Protein AF-0000000066317666 (afdb_homodimer)

Radius of gyration: 35.62 Å; Cα contacts (8 Å, |Δi|>4): 1456; chains: 2; bounding box: 146×89×118 Å

Secondary structure (DSSP, 8-state):
---------------------SBHHHHHTT------SS-HHHHHTT-GGG--B--SSS-GGGSTT-TTHHHHHHHHHHHHHHHHHHHHHHHHTTS--S---SS----------S-----B---EEEESSSS-EEEE-TTSHHHHHHHHHHSS---HHHHS----TTS---SS----TT--GGGGPPPHHHHHHHHHHHHHHTTTTS----HHHHHHHHHHHHH-GGG--HHHHHHHHHHHHHHHHHS-HHHHHHT--GGGGGGGSS-HHHHHHHHHHHTTTTTS--HHHHHHHHHHHHHTTT-TTTS-TTHHHHHHHHHHHHTTTS-GGGGT--HHHHHHHHHHHHHHHHHHHHHHHHH-PPPSS-TTS--PPPP---HHHHTTS-HHHHHHHHHHHHHHHHHHHHHHHHHHHHTSSBPPPHHHHHHHHHHHHHHHHHHHHHHS-S--SHHHHHHHHHHHHHHHHHHHHHHHHHHS-S-TTTTHHHHHHHHHHHHHHHHHHHHHHH-GGGGGGHHHHTTS--HHHHHHHHHHHHT-SSPP-TT-HHHHHHHHHHHHS-TT---HHHHHHHHHHHHHHHHHHHHHT----------------TT--GGG----THHHHHHHHHS--/---------------------SBHHHHHTT------SS-HHHHHTT-GGG--B--SSS-GGGSTT-TTHHHHHHHHHHHHHHHHHHHHHHHHTTS--S---SS----------------B---EEEESSSS-EEEE-TTSHHHHHHHHHHSS---HHHHS----TTS---SS----TT--GGGGPPPHHHHHHHHHHHHHHTTTTS----HHHHHHHHHHHHH-GGG--HHHHHHHHHHHHHHHHHS-HHHHHTT--GGGGGGGSS-HHHHHHHHHHHTTTTTS--HHHHHHHHHHHHHTTT-TTTS-TTHHHHHHHHHHHHTTTS-GGGGT--HHHHHHHHHHHHHHHHHHHHHHHHH-PPPSS-TTS--PPPP---HHHHHHS-HHHHHHHHHHHHHHHHHHHHHHHHHHHHTSSBPPPHHHHHHHHHHHHHHHHHHHHHHS-S--SHHHHHHHHHHHHHHHHHHHHHHHHHHS-S-TTTTHHHHHHHHHHHHHHHHHHHHHHH-GGGGGGHHHHTTS--HHHHHHHHHHHHT-SSPP-TT-HHHHHHHHHHHHS-TT---HHHHHHHHHHHHHHHHHHHHHT----------------TT--GGG----THHHHHHHHHS--

Organism: Schizosaccharomyces pombe (strain 972 / ATCC 24843) (NCBI:txid284812)

InterPro domains:
  IPR001138 Zn(2)Cys(6) fungal-type DNA-binding domain [PF00172] (21-55)
  IPR001138 Zn(2)Cys(6) fungal-type DNA-binding domain [PS00463] (22-51)
  IPR001138 Zn(2)Cys(6) fungal-type DNA-binding domain [PS50048] (22-53)
  IPR001138 Zn(2)Cys(6) fungal-type DNA-binding domain [SM00066] (17-62)
  IPR001138 Zn(2)Cys(6) fungal-type DNA-binding domain [cd00067] (18-53)
  IPR007219 Xylanolytic transcriptional activator, regulatory domain [PF04082] (195-435)
  IPR007219 Xylanolytic transcriptional activator, regulatory domain [SM00906] (308-381)
  IPR036864 Zn(2)-C6 fungal-type DNA-binding domain superfamily [G3DSA:4.10.240.10] (21-111)
  IPR036864 Zn(2)-C6 fungal-type DNA-binding domain superfamily [SSF57701] (14-56)

pLDDT: mean 71.27, std 24.4, range [20.11, 98.25]

Solvent-accessible surface area (backbone atoms only — not comparable to full-atom values): 69948 Å² total; per-residue (Å²): 140,84,82,77,78,76,78,77,79,78,75,81,72,76,78,74,81,77,75,64,69,47,24,53,47,31,57,73,65,72,45,92,54,76,68,40,94,55,18,62,65,28,55,72,67,72,38,46,88,48,40,43,67,59,67,67,82,76,56,74,67,77,63,57,78,62,68,67,48,63,64,44,45,52,47,44,49,53,49,44,52,53,46,50,51,49,48,54,55,58,59,67,67,67,65,92,76,86,74,98,78,81,76,82,82,68,79,65,75,76,68,80,72,78,80,68,68,73,51,64,46,76,50,46,76,49,69,82,49,98,47,28,39,37,32,21,14,73,63,6,55,42,25,50,47,42,48,53,40,67,65,32,84,51,61,49,78,69,62,53,57,80,51,79,72,75,68,66,60,24,79,41,37,56,39,41,84,87,55,55,53,68,74,69,62,61,58,67,72,59,46,51,52,31,53,49,44,21,58,71,44,41,34,54,81,54,53,47,74,51,67,72,64,48,51,54,52,51,50,45,44,72,75,37,64,91,69,59,48,37,26,53,51,11,25,48,24,30,44,40,36,47,19,55,68,49,44,55,67,74,60,58,61,70,64,66,55,69,81,57,47,63,61,74,69,53,61,29,61,60,39,16,41,45,14,40,33,67,38,41,43,72,75,50,44,33,48,43,39,50,47,20,51,51,51,39,37,66,72,28,50,52,21,47,83,76,18,32,68,28,51,51,26,27,51,49,34,42,38,49,44,39,32,40,44,44,38,34,68,81,72,68,46,56,68,67,57,27,42,35,42,25,25,42,42,42,52,50,53,43,51,41,46,50,43,20,46,39,35,23,50,50,51,63,80,51,89,66,66,49,65,47,58,78,42,67,72,54,73,76,56,39,75,75,44,67,43,67,58,44,50,44,24,27,48,44,52,32,50,52,42,53,48,41,57,56,47,48,60,52,42,39,46,64,35,22,48,55,36,64,50,71,67,57,46,52,49,50,49,50,51,51,53,51,50,47,53,51,46,47,65,69,71,46,59,93,56,81,46,72,63,45,41,50,50,48,46,51,50,50,26,51,62,24,49,52,52,35,47,69,29,46,72,47,59,62,29,80,69,47,75,84,34,42,64,42,43,53,51,31,48,52,25,22,53,51,21,51,53,39,47,44,51,50,65,66,36,70,88,40,52,58,50,45,63,62,54,57,71,61,62,65,58,64,38,50,50,50,53,52,52,50,59,69,67,43,88,64,88,67,56,79,80,33,68,65,53,45,50,52,52,54,49,62,64,62,59,67,88,70,60,84,45,62,50,54,44,53,56,46,50,50,51,51,50,51,50,53,51,51,29,55,74,58,65,45,78,73,76,76,68,78,67,69,77,64,75,61,69,83,64,77,76,74,61,78,82,78,60,80,71,63,64,68,52,55,52,47,50,63,60,63,48,83,89,141,84,82,76,80,78,79,78,79,80,79,81,75,81,78,76,83,75,79,65,70,47,25,53,48,31,56,74,65,74,46,90,54,76,67,42,95,52,18,63,67,27,57,74,67,73,39,47,88,49,40,43,66,60,64,71,81,76,56,72,66,76,62,58,78,62,70,68,48,62,63,44,44,51,48,43,48,50,48,45,51,52,46,50,51,48,47,54,55,54,58,68,67,66,69,89,78,84,75,99,77,81,78,85,81,68,79,65,76,77,69,83,76,79,80,70,68,76,50,63,47,74,50,47,74,49,69,81,49,98,45,28,39,38,32,21,16,73,63,6,54,42,24,49,47,41,48,53,42,68,64,31,89,52,62,51,79,68,66,54,59,78,51,78,73,76,67,67,60,23,77,40,36,54,40,40,84,86,54,55,54,69,74,70,61,61,58,67,73,60,46,51,52,31,52,51,44,19,58,70,44,41,34,53,83,54,54,47,73,51,67,72,65,46,50,54,52,53,52,45,46,73,75,37,64,88,70,60,48,37,26,54,51,11,24,51,23,30,42,42,34,47,17,55,68,48,44,55,67,75,61,57,61,70,64,66,55,69,81,58,47,61,62,74,69,53,61,28,59,60,38,16,41,44,14,40,32,68,37,40,42,73,74,50,44,32,48,43,39,50,47,19,51,50,50,38,38,64,71,28,49,51,20,48,84,75,18,33,68,27,50,53,26,27,51,50,35,43,39,49,44,39,32,42,44,44,38,34,66,81,74,68,46,56,66,67,58,27,43,37,41,25,26,42,43,43,51,50,55,44,51,42,46,51,44,20,45,39,35,21,51,50,51,63,81,52,91,66,68,49,65,47,57,79,40,68,70,54,74,77,57,39,76,77,43,67,45,65,59,43,51,44,26,26,48,43,53,31,49,52,40,53,48,42,56,55,48,49,59,51,42,38,45,63,36,22,49,56,36,64,50,71,67,57,47,52,49,50,50,50,51,50,53,51,49,48,53,50,46,46,66,67,71,45,59,92,57,82,46,72,64,46,41,50,50,49,46,50,51,49,26,52,63,23,48,52,52,34,46,69,29,47,73,46,60,64,30,81,70,47,75,84,33,42,63,41,42,52,50,31,47,52,26,22,54,52,21,51,52,39,46,43,50,49,66,67,36,71,89,40,51,58,50,45,64,62,55,57,72,62,63,64,57,65,39,51,49,48,52,53,52,51,61,69,67,42,88,63,88,66,55,78,81,34,68,65,51,44,50,54,52,53,50,62,66,63,58,68,87,71,61,85,46,63,50,53,44,53,58,46,51,50,50,50,50,50,49,52,51,52,29,57,74,57,65,46,78,74,74,75,68,76,67,70,76,65,76,62,70,84,66,78,78,74,59,77,83,76,62,81,70,64,65,68,52,55,51,45,53,62,60,62,45,83,93

Foldseek 3Di:
DPPPPPPDDPPPPPPPDDQPLFFPVCVVVVHDFPSPQQTVVCVVVVVNVSRHGDPVPVVPPVPPVVVPPVVVVVVVVVVVVVVVVVVVVVVVPPDDPDDPPDDDPPPPPPPPDPPPPLPFQQFDWDDPDPVDIAGATPLAPVSVLVLLVVLPPPPVVVLVPVPPVPPLQPLLHDDDPPDDLCVLPADVVVLVVLLVLLVVQPCLQQVLDDVVVLVVVVVCVVVPVVPDALLLSLLSLLSNQLSLLLDDPVVVVVVVPPVSCVSSVRNSLVSSSRSLNVRPCLPVNDSSNLSSLLSQCQLQVLFCSSHPLVVLVVSVVSLVVVPLLEQPVVVVDDPNVSLSSQSSVLSSLVSQLLSCRNRQAARPDDPPSGDRDAHAQDPVRCVPDPNVSSRLSRLLSRLSSQLSNLLNVVSCQCSDRRHDDPVVLVVSLVVLLVSLVVSCPPRLPPDDDLSSVLSSLVSLLVSLVSLLSSLVVVCLAPVCVVSVVSLVSNLVSLLSNLVSLLCCQVDPSNSSHNSSSPSDDSLSSLVSLLVCLLPDPDQDACPPSSNVSNVSSLVRPDPDSPRPNVVSSNVSSVVSNVVSCVVSVNPPPCPPPPPPCPPPSVPDPVPPSPPPPVSVVVSSVPPND/DCPPPPPPPPPPPPPDDDQDLFFQVCVVVVHDFPSPQQTVVCVVVVVNVSRHGDPVVVVPPVPPVVVPPVVVVVVVVVVVVVVVVVVVVVVVPDDDPDDPPDDDPPPPPPPPDPPPPLPFQQFDWDDPDPVDIAGATPLAPVSVLVLLVVPPPPPVVVPVPVPPVPPLQDLLGDDDPPDDLCVLDADVVVLVVLLVLLVVQPCLQQVLDDVVVLVVVVVCCVVPVVPDALLLSLLSLLSSQLSLLLDDPVVVVVVVPPVSVVSSVRNSLVSSSRSLNVRPCLPVNDSSNLSSLLSQCQLQVLFCSSHPLVVLVVSVVSLVVVPLLEQPVVVVDDPNVSLSSQSSVLSSLVSQLLSCRNRQAARPDDPPSGDRDAHAQDPVRCPPDPNVSSRLSRLLSRLSSQLSNLLNVVSCQCSDRGHDDPVVLVVSLVVLLVSLVVSCPPRLPPDDDLSSVLSSLVSLLVSLVSLLSSLVVVCLDPVCVVSVVSLVSNLVSLLSNLVSLLCCQVDPSNSSHNSSSPSDDSLSSLVSLLVCLLPDPDQDACPPSSNVSSVSSLVSPDPDSPRPNVVSSNVSSVVSNVVSCVVSVYPPPPPPPPPPCPPCPVPDPPPPSPPPPVSVVVSSVPPND

Structure (mmCIF, N/CA/C/O backbone):
data_AF-0000000066317666-model_v1
#
loop_
_entity.id
_entity.type
_entity.pdbx_description
1 polymer 'Uncharacterized transcriptional regulatory protein C139.03'
#
loop_
_atom_site.group_PDB
_atom_site.id
_atom_site.type_symbol
_atom_site.label_atom_id
_atom_site.label_alt_id
_atom_site.label_comp_id
_atom_site.label_asym_id
_atom_site.label_entity_id
_atom_site.label_seq_id
_atom_site.pdbx_PDB_ins_code
_atom_site.Cartn_x
_atom_site.Cartn_y
_atom_site.Cartn_z
_atom_site.occupancy
_atom_site.B_iso_or_equiv
_atom_site.auth_seq_id
_atom_site.auth_comp_id
_atom_site.auth_asym_id
_atom_site.auth_atom_id
_atom_site.pdbx_PDB_model_num
ATOM 1 N N . MET A 1 1 ? 61.812 24.594 -77.062 1 24.11 1 MET A N 1
ATOM 2 C CA . MET A 1 1 ? 60.906 23.453 -77.062 1 24.11 1 MET A CA 1
ATOM 3 C C . MET A 1 1 ? 59.969 23.484 -75.812 1 24.11 1 MET A C 1
ATOM 5 O O . MET A 1 1 ? 60.406 23.625 -74.688 1 24.11 1 MET A O 1
ATOM 9 N N . SER A 1 2 ? 58.562 23.766 -75.938 1 25.77 2 SER A N 1
ATOM 10 C CA . SER A 1 2 ? 57.375 24.344 -75.312 1 25.77 2 SER A CA 1
ATOM 11 C C . SER A 1 2 ? 56.719 23.344 -74.375 1 25.77 2 SER A C 1
ATOM 13 O O . SER A 1 2 ? 56.156 22.344 -74.812 1 25.77 2 SER A O 1
ATOM 15 N N . GLU A 1 3 ? 57.344 22.969 -73.25 1 25.36 3 GLU A N 1
ATOM 16 C CA . GLU A 1 3 ? 57.156 21.734 -72.5 1 25.36 3 GLU A CA 1
ATOM 17 C C . GLU A 1 3 ? 55.781 21.719 -71.812 1 25.36 3 GLU A C 1
ATOM 19 O O . GLU A 1 3 ? 55.469 22.562 -71 1 25.36 3 GLU A O 1
ATOM 24 N N . THR A 1 4 ? 54.75 21.281 -72.562 1 26.11 4 THR A N 1
ATOM 25 C CA . THR A 1 4 ? 53.281 21.266 -72.375 1 26.11 4 THR A CA 1
ATOM 26 C C . THR A 1 4 ? 52.875 20.453 -71.188 1 26.11 4 THR A C 1
ATOM 28 O O . THR A 1 4 ? 53.125 19.25 -71.125 1 26.11 4 THR A O 1
ATOM 31 N N . THR A 1 5 ? 52.938 21 -69.938 1 26.89 5 THR A N 1
ATOM 32 C CA . THR A 1 5 ? 52.812 20.406 -68.625 1 26.89 5 THR A CA 1
ATOM 33 C C . THR A 1 5 ? 51.438 19.812 -68.438 1 26.89 5 THR A C 1
ATOM 35 O O . THR A 1 5 ? 50.438 20.547 -68.375 1 26.89 5 THR A O 1
ATOM 38 N N . LYS A 1 6 ? 51.125 18.578 -68.938 1 25.94 6 LYS A N 1
ATOM 39 C CA . LYS A 1 6 ? 49.875 17.844 -69.125 1 25.94 6 LYS A CA 1
ATOM 40 C C . LYS A 1 6 ? 49.25 17.547 -67.75 1 25.94 6 LYS A C 1
ATOM 42 O O . LYS A 1 6 ? 49.812 16.828 -66.938 1 25.94 6 LYS A O 1
ATOM 47 N N . SER A 1 7 ? 48.656 18.5 -67.062 1 27.42 7 SER A N 1
ATOM 48 C CA . SER A 1 7 ? 48.125 18.391 -65.75 1 27.42 7 SER A CA 1
ATOM 49 C C . SER A 1 7 ? 47.062 17.312 -65.625 1 27.42 7 SER A C 1
ATOM 51 O O . SER A 1 7 ? 46.125 17.281 -66.438 1 27.42 7 SER A O 1
ATOM 53 N N . GLY A 1 8 ? 47.375 16.016 -65.375 1 24.14 8 GLY A N 1
ATOM 54 C CA . GLY A 1 8 ? 46.688 14.742 -65.312 1 24.14 8 GLY A CA 1
ATOM 55 C C . GLY A 1 8 ? 45.469 14.781 -64.375 1 24.14 8 GLY A C 1
ATOM 56 O O . GLY A 1 8 ? 45.531 15.312 -63.281 1 24.14 8 GLY A O 1
ATOM 57 N N . SER A 1 9 ? 44.25 14.891 -65 1 25.31 9 SER A N 1
ATOM 58 C CA . SER A 1 9 ? 42.906 14.977 -64.438 1 25.31 9 SER A CA 1
ATOM 59 C C . SER A 1 9 ? 42.562 13.758 -63.594 1 25.31 9 SER A C 1
ATOM 61 O O . SER A 1 9 ? 42.656 12.617 -64.062 1 25.31 9 SER A O 1
ATOM 63 N N . LYS A 1 10 ? 42.969 13.695 -62.312 1 27.7 10 LYS A N 1
ATOM 64 C CA . LYS A 1 10 ? 42.719 12.648 -61.312 1 27.7 10 LYS A CA 1
ATOM 65 C C . LYS A 1 10 ? 41.219 12.32 -61.219 1 27.7 10 LYS A C 1
ATOM 67 O O . LYS A 1 10 ? 40.438 13.18 -60.875 1 27.7 10 LYS A O 1
ATOM 72 N N . LYS A 1 11 ? 40.719 11.523 -62.25 1 26.81 11 LYS A N 1
ATOM 73 C CA . LYS A 1 11 ? 39.344 11.008 -62.25 1 26.81 11 LYS A CA 1
ATOM 74 C C . LYS A 1 11 ? 39 10.398 -60.906 1 26.81 11 LYS A C 1
ATOM 76 O O . LYS A 1 11 ? 39.75 9.594 -60.344 1 26.81 11 LYS A O 1
ATOM 81 N N . SER A 1 12 ? 38.281 11.055 -60.031 1 28.72 12 SER A N 1
ATOM 82 C CA . SER A 1 12 ? 37.688 10.695 -58.75 1 28.72 12 SER A CA 1
ATOM 83 C C . SER A 1 12 ? 36.844 9.43 -58.844 1 28.72 12 SER A C 1
ATOM 85 O O . SER A 1 12 ? 35.844 9.414 -59.531 1 28.72 12 SER A O 1
ATOM 87 N N . GLY A 1 13 ? 37.5 8.234 -59.25 1 25.86 13 GLY A N 1
ATOM 88 C CA . GLY A 1 13 ? 36.812 6.953 -59.406 1 25.86 13 GLY A CA 1
ATOM 89 C C . GLY A 1 13 ? 35.812 6.652 -58.312 1 25.86 13 GLY A C 1
ATOM 90 O O . GLY A 1 13 ? 36.125 6.836 -57.125 1 25.86 13 GLY A O 1
ATOM 91 N N . GLN A 1 14 ? 34.562 6.754 -58.562 1 29.08 14 GLN A N 1
ATOM 92 C CA . GLN A 1 14 ? 33.406 6.387 -57.75 1 29.08 14 GLN A CA 1
ATOM 93 C C . GLN A 1 14 ? 33.531 4.938 -57.281 1 29.08 14 GLN A C 1
ATOM 95 O O . GLN A 1 14 ? 33.562 4.02 -58.094 1 29.08 14 GLN A O 1
ATOM 100 N N . THR A 1 15 ? 34.312 4.578 -56.25 1 30.83 15 THR A N 1
ATOM 101 C CA . THR A 1 15 ? 34.438 3.23 -55.719 1 30.83 15 THR A CA 1
ATOM 102 C C . THR A 1 15 ? 33.031 2.596 -55.531 1 30.83 15 THR A C 1
ATOM 104 O O . THR A 1 15 ? 32.188 3.137 -54.812 1 30.83 15 THR A O 1
ATOM 107 N N . SER A 1 16 ? 32.531 1.846 -56.5 1 34.03 16 SER A N 1
ATOM 108 C CA . SER A 1 16 ? 31.312 1.039 -56.438 1 34.03 16 SER A CA 1
ATOM 109 C C . SER A 1 16 ? 31.281 0.159 -55.188 1 34.03 16 SER A C 1
ATOM 111 O O . SER A 1 16 ? 32.25 -0.556 -54.906 1 34.03 16 SER A O 1
ATOM 113 N N . ARG A 1 17 ? 30.578 0.485 -54.25 1 40.72 17 ARG A N 1
ATOM 114 C CA . ARG A 1 17 ? 30.391 -0.331 -53.031 1 40.72 17 ARG A CA 1
ATOM 115 C C . ARG A 1 17 ? 29.938 -1.742 -53.406 1 40.72 17 ARG A C 1
ATOM 117 O O . ARG A 1 17 ? 28.938 -1.92 -54.094 1 40.72 17 ARG A O 1
ATOM 124 N N . ARG A 1 18 ? 30.797 -2.787 -53.406 1 45.31 18 ARG A N 1
ATOM 125 C CA . ARG A 1 18 ? 30.656 -4.219 -53.656 1 45.31 18 ARG A CA 1
ATOM 126 C C . ARG A 1 18 ? 29.516 -4.812 -52.844 1 45.31 18 ARG A C 1
ATOM 128 O O . ARG A 1 18 ? 29.312 -4.461 -51.688 1 45.31 18 ARG A O 1
ATOM 135 N N . ALA A 1 19 ? 28.547 -5.523 -53.469 1 50.38 19 ALA A N 1
ATOM 136 C CA . ALA A 1 19 ? 27.391 -6.238 -52.969 1 50.38 19 ALA A CA 1
ATOM 137 C C . ALA A 1 19 ? 27.797 -7.258 -51.906 1 50.38 19 ALA A C 1
ATOM 139 O O . ALA A 1 19 ? 28.75 -8.016 -52.094 1 50.38 19 ALA A O 1
ATOM 140 N N . ILE A 1 20 ? 27.453 -7.191 -50.719 1 58.22 20 ILE A N 1
ATOM 141 C CA . ILE A 1 20 ? 27.766 -8.086 -49.625 1 58.22 20 ILE A CA 1
ATOM 142 C C . ILE A 1 20 ? 27.078 -9.43 -49.844 1 58.22 20 ILE A C 1
ATOM 144 O O . ILE A 1 20 ? 25.859 -9.516 -49.844 1 58.22 20 ILE A O 1
ATOM 148 N N . HIS A 1 21 ? 27.703 -10.438 -50.281 1 66.88 21 HIS A N 1
ATOM 149 C CA . HIS A 1 21 ? 27.188 -11.766 -50.625 1 66.88 21 HIS A CA 1
ATOM 150 C C . HIS A 1 21 ? 27.312 -12.719 -49.438 1 66.88 21 HIS A C 1
ATOM 152 O O . HIS A 1 21 ? 26.828 -13.852 -49.5 1 66.88 21 HIS A O 1
ATOM 158 N N . SER A 1 22 ? 27.953 -12.328 -48.438 1 72.19 22 SER A N 1
ATOM 159 C CA . SER A 1 22 ? 28.188 -13.203 -47.281 1 72.19 22 SER A CA 1
ATOM 160 C C . SER A 1 22 ? 27.016 -13.156 -46.312 1 72.19 22 SER A C 1
ATOM 162 O O . SER A 1 22 ? 26.297 -12.148 -46.25 1 72.19 22 SER A O 1
ATOM 164 N N . CYS A 1 23 ? 26.609 -14.352 -45.656 1 71.56 23 CYS A N 1
ATOM 165 C CA . CYS A 1 23 ? 25.547 -14.336 -44.656 1 71.56 23 CYS A CA 1
ATOM 166 C C . CYS A 1 23 ? 25.938 -13.477 -43.438 1 71.56 23 CYS A C 1
ATOM 168 O O . CYS A 1 23 ? 27.125 -13.25 -43.219 1 71.56 23 CYS A O 1
ATOM 170 N N . LEU A 1 24 ? 25.094 -12.922 -42.688 1 72.31 24 LEU A N 1
ATOM 171 C CA . LEU A 1 24 ? 25.328 -11.961 -41.594 1 72.31 24 LEU A CA 1
ATOM 172 C C . LEU A 1 24 ? 26.172 -12.578 -40.5 1 72.31 24 LEU A C 1
ATOM 174 O O . LEU A 1 24 ? 27 -11.891 -39.906 1 72.31 24 LEU A O 1
ATOM 178 N N . ALA A 1 25 ? 26.094 -13.789 -40.281 1 72.94 25 ALA A N 1
ATOM 179 C CA . ALA A 1 25 ? 26.859 -14.461 -39.25 1 72.94 25 ALA A CA 1
ATOM 180 C C . ALA A 1 25 ? 28.328 -14.594 -39.656 1 72.94 25 ALA A C 1
ATOM 182 O O . ALA A 1 25 ? 29.234 -14.344 -38.844 1 72.94 25 ALA A O 1
ATOM 183 N N . CYS A 1 26 ? 28.531 -14.969 -40.688 1 73.75 26 CYS A N 1
ATOM 184 C CA . CYS A 1 26 ? 29.891 -15.109 -41.188 1 73.75 26 CYS A CA 1
ATOM 185 C C . CYS A 1 26 ? 30.562 -13.75 -41.344 1 73.75 26 CYS A C 1
ATOM 187 O O . CYS A 1 26 ? 31.766 -13.617 -41.062 1 73.75 26 CYS A O 1
ATOM 189 N N . ARG A 1 27 ? 29.812 -12.758 -41.688 1 72.56 27 ARG A N 1
ATOM 190 C CA . ARG A 1 27 ? 30.328 -11.398 -41.844 1 72.56 27 ARG A CA 1
ATOM 191 C C . ARG A 1 27 ? 30.781 -10.844 -40.469 1 72.56 27 ARG A C 1
ATOM 193 O O . ARG A 1 27 ? 31.828 -10.219 -40.375 1 72.56 27 ARG A O 1
ATOM 200 N N . ARG A 1 28 ? 30.062 -11.18 -39.5 1 68.06 28 ARG A N 1
ATOM 201 C CA . ARG A 1 28 ? 30.359 -10.688 -38.156 1 68.06 28 ARG A CA 1
ATOM 202 C C . ARG A 1 28 ? 31.609 -11.359 -37.594 1 68.06 28 ARG A C 1
ATOM 204 O O . ARG A 1 28 ? 32.406 -10.719 -36.906 1 68.06 28 ARG A O 1
ATOM 211 N N . LYS A 1 29 ? 31.766 -12.477 -37.969 1 70.56 29 LYS A N 1
ATOM 212 C CA . LYS A 1 29 ? 32.906 -13.234 -37.469 1 70.56 29 LYS A CA 1
ATOM 213 C C . LYS A 1 29 ? 34.062 -13.25 -38.469 1 70.56 29 LYS A C 1
ATOM 215 O O . LYS A 1 29 ? 35.062 -13.914 -38.25 1 70.56 29 LYS A O 1
ATOM 220 N N . LYS A 1 30 ? 33.969 -12.484 -39.5 1 70.88 30 LYS A N 1
ATOM 221 C CA . LYS A 1 30 ? 34.969 -12.32 -40.531 1 70.88 30 LYS A CA 1
ATOM 222 C C . LYS A 1 30 ? 35.406 -13.672 -41.094 1 70.88 30 LYS A C 1
ATOM 224 O O . LYS A 1 30 ? 36.594 -13.906 -41.312 1 70.88 30 LYS A O 1
ATOM 229 N N . LEU A 1 31 ? 34.438 -14.609 -41.125 1 76.38 31 LEU A N 1
ATOM 230 C CA . LEU A 1 31 ? 34.719 -15.922 -41.688 1 76.38 31 LEU A CA 1
ATOM 231 C C . LEU A 1 31 ? 34.406 -15.953 -43.188 1 76.38 31 LEU A C 1
ATOM 233 O O . LEU A 1 31 ? 33.531 -15.203 -43.656 1 76.38 31 LEU A O 1
ATOM 237 N N . LYS A 1 32 ? 35.156 -16.734 -43.938 1 76.56 32 LYS A N 1
ATOM 238 C CA . LYS A 1 32 ? 34.906 -16.922 -45.344 1 76.56 32 LYS A CA 1
ATOM 239 C C . LYS A 1 32 ? 33.625 -17.734 -45.594 1 76.56 32 LYS A C 1
ATOM 241 O O . LYS A 1 32 ? 33.594 -18.938 -45.312 1 76.56 32 LYS A O 1
ATOM 246 N N . CYS A 1 33 ? 32.438 -17.062 -45.906 1 72.62 33 CYS A N 1
ATOM 247 C CA . CYS A 1 33 ? 31.109 -17.656 -46.125 1 72.62 33 CYS A CA 1
ATOM 248 C C . CYS A 1 33 ? 31.062 -18.391 -47.469 1 72.62 33 CYS A C 1
ATOM 250 O O . CYS A 1 33 ? 31.547 -17.875 -48.469 1 72.62 33 CYS A O 1
ATOM 252 N N . ASP A 1 34 ? 30.734 -19.609 -47.531 1 76.31 34 ASP A N 1
ATOM 253 C CA . ASP A 1 34 ? 30.688 -20.391 -48.781 1 76.31 34 ASP A CA 1
ATOM 254 C C . ASP A 1 34 ? 29.391 -20.141 -49.531 1 76.31 34 ASP A C 1
ATOM 256 O O . ASP A 1 34 ? 29.094 -20.828 -50.5 1 76.31 34 ASP A O 1
ATOM 260 N N . HIS A 1 35 ? 28.406 -19.141 -49.188 1 71.94 35 HIS A N 1
ATOM 261 C CA . HIS A 1 35 ? 27.172 -18.672 -49.812 1 71.94 35 HIS A CA 1
ATOM 262 C C . HIS A 1 35 ? 26.156 -19.812 -49.906 1 71.94 35 HIS A C 1
ATOM 264 O O . HIS A 1 35 ? 25.219 -19.734 -50.719 1 71.94 35 HIS A O 1
ATOM 270 N N . GLY A 1 36 ? 26.359 -20.906 -49 1 74.56 36 GLY A N 1
ATOM 271 C CA . GLY A 1 36 ? 25.312 -21.906 -48.844 1 74.56 36 GLY A CA 1
ATOM 272 C C . GLY A 1 36 ? 24.156 -21.453 -47.969 1 74.56 36 GLY A C 1
ATOM 273 O O . GLY A 1 36 ? 24.328 -20.594 -47.125 1 74.56 36 GLY A O 1
ATOM 274 N N . ARG A 1 37 ? 22.922 -21.562 -48.281 1 71.75 37 ARG A N 1
ATOM 275 C CA . ARG A 1 37 ? 21.719 -21.297 -47.469 1 71.75 37 ARG A CA 1
ATOM 276 C C . ARG A 1 37 ? 21.188 -22.578 -46.844 1 71.75 37 ARG A C 1
ATOM 278 O O . ARG A 1 37 ? 20.438 -23.312 -47.469 1 71.75 37 ARG A O 1
ATOM 285 N N . PRO A 1 38 ? 21.688 -22.828 -45.531 1 70.94 38 PRO A N 1
ATOM 286 C CA . PRO A 1 38 ? 22.625 -22.062 -44.719 1 70.94 38 PRO A CA 1
ATOM 287 C C . PRO A 1 38 ? 24.078 -22.328 -45.094 1 70.94 38 PRO A C 1
ATOM 289 O O . PRO A 1 38 ? 24.391 -23.359 -45.688 1 70.94 38 PRO A O 1
ATOM 292 N N . CYS A 1 39 ? 24.938 -21.453 -44.719 1 74.75 39 CYS A N 1
ATOM 293 C CA . CYS A 1 39 ? 26.328 -21.625 -45.125 1 74.75 39 CYS A CA 1
ATOM 294 C C . CYS A 1 39 ? 27.016 -22.688 -44.281 1 74.75 39 CYS A C 1
ATOM 296 O O . CYS A 1 39 ? 26.562 -23 -43.156 1 74.75 39 CYS A O 1
ATOM 298 N N . SER A 1 40 ? 28.016 -23.453 -44.844 1 77.69 40 SER A N 1
ATOM 299 C CA . SER A 1 40 ? 28.688 -24.562 -44.156 1 77.69 40 SER A CA 1
ATOM 300 C C . SER A 1 40 ? 29.234 -24.156 -42.812 1 77.69 40 SER A C 1
ATOM 302 O O . SER A 1 40 ? 29.297 -24.969 -41.875 1 77.69 40 SER A O 1
ATOM 304 N N . ASN A 1 41 ? 29.656 -22.859 -42.625 1 75.44 41 ASN A N 1
ATOM 305 C CA . ASN A 1 41 ? 30.125 -22.359 -41.344 1 75.44 41 ASN A CA 1
ATOM 306 C C . ASN A 1 41 ? 29 -22.297 -40.312 1 75.44 41 ASN A C 1
ATOM 308 O O . ASN A 1 41 ? 29.172 -22.672 -39.156 1 75.44 41 ASN A O 1
ATOM 312 N N . CYS A 1 42 ? 27.938 -21.781 -40.781 1 71.25 42 CYS A N 1
ATOM 313 C CA . CYS A 1 42 ? 26.75 -21.719 -39.906 1 71.25 42 CYS A CA 1
ATOM 314 C C . CYS A 1 42 ? 26.203 -23.109 -39.656 1 71.25 42 CYS A C 1
ATOM 316 O O . CYS A 1 42 ? 25.719 -23.391 -38.562 1 71.25 42 CYS A O 1
ATOM 318 N N . LEU A 1 43 ? 26.25 -24.031 -40.562 1 76.06 43 LEU A N 1
ATOM 319 C CA . LEU A 1 43 ? 25.875 -25.438 -40.375 1 76.06 43 LEU A CA 1
ATOM 320 C C . LEU A 1 43 ? 26.797 -26.125 -39.375 1 76.06 43 LEU A C 1
ATOM 322 O O . LEU A 1 43 ? 26.328 -26.875 -38.5 1 76.06 43 LEU A O 1
ATOM 326 N N . LYS A 1 44 ? 28.094 -25.922 -39.531 1 74.06 44 LYS A N 1
ATOM 327 C CA . LYS A 1 44 ? 29.047 -26.578 -38.625 1 74.06 44 LYS A CA 1
ATOM 328 C C . LYS A 1 44 ? 28.938 -26.047 -37.219 1 74.06 44 LYS A C 1
ATOM 330 O O . LYS A 1 44 ? 29.141 -26.781 -36.25 1 74.06 44 LYS A O 1
ATOM 335 N N . ARG A 1 45 ? 28.656 -24.766 -37.062 1 70.88 45 ARG A N 1
ATOM 336 C CA . ARG A 1 45 ? 28.609 -24.156 -35.75 1 70.88 45 ARG A CA 1
ATOM 337 C C . ARG A 1 45 ? 27.188 -24.125 -35.219 1 70.88 45 ARG A C 1
ATOM 339 O O . ARG A 1 45 ? 26.922 -23.516 -34.156 1 70.88 45 ARG A O 1
ATOM 346 N N . SER A 1 46 ? 26.188 -24.859 -35.719 1 61.59 46 SER A N 1
ATOM 347 C CA . SER A 1 46 ? 24.766 -25.016 -35.438 1 61.59 46 SER A CA 1
ATOM 348 C C . SER A 1 46 ? 24.078 -23.672 -35.25 1 61.59 46 SER A C 1
ATOM 350 O O . SER A 1 46 ? 23.141 -23.547 -34.469 1 61.59 46 SER A O 1
ATOM 352 N N . THR A 1 47 ? 24.609 -22.703 -35.875 1 57.03 47 THR A N 1
ATOM 353 C CA . THR A 1 47 ? 24.016 -21.375 -35.875 1 57.03 47 THR A CA 1
ATOM 354 C C . THR A 1 47 ? 23.25 -21.125 -37.188 1 57.03 47 THR A C 1
ATOM 356 O O . THR A 1 47 ? 23.406 -20.078 -37.812 1 57.03 47 THR A O 1
ATOM 359 N N . ILE A 1 48 ? 22.469 -22 -37.594 1 68.06 48 ILE A N 1
ATOM 360 C CA . ILE A 1 48 ? 21.75 -21.984 -38.844 1 68.06 48 ILE A CA 1
ATOM 361 C C . ILE A 1 48 ? 20.828 -20.781 -38.906 1 68.06 48 ILE A C 1
ATOM 363 O O . ILE A 1 48 ? 20.656 -20.141 -39.938 1 68.06 48 ILE A O 1
ATOM 367 N N . GLN A 1 49 ? 20.266 -20.391 -37.844 1 63.31 49 GLN A N 1
ATOM 368 C CA . GLN A 1 49 ? 19.266 -19.328 -37.812 1 63.31 49 GLN A CA 1
ATOM 369 C C . GLN A 1 49 ? 19.922 -17.953 -38.031 1 63.31 49 GLN A C 1
ATOM 371 O O . GLN A 1 49 ? 19.266 -17.016 -38.469 1 63.31 49 GLN A O 1
ATOM 376 N N . SER A 1 50 ? 21.141 -17.922 -37.812 1 62.62 50 SER A N 1
ATOM 377 C CA . SER A 1 50 ? 21.844 -16.656 -38 1 62.62 50 SER A CA 1
ATOM 378 C C . SER A 1 50 ? 22.438 -16.547 -39.406 1 62.62 50 SER A C 1
ATOM 380 O O . SER A 1 50 ? 23.062 -15.539 -39.75 1 62.62 50 SER A O 1
ATOM 382 N N . CYS A 1 51 ? 22.172 -17.531 -40.219 1 66.31 51 CYS A N 1
ATOM 383 C CA . CYS A 1 51 ? 22.672 -17.5 -41.594 1 66.31 51 CYS A CA 1
ATOM 384 C C . CYS A 1 51 ? 21.75 -16.703 -42.5 1 66.31 51 CYS A C 1
ATOM 386 O O . CYS A 1 51 ? 20.859 -17.266 -43.156 1 66.31 51 CYS A O 1
ATOM 388 N N . ILE A 1 52 ? 21.719 -15.492 -42.438 1 69.69 52 ILE A N 1
ATOM 389 C CA . ILE A 1 52 ? 20.859 -14.578 -43.156 1 69.69 52 ILE A CA 1
ATOM 390 C C . ILE A 1 52 ? 21.656 -13.891 -44.281 1 69.69 52 ILE A C 1
ATOM 392 O O . ILE A 1 52 ? 22.734 -13.336 -44 1 69.69 52 ILE A O 1
ATOM 396 N N . TYR A 1 53 ? 21.219 -14.062 -45.469 1 64 53 TYR A N 1
ATOM 397 C CA . TYR A 1 53 ? 21.797 -13.422 -46.625 1 64 53 TYR A CA 1
ATOM 398 C C . TYR A 1 53 ? 21.031 -12.156 -47 1 64 53 TYR A C 1
ATOM 400 O O . TYR A 1 53 ? 19.797 -12.156 -47.031 1 64 53 TYR A O 1
ATOM 408 N N . ILE A 1 54 ? 21.75 -11.016 -47.125 1 55.03 54 ILE A N 1
ATOM 409 C CA . ILE A 1 54 ? 21.141 -9.758 -47.562 1 55.03 54 ILE A CA 1
ATOM 410 C C . ILE A 1 54 ? 21.031 -9.734 -49.094 1 55.03 54 ILE A C 1
ATOM 412 O O . ILE A 1 54 ? 22.031 -9.906 -49.781 1 55.03 54 ILE A O 1
ATOM 416 N N . ASP A 1 55 ? 19.938 -10.07 -49.75 1 44.25 55 ASP A N 1
ATOM 417 C CA . ASP A 1 55 ? 19.719 -9.852 -51.188 1 44.25 55 ASP A CA 1
ATOM 418 C C . ASP A 1 55 ? 20.016 -8.406 -51.562 1 44.25 55 ASP A C 1
ATOM 420 O O . ASP A 1 55 ? 19.516 -7.477 -50.938 1 44.25 55 ASP A O 1
ATOM 424 N N . PRO A 1 56 ? 21.125 -8.062 -52.281 1 37.72 56 PRO A N 1
ATOM 425 C CA . PRO A 1 56 ? 21.453 -6.699 -52.688 1 37.72 56 PRO A CA 1
ATOM 426 C C . PRO A 1 56 ? 20.266 -5.945 -53.281 1 37.72 56 PRO A C 1
ATOM 428 O O . PRO A 1 56 ? 20.359 -4.742 -53.531 1 37.72 56 PRO A O 1
ATOM 431 N N . GLY A 1 57 ? 19.359 -6.562 -54.188 1 34.28 57 GLY A N 1
ATOM 432 C CA . GLY A 1 57 ? 18.406 -5.684 -54.844 1 34.28 57 GLY A CA 1
ATOM 433 C C . GLY A 1 57 ? 17.625 -4.832 -53.844 1 34.28 57 GLY A C 1
ATOM 434 O O . GLY A 1 57 ? 17.188 -3.727 -54.188 1 34.28 57 GLY A O 1
ATOM 435 N N . LYS A 1 58 ? 16.859 -5.496 -53 1 33.81 58 LYS A N 1
ATOM 436 C CA . LYS A 1 58 ? 15.906 -4.68 -52.25 1 33.81 58 LYS A CA 1
ATOM 437 C C . LYS A 1 58 ? 16.609 -3.891 -51.156 1 33.81 58 LYS A C 1
ATOM 439 O O . LYS A 1 58 ? 16.766 -4.379 -50.031 1 33.81 58 LYS A O 1
ATOM 444 N N . THR A 1 59 ? 17.703 -3.137 -51.469 1 30.19 59 THR A N 1
ATOM 445 C CA . THR A 1 59 ? 18.625 -2.322 -50.656 1 30.19 59 THR A CA 1
ATOM 446 C C . THR A 1 59 ? 17.859 -1.336 -49.781 1 30.19 59 THR A C 1
ATOM 448 O O . THR A 1 59 ? 18.469 -0.49 -49.125 1 30.19 59 THR A O 1
ATOM 451 N N . ASN A 1 60 ? 16.609 -0.967 -50.188 1 27.52 60 ASN A N 1
ATOM 452 C CA . ASN A 1 60 ? 16.125 0.268 -49.594 1 27.52 60 ASN A CA 1
ATOM 453 C C . ASN A 1 60 ? 16.047 0.149 -48.062 1 27.52 60 ASN A C 1
ATOM 455 O O . ASN A 1 60 ? 15.336 0.924 -47.438 1 27.52 60 ASN A O 1
ATOM 459 N N . TYR A 1 61 ? 16.438 -0.927 -47.594 1 27.31 61 TYR A N 1
ATOM 460 C CA . TYR A 1 61 ? 16.016 -1.125 -46.219 1 27.31 61 TYR A CA 1
ATOM 461 C C . TYR A 1 61 ? 16.797 -0.211 -45.281 1 27.31 61 TYR A C 1
ATOM 463 O O . TYR A 1 61 ? 16.672 -0.318 -44.031 1 27.31 61 TYR A O 1
ATOM 471 N N . ASP A 1 62 ? 17.906 0.44 -45.688 1 28.11 62 ASP A N 1
ATOM 472 C CA . ASP A 1 62 ? 18.734 1.301 -44.844 1 28.11 62 ASP A CA 1
ATOM 473 C C . ASP A 1 62 ? 17.891 2.375 -44.156 1 28.11 62 ASP A C 1
ATOM 475 O O . ASP A 1 62 ? 18.344 3.016 -43.219 1 28.11 62 ASP A O 1
ATOM 479 N N . LYS A 1 63 ? 17.031 2.936 -44.906 1 25.23 63 LYS A N 1
ATOM 480 C CA . LYS A 1 63 ? 16.422 4.211 -44.562 1 25.23 63 LYS A CA 1
ATOM 481 C C . LYS A 1 63 ? 15.547 4.082 -43.312 1 25.23 63 LYS A C 1
ATOM 483 O O . LYS A 1 63 ? 15.219 5.078 -42.688 1 25.23 63 LYS A O 1
ATOM 488 N N . ARG A 1 64 ? 14.812 3.049 -43.219 1 26.94 64 ARG A N 1
ATOM 489 C CA . ARG A 1 64 ? 13.633 3.25 -42.375 1 26.94 64 ARG A CA 1
ATOM 490 C C . ARG A 1 64 ? 13.992 3.145 -40.906 1 26.94 64 ARG A C 1
ATOM 492 O O . ARG A 1 64 ? 13.109 3.195 -40.062 1 26.94 64 ARG A O 1
ATOM 499 N N . PHE A 1 65 ? 15.055 2.602 -40.625 1 24.67 65 PHE A N 1
ATOM 500 C CA . PHE A 1 65 ? 15.141 2.479 -39.156 1 24.67 65 PHE A CA 1
ATOM 501 C C . PHE A 1 65 ? 15.203 3.854 -38.5 1 24.67 65 PHE A C 1
ATOM 503 O O . PHE A 1 65 ? 15.719 3.994 -37.406 1 24.67 65 PHE A O 1
ATOM 510 N N . GLU A 1 66 ? 15.156 4.852 -39.312 1 26.61 66 GLU A N 1
ATOM 511 C CA . GLU A 1 66 ? 14.766 6.219 -38.969 1 26.61 66 GLU A CA 1
ATOM 512 C C . GLU A 1 66 ? 13.367 6.266 -38.344 1 26.61 66 GLU A C 1
ATOM 514 O O . GLU A 1 66 ? 12.375 6.238 -39.062 1 26.61 66 GLU A O 1
ATOM 519 N N . ARG A 1 67 ? 13.102 5.703 -37.344 1 28.19 67 ARG A N 1
ATOM 520 C CA . ARG A 1 67 ? 12.094 5.082 -36.469 1 28.19 67 ARG A CA 1
ATOM 521 C C . ARG A 1 67 ? 10.977 6.07 -36.125 1 28.19 67 ARG A C 1
ATOM 523 O O . ARG A 1 67 ? 10.117 5.777 -35.312 1 28.19 67 ARG A O 1
ATOM 530 N N . GLY A 1 68 ? 11.047 7.32 -36.5 1 28.47 68 GLY A N 1
ATOM 531 C CA . GLY A 1 68 ? 10.094 8.414 -36.344 1 28.47 68 GLY A CA 1
ATOM 532 C C . GLY A 1 68 ? 8.781 8.172 -37.062 1 28.47 68 GLY A C 1
ATOM 533 O O . GLY A 1 68 ? 7.75 8.711 -36.656 1 28.47 68 GLY A O 1
ATOM 534 N N . SER A 1 69 ? 8.727 7.469 -38.188 1 31.05 69 SER A N 1
ATOM 535 C CA . SER A 1 69 ? 7.707 7.547 -39.219 1 31.05 69 SER A CA 1
ATOM 536 C C . SER A 1 69 ? 6.551 6.598 -38.938 1 31.05 69 SER A C 1
ATOM 538 O O . SER A 1 69 ? 5.387 6.945 -39.156 1 31.05 69 SER A O 1
ATOM 540 N N . GLU A 1 70 ? 6.832 5.445 -38.688 1 32.31 70 GLU A N 1
ATOM 541 C CA . GLU A 1 70 ? 5.668 4.566 -38.625 1 32.31 70 GLU A CA 1
ATOM 542 C C . GLU A 1 70 ? 4.816 4.871 -37.406 1 32.31 70 GLU A C 1
ATOM 544 O O . GLU A 1 70 ? 3.584 4.82 -37.469 1 32.31 70 GLU A O 1
ATOM 549 N N . ALA A 1 71 ? 5.359 5.203 -36.344 1 31.88 71 ALA A N 1
ATOM 550 C CA . ALA A 1 71 ? 4.582 5.73 -35.219 1 31.88 71 ALA A CA 1
ATOM 551 C C . ALA A 1 71 ? 3.912 7.047 -35.594 1 31.88 71 ALA A C 1
ATOM 553 O O . ALA A 1 71 ? 2.762 7.293 -35.219 1 31.88 71 ALA A O 1
ATOM 554 N N . ASP A 1 72 ? 4.535 7.824 -36.469 1 33.78 72 ASP A N 1
ATOM 555 C CA . ASP A 1 72 ? 3.893 8.992 -37.094 1 33.78 72 ASP A CA 1
ATOM 556 C C . ASP A 1 72 ? 2.801 8.578 -38.062 1 33.78 72 ASP A C 1
ATOM 558 O O . ASP A 1 72 ? 1.738 9.195 -38.125 1 33.78 72 ASP A O 1
ATOM 562 N N . GLU A 1 73 ? 3.039 7.516 -38.719 1 36.88 73 GLU A N 1
ATOM 563 C CA . GLU A 1 73 ? 1.979 7.027 -39.625 1 36.88 73 GLU A CA 1
ATOM 564 C C . GLU A 1 73 ? 0.794 6.504 -38.812 1 36.88 73 GLU A C 1
ATOM 566 O O . GLU A 1 73 ? -0.36 6.773 -39.156 1 36.88 73 GLU A O 1
ATOM 571 N N . LEU A 1 74 ? 1.024 5.77 -37.875 1 32.75 74 LEU A N 1
ATOM 572 C CA . LEU A 1 74 ? -0.073 5.293 -37.062 1 32.75 74 LEU A CA 1
ATOM 573 C C . LEU A 1 74 ? -0.694 6.438 -36.25 1 32.75 74 LEU A C 1
ATOM 575 O O . LEU A 1 74 ? -1.918 6.52 -36.125 1 32.75 74 LEU A O 1
ATOM 579 N N . ILE A 1 75 ? 0.051 7.418 -35.844 1 34.06 75 ILE A N 1
ATOM 580 C CA . ILE A 1 75 ? -0.485 8.68 -35.344 1 34.06 75 ILE A CA 1
ATOM 581 C C . ILE A 1 75 ? -1.242 9.398 -36.438 1 34.06 75 ILE A C 1
ATOM 583 O O . ILE A 1 75 ? -2.352 9.891 -36.25 1 34.06 75 ILE A O 1
ATOM 587 N N . ASP A 1 76 ? -0.723 9.344 -37.594 1 40.97 76 ASP A N 1
ATOM 588 C CA . ASP A 1 76 ? -1.426 9.961 -38.719 1 40.97 76 ASP A CA 1
ATOM 589 C C . ASP A 1 76 ? -2.689 9.18 -39.062 1 40.97 76 ASP A C 1
ATOM 591 O O . ASP A 1 76 ? -3.73 9.773 -39.375 1 40.97 76 ASP A O 1
ATOM 595 N N . GLN A 1 77 ? -2.602 7.949 -39.062 1 41.16 77 GLN A N 1
ATOM 596 C CA . GLN A 1 77 ? -3.803 7.156 -39.312 1 41.16 77 GLN A CA 1
ATOM 597 C C . GLN A 1 77 ? -4.824 7.344 -38.219 1 41.16 77 GLN A C 1
ATOM 599 O O . GLN A 1 77 ? -6.02 7.5 -38.469 1 41.16 77 GLN A O 1
ATOM 604 N N . LEU A 1 78 ? -4.375 7.367 -37.031 1 35.5 78 LEU A N 1
ATOM 605 C CA . LEU A 1 78 ? -5.281 7.641 -35.906 1 35.5 78 LEU A CA 1
ATOM 606 C C . LEU A 1 78 ? -5.766 9.086 -35.969 1 35.5 78 LEU A C 1
ATOM 608 O O . LEU A 1 78 ? -6.953 9.352 -35.75 1 35.5 78 LEU A O 1
ATOM 612 N N . LEU A 1 79 ? -4.902 9.945 -36.344 1 37.78 79 LEU A N 1
ATOM 613 C CA . LEU A 1 79 ? -5.344 11.312 -36.562 1 37.78 79 LEU A CA 1
ATOM 614 C C . LEU A 1 79 ? -6.262 11.398 -37.781 1 37.78 79 LEU A C 1
ATOM 616 O O . LEU A 1 79 ? -7.234 12.156 -37.781 1 37.78 79 LEU A O 1
ATOM 620 N N . SER A 1 80 ? -5.996 10.578 -38.75 1 43.03 80 SER A N 1
ATOM 621 C CA . SER A 1 80 ? -6.918 10.516 -39.906 1 43.03 80 SER A CA 1
ATOM 622 C C . SER A 1 80 ? -8.266 9.953 -39.469 1 43.03 80 SER A C 1
ATOM 624 O O . SER A 1 80 ? -9.312 10.445 -39.906 1 43.03 80 SER A O 1
ATOM 626 N N . ARG A 1 81 ? -8.297 8.984 -38.75 1 38.88 81 ARG A N 1
ATOM 627 C CA . ARG A 1 81 ? -9.555 8.383 -38.312 1 38.88 81 ARG A CA 1
ATOM 628 C C . ARG A 1 81 ? -10.289 9.297 -37.344 1 38.88 81 ARG A C 1
ATOM 630 O O . ARG A 1 81 ? -11.516 9.43 -37.406 1 38.88 81 ARG A O 1
ATOM 637 N N . VAL A 1 82 ? -9.594 10.023 -36.531 1 38.34 82 VAL A N 1
ATOM 638 C CA . VAL A 1 82 ? -10.211 11.086 -35.719 1 38.34 82 VAL A CA 1
ATOM 639 C C . VAL A 1 82 ? -10.734 12.188 -36.656 1 38.34 82 VAL A C 1
ATOM 641 O O . VAL A 1 82 ? -11.844 12.68 -36.469 1 38.34 82 VAL A O 1
ATOM 644 N N . SER A 1 83 ? -9.977 12.453 -37.688 1 39.16 83 SER A N 1
ATOM 645 C CA . SER A 1 83 ? -10.438 13.445 -38.656 1 39.16 83 SER A CA 1
ATOM 646 C C . SER A 1 83 ? -11.648 12.938 -39.406 1 39.16 83 SER A C 1
ATOM 648 O O . SER A 1 83 ? -12.578 13.703 -39.688 1 39.16 83 SER A O 1
ATOM 650 N N . MET A 1 84 ? -11.664 11.672 -39.844 1 41.34 84 MET A N 1
ATOM 651 C CA . MET A 1 84 ? -12.836 11.102 -40.5 1 41.34 84 MET A CA 1
ATOM 652 C C . MET A 1 84 ? -14.047 11.117 -39.594 1 41.34 84 MET A C 1
ATOM 654 O O . MET A 1 84 ? -15.164 11.422 -40.031 1 41.34 84 MET A O 1
ATOM 658 N N . LEU A 1 85 ? -13.867 10.875 -38.406 1 35.81 85 LEU A N 1
ATOM 659 C CA . LEU A 1 85 ? -14.984 10.891 -37.469 1 35.81 85 LEU A CA 1
ATOM 660 C C . LEU A 1 85 ? -15.43 12.32 -37.156 1 35.81 85 LEU A C 1
ATOM 662 O O . LEU A 1 85 ? -16.625 12.594 -37.062 1 35.81 85 LEU A O 1
ATOM 666 N N . GLU A 1 86 ? -14.531 13.18 -37.219 1 38.56 86 GLU A N 1
ATOM 667 C CA . GLU A 1 86 ? -14.875 14.602 -37.125 1 38.56 86 GLU A CA 1
ATOM 668 C C . GLU A 1 86 ? -15.617 15.062 -38.375 1 38.56 86 GLU A C 1
ATOM 670 O O . GLU A 1 86 ? -16.578 15.828 -38.312 1 38.56 86 GLU A O 1
ATOM 675 N N . LYS A 1 87 ? -15.156 14.547 -39.5 1 39.06 87 LYS A N 1
ATOM 676 C CA . LYS A 1 87 ? -15.859 14.875 -40.719 1 39.06 87 LYS A CA 1
ATOM 677 C C . LYS A 1 87 ? -17.281 14.32 -40.719 1 39.06 87 LYS A C 1
ATOM 679 O O . LYS A 1 87 ? -18.234 15 -41.094 1 39.06 87 LYS A O 1
ATOM 684 N N . ARG A 1 88 ? -17.453 13.125 -40.312 1 34.59 88 ARG A N 1
ATOM 685 C CA . ARG A 1 88 ? -18.781 12.523 -40.312 1 34.59 88 ARG A CA 1
ATOM 686 C C . ARG A 1 88 ? -19.688 13.211 -39.281 1 34.59 88 ARG A C 1
ATOM 688 O O . ARG A 1 88 ? -20.875 13.398 -39.531 1 34.59 88 ARG A O 1
ATOM 695 N N . LEU A 1 89 ? -19.094 13.688 -38.25 1 32.62 89 LEU A N 1
ATOM 696 C CA . LEU A 1 89 ? -19.875 14.422 -37.25 1 32.62 89 LEU A CA 1
ATOM 697 C C . LEU A 1 89 ? -20.297 15.781 -37.781 1 32.62 89 LEU A C 1
ATOM 699 O O . LEU A 1 89 ? -21.406 16.25 -37.531 1 32.62 89 LEU A O 1
ATOM 703 N N . ASN A 1 90 ? -19.422 16.344 -38.531 1 32.34 90 ASN A N 1
ATOM 704 C CA . ASN A 1 90 ? -19.797 17.625 -39.125 1 32.34 90 ASN A CA 1
ATOM 705 C C . ASN A 1 90 ? -20.828 17.469 -40.219 1 32.34 90 ASN A C 1
ATOM 707 O O . ASN A 1 90 ? -21.625 18.375 -40.469 1 32.34 90 ASN A O 1
ATOM 711 N N . GLU A 1 91 ? -20.719 16.406 -41.031 1 30.52 91 GLU A N 1
ATOM 712 C CA . GLU A 1 91 ? -21.719 16.234 -42.094 1 30.52 91 GLU A CA 1
ATOM 713 C C . GLU A 1 91 ? -23.109 16.016 -41.5 1 30.52 91 GLU A C 1
ATOM 715 O O . GLU A 1 91 ? -24.109 16.344 -42.125 1 30.52 91 GLU A O 1
ATOM 720 N N . VAL A 1 92 ? -23.172 15.289 -40.406 1 30.05 92 VAL A N 1
ATOM 721 C CA . VAL A 1 92 ? -24.516 14.953 -39.938 1 30.05 92 VAL A CA 1
ATOM 722 C C . VAL A 1 92 ? -25.188 16.203 -39.375 1 30.05 92 VAL A C 1
ATOM 724 O O . VAL A 1 92 ? -26.406 16.234 -39.188 1 30.05 92 VAL A O 1
ATOM 727 N N . GLY A 1 93 ? -24.422 17.297 -39.094 1 28.95 93 GLY A N 1
ATOM 728 C CA . GLY A 1 93 ? -25.078 18.453 -38.531 1 28.95 93 GLY A CA 1
ATOM 729 C C . GLY A 1 93 ? -25.969 19.203 -39.5 1 28.95 93 GLY A C 1
ATOM 730 O O . GLY A 1 93 ? -26.703 20.109 -39.125 1 28.95 93 GLY A O 1
ATOM 731 N N . THR A 1 94 ? -25.641 19.203 -40.781 1 26.72 94 THR A N 1
ATOM 732 C CA . THR A 1 94 ? -26.297 20.203 -41.625 1 26.72 94 THR A CA 1
ATOM 733 C C . THR A 1 94 ? -27.734 19.766 -41.938 1 26.72 94 THR A C 1
ATOM 735 O O . THR A 1 94 ? -28.531 20.562 -42.406 1 26.72 94 THR A O 1
ATOM 738 N N . LYS A 1 95 ? -28.016 18.5 -42.438 1 23.67 95 LYS A N 1
ATOM 739 C CA . LYS A 1 95 ? -29.156 18.391 -43.344 1 23.67 95 LYS A CA 1
ATOM 740 C C . LYS A 1 95 ? -30.469 18.719 -42.625 1 23.67 95 LYS A C 1
ATOM 742 O O . LYS A 1 95 ? -31.359 19.359 -43.188 1 23.67 95 LYS A O 1
ATOM 747 N N . SER A 1 96 ? -31.141 17.844 -41.812 1 24.17 96 SER A N 1
ATOM 748 C CA . SER A 1 96 ? -32.531 17.484 -42 1 24.17 96 SER A CA 1
ATOM 749 C C . SER A 1 96 ? -33.469 18.531 -41.406 1 24.17 96 SER A C 1
ATOM 751 O O . SER A 1 96 ? -33.75 18.484 -40.188 1 24.17 96 SER A O 1
ATOM 753 N N . GLN A 1 97 ? -33.375 19.812 -41.688 1 23.73 97 GLN A N 1
ATOM 754 C CA . GLN A 1 97 ? -34.344 20.734 -41.125 1 23.73 97 GLN A CA 1
ATOM 755 C C . GLN A 1 97 ? -35.75 20.422 -41.625 1 23.73 97 GLN A C 1
ATOM 757 O O . GLN A 1 97 ? -36.719 20.578 -40.906 1 23.73 97 GLN A O 1
ATOM 762 N N . SER A 1 98 ? -36.062 20.422 -43.031 1 22.14 98 SER A N 1
ATOM 763 C CA . SER A 1 98 ? -37.25 21.047 -43.625 1 22.14 98 SER A CA 1
ATOM 764 C C . SER A 1 98 ? -38.469 20.125 -43.469 1 22.14 98 SER A C 1
ATOM 766 O O . SER A 1 98 ? -39.531 20.562 -43 1 22.14 98 SER A O 1
ATOM 768 N N . ASP A 1 99 ? -38.938 19.359 -44.656 1 22.39 99 ASP A N 1
ATOM 769 C CA . ASP A 1 99 ? -40.219 19.172 -45.344 1 22.39 99 ASP A CA 1
ATOM 770 C C . ASP A 1 99 ? -41.062 18.094 -44.656 1 22.39 99 ASP A C 1
ATOM 772 O O . ASP A 1 99 ? -42.125 17.719 -45.156 1 22.39 99 ASP A O 1
ATOM 776 N N . TYR A 1 100 ? -40.531 16.875 -44.219 1 24.02 100 TYR A N 1
ATOM 777 C CA . TYR A 1 100 ? -41.375 15.688 -44.188 1 24.02 100 TYR A CA 1
ATOM 778 C C . TYR A 1 100 ? -42.562 15.867 -43.25 1 24.02 100 TYR A C 1
ATOM 780 O O . TYR A 1 100 ? -42.406 15.828 -42.031 1 24.02 100 TYR A O 1
ATOM 788 N N . GLU A 1 101 ? -43.625 16.719 -43.594 1 22.55 101 GLU A N 1
ATOM 789 C CA . GLU A 1 101 ? -44.906 17.094 -43 1 22.55 101 GLU A CA 1
ATOM 790 C C . GLU A 1 101 ? -45.75 15.859 -42.719 1 22.55 101 GLU A C 1
ATOM 792 O O . GLU A 1 101 ? -46.344 15.734 -41.625 1 22.55 101 GLU A O 1
ATOM 797 N N . ASN A 1 102 ? -46.688 15.445 -43.688 1 21.42 102 ASN A N 1
ATOM 798 C CA . ASN A 1 102 ? -48.031 14.898 -43.719 1 21.42 102 ASN A CA 1
ATOM 799 C C . ASN A 1 102 ? -48.062 13.438 -43.281 1 21.42 102 ASN A C 1
ATOM 801 O O . ASN A 1 102 ? -49.062 12.969 -42.719 1 21.42 102 ASN A O 1
ATOM 805 N N . GLN A 1 103 ? -47.656 12.508 -44.25 1 23.22 103 GLN A N 1
ATOM 806 C CA . GLN A 1 103 ? -48.281 11.203 -44.469 1 23.22 103 GLN A CA 1
ATOM 807 C C . GLN A 1 103 ? -48.094 10.289 -43.281 1 23.22 103 GLN A C 1
ATOM 809 O O . GLN A 1 103 ? -47.219 10.516 -42.438 1 23.22 103 GLN A O 1
ATOM 814 N N . GLN A 1 104 ? -48.594 8.852 -43.438 1 22.95 104 GLN A N 1
ATOM 815 C CA . GLN A 1 104 ? -49.031 7.84 -42.469 1 22.95 104 GLN A CA 1
ATOM 816 C C . GLN A 1 104 ? -47.969 7.527 -41.438 1 22.95 104 GLN A C 1
ATOM 818 O O . GLN A 1 104 ? -46.812 7.273 -41.812 1 22.95 104 GLN A O 1
ATOM 823 N N . SER A 1 105 ? -48.031 7.996 -40.281 1 24.25 105 SER A N 1
ATOM 824 C CA . SER A 1 105 ? -47.031 8.125 -39.219 1 24.25 105 SER A CA 1
ATOM 825 C C . SER A 1 105 ? -46.375 6.781 -38.906 1 24.25 105 SER A C 1
ATOM 827 O O . SER A 1 105 ? -46.875 6 -38.125 1 24.25 105 SER A O 1
ATOM 829 N N . HIS A 1 106 ? -46.094 5.953 -39.906 1 22.25 106 HIS A N 1
ATOM 830 C CA . HIS A 1 106 ? -45.625 4.574 -39.812 1 22.25 106 HIS A CA 1
ATOM 831 C C . HIS A 1 106 ? -44.5 4.445 -38.781 1 22.25 106 HIS A C 1
ATOM 833 O O . HIS A 1 106 ? -43.594 5.277 -38.75 1 22.25 106 HIS A O 1
ATOM 839 N N . ASN A 1 107 ? -44.812 3.668 -37.688 1 23.55 107 ASN A N 1
ATOM 840 C CA . ASN A 1 107 ? -44.219 3.414 -36.406 1 23.55 107 ASN A CA 1
ATOM 841 C C . ASN A 1 107 ? -42.719 3.104 -36.531 1 23.55 107 ASN A C 1
ATOM 843 O O . ASN A 1 107 ? -42.344 1.993 -36.906 1 23.55 107 ASN A O 1
ATOM 847 N N . LEU A 1 108 ? -42.031 3.912 -37.25 1 25.2 108 LEU A N 1
ATOM 848 C CA . LEU A 1 108 ? -40.656 3.555 -37.531 1 25.2 108 LEU A CA 1
ATOM 849 C C . LEU A 1 108 ? -39.969 3.025 -36.281 1 25.2 108 LEU A C 1
ATOM 851 O O . LEU A 1 108 ? -40 3.67 -35.219 1 25.2 108 LEU A O 1
ATOM 855 N N . PRO A 1 109 ? -39.812 1.727 -36.188 1 25.92 109 PRO A N 1
ATOM 856 C CA . PRO A 1 109 ? -39.281 1.105 -34.969 1 25.92 109 PRO A CA 1
ATOM 857 C C . PRO A 1 109 ? -38.094 1.883 -34.375 1 25.92 109 PRO A C 1
ATOM 859 O O . PRO A 1 109 ? -37.25 2.375 -35.125 1 25.92 109 PRO A O 1
ATOM 862 N N . SER A 1 110 ? -38.375 2.688 -33.344 1 27.23 110 SER A N 1
ATOM 863 C CA . SER A 1 110 ? -37.5 3.574 -32.562 1 27.23 110 SER A CA 1
ATOM 864 C C . SER A 1 110 ? -36.062 3.037 -32.5 1 27.23 110 SER A C 1
ATOM 866 O O . SER A 1 110 ? -35.844 1.909 -32.031 1 27.23 110 SER A O 1
ATOM 868 N N . THR A 1 111 ? -35.312 3.336 -33.438 1 29 111 THR A N 1
ATOM 869 C CA . THR A 1 111 ? -33.875 2.982 -33.438 1 29 111 THR A CA 1
ATOM 870 C C . THR A 1 111 ? -33.281 3.156 -32.062 1 29 111 THR A C 1
ATOM 872 O O . THR A 1 111 ? -33.438 4.207 -31.438 1 29 111 THR A O 1
ATOM 875 N N . PRO A 1 112 ? -33.031 2.148 -31.297 1 29.67 112 PRO A N 1
ATOM 876 C CA . PRO A 1 112 ? -32.531 2.236 -29.922 1 29.67 112 PRO A CA 1
ATOM 877 C C . PRO A 1 112 ? -31.469 3.318 -29.734 1 29.67 112 PRO A C 1
ATOM 879 O O . PRO A 1 112 ? -30.547 3.428 -30.547 1 29.67 112 PRO A O 1
ATOM 882 N N . SER A 1 113 ? -31.734 4.562 -29.453 1 29.88 113 SER A N 1
ATOM 883 C CA . SER A 1 113 ? -30.969 5.777 -29.188 1 29.88 113 SER A CA 1
ATOM 884 C C . SER A 1 113 ? -29.594 5.457 -28.625 1 29.88 113 SER A C 1
ATOM 886 O O . SER A 1 113 ? -29.438 4.555 -27.797 1 29.88 113 SER A O 1
ATOM 888 N N . ALA A 1 114 ? -28.5 5.781 -29.188 1 30.67 114 ALA A N 1
ATOM 889 C CA . ALA A 1 114 ? -27.047 5.809 -29.047 1 30.67 114 ALA A CA 1
ATOM 890 C C . ALA A 1 114 ? -26.625 6.238 -27.641 1 30.67 114 ALA A C 1
ATOM 892 O O . ALA A 1 114 ? -25.453 6.453 -27.375 1 30.67 114 ALA A O 1
ATOM 893 N N . ASP A 1 115 ? -27.312 7.012 -26.859 1 32.62 115 ASP A N 1
ATOM 894 C CA . ASP A 1 115 ? -26.969 7.453 -25.5 1 32.62 115 ASP A CA 1
ATOM 895 C C . ASP A 1 115 ? -26.406 6.305 -24.672 1 32.62 115 ASP A C 1
ATOM 897 O O . ASP A 1 115 ? -27.125 5.656 -23.922 1 32.62 115 ASP A O 1
ATOM 901 N N . ALA A 1 116 ? -25.797 5.422 -25.172 1 34.25 116 ALA A N 1
ATOM 902 C CA . ALA A 1 116 ? -25.062 4.383 -24.453 1 34.25 116 ALA A CA 1
ATOM 903 C C . ALA A 1 116 ? -24.406 4.941 -23.203 1 34.25 116 ALA A C 1
ATOM 905 O O . ALA A 1 116 ? -23.375 5.613 -23.297 1 34.25 116 ALA A O 1
ATOM 906 N N . GLU A 1 117 ? -24.859 5.648 -22.188 1 36.75 117 GLU A N 1
ATOM 907 C CA . GLU A 1 117 ? -24.406 6.004 -20.844 1 36.75 117 GLU A CA 1
ATOM 908 C C . GLU A 1 117 ? -23.203 5.164 -20.438 1 36.75 117 GLU A C 1
ATOM 910 O O . GLU A 1 117 ? -23.25 3.936 -20.453 1 36.75 117 GLU A O 1
ATOM 915 N N . THR A 1 118 ? -21.984 5.527 -20.688 1 45.09 118 THR A N 1
ATOM 916 C CA . THR A 1 118 ? -20.75 4.938 -20.219 1 45.09 118 THR A CA 1
ATOM 917 C C . THR A 1 118 ? -20.969 4.152 -18.922 1 45.09 118 THR A C 1
ATOM 919 O O . THR A 1 118 ? -21.312 4.734 -17.891 1 45.09 118 THR A O 1
ATOM 922 N N . GLN A 1 119 ? -21.5 3.096 -19.016 1 56.47 119 GLN A N 1
ATOM 923 C CA . GLN A 1 119 ? -21.859 2.189 -17.922 1 56.47 119 GLN A CA 1
ATOM 924 C C . GLN A 1 119 ? -20.734 2.098 -16.906 1 56.47 119 GLN A C 1
ATOM 926 O O . GLN A 1 119 ? -19.594 1.824 -17.25 1 56.47 119 GLN A O 1
ATOM 931 N N . ARG A 1 120 ? -20.906 2.873 -15.828 1 64.31 120 ARG A N 1
ATOM 932 C CA . ARG A 1 120 ? -19.984 2.809 -14.695 1 64.31 120 ARG A CA 1
ATOM 933 C C . ARG A 1 120 ? -19.766 1.368 -14.242 1 64.31 120 ARG A C 1
ATOM 935 O O . ARG A 1 120 ? -20.703 0.567 -14.234 1 64.31 120 ARG A O 1
ATOM 942 N N . ASN A 1 121 ? -18.438 1.075 -14.258 1 76.38 121 ASN A N 1
ATOM 943 C CA . ASN A 1 121 ? -17.984 -0.189 -13.688 1 76.38 121 ASN A CA 1
ATOM 944 C C . ASN A 1 121 ? -18.047 -0.174 -12.164 1 76.38 121 ASN A C 1
ATOM 946 O O . ASN A 1 121 ? -17.016 -0.212 -11.492 1 76.38 121 ASN A O 1
ATOM 950 N N . ILE A 1 122 ? -19.234 -0.057 -11.633 1 72.19 122 ILE A N 1
ATOM 951 C CA . ILE A 1 122 ? -19.438 0.242 -10.219 1 72.19 122 ILE A CA 1
ATOM 952 C C . ILE A 1 122 ? -19.078 -0.976 -9.375 1 72.19 122 ILE A C 1
ATOM 954 O O . ILE A 1 122 ? -18.672 -0.837 -8.219 1 72.19 122 ILE A O 1
ATOM 958 N N . GLY A 1 123 ? -19.062 -2.107 -9.961 1 75.44 123 GLY A N 1
ATOM 959 C CA . GLY A 1 123 ? -18.797 -3.287 -9.156 1 75.44 123 GLY A CA 1
ATOM 960 C C . GLY A 1 123 ? -19.859 -3.527 -8.094 1 75.44 123 GLY A C 1
ATOM 961 O O . GLY A 1 123 ? -21 -3.066 -8.227 1 75.44 123 GLY A O 1
ATOM 962 N N . SER A 1 124 ? -19.484 -4.355 -7.102 1 76.94 124 SER A N 1
ATOM 963 C CA . SER A 1 124 ? -20.406 -4.672 -6.012 1 76.94 124 SER A CA 1
ATOM 964 C C . SER A 1 124 ? -19.766 -4.426 -4.652 1 76.94 124 SER A C 1
ATOM 966 O O . SER A 1 124 ? -18.531 -4.516 -4.516 1 76.94 124 SER A O 1
ATOM 968 N N . LEU A 1 125 ? -20.625 -3.973 -3.734 1 82.5 125 LEU A N 1
ATOM 969 C CA . LEU A 1 125 ? -20.172 -3.736 -2.369 1 82.5 125 LEU A CA 1
ATOM 970 C C . LEU A 1 125 ? -20.938 -4.605 -1.381 1 82.5 125 LEU A C 1
ATOM 972 O O . LEU A 1 125 ? -22.156 -4.48 -1.263 1 82.5 125 LEU A O 1
ATOM 976 N N . SER A 1 126 ? -20.188 -5.551 -0.766 1 78.19 126 SER A N 1
ATOM 977 C CA . SER A 1 126 ? -20.797 -6.367 0.287 1 78.19 126 SER A CA 1
ATOM 978 C C . SER A 1 126 ? -20.688 -5.68 1.644 1 78.19 126 SER A C 1
ATOM 980 O O . SER A 1 126 ? -19.594 -5.371 2.109 1 78.19 126 SER A O 1
ATOM 982 N N . VAL A 1 127 ? -21.875 -5.367 2.164 1 81.44 127 VAL A N 1
ATOM 983 C CA . VAL A 1 127 ? -21.922 -4.695 3.461 1 81.44 127 VAL A CA 1
ATOM 984 C C . VAL A 1 127 ? -22.297 -5.699 4.547 1 81.44 127 VAL A C 1
ATOM 986 O O . VAL A 1 127 ? -23.391 -6.277 4.508 1 81.44 127 VAL A O 1
ATOM 989 N N . LEU A 1 128 ? -21.375 -6.051 5.441 1 74.06 128 LEU A N 1
ATOM 990 C CA . LEU A 1 128 ? -21.641 -6.977 6.535 1 74.06 128 LEU A CA 1
ATOM 991 C C . LEU A 1 128 ? -22.281 -6.258 7.715 1 74.06 128 LEU A C 1
ATOM 993 O O . LEU A 1 128 ? -23.266 -6.742 8.289 1 74.06 128 LEU A O 1
ATOM 997 N N . ASP A 1 129 ? -21.609 -5.16 8.117 1 80.25 129 ASP A N 1
ATOM 998 C CA . ASP A 1 129 ? -22.156 -4.238 9.109 1 80.25 129 ASP A CA 1
ATOM 999 C C . ASP A 1 129 ? -21.844 -2.791 8.742 1 80.25 129 ASP A C 1
ATOM 1001 O O . ASP A 1 129 ? -21.328 -2.518 7.66 1 80.25 129 ASP A O 1
ATOM 1005 N N . ASP A 1 130 ? -22.25 -1.897 9.562 1 79.06 130 ASP A N 1
ATOM 1006 C CA . ASP A 1 130 ? -22.078 -0.482 9.25 1 79.06 130 ASP A CA 1
ATOM 1007 C C . ASP A 1 130 ? -20.594 -0.129 9.133 1 79.06 130 ASP A C 1
ATOM 1009 O O . ASP A 1 130 ? -20.25 0.887 8.531 1 79.06 130 ASP A O 1
ATOM 1013 N N . THR A 1 131 ? -19.766 -0.977 9.617 1 87.31 131 THR A N 1
ATOM 1014 C CA . THR A 1 131 ? -18.359 -0.607 9.641 1 87.31 131 THR A CA 1
ATOM 1015 C C . THR A 1 131 ? -17.547 -1.541 8.75 1 87.31 131 THR A C 1
ATOM 1017 O O . THR A 1 131 ? -16.375 -1.271 8.469 1 87.31 131 THR A O 1
ATOM 1020 N N . LYS A 1 132 ? -18.172 -2.617 8.297 1 87.5 132 LYS A N 1
ATOM 1021 C CA . LYS A 1 132 ? -17.438 -3.59 7.496 1 87.5 132 LYS A CA 1
ATOM 1022 C C . LYS A 1 132 ? -18.016 -3.699 6.09 1 87.5 132 LYS A C 1
ATOM 1024 O O . LYS A 1 132 ? -19.219 -3.887 5.922 1 87.5 132 LYS A O 1
ATOM 1029 N N . SER A 1 133 ? -17.172 -3.461 5.137 1 87.38 133 SER A N 1
ATOM 1030 C CA . SER A 1 133 ? -17.562 -3.592 3.738 1 87.38 133 SER A CA 1
ATOM 1031 C C . SER A 1 133 ? -16.453 -4.211 2.906 1 87.38 133 SER A C 1
ATOM 1033 O O . SER A 1 133 ? -15.281 -4.148 3.287 1 87.38 133 SER A O 1
ATOM 1035 N N . GLN A 1 134 ? -16.797 -4.891 1.888 1 83.62 134 GLN A N 1
ATOM 1036 C CA . GLN A 1 134 ? -15.859 -5.48 0.938 1 83.62 134 GLN A CA 1
ATOM 1037 C C . GLN A 1 134 ? -16.266 -5.172 -0.5 1 83.62 134 GLN A C 1
ATOM 1039 O O . GLN A 1 134 ? -17.438 -5.324 -0.866 1 83.62 134 GLN A O 1
ATOM 1044 N N . TYR A 1 135 ? -15.312 -4.738 -1.282 1 87.12 135 TYR A N 1
ATOM 1045 C CA . TYR A 1 135 ? -15.539 -4.371 -2.676 1 87.12 135 TYR A CA 1
ATOM 1046 C C . TYR A 1 135 ? -15.133 -5.504 -3.611 1 87.12 135 TYR A C 1
ATOM 1048 O O . TYR A 1 135 ? -14.156 -6.215 -3.348 1 87.12 135 TYR A O 1
ATOM 1056 N N . ALA A 1 136 ? -15.914 -5.695 -4.664 1 78.5 136 ALA A N 1
ATOM 1057 C CA . ALA A 1 136 ? -15.578 -6.629 -5.738 1 78.5 136 ALA A CA 1
ATOM 1058 C C . ALA A 1 136 ? -16.078 -6.113 -7.086 1 78.5 136 ALA A C 1
ATOM 1060 O O . ALA A 1 136 ? -17.156 -5.531 -7.18 1 78.5 136 ALA A O 1
ATOM 1061 N N . ASN A 1 137 ? -15.25 -6.219 -8.047 1 76.5 137 ASN A N 1
ATOM 1062 C CA . ASN A 1 137 ? -15.641 -5.859 -9.406 1 76.5 137 ASN A CA 1
ATOM 1063 C C . ASN A 1 137 ? -16.156 -7.074 -10.18 1 76.5 137 ASN A C 1
ATOM 1065 O O . ASN A 1 137 ? -15.836 -8.211 -9.836 1 76.5 137 ASN A O 1
ATOM 1069 N N . TYR A 1 138 ? -16.891 -6.879 -11.148 1 62.5 138 TYR A N 1
ATOM 1070 C CA . TYR A 1 138 ? -17.562 -7.934 -11.891 1 62.5 138 TYR A CA 1
ATOM 1071 C C . TYR A 1 138 ? -16.562 -8.867 -12.562 1 62.5 138 TYR A C 1
ATOM 1073 O O . TYR A 1 138 ? -16.781 -10.078 -12.625 1 62.5 138 TYR A O 1
ATOM 1081 N N . SER A 1 139 ? -15.57 -8.281 -12.922 1 54.97 139 SER A N 1
ATOM 1082 C CA . SER A 1 139 ? -14.586 -9.078 -13.648 1 54.97 139 SER A CA 1
ATOM 1083 C C . SER A 1 139 ? -13.68 -9.836 -12.695 1 54.97 139 SER A C 1
ATOM 1085 O O . SER A 1 139 ? -12.922 -10.719 -13.117 1 54.97 139 SER A O 1
ATOM 1087 N N . SER A 1 140 ? -14 -9.578 -11.398 1 59.19 140 SER A N 1
ATOM 1088 C CA . SER A 1 140 ? -13.078 -10.156 -10.43 1 59.19 140 SER A CA 1
ATOM 1089 C C . SER A 1 140 ? -13.547 -11.539 -9.977 1 59.19 140 SER A C 1
ATOM 1091 O O . SER A 1 140 ? -14.734 -11.859 -10.07 1 59.19 140 SER A O 1
ATOM 1093 N N . SER A 1 141 ? -12.609 -12.266 -9.633 1 55.75 141 SER A N 1
ATOM 1094 C CA . SER A 1 141 ? -12.93 -13.594 -9.125 1 55.75 141 SER A CA 1
ATOM 1095 C C . SER A 1 141 ? -13.789 -13.508 -7.867 1 55.75 141 SER A C 1
ATOM 1097 O O . SER A 1 141 ? -14.672 -14.344 -7.652 1 55.75 141 SER A O 1
ATOM 1099 N N . SER A 1 142 ? -13.516 -12.477 -7.156 1 50.5 142 SER A N 1
ATOM 1100 C CA . SER A 1 142 ? -14.289 -12.305 -5.934 1 50.5 142 SER A CA 1
ATOM 1101 C C . SER A 1 142 ? -15.758 -12.055 -6.242 1 50.5 142 SER A C 1
ATOM 1103 O O . SER A 1 142 ? -16.641 -12.523 -5.512 1 50.5 142 SER A O 1
ATOM 1105 N N . HIS A 1 143 ? -15.852 -11.383 -7.215 1 53.06 143 HIS A N 1
ATOM 1106 C CA . HIS A 1 143 ? -17.234 -11.094 -7.598 1 53.06 143 HIS A CA 1
ATOM 1107 C C . HIS A 1 143 ? -17.953 -12.367 -8.039 1 53.06 143 HIS A C 1
ATOM 1109 O O . HIS A 1 143 ? -19.125 -12.57 -7.695 1 53.06 143 HIS A O 1
ATOM 1115 N N . VAL A 1 144 ? -17.234 -13.031 -8.711 1 54.53 144 VAL A N 1
ATOM 1116 C CA . VAL A 1 144 ? -17.812 -14.289 -9.18 1 54.53 144 VAL A CA 1
ATOM 1117 C C . VAL A 1 144 ? -18.156 -15.172 -7.984 1 54.53 144 VAL A C 1
ATOM 1119 O O . VAL A 1 144 ? -19.234 -15.766 -7.93 1 54.53 144 VAL A O 1
ATOM 1122 N N . LEU A 1 145 ? -17.234 -15.023 -7.059 1 50.75 145 LEU A N 1
ATOM 1123 C CA . LEU A 1 145 ? -17.438 -15.812 -5.848 1 50.75 145 LEU A CA 1
ATOM 1124 C C . LEU A 1 145 ? -18.641 -15.281 -5.059 1 50.75 145 LEU A C 1
ATOM 1126 O O . LEU A 1 145 ? -19.422 -16.062 -4.52 1 50.75 145 LEU A O 1
ATOM 1130 N N . TRP A 1 146 ? -18.578 -14.008 -5.008 1 51.41 146 TRP A N 1
ATOM 1131 C CA . TRP A 1 146 ? -19.672 -13.344 -4.301 1 51.41 146 TRP A CA 1
ATOM 1132 C C . TRP A 1 146 ? -21.016 -13.688 -4.934 1 51.41 146 TRP A C 1
ATOM 1134 O O . TRP A 1 146 ? -21.984 -14 -4.227 1 51.41 146 TRP A O 1
ATOM 1144 N N . HIS A 1 147 ? -21.047 -13.586 -6.176 1 47.34 147 HIS A N 1
ATOM 1145 C CA . HIS A 1 147 ? -22.266 -13.898 -6.898 1 47.34 147 HIS A CA 1
ATOM 1146 C C . HIS A 1 147 ? -22.656 -15.359 -6.711 1 47.34 147 HIS A C 1
ATOM 1148 O O . HIS A 1 147 ? -23.844 -15.672 -6.566 1 47.34 147 HIS A O 1
ATOM 1154 N N . LEU A 1 148 ? -21.562 -16.016 -6.672 1 46.09 148 LEU A N 1
ATOM 1155 C CA . LEU A 1 148 ? -21.812 -17.422 -6.402 1 46.09 148 LEU A CA 1
ATOM 1156 C C . LEU A 1 148 ? -22.375 -17.625 -5 1 46.09 148 LEU A C 1
ATOM 1158 O O . LEU A 1 148 ? -23.203 -18.5 -4.777 1 46.09 148 LEU A O 1
ATOM 1162 N N . ARG A 1 149 ? -21.828 -16.641 -4.086 1 43.94 149 ARG A N 1
ATOM 1163 C CA . ARG A 1 149 ? -22.266 -16.688 -2.697 1 43.94 149 ARG A CA 1
ATOM 1164 C C . ARG A 1 149 ? -23.703 -16.172 -2.559 1 43.94 149 ARG A C 1
ATOM 1166 O O . ARG A 1 149 ? -24.5 -16.734 -1.807 1 43.94 149 ARG A O 1
ATOM 1173 N N . ASN A 1 150 ? -23.797 -14.867 -3.021 1 41.88 150 ASN A N 1
ATOM 1174 C CA . ASN A 1 150 ? -25.078 -14.203 -2.857 1 41.88 150 ASN A CA 1
ATOM 1175 C C . ASN A 1 150 ? -26.188 -14.922 -3.627 1 41.88 150 ASN A C 1
ATOM 1177 O O . ASN A 1 150 ? -27.359 -14.836 -3.266 1 41.88 150 ASN A O 1
ATOM 1181 N N . TYR A 1 151 ? -25.844 -15.117 -4.793 1 34.84 151 TYR A N 1
ATOM 1182 C CA . TYR A 1 151 ? -26.922 -15.812 -5.488 1 34.84 151 TYR A CA 1
ATOM 1183 C C . TYR A 1 151 ? -27.125 -17.203 -4.918 1 34.84 151 TYR A C 1
ATOM 1185 O O . TYR A 1 151 ? -28.047 -17.922 -5.332 1 34.84 151 TYR A O 1
ATOM 1193 N N . HIS A 1 152 ? -26.062 -17.844 -4.527 1 35.03 152 HIS A N 1
ATOM 1194 C CA . HIS A 1 152 ? -26.469 -19.078 -3.859 1 35.03 152 HIS A CA 1
ATOM 1195 C C . HIS A 1 152 ? -27.219 -18.766 -2.568 1 35.03 152 HIS A C 1
ATOM 1197 O O . HIS A 1 152 ? -26.828 -17.875 -1.812 1 35.03 152 HIS A O 1
ATOM 1203 N N . TYR A 1 153 ? -28.453 -18.938 -2.4 1 33.53 153 TYR A N 1
ATOM 1204 C CA . TYR A 1 153 ? -29.109 -19.422 -1.195 1 33.53 153 TYR A CA 1
ATOM 1205 C C . TYR A 1 153 ? -28.125 -20.125 -0.276 1 33.53 153 TYR A C 1
ATOM 1207 O O . TYR A 1 153 ? -28.531 -20.828 0.655 1 33.53 153 TYR A O 1
ATOM 1215 N N . LEU A 1 154 ? -26.953 -20.281 -0.673 1 33.78 154 LEU A N 1
ATOM 1216 C CA . LEU A 1 154 ? -26.016 -20.906 0.248 1 33.78 154 LEU A CA 1
ATOM 1217 C C . LEU A 1 154 ? -25.719 -20 1.434 1 33.78 154 LEU A C 1
ATOM 1219 O O . LEU A 1 154 ? -25.234 -18.875 1.256 1 33.78 154 LEU A O 1
ATOM 1223 N N . ASN A 1 155 ? -26.625 -19.812 2.143 1 30.72 155 ASN A N 1
ATOM 1224 C CA . ASN A 1 155 ? -26.453 -19.359 3.518 1 30.72 155 ASN A CA 1
ATOM 1225 C C . ASN A 1 155 ? -25.016 -19.578 3.996 1 30.72 155 ASN A C 1
ATOM 1227 O O . ASN A 1 155 ? -24.781 -20.328 4.941 1 30.72 155 ASN A O 1
ATOM 1231 N N . LEU A 1 156 ? -24.188 -19.516 3.146 1 33.31 156 LEU A N 1
ATOM 1232 C CA . LEU A 1 156 ? -22.812 -19.719 3.568 1 33.31 156 LEU A CA 1
ATOM 1233 C C . LEU A 1 156 ? -22.406 -18.688 4.613 1 33.31 156 LEU A C 1
ATOM 1235 O O . LEU A 1 156 ? -21.281 -18.734 5.129 1 33.31 156 LEU A O 1
ATOM 1239 N N . ASP A 1 157 ? -23 -17.516 4.496 1 34.34 157 ASP A N 1
ATOM 1240 C CA . ASP A 1 157 ? -22.578 -16.609 5.566 1 34.34 157 ASP A CA 1
ATOM 1241 C C . ASP A 1 157 ? -22.75 -17.281 6.934 1 34.34 157 ASP A C 1
ATOM 1243 O O . ASP A 1 157 ? -22.109 -16.875 7.906 1 34.34 157 ASP A O 1
ATOM 1247 N N . GLN A 1 158 ? -23.922 -18.016 7.055 1 33.28 158 GLN A N 1
ATOM 1248 C CA . GLN A 1 158 ? -24.156 -18.484 8.422 1 33.28 158 GLN A CA 1
ATOM 1249 C C . GLN A 1 158 ? -23.031 -19.406 8.883 1 33.28 158 GLN A C 1
ATOM 1251 O O . GLN A 1 158 ? -22.641 -19.375 10.055 1 33.28 158 GLN A O 1
ATOM 1256 N N . ASP A 1 159 ? -22.797 -20.547 8.078 1 31.45 159 ASP A N 1
ATOM 1257 C CA . ASP A 1 159 ? -21.938 -21.578 8.641 1 31.45 159 ASP A CA 1
ATOM 1258 C C . ASP A 1 159 ? -20.469 -21.266 8.414 1 31.45 159 ASP A C 1
ATOM 1260 O O . ASP A 1 159 ? -19.625 -22.156 8.477 1 31.45 159 ASP A O 1
ATOM 1264 N N . ILE A 1 160 ? -20.188 -20.453 7.547 1 34.16 160 ILE A N 1
ATOM 1265 C CA . ILE A 1 160 ? -18.781 -20.125 7.77 1 34.16 160 ILE A CA 1
ATOM 1266 C C . ILE A 1 160 ? -18.547 -19.891 9.258 1 34.16 160 ILE A C 1
ATOM 1268 O O . ILE A 1 160 ? -19.016 -18.906 9.82 1 34.16 160 ILE A O 1
ATOM 1272 N N . GLN A 1 161 ? -18.812 -20.891 9.977 1 30.56 161 GLN A N 1
ATOM 1273 C CA . GLN A 1 161 ? -18.391 -20.781 11.367 1 30.56 161 GLN A CA 1
ATOM 1274 C C . GLN A 1 161 ? -17.203 -19.828 11.516 1 30.56 161 GLN A C 1
ATOM 1276 O O . GLN A 1 161 ? -16.219 -19.922 10.781 1 30.56 161 GLN A O 1
ATOM 1281 N N . GLU A 1 162 ? -17.469 -18.594 11.836 1 34.72 162 GLU A N 1
ATOM 1282 C CA . GLU A 1 162 ? -16.438 -17.875 12.562 1 34.72 162 GLU A CA 1
ATOM 1283 C C . GLU A 1 162 ? -15.508 -18.844 13.297 1 34.72 162 GLU A C 1
ATOM 1285 O O . GLU A 1 162 ? -15.789 -19.219 14.438 1 34.72 162 GLU A O 1
ATOM 1290 N N . GLU A 1 163 ? -15.445 -20.141 12.758 1 32.94 163 GLU A N 1
ATOM 1291 C CA . GLU A 1 163 ? -14.539 -20.922 13.594 1 32.94 163 GLU A CA 1
ATOM 1292 C C . GLU A 1 163 ? -13.641 -20.016 14.422 1 32.94 163 GLU A C 1
ATOM 1294 O O . GLU A 1 163 ? -13.555 -18.812 14.164 1 32.94 163 GLU A O 1
ATOM 1299 N N . ASN A 1 164 ? -12.727 -20.812 15.195 1 32.81 164 ASN A N 1
ATOM 1300 C CA . ASN A 1 164 ? -11.898 -20.328 16.297 1 32.81 164 ASN A CA 1
ATOM 1301 C C . ASN A 1 164 ? -11.133 -19.062 15.914 1 32.81 164 ASN A C 1
ATOM 1303 O O . ASN A 1 164 ? -10.211 -19.109 15.102 1 32.81 164 ASN A O 1
ATOM 1307 N N . ASP A 1 165 ? -11.773 -18.016 15.672 1 38.56 165 ASP A N 1
ATOM 1308 C CA . ASP A 1 165 ? -11.352 -16.625 15.82 1 38.56 165 ASP A CA 1
ATOM 1309 C C . ASP A 1 165 ? -9.977 -16.547 16.469 1 38.56 165 ASP A C 1
ATOM 1311 O O . ASP A 1 165 ? -9.406 -15.453 16.594 1 38.56 165 ASP A O 1
ATOM 1315 N N . SER A 1 166 ? -9.781 -17.516 17.328 1 38.03 166 SER A N 1
ATOM 1316 C CA . SER A 1 166 ? -8.68 -17.422 18.281 1 38.03 166 SER A CA 1
ATOM 1317 C C . SER A 1 166 ? -7.332 -17.422 17.578 1 38.03 166 SER A C 1
ATOM 1319 O O . SER A 1 166 ? -6.34 -16.922 18.109 1 38.03 166 SER A O 1
ATOM 1321 N N . LEU A 1 167 ? -7.223 -18.375 16.531 1 37.62 167 LEU A N 1
ATOM 1322 C CA . LEU A 1 167 ? -5.84 -18.609 16.125 1 37.62 167 LEU A CA 1
ATOM 1323 C C . LEU A 1 167 ? -5.398 -17.594 15.086 1 37.62 167 LEU A C 1
ATOM 1325 O O . LEU A 1 167 ? -4.344 -17.75 14.461 1 37.62 167 LEU A O 1
ATOM 1329 N N . ILE A 1 168 ? -6.34 -16.953 14.539 1 42.03 168 ILE A N 1
ATOM 1330 C CA . ILE A 1 168 ? -5.758 -16.156 13.469 1 42.03 168 ILE A CA 1
ATOM 1331 C C . ILE A 1 168 ? -4.805 -15.117 14.062 1 42.03 168 ILE A C 1
ATOM 1333 O O . ILE A 1 168 ? -5.234 -14.203 14.781 1 42.03 168 ILE A O 1
ATOM 1337 N N . SER A 1 169 ? -3.686 -15.625 14.258 1 45.16 169 SER A N 1
ATOM 1338 C CA . SER A 1 169 ? -2.631 -14.711 14.688 1 45.16 169 SER A CA 1
ATOM 1339 C C . SER A 1 169 ? -2.529 -13.508 13.766 1 45.16 169 SER A C 1
ATOM 1341 O O . SER A 1 169 ? -2.391 -13.656 12.547 1 45.16 169 SER A O 1
ATOM 1343 N N . PRO A 1 170 ? -3.104 -12.422 14.172 1 48.84 170 PRO A N 1
ATOM 1344 C CA . PRO A 1 170 ? -2.975 -11.188 13.391 1 48.84 170 PRO A CA 1
ATOM 1345 C C . PRO A 1 170 ? -1.583 -11.016 12.789 1 48.84 170 PRO A C 1
ATOM 1347 O O . PRO A 1 170 ? -0.603 -11.539 13.328 1 48.84 170 PRO A O 1
ATOM 1350 N N . PHE A 1 171 ? -1.521 -11.031 11.445 1 49.97 171 PHE A N 1
ATOM 1351 C CA . PHE A 1 171 ? -0.262 -10.805 10.742 1 49.97 171 PHE A CA 1
ATOM 1352 C C . PHE A 1 171 ? 0.726 -10.062 11.633 1 49.97 171 PHE A C 1
ATOM 1354 O O . PHE A 1 171 ? 1.908 -10.406 11.68 1 49.97 171 PHE A O 1
ATOM 1361 N N . PHE A 1 172 ? 0.18 -9.062 12.352 1 51.88 172 PHE A N 1
ATOM 1362 C CA . PHE A 1 172 ? 1.085 -8.266 13.172 1 51.88 172 PHE A CA 1
ATOM 1363 C C . PHE A 1 172 ? 1.127 -8.789 14.602 1 51.88 172 PHE A C 1
ATOM 1365 O O . PHE A 1 172 ? 0.205 -8.547 15.383 1 51.88 172 PHE A O 1
ATOM 1372 N N . PHE A 1 173 ? 1.488 -10.211 14.586 1 49.72 173 PHE A N 1
ATOM 1373 C CA . PHE A 1 173 ? 1.25 -11.016 15.781 1 49.72 173 PHE A CA 1
ATOM 1374 C C . PHE A 1 173 ? 2.166 -10.586 16.922 1 49.72 173 PHE A C 1
ATOM 1376 O O . PHE A 1 173 ? 3.217 -9.984 16.688 1 49.72 173 PHE A O 1
ATOM 1383 N N . ARG A 1 174 ? 1.562 -11.094 18.078 1 48.72 174 ARG A N 1
ATOM 1384 C CA . ARG A 1 174 ? 1.887 -11.039 19.5 1 48.72 174 ARG A CA 1
ATOM 1385 C C . ARG A 1 174 ? 3.115 -11.891 19.812 1 48.72 174 ARG A C 1
ATOM 1387 O O . ARG A 1 174 ? 3.148 -13.078 19.5 1 48.72 174 ARG A O 1
ATOM 1394 N N . ILE A 1 175 ? 4.355 -11.523 19.547 1 51.66 175 ILE A N 1
ATOM 1395 C CA . ILE A 1 175 ? 5.371 -12.453 20.031 1 51.66 175 ILE A CA 1
ATOM 1396 C C . ILE A 1 175 ? 5.629 -12.219 21.516 1 51.66 175 ILE A C 1
ATOM 1398 O O . ILE A 1 175 ? 5.707 -11.078 21.953 1 51.66 175 ILE A O 1
ATOM 1402 N N . SER A 1 176 ? 5.406 -13.203 22.203 1 54.12 176 SER A N 1
ATOM 1403 C CA . SER A 1 176 ? 5.77 -13.148 23.625 1 54.12 176 SER A CA 1
ATOM 1404 C C . SER A 1 176 ? 7.156 -12.547 23.812 1 54.12 176 SER A C 1
ATOM 1406 O O . SER A 1 176 ? 8.07 -12.82 23.031 1 54.12 176 SER A O 1
ATOM 1408 N N . PRO A 1 177 ? 7.309 -11.391 24.547 1 54.16 177 PRO A N 1
ATOM 1409 C CA . PRO A 1 177 ? 8.617 -10.781 24.781 1 54.16 177 PRO A CA 1
ATOM 1410 C C . PRO A 1 177 ? 9.711 -11.812 25.031 1 54.16 177 PRO A C 1
ATOM 1412 O O . PRO A 1 177 ? 10.891 -11.555 24.766 1 54.16 177 PRO A O 1
ATOM 1415 N N . ASN A 1 178 ? 9.336 -12.984 25.609 1 54.97 178 ASN A N 1
ATOM 1416 C CA . ASN A 1 178 ? 10.336 -13.969 25.984 1 54.97 178 ASN A CA 1
ATOM 1417 C C . ASN A 1 178 ? 10.711 -14.867 24.812 1 54.97 178 ASN A C 1
ATOM 1419 O O . ASN A 1 178 ? 11.625 -15.688 24.922 1 54.97 178 ASN A O 1
ATOM 1423 N N . GLU A 1 179 ? 9.969 -14.672 23.828 1 62.16 179 GLU A N 1
ATOM 1424 C CA . GLU A 1 179 ? 10.234 -15.547 22.703 1 62.16 179 GLU A CA 1
ATOM 1425 C C . GLU A 1 179 ? 11.062 -14.828 21.625 1 62.16 179 GLU A C 1
ATOM 1427 O O . GLU A 1 179 ? 10.867 -13.641 21.375 1 62.16 179 GLU A O 1
ATOM 1432 N N . SER A 1 180 ? 12.203 -15.523 21.406 1 72.12 180 SER A N 1
ATOM 1433 C CA . SER A 1 180 ? 13.031 -15.031 20.312 1 72.12 180 SER A CA 1
ATOM 1434 C C . SER A 1 180 ? 12.633 -15.664 18.984 1 72.12 180 SER A C 1
ATOM 1436 O O . SER A 1 180 ? 12.172 -16.812 18.953 1 72.12 180 SER A O 1
ATOM 1438 N N . ALA A 1 181 ? 12.609 -14.984 18.016 1 77.62 181 ALA A N 1
ATOM 1439 C CA . ALA A 1 181 ? 12.344 -15.516 16.688 1 77.62 181 ALA A CA 1
ATOM 1440 C C . ALA A 1 181 ? 13.266 -16.688 16.375 1 77.62 181 ALA A C 1
ATOM 1442 O O . ALA A 1 181 ? 12.906 -17.578 15.586 1 77.62 181 ALA A O 1
ATOM 1443 N N . TYR A 1 182 ? 14.344 -16.797 17.094 1 85 182 TYR A N 1
ATOM 1444 C CA . TYR A 1 182 ? 15.359 -17.812 16.812 1 85 182 TYR A CA 1
ATOM 1445 C C . TYR A 1 182 ? 14.977 -19.156 17.438 1 85 182 TYR A C 1
ATOM 1447 O O . TYR A 1 182 ? 15.578 -20.188 17.125 1 85 182 TYR A O 1
ATOM 1455 N N . ASP A 1 183 ? 13.945 -19.109 18.219 1 83.81 183 ASP A N 1
ATOM 1456 C CA . ASP A 1 183 ? 13.492 -20.328 18.859 1 83.81 183 ASP A CA 1
ATOM 1457 C C . ASP A 1 183 ? 12.859 -21.281 17.859 1 83.81 183 ASP A C 1
ATOM 1459 O O . ASP A 1 183 ? 12.758 -22.484 18.094 1 83.81 183 ASP A O 1
ATOM 1463 N N . TYR A 1 184 ? 12.539 -20.797 16.75 1 89 184 TYR A N 1
ATOM 1464 C CA . TYR A 1 184 ? 11.875 -21.594 15.719 1 89 184 TYR A CA 1
ATOM 1465 C C . TYR A 1 184 ? 12.891 -22.203 14.766 1 89 184 TYR A C 1
ATOM 1467 O O . TYR A 1 184 ? 12.531 -23 13.898 1 89 184 TYR A O 1
ATOM 1475 N N . LEU A 1 185 ? 14.172 -21.891 14.961 1 94.12 185 LEU A N 1
ATOM 1476 C CA . LEU A 1 185 ? 15.195 -22.312 14.016 1 94.12 185 LEU A CA 1
ATOM 1477 C C . LEU A 1 185 ? 15.438 -23.812 14.109 1 94.12 185 LEU A C 1
ATOM 1479 O O . LEU A 1 185 ? 15.742 -24.328 15.188 1 94.12 185 LEU A O 1
ATOM 1483 N N . PRO A 1 186 ? 15.281 -24.5 13.062 1 96.44 186 PRO A N 1
ATOM 1484 C CA . PRO A 1 186 ? 15.641 -25.922 13.055 1 96.44 186 PRO A CA 1
ATOM 1485 C C . PRO A 1 186 ? 17.141 -26.156 13 1 96.44 186 PRO A C 1
ATOM 1487 O O . PRO A 1 186 ? 17.906 -25.219 12.75 1 96.44 186 PRO A O 1
ATOM 1490 N N . PRO A 1 187 ? 17.5 -27.391 13.297 1 95.69 187 PRO A N 1
ATOM 1491 C CA . PRO A 1 187 ? 18.922 -27.688 13.109 1 95.69 187 PRO A CA 1
ATOM 1492 C C . PRO A 1 187 ? 19.391 -27.484 11.664 1 95.69 187 PRO A C 1
ATOM 1494 O O . PRO A 1 187 ? 18.562 -27.516 10.742 1 95.69 187 PRO A O 1
ATOM 1497 N N . LYS A 1 188 ? 20.672 -27.219 11.484 1 96.19 188 LYS A N 1
ATOM 1498 C CA . LYS A 1 188 ? 21.219 -26.906 10.172 1 96.19 188 LYS A CA 1
ATOM 1499 C C . LYS A 1 188 ? 20.891 -28 9.156 1 96.19 188 LYS A C 1
ATOM 1501 O O . LYS A 1 188 ? 20.625 -27.703 7.988 1 96.19 188 LYS A O 1
ATOM 1506 N N . LYS A 1 189 ? 20.922 -29.266 9.562 1 95.5 189 LYS A N 1
ATOM 1507 C CA . LYS A 1 189 ? 20.625 -30.375 8.656 1 95.5 189 LYS A CA 1
ATOM 1508 C C . LYS A 1 189 ? 19.234 -30.219 8.047 1 95.5 189 LYS A C 1
ATOM 1510 O O . LYS A 1 189 ? 19.062 -30.391 6.836 1 95.5 189 LYS A O 1
ATOM 1515 N N . VAL A 1 190 ? 18.266 -30 8.859 1 97.25 190 VAL A N 1
ATOM 1516 C CA . VAL A 1 190 ? 16.891 -29.812 8.398 1 97.25 190 VAL A CA 1
ATOM 1517 C C . VAL A 1 190 ? 16.797 -28.547 7.551 1 97.25 190 VAL A C 1
ATOM 1519 O O . VAL A 1 190 ? 16.125 -28.531 6.52 1 97.25 190 VAL A O 1
ATOM 1522 N N . SER A 1 191 ? 17.469 -27.453 8.016 1 97.69 191 SER A N 1
ATOM 1523 C CA . SER A 1 191 ? 17.5 -26.219 7.254 1 97.69 191 SER A CA 1
ATOM 1524 C C . SER A 1 191 ? 18.047 -26.438 5.848 1 97.69 191 SER A C 1
ATOM 1526 O O . SER A 1 191 ? 17.5 -25.922 4.875 1 97.69 191 SER A O 1
ATOM 1528 N N . ASP A 1 192 ? 19.094 -27.203 5.754 1 97.81 192 ASP A N 1
ATOM 1529 C CA . ASP A 1 192 ? 19.688 -27.5 4.457 1 97.81 192 ASP A CA 1
ATOM 1530 C C . ASP A 1 192 ? 18.703 -28.203 3.539 1 97.81 192 ASP A C 1
ATOM 1532 O O . ASP A 1 192 ? 18.641 -27.906 2.344 1 97.81 192 ASP A O 1
ATOM 1536 N N . ILE A 1 193 ? 17.984 -29.125 4.082 1 97.56 193 ILE A N 1
ATOM 1537 C CA . ILE A 1 193 ? 17 -29.875 3.303 1 97.56 193 ILE A CA 1
ATOM 1538 C C . ILE A 1 193 ? 15.914 -28.922 2.807 1 97.56 193 ILE A C 1
ATOM 1540 O O . ILE A 1 193 ? 15.531 -28.969 1.635 1 97.56 193 ILE A O 1
ATOM 1544 N N . LEU A 1 194 ? 15.398 -28.094 3.664 1 97.75 194 LEU A N 1
ATOM 1545 C CA . LEU A 1 194 ? 14.328 -27.172 3.309 1 97.75 194 LEU A CA 1
ATOM 1546 C C . LEU A 1 194 ? 14.797 -26.172 2.252 1 97.75 194 LEU A C 1
ATOM 1548 O O . LEU A 1 194 ? 14.055 -25.859 1.322 1 97.75 194 LEU A O 1
ATOM 1552 N N . ILE A 1 195 ? 16.016 -25.672 2.389 1 97.88 195 ILE A N 1
ATOM 1553 C CA . ILE A 1 195 ? 16.562 -24.734 1.407 1 97.88 195 ILE A CA 1
ATOM 1554 C C . ILE A 1 195 ? 16.703 -25.438 0.058 1 97.88 195 ILE A C 1
ATOM 1556 O O . ILE A 1 195 ? 16.375 -24.859 -0.983 1 97.88 195 ILE A O 1
ATOM 1560 N N . GLU A 1 196 ? 17.156 -26.609 0.074 1 95.88 196 GLU A N 1
ATOM 1561 C CA . GLU A 1 196 ? 17.297 -27.375 -1.159 1 95.88 196 GLU A CA 1
ATOM 1562 C C . GLU A 1 196 ? 15.938 -27.609 -1.823 1 95.88 196 GLU A C 1
ATOM 1564 O O . GLU A 1 196 ? 15.812 -27.5 -3.045 1 95.88 196 GLU A O 1
ATOM 1569 N N . GLN A 1 197 ? 14.969 -27.953 -1.013 1 96.19 197 GLN A N 1
ATOM 1570 C CA . GLN A 1 197 ? 13.633 -28.172 -1.554 1 96.19 197 GLN A CA 1
ATOM 1571 C C . GLN A 1 197 ? 13.039 -26.875 -2.107 1 96.19 197 GLN A C 1
ATOM 1573 O O . GLN A 1 197 ? 12.32 -26.891 -3.107 1 96.19 197 GLN A O 1
ATOM 1578 N N . PHE A 1 198 ? 13.336 -25.797 -1.467 1 96.62 198 PHE A N 1
ATOM 1579 C CA . PHE A 1 198 ? 12.867 -24.516 -1.972 1 96.62 198 PHE A CA 1
ATOM 1580 C C . PHE A 1 198 ? 13.43 -24.234 -3.361 1 96.62 198 PHE A C 1
ATOM 1582 O O . PHE A 1 198 ? 12.695 -23.859 -4.273 1 96.62 198 PHE A O 1
ATOM 1589 N N . PHE A 1 199 ? 14.727 -24.406 -3.518 1 93.56 199 PHE A N 1
ATOM 1590 C CA . PHE A 1 199 ? 15.359 -24.125 -4.805 1 93.56 199 PHE A CA 1
ATOM 1591 C C . PHE A 1 199 ? 14.914 -25.141 -5.852 1 93.56 199 PHE A C 1
ATOM 1593 O O . PHE A 1 199 ? 14.812 -24.812 -7.035 1 93.56 199 PHE A O 1
ATOM 1600 N N . PHE A 1 200 ? 14.539 -26.266 -5.371 1 91.88 200 PHE A N 1
ATOM 1601 C CA . PHE A 1 200 ? 14.133 -27.344 -6.266 1 91.88 200 PHE A CA 1
ATOM 1602 C C . PHE A 1 200 ? 12.703 -27.141 -6.738 1 91.88 200 PHE A C 1
ATOM 1604 O O . PHE A 1 200 ? 12.375 -27.422 -7.895 1 91.88 200 PHE A O 1
ATOM 1611 N N . ARG A 1 201 ? 11.844 -26.594 -5.926 1 92.31 201 ARG A N 1
ATOM 1612 C CA . ARG A 1 201 ? 10.414 -26.609 -6.215 1 92.31 201 ARG A CA 1
ATOM 1613 C C . ARG A 1 201 ? 9.875 -25.203 -6.406 1 92.31 201 ARG A C 1
ATOM 1615 O O . ARG A 1 201 ? 8.898 -25 -7.133 1 92.31 201 ARG A O 1
ATOM 1622 N N . CYS A 1 202 ? 10.469 -24.203 -5.77 1 93.31 202 CYS A N 1
ATOM 1623 C CA . CYS A 1 202 ? 9.82 -22.906 -5.695 1 93.31 202 CYS A CA 1
ATOM 1624 C C . CYS A 1 202 ? 10.594 -21.859 -6.5 1 93.31 202 CYS A C 1
ATOM 1626 O O . CYS A 1 202 ? 10 -21.016 -7.176 1 93.31 202 CYS A O 1
ATOM 1628 N N . HIS A 1 203 ? 11.844 -21.906 -6.5 1 92.12 203 HIS A N 1
ATOM 1629 C CA . HIS A 1 203 ? 12.695 -20.812 -6.949 1 92.12 203 HIS A CA 1
ATOM 1630 C C . HIS A 1 203 ? 12.477 -20.516 -8.43 1 92.12 203 HIS A C 1
ATOM 1632 O O . HIS A 1 203 ? 12.562 -19.375 -8.859 1 92.12 203 HIS A O 1
ATOM 1638 N N . MET A 1 204 ? 12.211 -21.516 -9.234 1 87.75 204 MET A N 1
ATOM 1639 C CA . MET A 1 204 ? 11.984 -21.312 -10.656 1 87.75 204 MET A CA 1
ATOM 1640 C C . MET A 1 204 ? 10.758 -20.422 -10.883 1 87.75 204 MET A C 1
ATOM 1642 O O . MET A 1 204 ? 10.75 -19.594 -11.797 1 87.75 204 MET A O 1
ATOM 1646 N N . LEU A 1 205 ? 9.812 -20.594 -10.031 1 90.62 205 LEU A N 1
ATOM 1647 C CA . LEU A 1 205 ? 8.539 -19.906 -10.211 1 90.62 205 LEU A CA 1
ATOM 1648 C C . LEU A 1 205 ? 8.523 -18.578 -9.469 1 90.62 205 LEU A C 1
ATOM 1650 O O . LEU A 1 205 ? 7.738 -17.688 -9.797 1 90.62 205 LEU A O 1
ATOM 1654 N N . ILE A 1 206 ? 9.312 -18.469 -8.414 1 92.31 206 ILE A N 1
ATOM 1655 C CA . ILE A 1 206 ? 9.438 -17.25 -7.648 1 92.31 206 ILE A CA 1
ATOM 1656 C C . ILE A 1 206 ? 10.906 -16.844 -7.559 1 92.31 206 ILE A C 1
ATOM 1658 O O . ILE A 1 206 ? 11.547 -17.016 -6.516 1 92.31 206 ILE A O 1
ATOM 1662 N N . ASN A 1 207 ? 11.367 -16.25 -8.547 1 91.5 207 ASN A N 1
ATOM 1663 C CA . ASN A 1 207 ? 12.789 -15.969 -8.688 1 91.5 207 ASN A CA 1
ATOM 1664 C C . ASN A 1 207 ? 13.164 -14.633 -8.039 1 91.5 207 ASN A C 1
ATOM 1666 O O . ASN A 1 207 ? 13.508 -13.68 -8.742 1 91.5 207 ASN A O 1
ATOM 1670 N N . VAL A 1 208 ? 13.195 -14.617 -6.73 1 94.06 208 VAL A N 1
ATOM 1671 C CA . VAL A 1 208 ? 13.516 -13.367 -6.047 1 94.06 208 VAL A CA 1
ATOM 1672 C C . VAL A 1 208 ? 14.922 -13.445 -5.453 1 94.06 208 VAL A C 1
ATOM 1674 O O . VAL A 1 208 ? 15.453 -12.445 -4.969 1 94.06 208 VAL A O 1
ATOM 1677 N N . LEU A 1 209 ? 15.531 -14.641 -5.504 1 94.31 209 LEU A N 1
ATOM 1678 C CA . LEU A 1 209 ? 16.844 -14.82 -4.875 1 94.31 209 LEU A CA 1
ATOM 1679 C C . LEU A 1 209 ? 17.922 -15.008 -5.926 1 94.31 209 LEU A C 1
ATOM 1681 O O . LEU A 1 209 ? 17.641 -15.461 -7.039 1 94.31 209 LEU A O 1
ATOM 1685 N N . HIS A 1 210 ? 19.062 -14.594 -5.617 1 92.44 210 HIS A N 1
ATOM 1686 C CA . HIS A 1 210 ? 20.297 -14.953 -6.293 1 92.44 210 HIS A CA 1
ATOM 1687 C C . HIS A 1 210 ? 21.047 -16.031 -5.527 1 92.44 210 HIS A C 1
ATOM 1689 O O . HIS A 1 210 ? 21.594 -15.773 -4.453 1 92.44 210 HIS A O 1
ATOM 1695 N N . ARG A 1 211 ? 21.203 -17.188 -6.07 1 91.38 211 ARG A N 1
ATOM 1696 C CA . ARG A 1 211 ? 21.641 -18.391 -5.371 1 91.38 211 ARG A CA 1
ATOM 1697 C C . ARG A 1 211 ? 23.031 -18.188 -4.773 1 91.38 211 ARG A C 1
ATOM 1699 O O . ARG A 1 211 ? 23.25 -18.453 -3.588 1 91.38 211 ARG A O 1
ATOM 1706 N N . PRO A 1 212 ? 24 -17.703 -5.547 1 90.75 212 PRO A N 1
ATOM 1707 C CA . PRO A 1 212 ? 25.344 -17.594 -4.969 1 90.75 212 PRO A CA 1
ATOM 1708 C C . PRO A 1 212 ? 25.391 -16.625 -3.789 1 90.75 212 PRO A C 1
ATOM 1710 O O . PRO A 1 212 ? 26 -16.938 -2.758 1 90.75 212 PRO A O 1
ATOM 1713 N N . THR A 1 213 ? 24.766 -15.492 -3.93 1 91.69 213 THR A N 1
ATOM 1714 C CA . THR A 1 213 ? 24.766 -14.508 -2.854 1 91.69 213 THR A CA 1
ATOM 1715 C C . THR A 1 213 ? 24.031 -15.039 -1.631 1 91.69 213 THR A C 1
ATOM 1717 O O . THR A 1 213 ? 24.406 -14.758 -0.495 1 91.69 213 THR A O 1
ATOM 1720 N N . PHE A 1 214 ? 22.969 -15.773 -1.855 1 95.56 214 PHE A N 1
ATOM 1721 C CA . PHE A 1 214 ? 22.188 -16.344 -0.769 1 95.56 214 PHE A CA 1
ATOM 1722 C C . PHE A 1 214 ? 23.031 -17.328 0.046 1 95.56 214 PHE A C 1
ATOM 1724 O O . PHE A 1 214 ? 23.016 -17.281 1.278 1 95.56 214 PHE A O 1
ATOM 1731 N N . TYR A 1 215 ? 23.75 -18.156 -0.612 1 94.5 215 TYR A N 1
ATOM 1732 C CA . TYR A 1 215 ? 24.5 -19.188 0.092 1 94.5 215 TYR A CA 1
ATOM 1733 C C . TYR A 1 215 ? 25.656 -18.578 0.883 1 94.5 215 TYR A C 1
ATOM 1735 O O . TYR A 1 215 ? 26.016 -19.078 1.95 1 94.5 215 TYR A O 1
ATOM 1743 N N . VAL A 1 216 ? 26.188 -17.484 0.382 1 93.75 216 VAL A N 1
ATOM 1744 C CA . VAL A 1 216 ? 27.203 -16.797 1.155 1 93.75 216 VAL A CA 1
ATOM 1745 C C . VAL A 1 216 ? 26.609 -16.312 2.479 1 93.75 216 VAL A C 1
ATOM 1747 O O . VAL A 1 216 ? 27.203 -16.531 3.541 1 93.75 216 VAL A O 1
ATOM 1750 N N . ARG A 1 217 ? 25.453 -15.719 2.414 1 94.25 217 ARG A N 1
ATOM 1751 C CA . ARG A 1 217 ? 24.797 -15.211 3.611 1 94.25 217 ARG A CA 1
ATOM 1752 C C . ARG A 1 217 ? 24.328 -16.359 4.512 1 94.25 217 ARG A C 1
ATOM 1754 O O . ARG A 1 217 ? 24.375 -16.25 5.738 1 94.25 217 ARG A O 1
ATOM 1761 N N . TYR A 1 218 ? 23.875 -17.422 3.879 1 97.19 218 TYR A N 1
ATOM 1762 C CA . TYR A 1 218 ? 23.422 -18.578 4.617 1 97.19 218 TYR A CA 1
ATOM 1763 C C . TYR A 1 218 ? 24.562 -19.219 5.402 1 97.19 218 TYR A C 1
ATOM 1765 O O . TYR A 1 218 ? 24.391 -19.594 6.566 1 97.19 218 TYR A O 1
ATOM 1773 N N . ASN A 1 219 ? 25.672 -19.328 4.758 1 96.56 219 ASN A N 1
ATOM 1774 C CA . ASN A 1 219 ? 26.844 -19.859 5.449 1 96.56 219 ASN A CA 1
ATOM 1775 C C . ASN A 1 219 ? 27.281 -18.969 6.602 1 96.56 219 ASN A C 1
ATOM 1777 O O . ASN A 1 219 ? 27.594 -19.453 7.688 1 96.56 219 ASN A O 1
ATOM 1781 N N . ASP A 1 220 ? 27.266 -17.688 6.367 1 95.06 220 ASP A N 1
ATOM 1782 C CA . ASP A 1 220 ? 27.594 -16.734 7.426 1 95.06 220 ASP A CA 1
ATOM 1783 C C . ASP A 1 220 ? 26.609 -16.844 8.594 1 95.06 220 ASP A C 1
ATOM 1785 O O . ASP A 1 220 ? 27 -16.703 9.75 1 95.06 220 ASP A O 1
ATOM 1789 N N . PHE A 1 221 ? 25.375 -17.078 8.297 1 96.25 221 PHE A N 1
ATOM 1790 C CA . PHE A 1 221 ? 24.312 -17.188 9.281 1 96.25 221 PHE A CA 1
ATOM 1791 C C . PHE A 1 221 ? 24.609 -18.328 10.258 1 96.25 221 PHE A C 1
ATOM 1793 O O . PHE A 1 221 ? 24.359 -18.203 11.461 1 96.25 221 PHE A O 1
ATOM 1800 N N . TRP A 1 222 ? 25.125 -19.422 9.789 1 96.19 222 TRP A N 1
ATOM 1801 C CA . TRP A 1 222 ? 25.359 -20.594 10.625 1 96.19 222 TRP A CA 1
ATOM 1802 C C . TRP A 1 222 ? 26.75 -20.547 11.258 1 96.19 222 TRP A C 1
ATOM 1804 O O . TRP A 1 222 ? 26.953 -21 12.383 1 96.19 222 TRP A O 1
ATOM 1814 N N . GLU A 1 223 ? 27.688 -19.906 10.562 1 96.19 223 GLU A N 1
ATOM 1815 C CA . GLU A 1 223 ? 29.078 -19.859 11.047 1 96.19 223 GLU A CA 1
ATOM 1816 C C . GLU A 1 223 ? 29.25 -18.781 12.109 1 96.19 223 GLU A C 1
ATOM 1818 O O . GLU A 1 223 ? 30.078 -18.922 13.016 1 96.19 223 GLU A O 1
ATOM 1823 N N . LYS A 1 224 ? 28.453 -17.672 11.961 1 94.94 224 LYS A N 1
ATOM 1824 C CA . LYS A 1 224 ? 28.578 -16.547 12.875 1 94.94 224 LYS A CA 1
ATOM 1825 C C . LYS A 1 224 ? 27.25 -16.219 13.523 1 94.94 224 LYS A C 1
ATOM 1827 O O . LYS A 1 224 ? 26.656 -15.172 13.234 1 94.94 224 LYS A O 1
ATOM 1832 N N . PRO A 1 225 ? 26.812 -16.906 14.516 1 90 225 PRO A N 1
ATOM 1833 C CA . PRO A 1 225 ? 25.5 -16.734 15.117 1 90 225 PRO A CA 1
ATOM 1834 C C . PRO A 1 225 ? 25.328 -15.352 15.758 1 90 225 PRO A C 1
ATOM 1836 O O . PRO A 1 225 ? 24.203 -14.852 15.852 1 90 225 PRO A O 1
ATOM 1839 N N . HIS A 1 226 ? 26.375 -14.727 16.141 1 88.38 226 HIS A N 1
ATOM 1840 C CA . HIS A 1 226 ? 26.297 -13.438 16.812 1 88.38 226 HIS A CA 1
ATOM 1841 C C . HIS A 1 226 ? 25.969 -12.32 15.828 1 88.38 226 HIS A C 1
ATOM 1843 O O . HIS A 1 226 ? 25.531 -11.242 16.234 1 88.38 226 HIS A O 1
ATOM 1849 N N . LEU A 1 227 ? 26.062 -12.641 14.57 1 87.69 227 LEU A N 1
ATOM 1850 C CA . LEU A 1 227 ? 25.828 -11.617 13.555 1 87.69 227 LEU A CA 1
ATOM 1851 C C . LEU A 1 227 ? 24.484 -11.836 12.859 1 87.69 227 LEU A C 1
ATOM 1853 O O . LEU A 1 227 ? 24.172 -11.148 11.883 1 87.69 227 LEU A O 1
ATOM 1857 N N . ARG A 1 228 ? 23.719 -12.664 13.445 1 90.19 228 ARG A N 1
ATOM 1858 C CA . ARG A 1 228 ? 22.438 -12.945 12.812 1 90.19 228 ARG A CA 1
ATOM 1859 C C . ARG A 1 228 ? 21.531 -11.719 12.836 1 90.19 228 ARG A C 1
ATOM 1861 O O . ARG A 1 228 ? 21.375 -11.07 13.875 1 90.19 228 ARG A O 1
ATOM 1868 N N . LYS A 1 229 ? 21 -11.422 11.695 1 89.62 229 LYS A N 1
ATOM 1869 C CA . LYS A 1 229 ? 20.062 -10.305 11.562 1 89.62 229 LYS A CA 1
ATOM 1870 C C . LYS A 1 229 ? 18.625 -10.812 11.414 1 89.62 229 LYS A C 1
ATOM 1872 O O . LYS A 1 229 ? 18.375 -11.797 10.727 1 89.62 229 LYS A O 1
ATOM 1877 N N . PRO A 1 230 ? 17.672 -10.164 12.016 1 88.31 230 PRO A N 1
ATOM 1878 C CA . PRO A 1 230 ? 16.281 -10.602 11.945 1 88.31 230 PRO A CA 1
ATOM 1879 C C . PRO A 1 230 ? 15.719 -10.578 10.523 1 88.31 230 PRO A C 1
ATOM 1881 O O . PRO A 1 230 ? 14.875 -11.406 10.172 1 88.31 230 PRO A O 1
ATOM 1884 N N . ALA A 1 231 ? 16.188 -9.672 9.766 1 92 231 ALA A N 1
ATOM 1885 C CA . ALA A 1 231 ? 15.688 -9.586 8.398 1 92 231 ALA A CA 1
ATOM 1886 C C . ALA A 1 231 ? 16.016 -10.852 7.605 1 92 231 ALA A C 1
ATOM 1888 O O . ALA A 1 231 ? 15.156 -11.414 6.934 1 92 231 ALA A O 1
ATOM 1889 N N . PHE A 1 232 ? 17.234 -11.289 7.691 1 95.94 232 PHE A N 1
ATOM 1890 C CA . PHE A 1 232 ? 17.625 -12.5 6.984 1 95.94 232 PHE A CA 1
ATOM 1891 C C . PHE A 1 232 ? 16.969 -13.727 7.598 1 95.94 232 PHE A C 1
ATOM 1893 O O . PHE A 1 232 ? 16.609 -14.672 6.891 1 95.94 232 PHE A O 1
ATOM 1900 N N . THR A 1 233 ? 16.828 -13.688 8.898 1 95.19 233 THR A N 1
ATOM 1901 C CA . THR A 1 233 ? 16.141 -14.781 9.578 1 95.19 233 THR A CA 1
ATOM 1902 C C . THR A 1 233 ? 14.703 -14.906 9.078 1 95.19 233 THR A C 1
ATOM 1904 O O . THR A 1 233 ? 14.203 -16.016 8.883 1 95.19 233 THR A O 1
ATOM 1907 N N . SER A 1 234 ? 14.055 -13.766 8.891 1 94 234 SER A N 1
ATOM 1908 C CA . SER A 1 234 ? 12.711 -13.766 8.336 1 94 234 SER A CA 1
ATOM 1909 C C . SER A 1 234 ? 12.688 -14.367 6.938 1 94 234 SER A C 1
ATOM 1911 O O . SER A 1 234 ? 11.75 -15.094 6.582 1 94 234 SER A O 1
ATOM 1913 N N . LEU A 1 235 ? 13.68 -14.07 6.176 1 97.62 235 LEU A N 1
ATOM 1914 C CA . LEU A 1 235 ? 13.789 -14.641 4.84 1 97.62 235 LEU A CA 1
ATOM 1915 C C . LEU A 1 235 ? 13.93 -16.156 4.902 1 97.62 235 LEU A C 1
ATOM 1917 O O . LEU A 1 235 ? 13.289 -16.875 4.137 1 97.62 235 LEU A O 1
ATOM 1921 N N . LEU A 1 236 ? 14.742 -16.609 5.812 1 98.06 236 LEU A N 1
ATOM 1922 C CA . LEU A 1 236 ? 14.922 -18.047 5.977 1 98.06 236 LEU A CA 1
ATOM 1923 C C . LEU A 1 236 ? 13.602 -18.719 6.332 1 98.06 236 LEU A C 1
ATOM 1925 O O . LEU A 1 236 ? 13.25 -19.75 5.746 1 98.06 236 LEU A O 1
ATOM 1929 N N . TYR A 1 237 ? 12.906 -18.141 7.23 1 96.5 237 TYR A N 1
ATOM 1930 C CA . TYR A 1 237 ? 11.633 -18.734 7.641 1 96.5 237 TYR A CA 1
ATOM 1931 C C . TYR A 1 237 ? 10.633 -18.719 6.492 1 96.5 237 TYR A C 1
ATOM 1933 O O . TYR A 1 237 ? 9.836 -19.656 6.344 1 96.5 237 TYR A O 1
ATOM 1941 N N . ALA A 1 238 ? 10.625 -17.641 5.703 1 96.62 238 ALA A N 1
ATOM 1942 C CA . ALA A 1 238 ? 9.766 -17.609 4.527 1 96.62 238 ALA A CA 1
ATOM 1943 C C . ALA A 1 238 ? 10.109 -18.734 3.555 1 96.62 238 ALA A C 1
ATOM 1945 O O . ALA A 1 238 ? 9.219 -19.344 2.969 1 96.62 238 ALA A O 1
ATOM 1946 N N . ILE A 1 239 ? 11.398 -18.953 3.408 1 98.25 239 ILE A N 1
ATOM 1947 C CA . ILE A 1 239 ? 11.883 -20.016 2.533 1 98.25 239 ILE A CA 1
ATOM 1948 C C . ILE A 1 239 ? 11.445 -21.375 3.08 1 98.25 239 ILE A C 1
ATOM 1950 O O . ILE A 1 239 ? 10.961 -22.234 2.332 1 98.25 239 ILE A O 1
ATOM 1954 N N . TYR A 1 240 ? 11.586 -21.562 4.414 1 97.88 240 TYR A N 1
ATOM 1955 C CA . TYR A 1 240 ? 11.172 -22.812 5.039 1 97.88 240 TYR A CA 1
ATOM 1956 C C . TYR A 1 240 ? 9.688 -23.062 4.824 1 97.88 240 TYR A C 1
ATOM 1958 O O . TYR A 1 240 ? 9.289 -24.172 4.438 1 97.88 240 TYR A O 1
ATOM 1966 N N . ALA A 1 241 ? 8.906 -22.062 5.082 1 95.19 241 ALA A N 1
ATOM 1967 C CA . ALA A 1 241 ? 7.461 -22.172 4.926 1 95.19 241 ALA A CA 1
ATOM 1968 C C . ALA A 1 241 ? 7.09 -22.516 3.482 1 95.19 241 ALA A C 1
ATOM 1970 O O . ALA A 1 241 ? 6.211 -23.344 3.238 1 95.19 241 ALA A O 1
ATOM 1971 N N . SER A 1 242 ? 7.762 -21.906 2.551 1 94.75 242 SER A N 1
ATOM 1972 C CA . SER A 1 242 ? 7.496 -22.141 1.135 1 94.75 242 SER A CA 1
ATOM 1973 C C . SER A 1 242 ? 7.871 -23.562 0.729 1 94.75 242 SER A C 1
ATOM 1975 O O . SER A 1 242 ? 7.137 -24.219 -0.016 1 94.75 242 SER A O 1
ATOM 1977 N N . ALA A 1 243 ? 8.992 -23.984 1.208 1 96.19 243 ALA A N 1
ATOM 1978 C CA . ALA A 1 243 ? 9.445 -25.328 0.898 1 96.19 243 ALA A CA 1
ATOM 1979 C C . ALA A 1 243 ? 8.469 -26.375 1.43 1 96.19 243 ALA A C 1
ATOM 1981 O O . ALA A 1 243 ? 8.141 -27.344 0.737 1 96.19 243 ALA A O 1
ATOM 1982 N N . LEU A 1 244 ? 8.023 -26.188 2.594 1 93.62 244 LEU A N 1
ATOM 1983 C CA . LEU A 1 244 ? 7.105 -27.141 3.215 1 93.62 244 LEU A CA 1
ATOM 1984 C C . LEU A 1 244 ? 5.758 -27.141 2.496 1 93.62 244 LEU A C 1
ATOM 1986 O O . LEU A 1 244 ? 5.137 -28.188 2.338 1 93.62 244 LEU A O 1
ATOM 1990 N N . LEU A 1 245 ? 5.332 -25.969 2.102 1 89.5 245 LEU A N 1
ATOM 1991 C CA . LEU A 1 245 ? 4.062 -25.891 1.383 1 89.5 245 LEU A CA 1
ATOM 1992 C C . LEU A 1 245 ? 4.168 -26.578 0.022 1 89.5 245 LEU A C 1
ATOM 1994 O O . LEU A 1 245 ? 3.223 -27.234 -0.42 1 89.5 245 LEU A O 1
ATOM 1998 N N . ALA A 1 246 ? 5.266 -26.438 -0.613 1 90.38 246 ALA A N 1
ATOM 1999 C CA . ALA A 1 246 ? 5.445 -26.922 -1.979 1 90.38 246 ALA A CA 1
ATOM 2000 C C . ALA A 1 246 ? 5.727 -28.422 -1.996 1 90.38 246 ALA A C 1
ATOM 2002 O O . ALA A 1 246 ? 5.578 -29.062 -3.031 1 90.38 246 ALA A O 1
ATOM 2003 N N . THR A 1 247 ? 6.164 -28.969 -0.857 1 91.94 247 THR A N 1
ATOM 2004 C CA . THR A 1 247 ? 6.52 -30.391 -0.801 1 91.94 247 THR A CA 1
ATOM 2005 C C . THR A 1 247 ? 5.363 -31.219 -0.242 1 91.94 247 THR A C 1
ATOM 2007 O O . THR A 1 247 ? 4.953 -31.016 0.905 1 91.94 247 THR A O 1
ATOM 2010 N N . PRO A 1 248 ? 4.934 -32.125 -1.001 1 86.19 248 PRO A N 1
ATOM 2011 C CA . PRO A 1 248 ? 3.879 -33 -0.481 1 86.19 248 PRO A CA 1
ATOM 2012 C C . PRO A 1 248 ? 4.309 -33.781 0.769 1 86.19 248 PRO A C 1
ATOM 2014 O O . PRO A 1 248 ? 5.484 -34.125 0.914 1 86.19 248 PRO A O 1
ATOM 2017 N N . VAL A 1 249 ? 3.428 -34.125 1.58 1 86.19 249 VAL A N 1
ATOM 2018 C CA . VAL A 1 249 ? 3.67 -34.781 2.867 1 86.19 249 VAL A CA 1
ATOM 2019 C C . VAL A 1 249 ? 4.332 -36.125 2.646 1 86.19 249 VAL A C 1
ATOM 2021 O O . VAL A 1 249 ? 5.195 -36.531 3.43 1 86.19 249 VAL A O 1
ATOM 2024 N N . GLU A 1 250 ? 3.932 -36.781 1.574 1 86.12 250 GLU A N 1
ATOM 2025 C CA . GLU A 1 250 ? 4.488 -38.094 1.27 1 86.12 250 GLU A CA 1
ATOM 2026 C C . GLU A 1 250 ? 5.992 -38.031 1.027 1 86.12 250 GLU A C 1
ATOM 2028 O O . GLU A 1 250 ? 6.738 -38.906 1.425 1 86.12 250 GLU A O 1
ATOM 2033 N N . VAL A 1 251 ? 6.359 -36.969 0.404 1 89.31 251 VAL A N 1
ATOM 2034 C CA . VAL A 1 251 ? 7.781 -36.75 0.127 1 89.31 251 VAL A CA 1
ATOM 2035 C C . VAL A 1 251 ? 8.508 -36.375 1.414 1 89.31 251 VAL A C 1
ATOM 2037 O O . VAL A 1 251 ? 9.641 -36.812 1.643 1 89.31 251 VAL A O 1
ATOM 2040 N N . GLN A 1 252 ? 7.945 -35.562 2.262 1 92.38 252 GLN A N 1
ATOM 2041 C CA . GLN A 1 252 ? 8.539 -35.156 3.529 1 92.38 252 GLN A CA 1
ATOM 2042 C C . GLN A 1 252 ? 8.844 -36.375 4.41 1 92.38 252 GLN A C 1
ATOM 2044 O O . GLN A 1 252 ? 9.867 -36.406 5.098 1 92.38 252 GLN A O 1
ATOM 2049 N N . LYS A 1 253 ? 7.992 -37.344 4.359 1 90 253 LYS A N 1
ATOM 2050 C CA . LYS A 1 253 ? 8.164 -38.531 5.164 1 90 253 LYS A CA 1
ATOM 2051 C C . LYS A 1 253 ? 9.398 -39.312 4.719 1 90 253 LYS A C 1
ATOM 2053 O O . LYS A 1 253 ? 10.031 -40 5.531 1 90 253 LYS A O 1
ATOM 2058 N N . THR A 1 254 ? 9.68 -39.219 3.488 1 91.88 254 THR A N 1
ATOM 2059 C CA . THR A 1 254 ? 10.82 -39.938 2.947 1 91.88 254 THR A CA 1
ATOM 2060 C C . THR A 1 254 ? 12.133 -39.375 3.453 1 91.88 254 THR A C 1
ATOM 2062 O O . THR A 1 254 ? 13.18 -40 3.352 1 91.88 254 THR A O 1
ATOM 2065 N N . TRP A 1 255 ? 12.125 -38.156 3.977 1 92.62 255 TRP A N 1
ATOM 2066 C CA . TRP A 1 255 ? 13.344 -37.531 4.461 1 92.62 255 TRP A CA 1
ATOM 2067 C C . TRP A 1 255 ? 13.859 -38.219 5.715 1 92.62 255 TRP A C 1
ATOM 2069 O O . TRP A 1 255 ? 15.023 -38.062 6.09 1 92.62 255 TRP A O 1
ATOM 2079 N N . ALA A 1 256 ? 13.109 -39.031 6.359 1 89.44 256 ALA A N 1
ATOM 2080 C CA . ALA A 1 256 ? 13.484 -39.844 7.5 1 89.44 256 ALA A CA 1
ATOM 2081 C C . ALA A 1 256 ? 14.266 -39.031 8.531 1 89.44 256 ALA A C 1
ATOM 2083 O O . ALA A 1 256 ? 15.367 -39.438 8.93 1 89.44 256 ALA A O 1
ATOM 2084 N N . LEU A 1 257 ? 13.695 -38 9.055 1 92.19 257 LEU A N 1
ATOM 2085 C CA . LEU A 1 257 ? 14.383 -37.062 9.922 1 92.19 257 LEU A CA 1
ATOM 2086 C C . LEU A 1 257 ? 14.336 -37.5 11.375 1 92.19 257 LEU A C 1
ATOM 2088 O O . LEU A 1 257 ? 14.945 -36.875 12.25 1 92.19 257 LEU A O 1
ATOM 2092 N N . GLY A 1 258 ? 13.688 -38.656 11.703 1 91.62 258 GLY A N 1
ATOM 2093 C CA . GLY A 1 258 ? 13.609 -39.188 13.055 1 91.62 258 GLY A CA 1
ATOM 2094 C C . GLY A 1 258 ? 12.992 -38.188 14.039 1 91.62 258 GLY A C 1
ATOM 2095 O O . GLY A 1 258 ? 11.883 -37.688 13.812 1 91.62 258 GLY A O 1
ATOM 2096 N N . GLU A 1 259 ? 13.789 -37.781 15.008 1 89.12 259 GLU A N 1
ATOM 2097 C CA . GLU A 1 259 ? 13.312 -36.844 16.031 1 89.12 259 GLU A CA 1
ATOM 2098 C C . GLU A 1 259 ? 13.156 -35.438 15.461 1 89.12 259 GLU A C 1
ATOM 2100 O O . GLU A 1 259 ? 12.328 -34.656 15.945 1 89.12 259 GLU A O 1
ATOM 2105 N N . ASP A 1 260 ? 13.906 -35.219 14.414 1 93.06 260 ASP A N 1
ATOM 2106 C CA . ASP A 1 260 ? 13.898 -33.875 13.828 1 93.06 260 ASP A CA 1
ATOM 2107 C C . ASP A 1 260 ? 12.633 -33.656 13 1 93.06 260 ASP A C 1
ATOM 2109 O O . ASP A 1 260 ? 12.406 -32.562 12.492 1 93.06 260 ASP A O 1
ATOM 2113 N N . GLU A 1 261 ? 11.727 -34.594 12.922 1 92.31 261 GLU A N 1
ATOM 2114 C CA . GLU A 1 261 ? 10.461 -34.438 12.203 1 92.31 261 GLU A CA 1
ATOM 2115 C C . GLU A 1 261 ? 9.57 -33.375 12.844 1 92.31 261 GLU A C 1
ATOM 2117 O O . GLU A 1 261 ? 8.688 -32.844 12.195 1 92.31 261 GLU A O 1
ATOM 2122 N N . ARG A 1 262 ? 9.828 -33.188 14.117 1 92.12 262 ARG A N 1
ATOM 2123 C CA . ARG A 1 262 ? 9.055 -32.188 14.836 1 92.12 262 ARG A CA 1
ATOM 2124 C C . ARG A 1 262 ? 9.211 -30.812 14.195 1 92.12 262 ARG A C 1
ATOM 2126 O O . ARG A 1 262 ? 8.297 -29.984 14.266 1 92.12 262 ARG A O 1
ATOM 2133 N N . TYR A 1 263 ? 10.305 -30.5 13.492 1 93.25 263 TYR A N 1
ATOM 2134 C CA . TYR A 1 263 ? 10.57 -29.203 12.891 1 93.25 263 TYR A CA 1
ATOM 2135 C C . TYR A 1 263 ? 9.766 -29.016 11.609 1 93.25 263 TYR A C 1
ATOM 2137 O O . TYR A 1 263 ? 9.648 -27.906 11.094 1 93.25 263 TYR A O 1
ATOM 2145 N N . LEU A 1 264 ? 9.219 -30.125 11.117 1 92.44 264 LEU A N 1
ATOM 2146 C CA . LEU A 1 264 ? 8.359 -30.031 9.938 1 92.44 264 LEU A CA 1
ATOM 2147 C C . LEU A 1 264 ? 6.961 -29.547 10.328 1 92.44 264 LEU A C 1
ATOM 2149 O O . LEU A 1 264 ? 6.184 -29.125 9.469 1 92.44 264 LEU A O 1
ATOM 2153 N N . GLN A 1 265 ? 6.695 -29.578 11.609 1 89.31 265 GLN A N 1
ATOM 2154 C CA . GLN A 1 265 ? 5.375 -29.188 12.102 1 89.31 265 GLN A CA 1
ATOM 2155 C C . GLN A 1 265 ? 5.391 -27.766 12.633 1 89.31 265 GLN A C 1
ATOM 2157 O O . GLN A 1 265 ? 4.344 -27.219 12.984 1 89.31 265 GLN A O 1
ATOM 2162 N N . VAL A 1 266 ? 6.547 -27.219 12.641 1 89.62 266 VAL A N 1
ATOM 2163 C CA . VAL A 1 266 ? 6.668 -25.844 13.094 1 89.62 266 VAL A CA 1
ATOM 2164 C C . VAL A 1 266 ? 5.961 -24.906 12.117 1 89.62 266 VAL A C 1
ATOM 2166 O O . VAL A 1 266 ? 6.039 -25.109 10.898 1 89.62 266 VAL A O 1
ATOM 2169 N N . ASP A 1 267 ? 5.266 -23.922 12.57 1 87.25 267 ASP A N 1
ATOM 2170 C CA . ASP A 1 267 ? 4.648 -22.906 11.719 1 87.25 267 ASP A CA 1
ATOM 2171 C C . ASP A 1 267 ? 5.656 -21.828 11.328 1 87.25 267 ASP A C 1
ATOM 2173 O O . ASP A 1 267 ? 5.684 -20.75 11.93 1 87.25 267 ASP A O 1
ATOM 2177 N N . TYR A 1 268 ? 6.332 -22.062 10.305 1 92.19 268 TYR A N 1
ATOM 2178 C CA . TYR A 1 268 ? 7.383 -21.156 9.875 1 92.19 268 TYR A CA 1
ATOM 2179 C C . TYR A 1 268 ? 6.785 -19.859 9.344 1 92.19 268 TYR A C 1
ATOM 2181 O O . TYR A 1 268 ? 7.488 -18.844 9.219 1 92.19 268 TYR A O 1
ATOM 2189 N N . HIS A 1 269 ? 5.543 -19.891 8.992 1 87.56 269 HIS A N 1
ATOM 2190 C CA . HIS A 1 269 ? 4.906 -18.641 8.609 1 87.56 269 HIS A CA 1
ATOM 2191 C C . HIS A 1 269 ? 4.797 -17.688 9.797 1 87.56 269 HIS A C 1
ATOM 2193 O O . HIS A 1 269 ? 5.012 -16.484 9.664 1 87.56 269 HIS A O 1
ATOM 2199 N N . GLN A 1 270 ? 4.43 -18.281 10.883 1 82.69 270 GLN A N 1
ATOM 2200 C CA . GLN A 1 270 ? 4.395 -17.484 12.102 1 82.69 270 GLN A CA 1
ATOM 2201 C C . GLN A 1 270 ? 5.793 -17.016 12.5 1 82.69 270 GLN A C 1
ATOM 2203 O O . GLN A 1 270 ? 5.973 -15.875 12.938 1 82.69 270 GLN A O 1
ATOM 2208 N N . ALA A 1 271 ? 6.734 -17.891 12.383 1 87.12 271 ALA A N 1
ATOM 2209 C CA . ALA A 1 271 ? 8.117 -17.547 12.688 1 87.12 271 ALA A CA 1
ATOM 2210 C C . ALA A 1 271 ? 8.609 -16.406 11.797 1 87.12 271 ALA A C 1
ATOM 2212 O O . ALA A 1 271 ? 9.336 -15.523 12.25 1 87.12 271 ALA A O 1
ATOM 2213 N N . PHE A 1 272 ? 8.195 -16.453 10.539 1 90.75 272 PHE A N 1
ATOM 2214 C CA . PHE A 1 272 ? 8.523 -15.406 9.578 1 90.75 272 PHE A CA 1
ATOM 2215 C C . PHE A 1 272 ? 8 -14.055 10.047 1 90.75 272 PHE A C 1
ATOM 2217 O O . PHE A 1 272 ? 8.734 -13.062 10.031 1 90.75 272 PHE A O 1
ATOM 2224 N N . ARG A 1 273 ? 6.871 -14.047 10.477 1 83.06 273 ARG A N 1
ATOM 2225 C CA . ARG A 1 273 ? 6.25 -12.805 10.93 1 83.06 273 ARG A CA 1
ATOM 2226 C C . ARG A 1 273 ? 6.949 -12.266 12.164 1 83.06 273 ARG A C 1
ATOM 2228 O O . ARG A 1 273 ? 7.141 -11.055 12.297 1 83.06 273 ARG A O 1
ATOM 2235 N N . TYR A 1 274 ? 7.336 -13.188 13 1 81.06 274 TYR A N 1
ATOM 2236 C CA . TYR A 1 274 ? 8.039 -12.797 14.219 1 81.06 274 TYR A CA 1
ATOM 2237 C C . TYR A 1 274 ? 9.391 -12.172 13.883 1 81.06 274 TYR A C 1
ATOM 2239 O O . TYR A 1 274 ? 9.766 -11.141 14.453 1 81.06 274 TYR A O 1
ATOM 2247 N N . ALA A 1 275 ? 10.039 -12.836 13.055 1 86.19 275 ALA A N 1
ATOM 2248 C CA . ALA A 1 275 ? 11.352 -12.336 12.664 1 86.19 275 ALA A CA 1
ATOM 2249 C C . ALA A 1 275 ? 11.234 -11.008 11.922 1 86.19 275 ALA A C 1
ATOM 2251 O O . ALA A 1 275 ? 12.07 -10.117 12.086 1 86.19 275 ALA A O 1
ATOM 2252 N N . LEU A 1 276 ? 10.211 -10.891 11.133 1 86.56 276 LEU A N 1
ATOM 2253 C CA . LEU A 1 276 ? 9.984 -9.664 10.383 1 86.56 276 LEU A CA 1
ATOM 2254 C C . LEU A 1 276 ? 9.719 -8.492 11.32 1 86.56 276 LEU A C 1
ATOM 2256 O O . LEU A 1 276 ? 10.25 -7.395 11.117 1 86.56 276 LEU A O 1
ATOM 2260 N N . ALA A 1 277 ? 8.922 -8.727 12.289 1 77.25 277 ALA A N 1
ATOM 2261 C CA . ALA A 1 277 ? 8.586 -7.691 13.266 1 77.25 277 ALA A CA 1
ATOM 2262 C C . ALA A 1 277 ? 9.828 -7.227 14.023 1 77.25 277 ALA A C 1
ATOM 2264 O O . ALA A 1 277 ? 9.938 -6.055 14.383 1 77.25 277 ALA A O 1
ATOM 2265 N N . SER A 1 278 ? 10.742 -8.125 14.148 1 76.75 278 SER A N 1
ATOM 2266 C CA . SER A 1 278 ? 11.961 -7.809 14.891 1 76.75 278 SER A CA 1
ATOM 2267 C C . SER A 1 278 ? 12.961 -7.059 14.016 1 76.75 278 SER A C 1
ATOM 2269 O O . SER A 1 278 ? 13.922 -6.48 14.531 1 76.75 278 SER A O 1
ATOM 2271 N N . SER A 1 279 ? 12.859 -7.043 12.703 1 80.44 279 SER A N 1
ATOM 2272 C CA . SER A 1 279 ? 13.82 -6.438 11.789 1 80.44 279 SER A CA 1
ATOM 2273 C C . SER A 1 279 ? 13.555 -4.945 11.617 1 80.44 279 SER A C 1
ATOM 2275 O O . SER A 1 279 ? 14.367 -4.227 11.031 1 80.44 279 SER A O 1
ATOM 2277 N N . ASN A 1 280 ? 12.578 -4.262 12.133 1 75.94 280 ASN A N 1
ATOM 2278 C CA . ASN A 1 280 ? 12.234 -2.85 11.969 1 75.94 280 ASN A CA 1
ATOM 2279 C C . ASN A 1 280 ? 12.18 -2.455 10.492 1 75.94 280 ASN A C 1
ATOM 2281 O O . ASN A 1 280 ? 12.664 -1.389 10.117 1 75.94 280 ASN A O 1
ATOM 2285 N N . PHE A 1 281 ? 11.703 -3.312 9.578 1 81.38 281 PHE A N 1
ATOM 2286 C CA . PHE A 1 281 ? 11.75 -3.139 8.133 1 81.38 281 PHE A CA 1
ATOM 2287 C C . PHE A 1 281 ? 10.906 -1.949 7.699 1 81.38 281 PHE A C 1
ATOM 2289 O O . PHE A 1 281 ? 11.102 -1.396 6.617 1 81.38 281 PHE A O 1
ATOM 2296 N N . LEU A 1 282 ? 10.016 -1.519 8.555 1 79.06 282 LEU A N 1
ATOM 2297 C CA . LEU A 1 282 ? 9.148 -0.4 8.203 1 79.06 282 LEU A CA 1
ATOM 2298 C C . LEU A 1 282 ? 9.922 0.917 8.242 1 79.06 282 LEU A C 1
ATOM 2300 O O . LEU A 1 282 ? 9.625 1.841 7.484 1 79.06 282 LEU A O 1
ATOM 2304 N N . PHE A 1 283 ? 10.922 0.921 9.078 1 72.44 283 PHE A N 1
ATOM 2305 C CA . PHE A 1 283 ? 11.688 2.148 9.266 1 72.44 283 PHE A CA 1
ATOM 2306 C C . PHE A 1 283 ? 13.016 2.072 8.531 1 72.44 283 PHE A C 1
ATOM 2308 O O . PHE A 1 283 ? 13.508 3.082 8.023 1 72.44 283 PHE A O 1
ATOM 2315 N N . GLU A 1 284 ? 13.484 0.896 8.578 1 79.38 284 GLU A N 1
ATOM 2316 C CA . GLU A 1 284 ? 14.719 0.616 7.855 1 79.38 284 GLU A CA 1
ATOM 2317 C C . GLU A 1 284 ? 14.531 -0.546 6.883 1 79.38 284 GLU A C 1
ATOM 2319 O O . GLU A 1 284 ? 14.969 -1.666 7.156 1 79.38 284 GLU A O 1
ATOM 2324 N N . PRO A 1 285 ? 13.984 -0.174 5.777 1 86.81 285 PRO A N 1
ATOM 2325 C CA . PRO A 1 285 ? 13.688 -1.245 4.82 1 86.81 285 PRO A CA 1
ATOM 2326 C C . PRO A 1 285 ? 14.938 -2.014 4.395 1 86.81 285 PRO A C 1
ATOM 2328 O O . PRO A 1 285 ? 16 -1.411 4.184 1 86.81 285 PRO A O 1
ATOM 2331 N N . ASP A 1 286 ? 14.805 -3.262 4.414 1 92.38 286 ASP A N 1
ATOM 2332 C CA . ASP A 1 286 ? 15.859 -4.219 4.094 1 92.38 286 ASP A CA 1
ATOM 2333 C C . ASP A 1 286 ? 15.43 -5.164 2.977 1 92.38 286 ASP A C 1
ATOM 2335 O O . ASP A 1 286 ? 14.281 -5.629 2.957 1 92.38 286 ASP A O 1
ATOM 2339 N N . LEU A 1 287 ? 16.359 -5.43 2.076 1 95.94 287 LEU A N 1
ATOM 2340 C CA . LEU A 1 287 ? 16.062 -6.254 0.911 1 95.94 287 LEU A CA 1
ATOM 2341 C C . LEU A 1 287 ? 15.68 -7.672 1.33 1 95.94 287 LEU A C 1
ATOM 2343 O O . LEU A 1 287 ? 14.812 -8.297 0.709 1 95.94 287 LEU A O 1
ATOM 2347 N N . ASN A 1 288 ? 16.312 -8.227 2.354 1 96.12 288 ASN A N 1
ATOM 2348 C CA . ASN A 1 288 ? 15.977 -9.555 2.842 1 96.12 288 ASN A CA 1
ATOM 2349 C C . ASN A 1 288 ? 14.539 -9.617 3.35 1 96.12 288 ASN A C 1
ATOM 2351 O O . ASN A 1 288 ? 13.812 -10.562 3.051 1 96.12 288 ASN A O 1
ATOM 2355 N N . ALA A 1 289 ? 14.18 -8.625 4.105 1 94.56 289 ALA A N 1
ATOM 2356 C CA . ALA A 1 289 ? 12.812 -8.555 4.613 1 94.56 289 ALA A CA 1
ATOM 2357 C C . ALA A 1 289 ? 11.812 -8.422 3.469 1 94.56 289 ALA A C 1
ATOM 2359 O O . ALA A 1 289 ? 10.742 -9.031 3.502 1 94.56 289 ALA A O 1
ATOM 2360 N N . LEU A 1 290 ? 12.188 -7.582 2.516 1 96.88 290 LEU A N 1
ATOM 2361 C CA . LEU A 1 290 ? 11.305 -7.391 1.366 1 96.88 290 LEU A CA 1
ATOM 2362 C C . LEU A 1 290 ? 11.156 -8.688 0.578 1 96.88 290 LEU A C 1
ATOM 2364 O O . LEU A 1 290 ? 10.047 -9.039 0.164 1 96.88 290 LEU A O 1
ATOM 2368 N N . GLN A 1 291 ? 12.234 -9.398 0.359 1 97.75 291 GLN A N 1
ATOM 2369 C CA . GLN A 1 291 ? 12.188 -10.688 -0.313 1 97.75 291 GLN A CA 1
ATOM 2370 C C . GLN A 1 291 ? 11.305 -11.672 0.452 1 97.75 291 GLN A C 1
ATOM 2372 O O . GLN A 1 291 ? 10.539 -12.43 -0.151 1 97.75 291 GLN A O 1
ATOM 2377 N N . ALA A 1 292 ? 11.477 -11.664 1.732 1 96.5 292 ALA A N 1
ATOM 2378 C CA . ALA A 1 292 ? 10.664 -12.547 2.572 1 96.5 292 ALA A CA 1
ATOM 2379 C C . ALA A 1 292 ? 9.18 -12.25 2.408 1 96.5 292 ALA A C 1
ATOM 2381 O O . ALA A 1 292 ? 8.367 -13.164 2.273 1 96.5 292 ALA A O 1
ATOM 2382 N N . LEU A 1 293 ? 8.867 -10.977 2.414 1 94.88 293 LEU A N 1
ATOM 2383 C CA . LEU A 1 293 ? 7.484 -10.547 2.266 1 94.88 293 LEU A CA 1
ATOM 2384 C C . LEU A 1 293 ? 6.926 -10.969 0.912 1 94.88 293 LEU A C 1
ATOM 2386 O O . LEU A 1 293 ? 5.812 -11.492 0.833 1 94.88 293 LEU A O 1
ATOM 2390 N N . VAL A 1 294 ? 7.652 -10.797 -0.104 1 96.31 294 VAL A N 1
ATOM 2391 C CA . VAL A 1 294 ? 7.215 -11.133 -1.454 1 96.31 294 VAL A CA 1
ATOM 2392 C C . VAL A 1 294 ? 7.023 -12.641 -1.574 1 96.31 294 VAL A C 1
ATOM 2394 O O . VAL A 1 294 ? 6.023 -13.102 -2.129 1 96.31 294 VAL A O 1
ATOM 2397 N N . LEU A 1 295 ? 7.98 -13.359 -1.055 1 95.69 295 LEU A N 1
ATOM 2398 C CA . LEU A 1 295 ? 7.883 -14.812 -1.095 1 95.69 295 LEU A CA 1
ATOM 2399 C C . LEU A 1 295 ? 6.598 -15.297 -0.433 1 95.69 295 LEU A C 1
ATOM 2401 O O . LEU A 1 295 ? 5.859 -16.094 -1.011 1 95.69 295 LEU A O 1
ATOM 2405 N N . CYS A 1 296 ? 6.336 -14.789 0.708 1 90.88 296 CYS A N 1
ATOM 2406 C CA . CYS A 1 296 ? 5.152 -15.219 1.447 1 90.88 296 CYS A CA 1
ATOM 2407 C C . CYS A 1 296 ? 3.877 -14.797 0.732 1 90.88 296 CYS A C 1
ATOM 2409 O O . CYS A 1 296 ? 2.902 -15.547 0.689 1 90.88 296 CYS A O 1
ATOM 2411 N N . GLN A 1 297 ? 3.938 -13.633 0.187 1 90.56 297 GLN A N 1
ATOM 2412 C CA . GLN A 1 297 ? 2.754 -13.156 -0.52 1 90.56 297 GLN A CA 1
ATOM 2413 C C . GLN A 1 297 ? 2.455 -14.023 -1.741 1 90.56 297 GLN A C 1
ATOM 2415 O O . GLN A 1 297 ? 1.295 -14.344 -2.012 1 90.56 297 GLN A O 1
ATOM 2420 N N . VAL A 1 298 ? 3.465 -14.422 -2.416 1 90.25 298 VAL A N 1
ATOM 2421 C CA . VAL A 1 298 ? 3.279 -15.188 -3.643 1 90.25 298 VAL A CA 1
ATOM 2422 C C . VAL A 1 298 ? 2.877 -16.625 -3.297 1 90.25 298 VAL A C 1
ATOM 2424 O O . VAL A 1 298 ? 1.966 -17.188 -3.912 1 90.25 298 VAL A O 1
ATOM 2427 N N . VAL A 1 299 ? 3.48 -17.125 -2.354 1 88.56 299 VAL A N 1
ATOM 2428 C CA . VAL A 1 299 ? 3.285 -18.531 -2.039 1 88.56 299 VAL A CA 1
ATOM 2429 C C . VAL A 1 299 ? 1.936 -18.734 -1.351 1 88.56 299 VAL A C 1
ATOM 2431 O O . VAL A 1 299 ? 1.244 -19.719 -1.595 1 88.56 299 VAL A O 1
ATOM 2434 N N . PHE A 1 300 ? 1.556 -17.75 -0.601 1 82.69 300 PHE A N 1
ATOM 2435 C CA . PHE A 1 300 ? 0.351 -17.938 0.197 1 82.69 300 PHE A CA 1
ATOM 2436 C C . PHE A 1 300 ? -0.788 -17.062 -0.32 1 82.69 300 PHE A C 1
ATOM 2438 O O . PHE A 1 300 ? -1.72 -16.75 0.421 1 82.69 300 PHE A O 1
ATOM 2445 N N . ASP A 1 301 ? -0.677 -16.562 -1.501 1 76.81 301 ASP A N 1
ATOM 2446 C CA . ASP A 1 301 ? -1.65 -15.625 -2.059 1 76.81 301 ASP A CA 1
ATOM 2447 C C . ASP A 1 301 ? -3.053 -16.234 -2.064 1 76.81 301 ASP A C 1
ATOM 2449 O O . ASP A 1 301 ? -4.047 -15.508 -2.053 1 76.81 301 ASP A O 1
ATOM 2453 N N . SER A 1 302 ? -3.092 -17.609 -2.051 1 68.31 302 SER A N 1
ATOM 2454 C CA . SER A 1 302 ? -4.391 -18.266 -2.059 1 68.31 302 SER A CA 1
ATOM 2455 C C . SER A 1 302 ? -4.961 -18.391 -0.648 1 68.31 302 SER A C 1
ATOM 2457 O O . SER A 1 302 ? -6.125 -18.75 -0.472 1 68.31 302 SER A O 1
ATOM 2459 N N . ASP A 1 303 ? -4.074 -18.047 0.248 1 68.44 303 ASP A N 1
ATOM 2460 C CA . ASP A 1 303 ? -4.484 -18.062 1.648 1 68.44 303 ASP A CA 1
ATOM 2461 C C . ASP A 1 303 ? -4.555 -16.656 2.229 1 68.44 303 ASP A C 1
ATOM 2463 O O . ASP A 1 303 ? -3.539 -16.109 2.672 1 68.44 303 ASP A O 1
ATOM 2467 N N . ARG A 1 304 ? -5.707 -16.156 2.367 1 63.75 304 ARG A N 1
ATOM 2468 C CA . ARG A 1 304 ? -5.891 -14.781 2.812 1 63.75 304 ARG A CA 1
ATOM 2469 C C . ARG A 1 304 ? -5.461 -14.609 4.266 1 63.75 304 ARG A C 1
ATOM 2471 O O . ARG A 1 304 ? -5.137 -13.508 4.699 1 63.75 304 ARG A O 1
ATOM 2478 N N . ILE A 1 305 ? -5.426 -15.688 4.922 1 64.5 305 ILE A N 1
ATOM 2479 C CA . ILE A 1 305 ? -5.059 -15.617 6.332 1 64.5 305 ILE A CA 1
ATOM 2480 C C . ILE A 1 305 ? -3.549 -15.422 6.461 1 64.5 305 ILE A C 1
ATOM 2482 O O . ILE A 1 305 ? -3.088 -14.68 7.336 1 64.5 305 ILE A O 1
ATOM 2486 N N . ARG A 1 306 ? -2.973 -15.953 5.465 1 72.44 306 ARG A N 1
ATOM 2487 C CA . ARG A 1 306 ? -1.518 -15.898 5.555 1 72.44 306 ARG A CA 1
ATOM 2488 C C . ARG A 1 306 ? -0.958 -14.773 4.695 1 72.44 306 ARG A C 1
ATOM 2490 O O . ARG A 1 306 ? 0.092 -14.211 5.004 1 72.44 306 ARG A O 1
ATOM 2497 N N . ALA A 1 307 ? -1.69 -14.445 3.707 1 80.75 307 ALA A N 1
ATOM 2498 C CA . ALA A 1 307 ? -1.222 -13.391 2.818 1 80.75 307 ALA A CA 1
ATOM 2499 C C . ALA A 1 307 ? -2.369 -12.469 2.404 1 80.75 307 ALA A C 1
ATOM 2501 O O . ALA A 1 307 ? -2.848 -12.539 1.271 1 80.75 307 ALA A O 1
ATOM 2502 N N . PRO A 1 308 ? -2.748 -11.594 3.33 1 83.5 308 PRO A N 1
ATOM 2503 C CA . PRO A 1 308 ? -3.822 -10.664 2.967 1 83.5 308 PRO A CA 1
ATOM 2504 C C . PRO A 1 308 ? -3.447 -9.75 1.8 1 83.5 308 PRO A C 1
ATOM 2506 O O . PRO A 1 308 ? -2.305 -9.297 1.712 1 83.5 308 PRO A O 1
ATOM 2509 N N . PRO A 1 309 ? -4.398 -9.508 0.95 1 86.12 309 PRO A N 1
ATOM 2510 C CA . PRO A 1 309 ? -4.102 -8.695 -0.235 1 86.12 309 PRO A CA 1
ATOM 2511 C C . PRO A 1 309 ? -3.619 -7.289 0.114 1 86.12 309 PRO A C 1
ATOM 2513 O O . PRO A 1 309 ? -2.848 -6.691 -0.64 1 86.12 309 PRO A O 1
ATOM 2516 N N . SER A 1 310 ? -4.074 -6.723 1.235 1 89.44 310 SER A N 1
ATOM 2517 C CA . SER A 1 310 ? -3.697 -5.367 1.617 1 89.44 310 SER A CA 1
ATOM 2518 C C . SER A 1 310 ? -2.199 -5.266 1.893 1 89.44 310 SER A C 1
ATOM 2520 O O . SER A 1 310 ? -1.621 -4.18 1.818 1 89.44 310 SER A O 1
ATOM 2522 N N . LEU A 1 311 ? -1.566 -6.398 2.148 1 90.56 311 LEU A N 1
ATOM 2523 C CA . LEU A 1 311 ? -0.134 -6.402 2.422 1 90.56 311 LEU A CA 1
ATOM 2524 C C . LEU A 1 311 ? 0.658 -6.031 1.174 1 90.56 311 LEU A C 1
ATOM 2526 O O . LEU A 1 311 ? 1.796 -5.566 1.271 1 90.56 311 LEU A O 1
ATOM 2530 N N . VAL A 1 312 ? 0.055 -6.281 0.052 1 94.5 312 VAL A N 1
ATOM 2531 C CA . VAL A 1 312 ? 0.72 -5.926 -1.197 1 94.5 312 VAL A CA 1
ATOM 2532 C C . VAL A 1 312 ? 0.978 -4.422 -1.233 1 94.5 312 VAL A C 1
ATOM 2534 O O . VAL A 1 312 ? 2 -3.973 -1.757 1 94.5 312 VAL A O 1
ATOM 2537 N N . GLY A 1 313 ? 0.03 -3.629 -0.657 1 94.12 313 GLY A N 1
ATOM 2538 C CA . GLY A 1 313 ? 0.248 -2.193 -0.564 1 94.12 313 GLY A CA 1
ATOM 2539 C C . GLY A 1 313 ? 1.464 -1.828 0.267 1 94.12 313 GLY A C 1
ATOM 2540 O O . GLY A 1 313 ? 2.242 -0.951 -0.114 1 94.12 313 GLY A O 1
ATOM 2541 N N . LEU A 1 314 ? 1.591 -2.479 1.359 1 92.88 314 LEU A N 1
ATOM 2542 C CA . LEU A 1 314 ? 2.748 -2.252 2.219 1 92.88 314 LEU A CA 1
ATOM 2543 C C . LEU A 1 314 ? 4.039 -2.623 1.497 1 92.88 314 LEU A C 1
ATOM 2545 O O . LEU A 1 314 ? 5.012 -1.866 1.528 1 92.88 314 LEU A O 1
ATOM 2549 N N . ILE A 1 315 ? 4.031 -3.771 0.856 1 95.75 315 ILE A N 1
ATOM 2550 C CA . ILE A 1 315 ? 5.199 -4.27 0.136 1 95.75 315 ILE A CA 1
ATOM 2551 C C . ILE A 1 315 ? 5.598 -3.271 -0.949 1 95.75 315 ILE A C 1
ATOM 2553 O O . ILE A 1 315 ? 6.777 -2.939 -1.092 1 95.75 315 ILE A O 1
ATOM 2557 N N . LEU A 1 316 ? 4.633 -2.818 -1.638 1 96.25 316 LEU A N 1
ATOM 2558 C CA . LEU A 1 316 ? 4.879 -1.876 -2.725 1 96.25 316 LEU A CA 1
ATOM 2559 C C . LEU A 1 316 ? 5.523 -0.598 -2.199 1 96.25 316 LEU A C 1
ATOM 2561 O O . LEU A 1 316 ? 6.531 -0.136 -2.742 1 96.25 316 LEU A O 1
ATOM 2565 N N . HIS A 1 317 ? 5.031 -0.014 -1.141 1 95.31 317 HIS A N 1
ATOM 2566 C CA . HIS A 1 317 ? 5.547 1.254 -0.638 1 95.31 317 HIS A CA 1
ATOM 2567 C C . HIS A 1 317 ? 6.93 1.078 -0.018 1 95.31 317 HIS A C 1
ATOM 2569 O O . HIS A 1 317 ? 7.77 1.979 -0.096 1 95.31 317 HIS A O 1
ATOM 2575 N N . VAL A 1 318 ? 7.133 -0.069 0.604 1 94.5 318 VAL A N 1
ATOM 2576 C CA . VAL A 1 318 ? 8.477 -0.35 1.098 1 94.5 318 VAL A CA 1
ATOM 2577 C C . VAL A 1 318 ? 9.461 -0.389 -0.07 1 94.5 318 VAL A C 1
ATOM 2579 O O . VAL A 1 318 ? 10.547 0.182 0.008 1 94.5 318 VAL A O 1
ATOM 2582 N N . ALA A 1 319 ? 9.055 -1.062 -1.107 1 97 319 ALA A N 1
ATOM 2583 C CA . ALA A 1 319 ? 9.906 -1.159 -2.293 1 97 319 ALA A CA 1
ATOM 2584 C C . ALA A 1 319 ? 10.156 0.218 -2.898 1 97 319 ALA A C 1
ATOM 2586 O O . ALA A 1 319 ? 11.266 0.506 -3.354 1 97 319 ALA A O 1
ATOM 2587 N N . LEU A 1 320 ? 9.156 1.073 -2.906 1 94.62 320 LEU A N 1
ATOM 2588 C CA . LEU A 1 320 ? 9.297 2.424 -3.438 1 94.62 320 LEU A CA 1
ATOM 2589 C C . LEU A 1 320 ? 10.258 3.248 -2.582 1 94.62 320 LEU A C 1
ATOM 2591 O O . LEU A 1 320 ? 11.094 3.982 -3.111 1 94.62 320 LEU A O 1
ATOM 2595 N N . CYS A 1 321 ? 10.125 3.094 -1.274 1 91.38 321 CYS A N 1
ATOM 2596 C CA . CYS A 1 321 ? 11.023 3.803 -0.367 1 91.38 321 CYS A CA 1
ATOM 2597 C C . CYS A 1 321 ? 12.469 3.381 -0.589 1 91.38 321 CYS A C 1
ATOM 2599 O O . CYS A 1 321 ? 13.383 4.191 -0.437 1 91.38 321 CYS A O 1
ATOM 2601 N N . MET A 1 322 ? 12.625 2.135 -1.026 1 94 322 MET A N 1
ATOM 2602 C CA . MET A 1 322 ? 13.961 1.607 -1.271 1 94 322 MET A CA 1
ATOM 2603 C C . MET A 1 322 ? 14.453 1.99 -2.662 1 94 322 MET A C 1
ATOM 2605 O O . MET A 1 322 ? 15.633 1.818 -2.979 1 94 322 MET A O 1
ATOM 2609 N N . GLY A 1 323 ? 13.586 2.424 -3.52 1 93.44 323 GLY A N 1
ATOM 2610 C CA . GLY A 1 323 ? 13.945 2.873 -4.855 1 93.44 323 GLY A CA 1
ATOM 2611 C C . GLY A 1 323 ? 13.992 1.745 -5.871 1 93.44 323 GLY A C 1
ATOM 2612 O O . GLY A 1 323 ? 14.719 1.823 -6.859 1 93.44 323 GLY A O 1
ATOM 2613 N N . LEU A 1 324 ? 13.18 0.678 -5.652 1 96.44 324 LEU A N 1
ATOM 2614 C CA . LEU A 1 324 ? 13.242 -0.465 -6.555 1 96.44 324 LEU A CA 1
ATOM 2615 C C . LEU A 1 324 ? 12.516 -0.164 -7.863 1 96.44 324 LEU A C 1
ATOM 2617 O O . LEU A 1 324 ? 12.664 -0.899 -8.844 1 96.44 324 LEU A O 1
ATOM 2621 N N . HIS A 1 325 ? 11.672 0.843 -7.934 1 94.44 325 HIS A N 1
ATOM 2622 C CA . HIS A 1 325 ? 10.984 1.225 -9.164 1 94.44 325 HIS A CA 1
ATOM 2623 C C . HIS A 1 325 ? 11.953 1.862 -10.156 1 94.44 325 HIS A C 1
ATOM 2625 O O . HIS A 1 325 ? 11.609 2.045 -11.328 1 94.44 325 HIS A O 1
ATOM 2631 N N . ARG A 1 326 ? 13.117 2.195 -9.617 1 93.44 326 ARG A N 1
ATOM 2632 C CA . ARG A 1 326 ? 14.203 2.686 -10.461 1 93.44 326 ARG A CA 1
ATOM 2633 C C . ARG A 1 326 ? 15.289 1.623 -10.633 1 93.44 326 ARG A C 1
ATOM 2635 O O . ARG A 1 326 ? 15.695 0.982 -9.664 1 93.44 326 ARG A O 1
ATOM 2642 N N . ASP A 1 327 ? 15.75 1.465 -11.867 1 94.75 327 ASP A N 1
ATOM 2643 C CA . ASP A 1 327 ? 16.734 0.419 -12.102 1 94.75 327 ASP A CA 1
ATOM 2644 C C . ASP A 1 327 ? 18.047 0.728 -11.367 1 94.75 327 ASP A C 1
ATOM 2646 O O . ASP A 1 327 ? 18.547 1.855 -11.422 1 94.75 327 ASP A O 1
ATOM 2650 N N . GLY A 1 328 ? 18.578 -0.267 -10.766 1 91.31 328 GLY A N 1
ATOM 2651 C CA . GLY A 1 328 ? 19.797 -0.095 -9.969 1 91.31 328 GLY A CA 1
ATOM 2652 C C . GLY A 1 328 ? 20.984 0.353 -10.789 1 91.31 328 GLY A C 1
ATOM 2653 O O . GLY A 1 328 ? 21.906 0.987 -10.258 1 91.31 328 GLY A O 1
ATOM 2654 N N . SER A 1 329 ? 21 0.068 -12.07 1 89.62 329 SER A N 1
ATOM 2655 C CA . SER A 1 329 ? 22.109 0.432 -12.93 1 89.62 329 SER A CA 1
ATOM 2656 C C . SER A 1 329 ? 22.234 1.946 -13.078 1 89.62 329 SER A C 1
ATOM 2658 O O . SER A 1 329 ? 23.312 2.469 -13.344 1 89.62 329 SER A O 1
ATOM 2660 N N . LEU A 1 330 ? 21.172 2.625 -12.859 1 86.56 330 LEU A N 1
ATOM 2661 C CA . LEU A 1 330 ? 21.172 4.078 -12.961 1 86.56 330 LEU A CA 1
ATOM 2662 C C . LEU A 1 330 ? 22 4.707 -11.852 1 86.56 330 LEU A C 1
ATOM 2664 O O . LEU A 1 330 ? 22.469 5.836 -11.984 1 86.56 330 LEU A O 1
ATOM 2668 N N . TYR A 1 331 ? 22.188 3.957 -10.727 1 85.12 331 TYR A N 1
ATOM 2669 C CA . TYR A 1 331 ? 22.891 4.484 -9.57 1 85.12 331 TYR A CA 1
ATOM 2670 C C . TYR A 1 331 ? 24.266 3.846 -9.422 1 85.12 331 TYR A C 1
ATOM 2672 O O . TYR A 1 331 ? 24.922 4.004 -8.391 1 85.12 331 TYR A O 1
ATOM 2680 N N . GLY A 1 332 ? 24.609 3.049 -10.352 1 85.56 332 GLY A N 1
ATOM 2681 C CA . GLY A 1 332 ? 25.906 2.398 -10.32 1 85.56 332 GLY A CA 1
ATOM 2682 C C . GLY A 1 332 ? 25.984 1.268 -9.312 1 85.56 332 GLY A C 1
ATOM 2683 O O . GLY A 1 332 ? 27.062 0.951 -8.805 1 85.56 332 GLY A O 1
ATOM 2684 N N . LEU A 1 333 ? 24.891 0.695 -9 1 89.5 333 LEU A N 1
ATOM 2685 C CA . LEU A 1 333 ? 24.875 -0.424 -8.07 1 89.5 333 LEU A CA 1
ATOM 2686 C C . LEU A 1 333 ? 25.531 -1.657 -8.68 1 89.5 333 LEU A C 1
ATOM 2688 O O . LEU A 1 333 ? 25.578 -1.795 -9.906 1 89.5 333 LEU A O 1
ATOM 2692 N N . ASN A 1 334 ? 25.969 -2.545 -7.82 1 89.12 334 ASN A N 1
ATOM 2693 C CA . ASN A 1 334 ? 26.469 -3.85 -8.234 1 89.12 334 ASN A CA 1
ATOM 2694 C C . ASN A 1 334 ? 25.469 -4.598 -9.094 1 89.12 334 ASN A C 1
ATOM 2696 O O . ASN A 1 334 ? 24.266 -4.574 -8.82 1 89.12 334 ASN A O 1
ATOM 2700 N N . PRO A 1 335 ? 25.969 -5.203 -10.188 1 89.25 335 PRO A N 1
ATOM 2701 C CA . PRO A 1 335 ? 25.062 -5.883 -11.109 1 89.25 335 PRO A CA 1
ATOM 2702 C C . PRO A 1 335 ? 24.25 -6.984 -10.438 1 89.25 335 PRO A C 1
ATOM 2704 O O . PRO A 1 335 ? 23.094 -7.223 -10.805 1 89.25 335 PRO A O 1
ATOM 2707 N N . VAL A 1 336 ? 24.844 -7.641 -9.523 1 92.19 336 VAL A N 1
ATOM 2708 C CA . VAL A 1 336 ? 24.141 -8.711 -8.82 1 92.19 336 VAL A CA 1
ATOM 2709 C C . VAL A 1 336 ? 23 -8.133 -8.008 1 92.19 336 VAL A C 1
ATOM 2711 O O . VAL A 1 336 ? 21.875 -8.641 -8.07 1 92.19 336 VAL A O 1
ATOM 2714 N N . ILE A 1 337 ? 23.281 -7.039 -7.289 1 92.62 337 ILE A N 1
ATOM 2715 C CA . ILE A 1 337 ? 22.25 -6.398 -6.473 1 92.62 337 ILE A CA 1
ATOM 2716 C C . ILE A 1 337 ? 21.172 -5.801 -7.375 1 92.62 337 ILE A C 1
ATOM 2718 O O . ILE A 1 337 ? 19.984 -5.871 -7.059 1 92.62 337 ILE A O 1
ATOM 2722 N N . SER A 1 338 ? 21.594 -5.223 -8.469 1 94 338 SER A N 1
ATOM 2723 C CA . SER A 1 338 ? 20.641 -4.664 -9.422 1 94 338 SER A CA 1
ATOM 2724 C C . SER A 1 338 ? 19.703 -5.738 -9.969 1 94 338 SER A C 1
ATOM 2726 O O . SER A 1 338 ? 18.5 -5.508 -10.117 1 94 338 SER A O 1
ATOM 2728 N N . GLU A 1 339 ? 20.281 -6.922 -10.227 1 93.69 339 GLU A N 1
ATOM 2729 C CA . GLU A 1 339 ? 19.484 -8.023 -10.742 1 93.69 339 GLU A CA 1
ATOM 2730 C C . GLU A 1 339 ? 18.484 -8.516 -9.688 1 93.69 339 GLU A C 1
ATOM 2732 O O . GLU A 1 339 ? 17.328 -8.812 -10.008 1 93.69 339 GLU A O 1
ATOM 2737 N N . ILE A 1 340 ? 18.938 -8.641 -8.492 1 94.56 340 ILE A N 1
ATOM 2738 C CA . ILE A 1 340 ? 18.062 -9.055 -7.414 1 94.56 340 ILE A CA 1
ATOM 2739 C C . ILE A 1 340 ? 16.891 -8.07 -7.289 1 94.56 340 ILE A C 1
ATOM 2741 O O . ILE A 1 340 ? 15.742 -8.477 -7.141 1 94.56 340 ILE A O 1
ATOM 2745 N N . ARG A 1 341 ? 17.203 -6.742 -7.344 1 96.12 341 ARG A N 1
ATOM 2746 C CA . ARG A 1 341 ? 16.172 -5.703 -7.27 1 96.12 341 ARG A CA 1
ATOM 2747 C C . ARG A 1 341 ? 15.164 -5.844 -8.398 1 96.12 341 ARG A C 1
ATOM 2749 O O . ARG A 1 341 ? 13.961 -5.684 -8.188 1 96.12 341 ARG A O 1
ATOM 2756 N N . ARG A 1 342 ? 15.672 -6.191 -9.602 1 96 342 ARG A N 1
ATOM 2757 C CA . ARG A 1 342 ? 14.797 -6.383 -10.75 1 96 342 ARG A CA 1
ATOM 2758 C C . ARG A 1 342 ? 13.836 -7.543 -10.516 1 96 342 ARG A C 1
ATOM 2760 O O . ARG A 1 342 ? 12.641 -7.43 -10.797 1 96 342 ARG A O 1
ATOM 2767 N N . ARG A 1 343 ? 14.336 -8.609 -10.008 1 95.31 343 ARG A N 1
ATOM 2768 C CA . ARG A 1 343 ? 13.539 -9.805 -9.758 1 95.31 343 ARG A CA 1
ATOM 2769 C C . ARG A 1 343 ? 12.469 -9.531 -8.703 1 95.31 343 ARG A C 1
ATOM 2771 O O . ARG A 1 343 ? 11.312 -9.938 -8.867 1 95.31 343 ARG A O 1
ATOM 2778 N N . VAL A 1 344 ? 12.867 -8.836 -7.684 1 96.69 344 VAL A N 1
ATOM 2779 C CA . VAL A 1 344 ? 11.938 -8.523 -6.613 1 96.69 344 VAL A CA 1
ATOM 2780 C C . VAL A 1 344 ? 10.836 -7.598 -7.137 1 96.69 344 VAL A C 1
ATOM 2782 O O . VAL A 1 344 ? 9.648 -7.836 -6.898 1 96.69 344 VAL A O 1
ATOM 2785 N N . TRP A 1 345 ? 11.227 -6.559 -7.863 1 96.62 345 TRP A N 1
ATOM 2786 C CA . TRP A 1 345 ? 10.25 -5.617 -8.414 1 96.62 345 TRP A CA 1
ATOM 2787 C C . TRP A 1 345 ? 9.266 -6.328 -9.336 1 96.62 345 TRP A C 1
ATOM 2789 O O . TRP A 1 345 ? 8.062 -6.07 -9.281 1 96.62 345 TRP A O 1
ATOM 2799 N N . ALA A 1 346 ? 9.781 -7.246 -10.125 1 94.94 346 ALA A N 1
ATOM 2800 C CA . ALA A 1 346 ? 8.93 -7.996 -11.047 1 94.94 346 ALA A CA 1
ATOM 2801 C C . ALA A 1 346 ? 7.848 -8.758 -10.289 1 94.94 346 ALA A C 1
ATOM 2803 O O . ALA A 1 346 ? 6.691 -8.797 -10.719 1 94.94 346 ALA A O 1
ATOM 2804 N N . ASN A 1 347 ? 8.219 -9.367 -9.242 1 95.19 347 ASN A N 1
ATOM 2805 C CA . ASN A 1 347 ? 7.258 -10.141 -8.461 1 95.19 347 ASN A CA 1
ATOM 2806 C C . ASN A 1 347 ? 6.27 -9.227 -7.727 1 95.19 347 ASN A C 1
ATOM 2808 O O . ASN A 1 347 ? 5.125 -9.609 -7.492 1 95.19 347 ASN A O 1
ATOM 2812 N N . ILE A 1 348 ? 6.707 -8.023 -7.375 1 96.25 348 ILE A N 1
ATOM 2813 C CA . ILE A 1 348 ? 5.805 -7.062 -6.742 1 96.25 348 ILE A CA 1
ATOM 2814 C C . ILE A 1 348 ? 4.754 -6.605 -7.75 1 96.25 348 ILE A C 1
ATOM 2816 O O . ILE A 1 348 ? 3.564 -6.531 -7.426 1 96.25 348 ILE A O 1
ATOM 2820 N N . VAL A 1 349 ? 5.207 -6.355 -8.938 1 95.06 349 VAL A N 1
ATOM 2821 C CA . VAL A 1 349 ? 4.277 -5.977 -10 1 95.06 349 VAL A CA 1
ATOM 2822 C C . VAL A 1 349 ? 3.264 -7.094 -10.227 1 95.06 349 VAL A C 1
ATOM 2824 O O . VAL A 1 349 ? 2.062 -6.836 -10.344 1 95.06 349 VAL A O 1
ATOM 2827 N N . LEU A 1 350 ? 3.764 -8.273 -10.234 1 92.94 350 LEU A N 1
ATOM 2828 C CA . LEU A 1 350 ? 2.889 -9.422 -10.43 1 92.94 350 LEU A CA 1
ATOM 2829 C C . LEU A 1 350 ? 1.89 -9.539 -9.281 1 92.94 350 LEU A C 1
ATOM 2831 O O . LEU A 1 350 ? 0.715 -9.844 -9.508 1 92.94 350 LEU A O 1
ATOM 2835 N N . SER A 1 351 ? 2.324 -9.359 -8.094 1 93.56 351 SER A N 1
ATOM 2836 C CA . SER A 1 351 ? 1.446 -9.445 -6.93 1 93.56 351 SER A CA 1
ATOM 2837 C C . SER A 1 351 ? 0.369 -8.367 -6.973 1 93.56 351 SER A C 1
ATOM 2839 O O . SER A 1 351 ? -0.772 -8.602 -6.57 1 93.56 351 SER A O 1
ATOM 2841 N N . ASP A 1 352 ? 0.733 -7.18 -7.395 1 94.12 352 ASP A N 1
ATOM 2842 C CA . ASP A 1 352 ? -0.234 -6.098 -7.551 1 94.12 352 ASP A CA 1
ATOM 2843 C C . ASP A 1 352 ? -1.32 -6.473 -8.555 1 94.12 352 ASP A C 1
ATOM 2845 O O . ASP A 1 352 ? -2.506 -6.246 -8.312 1 94.12 352 ASP A O 1
ATOM 2849 N N . LEU A 1 353 ? -0.977 -7.074 -9.609 1 91.31 353 LEU A N 1
ATOM 2850 C CA . LEU A 1 353 ? -1.915 -7.473 -10.648 1 91.31 353 LEU A CA 1
ATOM 2851 C C . LEU A 1 353 ? -2.828 -8.594 -10.164 1 91.31 353 LEU A C 1
ATOM 2853 O O . LEU A 1 353 ? -4.027 -8.594 -10.453 1 91.31 353 LEU A O 1
ATOM 2857 N N . ARG A 1 354 ? -2.197 -9.484 -9.484 1 89.19 354 ARG A N 1
ATOM 2858 C CA . ARG A 1 354 ? -2.982 -10.594 -8.953 1 89.19 354 ARG A CA 1
ATOM 2859 C C . ARG A 1 354 ? -4.035 -10.102 -7.969 1 89.19 354 ARG A C 1
ATOM 2861 O O . ARG A 1 354 ? -5.168 -10.594 -7.969 1 89.19 354 ARG A O 1
ATOM 2868 N N . THR A 1 355 ? -3.674 -9.211 -7.164 1 88.44 355 THR A N 1
ATOM 2869 C CA . THR A 1 355 ? -4.621 -8.641 -6.211 1 88.44 355 THR A CA 1
ATOM 2870 C C . THR A 1 355 ? -5.723 -7.875 -6.934 1 88.44 355 THR A C 1
ATOM 2872 O O . THR A 1 355 ? -6.895 -7.969 -6.562 1 88.44 355 THR A O 1
ATOM 2875 N N . SER A 1 356 ? -5.324 -7.137 -7.898 1 88.88 356 SER A N 1
ATOM 2876 C CA . SER A 1 356 ? -6.305 -6.414 -8.711 1 88.88 356 SER A CA 1
ATOM 2877 C C . SER A 1 356 ? -7.277 -7.375 -9.383 1 88.88 356 SER A C 1
ATOM 2879 O O . SER A 1 356 ? -8.477 -7.109 -9.445 1 88.88 356 SER A O 1
ATOM 2881 N N . GLU A 1 357 ? -6.773 -8.453 -9.844 1 85.56 357 GLU A N 1
ATOM 2882 C CA . GLU A 1 357 ? -7.609 -9.453 -10.5 1 85.56 357 GLU A CA 1
ATOM 2883 C C . GLU A 1 357 ? -8.57 -10.102 -9.508 1 85.56 357 GLU A C 1
ATOM 2885 O O . GLU A 1 357 ? -9.727 -10.367 -9.844 1 85.56 357 GLU A O 1
ATOM 2890 N N . THR A 1 358 ? -8.109 -10.336 -8.375 1 82.19 358 THR A N 1
ATOM 2891 C CA . THR A 1 358 ? -8.891 -11.07 -7.383 1 82.19 358 THR A CA 1
ATOM 2892 C C . THR A 1 358 ? -9.945 -10.164 -6.754 1 82.19 358 THR A C 1
ATOM 2894 O O . THR A 1 358 ? -11.086 -10.586 -6.543 1 82.19 358 THR A O 1
ATOM 2897 N N . ILE A 1 359 ? -9.594 -8.945 -6.477 1 82.19 359 ILE A N 1
ATOM 2898 C CA . ILE A 1 359 ? -10.516 -8.07 -5.762 1 82.19 359 ILE A CA 1
ATOM 2899 C C . ILE A 1 359 ? -11.32 -7.246 -6.758 1 82.19 359 ILE A C 1
ATOM 2901 O O . ILE A 1 359 ? -12.516 -7.016 -6.555 1 82.19 359 ILE A O 1
ATOM 2905 N N . GLY A 1 360 ? -10.602 -6.727 -7.773 1 85.75 360 GLY A N 1
ATOM 2906 C CA . GLY A 1 360 ? -11.336 -6.02 -8.812 1 85.75 360 GLY A CA 1
ATOM 2907 C C . GLY A 1 360 ? -11.055 -4.527 -8.828 1 85.75 360 GLY A C 1
ATOM 2908 O O . GLY A 1 360 ? -11.781 -3.762 -9.469 1 85.75 360 GLY A O 1
ATOM 2909 N N . TYR A 1 361 ? -10.164 -4.035 -8.023 1 88.38 361 TYR A N 1
ATOM 2910 C CA . TYR A 1 361 ? -9.773 -2.639 -8.164 1 88.38 361 TYR A CA 1
ATOM 2911 C C . TYR A 1 361 ? -8.602 -2.494 -9.125 1 88.38 361 TYR A C 1
ATOM 2913 O O . TYR A 1 361 ? -7.883 -3.459 -9.383 1 88.38 361 TYR A O 1
ATOM 2921 N N . PRO A 1 362 ? -8.422 -1.334 -9.711 1 88.25 362 PRO A N 1
ATOM 2922 C CA . PRO A 1 362 ? -7.355 -1.164 -10.703 1 88.25 362 PRO A CA 1
ATOM 2923 C C . PRO A 1 362 ? -5.961 -1.323 -10.094 1 88.25 362 PRO A C 1
ATOM 2925 O O . PRO A 1 362 ? -5.758 -1.025 -8.914 1 88.25 362 PRO A O 1
ATOM 2928 N N . PRO A 1 363 ? -5.051 -1.811 -10.953 1 91 363 PRO A N 1
ATOM 2929 C CA . PRO A 1 363 ? -3.676 -1.941 -10.461 1 91 363 PRO A CA 1
ATOM 2930 C C . PRO A 1 363 ? -3.082 -0.609 -10.008 1 91 363 PRO A C 1
ATOM 2932 O O . PRO A 1 363 ? -3.393 0.437 -10.586 1 91 363 PRO A O 1
ATOM 2935 N N . GLN A 1 364 ? -2.242 -0.684 -8.977 1 90.56 364 GLN A N 1
ATOM 2936 C CA . GLN A 1 364 ? -1.646 0.521 -8.414 1 90.56 364 GLN A CA 1
ATOM 2937 C C . GLN A 1 364 ? -0.352 0.886 -9.133 1 90.56 364 GLN A C 1
ATOM 2939 O O . GLN A 1 364 ? 0.035 2.057 -9.164 1 90.56 364 GLN A O 1
ATOM 2944 N N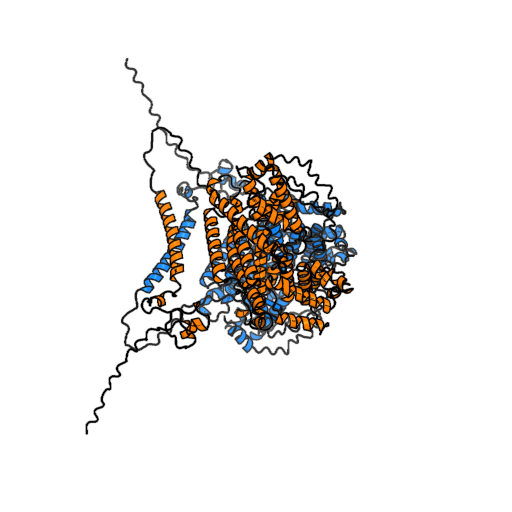 . ILE A 1 365 ? 0.354 -0.136 -9.594 1 91 365 ILE A N 1
ATOM 2945 C CA . ILE A 1 365 ? 1.585 0.129 -10.336 1 91 365 ILE A CA 1
ATOM 2946 C C . ILE A 1 365 ? 1.259 0.419 -11.797 1 91 365 ILE A C 1
ATOM 2948 O O . ILE A 1 365 ? 0.724 -0.44 -12.5 1 91 365 ILE A O 1
ATOM 2952 N N . VAL A 1 366 ? 1.53 1.613 -12.148 1 80.56 366 VAL A N 1
ATOM 2953 C CA . VAL A 1 366 ? 1.185 2.051 -13.492 1 80.56 366 VAL A CA 1
ATOM 2954 C C . VAL A 1 366 ? 2.436 2.059 -14.375 1 80.56 366 VAL A C 1
ATOM 2956 O O . VAL A 1 366 ? 3.533 2.357 -13.898 1 80.56 366 VAL A O 1
ATOM 2959 N N . GLU A 1 367 ? 2.074 1.704 -15.602 1 78.56 367 GLU A N 1
ATOM 2960 C CA . GLU A 1 367 ? 3.18 1.732 -16.562 1 78.56 367 GLU A CA 1
ATOM 2961 C C . GLU A 1 367 ? 3.713 3.15 -16.734 1 78.56 367 GLU A C 1
ATOM 2963 O O . GLU A 1 367 ? 2.941 4.113 -16.75 1 78.56 367 GLU A O 1
ATOM 2968 N N . GLY A 1 368 ? 4.875 3.396 -16.625 1 78.75 368 GLY A N 1
ATOM 2969 C CA . GLY A 1 368 ? 5.473 4.711 -16.781 1 78.75 368 GLY A CA 1
ATOM 2970 C C . GLY A 1 368 ? 6.043 5.266 -15.484 1 78.75 368 GLY A C 1
ATOM 2971 O O . GLY A 1 368 ? 6.797 6.242 -15.5 1 78.75 368 GLY A O 1
ATOM 2972 N N . ASN A 1 369 ? 5.562 4.652 -14.445 1 85.56 369 ASN A N 1
ATOM 2973 C CA . ASN A 1 369 ? 6.055 5.148 -13.164 1 85.56 369 ASN A CA 1
ATOM 2974 C C . ASN A 1 369 ? 7.273 4.359 -12.695 1 85.56 369 ASN A C 1
ATOM 2976 O O . ASN A 1 369 ? 7.688 4.484 -11.539 1 85.56 369 ASN A O 1
ATOM 2980 N N . TYR A 1 370 ? 7.746 3.473 -13.461 1 91.44 370 TYR A N 1
ATOM 2981 C CA . TYR A 1 370 ? 8.969 2.746 -13.125 1 91.44 370 TYR A CA 1
ATOM 2982 C C . TYR A 1 370 ? 9.781 2.447 -14.383 1 91.44 370 TYR A C 1
ATOM 2984 O O . TYR A 1 370 ? 9.242 2.416 -15.492 1 91.44 370 TYR A O 1
ATOM 2992 N N . ASP A 1 371 ? 11.023 2.324 -14.258 1 92.19 371 ASP A N 1
ATOM 2993 C CA . ASP A 1 371 ? 11.898 2.047 -15.398 1 92.19 371 ASP A CA 1
ATOM 2994 C C . ASP A 1 371 ? 12.82 0.869 -15.102 1 92.19 371 ASP A C 1
ATOM 2996 O O . ASP A 1 371 ? 13.898 0.756 -15.695 1 92.19 371 ASP A O 1
ATOM 3000 N N . THR A 1 372 ? 12.43 0.076 -14.188 1 93.81 372 THR A N 1
ATOM 3001 C CA . THR A 1 372 ? 13.203 -1.118 -13.875 1 93.81 372 THR A CA 1
ATOM 3002 C C . THR A 1 372 ? 13.289 -2.035 -15.094 1 93.81 372 THR A C 1
ATOM 3004 O O . THR A 1 372 ? 12.281 -2.309 -15.75 1 93.81 372 THR A O 1
ATOM 3007 N N . ARG A 1 373 ? 14.406 -2.523 -15.367 1 92.88 373 ARG A N 1
ATOM 3008 C CA . ARG A 1 373 ? 14.641 -3.377 -16.531 1 92.88 373 ARG A CA 1
ATOM 3009 C C . ARG A 1 373 ? 14.125 -4.789 -16.281 1 92.88 373 ARG A C 1
ATOM 3011 O O . ARG A 1 373 ? 13.781 -5.145 -15.148 1 92.88 373 ARG A O 1
ATOM 3018 N N . LEU A 1 374 ? 14.07 -5.566 -17.359 1 93.31 374 LEU A N 1
ATOM 3019 C CA . LEU A 1 374 ? 13.664 -6.965 -17.266 1 93.31 374 LEU A CA 1
ATOM 3020 C C . LEU A 1 374 ? 14.75 -7.801 -16.609 1 93.31 374 LEU A C 1
ATOM 3022 O O . LEU A 1 374 ? 15.938 -7.59 -16.844 1 93.31 374 LEU A O 1
ATOM 3026 N N . PRO A 1 375 ? 14.289 -8.68 -15.695 1 92.12 375 PRO A N 1
ATOM 3027 C CA . PRO A 1 375 ? 15.289 -9.57 -15.109 1 92.12 375 PRO A CA 1
ATOM 3028 C C . PRO A 1 375 ? 15.953 -10.477 -16.141 1 92.12 375 PRO A C 1
ATOM 3030 O O . PRO A 1 375 ? 15.344 -10.781 -17.172 1 92.12 375 PRO A O 1
ATOM 3033 N N . SER A 1 376 ? 17.188 -10.805 -15.922 1 84.94 376 SER A N 1
ATOM 3034 C CA . SER A 1 376 ? 17.969 -11.664 -16.797 1 84.94 376 SER A CA 1
ATOM 3035 C C . SER A 1 376 ? 18.859 -12.617 -16 1 84.94 376 SER A C 1
ATOM 3037 O O . SER A 1 376 ? 19.031 -12.453 -14.797 1 84.94 376 SER A O 1
ATOM 3039 N N . ALA A 1 377 ? 19.312 -13.656 -16.688 1 81.25 377 ALA A N 1
ATOM 3040 C CA . ALA A 1 377 ? 20.219 -14.586 -16.016 1 81.25 377 ALA A CA 1
ATOM 3041 C C . ALA A 1 377 ? 21.625 -13.984 -15.898 1 81.25 377 ALA A C 1
ATOM 3043 O O . ALA A 1 377 ? 22.094 -13.312 -16.812 1 81.25 377 ALA A O 1
ATOM 3044 N N . LEU A 1 378 ? 22.078 -14.188 -14.68 1 81 378 LEU A N 1
ATOM 3045 C CA . LEU A 1 378 ? 23.438 -13.727 -14.469 1 81 378 LEU A CA 1
ATOM 3046 C C . LEU A 1 378 ? 24.453 -14.82 -14.797 1 81 378 LEU A C 1
ATOM 3048 O O . LEU A 1 378 ? 24.172 -16 -14.562 1 81 378 LEU A O 1
ATOM 3052 N N . PRO A 1 379 ? 25.562 -14.461 -15.289 1 74.5 379 PRO A N 1
ATOM 3053 C CA . PRO A 1 379 ? 26.578 -15.445 -15.68 1 74.5 379 PRO A CA 1
ATOM 3054 C C . PRO A 1 379 ? 27.031 -16.312 -14.5 1 74.5 379 PRO A C 1
ATOM 3056 O O . PRO A 1 379 ? 27.344 -17.5 -14.68 1 74.5 379 PRO A O 1
ATOM 3059 N N . ASP A 1 380 ? 27.078 -15.844 -13.422 1 78.75 380 ASP A N 1
ATOM 3060 C CA . ASP A 1 380 ? 27.594 -16.578 -12.266 1 78.75 380 ASP A CA 1
ATOM 3061 C C . ASP A 1 380 ? 26.609 -17.656 -11.828 1 78.75 380 ASP A C 1
ATOM 3063 O O . ASP A 1 380 ? 26.984 -18.609 -11.148 1 78.75 380 ASP A O 1
ATOM 3067 N N . GLU A 1 381 ? 25.438 -17.531 -12.148 1 78.31 381 GLU A N 1
ATOM 3068 C CA . GLU A 1 381 ? 24.438 -18.531 -11.781 1 78.31 381 GLU A CA 1
ATOM 3069 C C . GLU A 1 381 ? 24.469 -19.719 -12.734 1 78.31 381 GLU A C 1
ATOM 3071 O O . GLU A 1 381 ? 24.125 -20.844 -12.352 1 78.31 381 GLU A O 1
ATOM 3076 N N . ILE A 1 382 ? 24.906 -19.547 -13.859 1 68.12 382 ILE A N 1
ATOM 3077 C CA . ILE A 1 382 ? 24.891 -20.562 -14.898 1 68.12 382 ILE A CA 1
ATOM 3078 C C . ILE A 1 382 ? 26.016 -21.578 -14.641 1 68.12 382 ILE A C 1
ATOM 3080 O O . ILE A 1 382 ? 25.844 -22.781 -14.859 1 68.12 382 ILE A O 1
ATOM 3084 N N . HIS A 1 383 ? 27.016 -21.188 -14.078 1 61.81 383 HIS A N 1
ATOM 3085 C CA . HIS A 1 383 ? 28.188 -22.047 -13.93 1 61.81 383 HIS A CA 1
ATOM 3086 C C . HIS A 1 383 ? 28 -23.047 -12.797 1 61.81 383 HIS A C 1
ATOM 3088 O O . HIS A 1 383 ? 28.594 -24.125 -12.805 1 61.81 383 HIS A O 1
ATOM 3094 N N . ASN A 1 384 ? 27.172 -22.812 -11.898 1 57.38 384 ASN A N 1
ATOM 3095 C CA . ASN A 1 384 ? 27.172 -23.625 -10.68 1 57.38 384 ASN A CA 1
ATOM 3096 C C . ASN A 1 384 ? 26.078 -24.672 -10.711 1 57.38 384 ASN A C 1
ATOM 3098 O O . ASN A 1 384 ? 26.109 -25.625 -9.93 1 57.38 384 ASN A O 1
ATOM 3102 N N . VAL A 1 385 ? 25.047 -24.5 -11.398 1 63.78 385 VAL A N 1
ATOM 3103 C CA . VAL A 1 385 ? 23.891 -25.391 -11.383 1 63.78 385 VAL A CA 1
ATOM 3104 C C . VAL A 1 385 ? 23.547 -25.828 -12.805 1 63.78 385 VAL A C 1
ATOM 3106 O O . VAL A 1 385 ? 24.094 -25.297 -13.773 1 63.78 385 VAL A O 1
ATOM 3109 N N . ASP A 1 386 ? 22.844 -26.891 -12.82 1 66.38 386 ASP A N 1
ATOM 3110 C CA . ASP A 1 386 ? 22.328 -27.297 -14.125 1 66.38 386 ASP A CA 1
ATOM 3111 C C . ASP A 1 386 ? 21.859 -26.109 -14.938 1 66.38 386 ASP A C 1
ATOM 3113 O O . ASP A 1 386 ? 20.891 -25.438 -14.562 1 66.38 386 ASP A O 1
ATOM 3117 N N . SER A 1 387 ? 22.672 -25.797 -15.836 1 72.88 387 SER A N 1
ATOM 3118 C CA . SER A 1 387 ? 22.516 -24.609 -16.688 1 72.88 387 SER A CA 1
ATOM 3119 C C . SER A 1 387 ? 21.094 -24.547 -17.266 1 72.88 387 SER A C 1
ATOM 3121 O O . SER A 1 387 ? 20.547 -23.469 -17.422 1 72.88 387 SER A O 1
ATOM 3123 N N . SER A 1 388 ? 20.547 -25.688 -17.453 1 73.12 388 SER A N 1
ATOM 3124 C CA . SER A 1 388 ? 19.234 -25.703 -18.078 1 73.12 388 SER A CA 1
ATOM 3125 C C . SER A 1 388 ? 18.172 -25.141 -17.141 1 73.12 388 SER A C 1
ATOM 3127 O O . SER A 1 388 ? 17.266 -24.438 -17.578 1 73.12 388 SER A O 1
ATOM 3129 N N . VAL A 1 389 ? 18.281 -25.422 -15.891 1 76.5 389 VAL A N 1
ATOM 3130 C CA . VAL A 1 389 ? 17.297 -24.953 -14.906 1 76.5 389 VAL A CA 1
ATOM 3131 C C . VAL A 1 389 ? 17.438 -23.453 -14.719 1 76.5 389 VAL A C 1
ATOM 3133 O O . VAL A 1 389 ? 16.422 -22.734 -14.648 1 76.5 389 VAL A O 1
ATOM 3136 N N . ILE A 1 390 ? 18.672 -23.031 -14.766 1 76.12 390 ILE A N 1
ATOM 3137 C CA . ILE A 1 390 ? 18.938 -21.609 -14.539 1 76.12 390 ILE A CA 1
ATOM 3138 C C . ILE A 1 390 ? 18.422 -20.797 -15.719 1 76.12 390 ILE A C 1
ATOM 3140 O O . ILE A 1 390 ? 17.828 -19.734 -15.531 1 76.12 390 ILE A O 1
ATOM 3144 N N . ILE A 1 391 ? 18.609 -21.328 -16.859 1 74.62 391 ILE A N 1
ATOM 3145 C CA . ILE A 1 391 ? 18.141 -20.656 -18.062 1 74.62 391 ILE A CA 1
ATOM 3146 C C . ILE A 1 391 ? 16.625 -20.609 -18.062 1 74.62 391 ILE A C 1
ATOM 3148 O O . ILE A 1 391 ? 16.016 -19.594 -18.422 1 74.62 391 ILE A O 1
ATOM 3152 N N . SER A 1 392 ? 16.062 -21.703 -17.641 1 78.31 392 SER A N 1
ATOM 3153 C CA . SER A 1 392 ? 14.602 -21.766 -17.578 1 78.31 392 SER A CA 1
ATOM 3154 C C . SER A 1 392 ? 14.062 -20.797 -16.531 1 78.31 392 SER A C 1
ATOM 3156 O O . SER A 1 392 ? 13.023 -20.156 -16.75 1 78.31 392 SER A O 1
ATOM 3158 N N . GLU A 1 393 ? 14.766 -20.719 -15.469 1 81.38 393 GLU A N 1
ATOM 3159 C CA . GLU A 1 393 ? 14.383 -19.781 -14.414 1 81.38 393 GLU A CA 1
ATOM 3160 C C . GLU A 1 393 ? 14.422 -18.344 -14.914 1 81.38 393 GLU A C 1
ATOM 3162 O O . GLU A 1 393 ? 13.484 -17.578 -14.688 1 81.38 393 GLU A O 1
ATOM 3167 N N . ALA A 1 394 ? 15.445 -18.031 -15.523 1 80 394 ALA A N 1
ATOM 3168 C CA . ALA A 1 394 ? 15.602 -16.688 -16.062 1 80 394 ALA A CA 1
ATOM 3169 C C . ALA A 1 394 ? 14.562 -16.391 -17.141 1 80 394 ALA A C 1
ATOM 3171 O O . ALA A 1 394 ? 14.039 -15.281 -17.219 1 80 394 ALA A O 1
ATOM 3172 N N . THR A 1 395 ? 14.336 -17.391 -17.906 1 80.69 395 THR A N 1
ATOM 3173 C CA . THR A 1 395 ? 13.344 -17.25 -18.969 1 80.69 395 THR A CA 1
ATOM 3174 C C . THR A 1 395 ? 11.953 -17.031 -18.375 1 80.69 395 THR A C 1
ATOM 3176 O O . THR A 1 395 ? 11.188 -16.188 -18.859 1 80.69 395 THR A O 1
ATOM 3179 N N . PHE A 1 396 ? 11.672 -17.75 -17.391 1 86.69 396 PHE A N 1
ATOM 3180 C CA . PHE A 1 396 ? 10.336 -17.672 -16.797 1 86.69 396 PHE A CA 1
ATOM 3181 C C . PHE A 1 396 ? 10.094 -16.281 -16.203 1 86.69 396 PHE A C 1
ATOM 3183 O O . PHE A 1 396 ? 9.047 -15.672 -16.438 1 86.69 396 PHE A O 1
ATOM 3190 N N . VAL A 1 397 ? 11.047 -15.828 -15.469 1 86.38 397 VAL A N 1
ATOM 3191 C CA . VAL A 1 397 ? 10.867 -14.523 -14.828 1 86.38 397 VAL A CA 1
ATOM 3192 C C . VAL A 1 397 ? 10.781 -13.438 -15.891 1 86.38 397 VAL A C 1
ATOM 3194 O O . VAL A 1 397 ? 10.016 -12.477 -15.742 1 86.38 397 VAL A O 1
ATOM 3197 N N . ASN A 1 398 ? 11.547 -13.57 -16.875 1 87.88 398 ASN A N 1
ATOM 3198 C CA . ASN A 1 398 ? 11.492 -12.617 -17.969 1 87.88 398 ASN A CA 1
ATOM 3199 C C . ASN A 1 398 ? 10.117 -12.617 -18.641 1 87.88 398 ASN A C 1
ATOM 3201 O O . ASN A 1 398 ? 9.539 -11.562 -18.906 1 87.88 398 ASN A O 1
ATOM 3205 N N . ILE A 1 399 ? 9.617 -13.789 -18.938 1 88.12 399 ILE A N 1
ATOM 3206 C CA . ILE A 1 399 ? 8.328 -13.945 -19.609 1 88.12 399 ILE A CA 1
ATOM 3207 C C . ILE A 1 399 ? 7.219 -13.391 -18.719 1 88.12 399 ILE A C 1
ATOM 3209 O O . ILE A 1 399 ? 6.359 -12.633 -19.172 1 88.12 399 ILE A O 1
ATOM 3213 N N . ILE A 1 400 ? 7.281 -13.758 -17.5 1 87.56 400 ILE A N 1
ATOM 3214 C CA . ILE A 1 400 ? 6.219 -13.352 -16.594 1 87.56 400 ILE A CA 1
ATOM 3215 C C . ILE A 1 400 ? 6.234 -11.836 -16.422 1 87.56 400 ILE A C 1
ATOM 3217 O O . ILE A 1 400 ? 5.18 -11.211 -16.281 1 87.56 400 ILE A O 1
ATOM 3221 N N . THR A 1 401 ? 7.395 -11.258 -16.438 1 90.56 401 THR A N 1
ATOM 3222 C CA . THR A 1 401 ? 7.504 -9.805 -16.359 1 90.56 401 THR A CA 1
ATOM 3223 C C . THR A 1 401 ? 6.887 -9.148 -17.594 1 90.56 401 THR A C 1
ATOM 3225 O O . THR A 1 401 ? 6.156 -8.164 -17.469 1 90.56 401 THR A O 1
ATOM 3228 N N . LYS A 1 402 ? 7.145 -9.695 -18.719 1 90.62 402 LYS A N 1
ATOM 3229 C CA . LYS A 1 402 ? 6.57 -9.18 -19.953 1 90.62 402 LYS A CA 1
ATOM 3230 C C . LYS A 1 402 ? 5.051 -9.32 -19.953 1 90.62 402 LYS A C 1
ATOM 3232 O O . LYS A 1 402 ? 4.336 -8.398 -20.344 1 90.62 402 LYS A O 1
ATOM 3237 N N . VAL A 1 403 ? 4.656 -10.461 -19.531 1 90.62 403 VAL A N 1
ATOM 3238 C CA . VAL A 1 403 ? 3.225 -10.719 -19.453 1 90.62 403 VAL A CA 1
ATOM 3239 C C . VAL A 1 403 ? 2.574 -9.742 -18.484 1 90.62 403 VAL A C 1
ATOM 3241 O O . VAL A 1 403 ? 1.497 -9.203 -18.75 1 90.62 403 VAL A O 1
ATOM 3244 N N . SER A 1 404 ? 3.223 -9.531 -17.375 1 90.75 404 SER A N 1
ATOM 3245 C CA . SER A 1 404 ? 2.688 -8.633 -16.359 1 90.75 404 SER A CA 1
ATOM 3246 C C . SER A 1 404 ? 2.537 -7.215 -16.891 1 90.75 404 SER A C 1
ATOM 3248 O O . SER A 1 404 ? 1.562 -6.527 -16.578 1 90.75 404 SER A O 1
ATOM 3250 N N . ARG A 1 405 ? 3.43 -6.801 -17.672 1 88.88 405 ARG A N 1
ATOM 3251 C CA . ARG A 1 405 ? 3.369 -5.461 -18.234 1 88.88 405 ARG A CA 1
ATOM 3252 C C . ARG A 1 405 ? 2.195 -5.332 -19.203 1 88.88 405 ARG A C 1
ATOM 3254 O O . ARG A 1 405 ? 1.462 -4.34 -19.172 1 88.88 405 ARG A O 1
ATOM 3261 N N . ALA A 1 406 ? 2.037 -6.332 -20 1 88.88 406 ALA A N 1
ATOM 3262 C CA . ALA A 1 406 ? 0.93 -6.324 -20.953 1 88.88 406 ALA A CA 1
ATOM 3263 C C . ALA A 1 406 ? -0.413 -6.43 -20.234 1 88.88 406 ALA A C 1
ATOM 3265 O O . ALA A 1 406 ? -1.368 -5.734 -20.594 1 88.88 406 ALA A O 1
ATOM 3266 N N . TYR A 1 407 ? -0.408 -7.262 -19.312 1 89.06 407 TYR A N 1
ATOM 3267 C CA . TYR A 1 407 ? -1.63 -7.508 -18.562 1 89.06 407 TYR A CA 1
ATOM 3268 C C . TYR A 1 407 ? -2.029 -6.281 -17.75 1 89.06 407 TYR A C 1
ATOM 3270 O O . TYR A 1 407 ? -3.219 -6.012 -17.562 1 89.06 407 TYR A O 1
ATOM 3278 N N . SER A 1 408 ? -1.082 -5.637 -17.234 1 90.06 408 SER A N 1
ATOM 3279 C CA . SER A 1 408 ? -1.347 -4.441 -16.438 1 90.06 408 SER A CA 1
ATOM 3280 C C . SER A 1 408 ? -2.113 -3.398 -17.25 1 90.06 408 SER A C 1
ATOM 3282 O O . SER A 1 408 ? -3.047 -2.775 -16.734 1 90.06 408 SER A O 1
ATOM 3284 N N . LYS A 1 409 ? -1.79 -3.213 -18.453 1 86.44 409 LYS A N 1
ATOM 3285 C CA . LYS A 1 409 ? -2.471 -2.266 -19.328 1 86.44 409 LYS A CA 1
ATOM 3286 C C . LYS A 1 409 ? -3.928 -2.666 -19.547 1 86.44 409 LYS A C 1
ATOM 3288 O O . LYS A 1 409 ? -4.816 -1.814 -19.531 1 86.44 409 LYS A O 1
ATOM 3293 N N . CYS A 1 410 ? -4.109 -3.883 -19.719 1 87.69 410 CYS A N 1
ATOM 3294 C CA . CYS A 1 410 ? -5.453 -4.398 -19.969 1 87.69 410 CYS A CA 1
ATOM 3295 C C . CYS A 1 410 ? -6.324 -4.273 -18.734 1 87.69 410 CYS A C 1
ATOM 3297 O O . CYS A 1 410 ? -7.473 -3.84 -18.812 1 87.69 410 CYS A O 1
ATOM 3299 N N . LEU A 1 411 ? -5.77 -4.613 -17.609 1 88.06 411 LEU A N 1
ATOM 3300 C CA . LEU A 1 411 ? -6.531 -4.602 -16.359 1 88.06 411 LEU A CA 1
ATOM 3301 C C . LEU A 1 411 ? -6.891 -3.178 -15.961 1 88.06 411 LEU A C 1
ATOM 3303 O O . LEU A 1 411 ? -7.953 -2.941 -15.383 1 88.06 411 LEU A O 1
ATOM 3307 N N . LYS A 1 412 ? -6 -2.281 -16.266 1 87.81 412 LYS A N 1
ATOM 3308 C CA . LYS A 1 412 ? -6.277 -0.879 -15.969 1 87.81 412 LYS A CA 1
ATOM 3309 C C . LYS A 1 412 ? -7.543 -0.406 -16.688 1 87.81 412 LYS A C 1
ATOM 3311 O O . LYS A 1 412 ? -8.336 0.349 -16.109 1 87.81 412 LYS A O 1
ATOM 3316 N N . VAL A 1 413 ? -7.695 -0.849 -17.844 1 85.88 413 VAL A N 1
ATOM 3317 C CA . VAL A 1 413 ? -8.859 -0.455 -18.641 1 85.88 413 VAL A CA 1
ATOM 3318 C C . VAL A 1 413 ? -10.086 -1.224 -18.172 1 85.88 413 VAL A C 1
ATOM 3320 O O . VAL A 1 413 ? -11.164 -0.64 -17.984 1 85.88 413 VAL A O 1
ATOM 3323 N N . LEU A 1 414 ? -9.914 -2.463 -17.922 1 85.94 414 LEU A N 1
ATOM 3324 C CA . LEU A 1 414 ? -11.031 -3.336 -17.578 1 85.94 414 LEU A CA 1
ATOM 3325 C C . LEU A 1 414 ? -11.594 -2.986 -16.203 1 85.94 414 LEU A C 1
ATOM 3327 O O . LEU A 1 414 ? -12.812 -3.016 -16 1 85.94 414 LEU A O 1
ATOM 3331 N N . LEU A 1 415 ? -10.695 -2.701 -15.289 1 86.94 415 LEU A N 1
ATOM 3332 C CA . LEU A 1 415 ? -11.109 -2.484 -13.906 1 86.94 415 LEU A CA 1
ATOM 3333 C C . LEU A 1 415 ? -11.188 -0.995 -13.586 1 86.94 415 LEU A C 1
ATOM 3335 O O . LEU A 1 415 ? -11.312 -0.609 -12.422 1 86.94 415 LEU A O 1
ATOM 3339 N N . GLY A 1 416 ? -11.094 -0.18 -14.586 1 84.75 416 GLY A N 1
ATOM 3340 C CA . GLY A 1 416 ? -11.219 1.256 -14.398 1 84.75 416 GLY A CA 1
ATOM 3341 C C . GLY A 1 416 ? -12.617 1.683 -13.984 1 84.75 416 GLY A C 1
ATOM 3342 O O . GLY A 1 416 ? -13.539 0.869 -13.977 1 84.75 416 GLY A O 1
ATOM 3343 N N . ILE A 1 417 ? -12.75 2.928 -13.625 1 85.12 417 ILE A N 1
ATOM 3344 C CA . ILE A 1 417 ? -14.016 3.473 -13.156 1 85.12 417 ILE A CA 1
ATOM 3345 C C . ILE A 1 417 ? -15.039 3.451 -14.289 1 85.12 417 ILE A C 1
ATOM 3347 O O . ILE A 1 417 ? -16.219 3.184 -14.07 1 85.12 417 ILE A O 1
ATOM 3351 N N . ILE A 1 418 ? -14.508 3.697 -15.422 1 81.25 418 ILE A N 1
ATOM 3352 C CA . ILE A 1 418 ? -15.359 3.691 -16.609 1 81.25 418 ILE A CA 1
ATOM 3353 C C . ILE A 1 418 ? -15.25 2.342 -17.312 1 81.25 418 ILE A C 1
ATOM 3355 O O . ILE A 1 418 ? -14.141 1.877 -17.609 1 81.25 418 ILE A O 1
ATOM 3359 N N . ALA A 1 419 ? -16.391 1.691 -17.484 1 77.56 419 ALA A N 1
ATOM 3360 C CA . ALA A 1 419 ? -16.375 0.41 -18.188 1 77.56 419 ALA A CA 1
ATOM 3361 C C . ALA A 1 419 ? -16 0.589 -19.641 1 77.56 419 ALA A C 1
ATOM 3363 O O . ALA A 1 419 ? -16.438 1.541 -20.297 1 77.56 419 ALA A O 1
ATOM 3364 N N . PRO A 1 420 ? -15.148 -0.287 -20.062 1 81.56 420 PRO A N 1
ATOM 3365 C CA . PRO A 1 420 ? -14.805 -0.203 -21.484 1 81.56 420 PRO A CA 1
ATOM 3366 C C . PRO A 1 420 ? -15.969 -0.572 -22.406 1 81.56 420 PRO A C 1
ATOM 3368 O O . PRO A 1 420 ? -16.781 -1.436 -22.062 1 81.56 420 PRO A O 1
ATOM 3371 N N . ASN A 1 421 ? -16.016 0.13 -23.5 1 82.75 421 ASN A N 1
ATOM 3372 C CA . ASN A 1 421 ? -17 -0.269 -24.5 1 82.75 421 ASN A CA 1
ATOM 3373 C C . ASN A 1 421 ? -16.594 -1.56 -25.203 1 82.75 421 ASN A C 1
ATOM 3375 O O . ASN A 1 421 ? -15.461 -2.021 -25.062 1 82.75 421 ASN A O 1
ATOM 3379 N N . TYR A 1 422 ? -17.578 -2.186 -25.875 1 84.12 422 TYR A N 1
ATOM 3380 C CA . TYR A 1 422 ? -17.328 -3.486 -26.5 1 84.12 422 TYR A CA 1
ATOM 3381 C C . TYR A 1 422 ? -16.25 -3.395 -27.562 1 84.12 422 TYR A C 1
ATOM 3383 O O . TYR A 1 422 ? -15.453 -4.316 -27.734 1 84.12 422 TYR A O 1
ATOM 3391 N N . THR A 1 423 ? -16.172 -2.238 -28.234 1 88.81 423 THR A N 1
ATOM 3392 C CA . THR A 1 423 ? -15.156 -2.059 -29.266 1 88.81 423 THR A CA 1
ATOM 3393 C C . THR A 1 423 ? -13.758 -2.039 -28.641 1 88.81 423 THR A C 1
ATOM 3395 O O . THR A 1 423 ? -12.828 -2.658 -29.156 1 88.81 423 THR A O 1
ATOM 3398 N N . ARG A 1 424 ? -13.688 -1.271 -27.562 1 90.31 424 ARG A N 1
ATOM 3399 C CA . ARG A 1 424 ? -12.414 -1.208 -26.859 1 90.31 424 ARG A CA 1
ATOM 3400 C C . ARG A 1 424 ? -12.031 -2.574 -26.297 1 90.31 424 ARG A C 1
ATOM 3402 O O . ARG A 1 424 ? -10.852 -2.93 -26.281 1 90.31 424 ARG A O 1
ATOM 3409 N N . LEU A 1 425 ? -13 -3.307 -25.922 1 88.56 425 LEU A N 1
ATOM 3410 C CA . LEU A 1 425 ? -12.766 -4.645 -25.391 1 88.56 425 LEU A CA 1
ATOM 3411 C C . LEU A 1 425 ? -12.211 -5.57 -26.469 1 88.56 425 LEU A C 1
ATOM 3413 O O . LEU A 1 425 ? -11.305 -6.363 -26.219 1 88.56 425 LEU A O 1
ATOM 3417 N N . LEU A 1 426 ? -12.789 -5.5 -27.625 1 91.81 426 LEU A N 1
ATOM 3418 C CA . LEU A 1 426 ? -12.328 -6.328 -28.734 1 91.81 426 LEU A CA 1
ATOM 3419 C C . LEU A 1 426 ? -10.914 -5.953 -29.141 1 91.81 426 LEU A C 1
ATOM 3421 O O . LEU A 1 426 ? -10.117 -6.82 -29.516 1 91.81 426 LEU A O 1
ATOM 3425 N N . GLU A 1 427 ? -10.641 -4.648 -29.031 1 93.5 427 GLU A N 1
ATOM 3426 C CA . GLU A 1 427 ? -9.289 -4.188 -29.312 1 93.5 427 GLU A CA 1
ATOM 3427 C C . GLU A 1 427 ? -8.289 -4.754 -28.312 1 93.5 427 GLU A C 1
ATOM 3429 O O . GLU A 1 427 ? -7.195 -5.184 -28.688 1 93.5 427 GLU A O 1
ATOM 3434 N N . LEU A 1 428 ? -8.664 -4.707 -27.094 1 92.19 428 LEU A N 1
ATOM 3435 C CA . LEU A 1 428 ? -7.801 -5.234 -26.047 1 92.19 428 LEU A CA 1
ATOM 3436 C C . LEU A 1 428 ? -7.574 -6.73 -26.219 1 92.19 428 LEU A C 1
ATOM 3438 O O . LEU A 1 428 ? -6.469 -7.227 -26.016 1 92.19 428 LEU A O 1
ATOM 3442 N N . ASP A 1 429 ? -8.609 -7.473 -26.578 1 93.31 429 ASP A N 1
ATOM 3443 C CA . ASP A 1 429 ? -8.492 -8.906 -26.812 1 93.31 429 ASP A CA 1
ATOM 3444 C C . ASP A 1 429 ? -7.523 -9.195 -27.953 1 93.31 429 ASP A C 1
ATOM 3446 O O . ASP A 1 429 ? -6.707 -10.117 -27.875 1 93.31 429 ASP A O 1
ATOM 3450 N N . ARG A 1 430 ? -7.668 -8.43 -28.984 1 93.88 430 ARG A N 1
ATOM 3451 C CA . ARG A 1 430 ? -6.781 -8.602 -30.125 1 93.88 430 ARG A CA 1
ATOM 3452 C C . ARG A 1 430 ? -5.34 -8.289 -29.75 1 93.88 430 ARG A C 1
ATOM 3454 O O . ARG A 1 430 ? -4.418 -9.008 -30.141 1 93.88 430 ARG A O 1
ATOM 3461 N N . GLU A 1 431 ? -5.141 -7.219 -29.016 1 92.31 431 GLU A N 1
ATOM 3462 C CA . GLU A 1 431 ? -3.807 -6.828 -28.578 1 92.31 431 GLU A CA 1
ATOM 3463 C C . GLU A 1 431 ? -3.17 -7.914 -27.703 1 92.31 431 GLU A C 1
ATOM 3465 O O . GLU A 1 431 ? -1.998 -8.25 -27.891 1 92.31 431 GLU A O 1
ATOM 3470 N N . LEU A 1 432 ? -3.916 -8.453 -26.844 1 91.25 432 LEU A N 1
ATOM 3471 C CA . LEU A 1 432 ? -3.408 -9.477 -25.938 1 91.25 432 LEU A CA 1
ATOM 3472 C C . LEU A 1 432 ? -3.123 -10.773 -26.672 1 91.25 432 LEU A C 1
ATOM 3474 O O . LEU A 1 432 ? -2.123 -11.445 -26.391 1 91.25 432 LEU A O 1
ATOM 3478 N N . SER A 1 433 ? -4.031 -11.141 -27.562 1 91.19 433 SER A N 1
ATOM 3479 C CA . SER A 1 433 ? -3.834 -12.352 -28.344 1 91.19 433 SER A CA 1
ATOM 3480 C C . SER A 1 433 ? -2.578 -12.258 -29.203 1 91.19 433 SER A C 1
ATOM 3482 O O . SER A 1 433 ? -1.806 -13.211 -29.297 1 91.19 433 SER A O 1
ATOM 3484 N N . ASN A 1 434 ? -2.414 -11.086 -29.781 1 91.06 434 ASN A N 1
ATOM 3485 C CA . ASN A 1 434 ? -1.22 -10.875 -30.594 1 91.06 434 ASN A CA 1
ATOM 3486 C C . ASN A 1 434 ? 0.045 -10.891 -29.734 1 91.06 434 ASN A C 1
ATOM 3488 O O . ASN A 1 434 ? 1.067 -11.445 -30.141 1 91.06 434 ASN A O 1
ATOM 3492 N N . PHE A 1 435 ? -0.004 -10.312 -28.672 1 91.69 435 PHE A N 1
ATOM 3493 C CA . PHE A 1 435 ? 1.124 -10.273 -27.75 1 91.69 435 PHE A CA 1
ATOM 3494 C C . PHE A 1 435 ? 1.543 -11.68 -27.344 1 91.69 435 PHE A C 1
ATOM 3496 O O . PHE A 1 435 ? 2.729 -12.016 -27.375 1 91.69 435 PHE A O 1
ATOM 3503 N N . PHE A 1 436 ? 0.586 -12.547 -27 1 88.88 436 PHE A N 1
ATOM 3504 C CA . PHE A 1 436 ? 0.891 -13.898 -26.547 1 88.88 436 PHE A CA 1
ATOM 3505 C C . PHE A 1 436 ? 1.411 -14.758 -27.688 1 88.88 436 PHE A C 1
ATOM 3507 O O . PHE A 1 436 ? 2.287 -15.602 -27.5 1 88.88 436 PHE A O 1
ATOM 3514 N N . LYS A 1 437 ? 0.829 -14.555 -28.797 1 86.62 437 LYS A N 1
ATOM 3515 C CA . LYS A 1 437 ? 1.329 -15.289 -29.953 1 86.62 437 LYS A CA 1
ATOM 3516 C C . LYS A 1 437 ? 2.799 -14.969 -30.219 1 86.62 437 LYS A C 1
ATOM 3518 O O . LYS A 1 437 ? 3.605 -15.875 -30.438 1 86.62 437 LYS A O 1
ATOM 3523 N N . GLU A 1 438 ? 3.094 -13.734 -30.109 1 87.31 438 GLU A N 1
ATOM 3524 C CA . GLU A 1 438 ? 4.477 -13.305 -30.312 1 87.31 438 GLU A CA 1
ATOM 3525 C C . GLU A 1 438 ? 5.379 -13.805 -29.188 1 87.31 438 GLU A C 1
ATOM 3527 O O . GLU A 1 438 ? 6.516 -14.219 -29.438 1 87.31 438 GLU A O 1
ATOM 3532 N N . LEU A 1 439 ? 4.906 -13.75 -28.031 1 88 439 LEU A N 1
ATOM 3533 C CA . LEU A 1 439 ? 5.676 -14.156 -26.859 1 88 439 LEU A CA 1
ATOM 3534 C C . LEU A 1 439 ? 6.023 -15.641 -26.922 1 88 439 LEU A C 1
ATOM 3536 O O . LEU A 1 439 ? 7.16 -16.031 -26.656 1 88 439 LEU A O 1
ATOM 3540 N N . ILE A 1 440 ? 5.094 -16.453 -27.266 1 80.56 440 ILE A N 1
ATOM 3541 C CA . ILE A 1 440 ? 5.281 -17.906 -27.297 1 80.56 440 ILE A CA 1
ATOM 3542 C C . ILE A 1 440 ? 6.188 -18.281 -28.469 1 80.56 440 ILE A C 1
ATOM 3544 O O . ILE A 1 440 ? 7.07 -19.125 -28.328 1 80.56 440 ILE A O 1
ATOM 3548 N N . GLU A 1 441 ? 6.035 -17.609 -29.516 1 78.94 441 GLU A N 1
ATOM 3549 C CA . GLU A 1 441 ? 6.84 -17.906 -30.703 1 78.94 441 GLU A CA 1
ATOM 3550 C C . GLU A 1 441 ? 8.297 -17.484 -30.5 1 78.94 441 GLU A C 1
ATOM 3552 O O . GLU A 1 441 ? 9.211 -18.203 -30.891 1 78.94 441 GLU A O 1
ATOM 3557 N N . VAL A 1 442 ? 8.531 -16.422 -29.812 1 76 442 VAL A N 1
ATOM 3558 C CA . VAL A 1 442 ? 9.859 -15.836 -29.703 1 76 442 VAL A CA 1
ATOM 3559 C C . VAL A 1 442 ? 10.57 -16.391 -28.469 1 76 442 VAL A C 1
ATOM 3561 O O . VAL A 1 442 ? 11.75 -16.734 -28.516 1 76 442 VAL A O 1
ATOM 3564 N N . ASN A 1 443 ? 9.875 -16.422 -27.469 1 73.06 443 ASN A N 1
ATOM 3565 C CA . ASN A 1 443 ? 10.555 -16.594 -26.203 1 73.06 443 ASN A CA 1
ATOM 3566 C C . ASN A 1 443 ? 10.508 -18.062 -25.734 1 73.06 443 ASN A C 1
ATOM 3568 O O . ASN A 1 443 ? 11.289 -18.469 -24.875 1 73.06 443 ASN A O 1
ATOM 3572 N N . ILE A 1 444 ? 9.57 -18.781 -26.234 1 70.75 444 ILE A N 1
ATOM 3573 C CA . ILE A 1 444 ? 9.508 -20.156 -25.766 1 70.75 444 ILE A CA 1
ATOM 3574 C C . ILE A 1 444 ? 9.867 -21.109 -26.906 1 70.75 444 ILE A C 1
ATOM 3576 O O . ILE A 1 444 ? 9.008 -21.453 -27.719 1 70.75 444 ILE A O 1
ATOM 3580 N N . PRO A 1 445 ? 11.242 -21.219 -27.141 1 60.66 445 PRO A N 1
ATOM 3581 C CA . PRO A 1 445 ? 11.656 -22.078 -28.25 1 60.66 445 PRO A CA 1
ATOM 3582 C C . PRO A 1 445 ? 11.078 -23.5 -28.141 1 60.66 445 PRO A C 1
ATOM 3584 O O . PRO A 1 445 ? 10.617 -23.891 -27.062 1 60.66 445 PRO A O 1
ATOM 3587 N N . THR A 1 446 ? 10.977 -24.188 -29.281 1 59.59 446 THR A N 1
ATOM 3588 C CA . THR A 1 446 ? 10.516 -25.562 -29.375 1 59.59 446 THR A CA 1
ATOM 3589 C C . THR A 1 446 ? 11.156 -26.422 -28.297 1 59.59 446 THR A C 1
ATOM 3591 O O . THR A 1 446 ? 12.375 -26.406 -28.125 1 59.59 446 THR A O 1
ATOM 3594 N N . SER A 1 447 ? 10.359 -26.703 -27.188 1 59.31 447 SER A N 1
ATOM 3595 C CA . SER A 1 447 ? 10.547 -27.125 -25.797 1 59.31 447 SER A CA 1
ATOM 3596 C C . SER A 1 447 ? 11.211 -28.5 -25.719 1 59.31 447 SER A C 1
ATOM 3598 O O . SER A 1 447 ? 10.625 -29.5 -26.141 1 59.31 447 SER A O 1
ATOM 3600 N N . ASN A 1 448 ? 12.531 -28.547 -25.469 1 69.62 448 ASN A N 1
ATOM 3601 C CA . ASN A 1 448 ? 13.156 -29.844 -25.312 1 69.62 448 ASN A CA 1
ATOM 3602 C C . ASN A 1 448 ? 13.211 -30.297 -23.859 1 69.62 448 ASN A C 1
ATOM 3604 O O . ASN A 1 448 ? 13.094 -31.484 -23.562 1 69.62 448 ASN A O 1
ATOM 3608 N N . THR A 1 449 ? 13.281 -29.438 -23 1 82.12 449 THR A N 1
ATOM 3609 C CA . THR A 1 449 ? 13.43 -29.844 -21.609 1 82.12 449 THR A CA 1
ATOM 3610 C C . THR A 1 449 ? 12.086 -29.797 -20.891 1 82.12 449 THR A C 1
ATOM 3612 O O . THR A 1 449 ? 11.148 -29.141 -21.344 1 82.12 449 THR A O 1
ATOM 3615 N N . MET A 1 450 ? 11.977 -30.594 -19.875 1 86.06 450 MET A N 1
ATOM 3616 C CA . MET A 1 450 ? 10.766 -30.641 -19.062 1 86.06 450 MET A CA 1
ATOM 3617 C C . MET A 1 450 ? 10.383 -29.25 -18.562 1 86.06 450 MET A C 1
ATOM 3619 O O . MET A 1 450 ? 9.211 -28.875 -18.578 1 86.06 450 MET A O 1
ATOM 3623 N N . HIS A 1 451 ? 11.367 -28.438 -18.188 1 86.19 451 HIS A N 1
ATOM 3624 C CA . HIS A 1 451 ? 11.117 -27.109 -17.641 1 86.19 451 HIS A CA 1
ATOM 3625 C C . HIS A 1 451 ? 10.57 -26.172 -18.719 1 86.19 451 HIS A C 1
ATOM 3627 O O . HIS A 1 451 ? 9.656 -25.391 -18.469 1 86.19 451 HIS A O 1
ATOM 3633 N N . GLU A 1 452 ? 11.078 -26.281 -19.875 1 83.94 452 GLU A N 1
ATOM 3634 C CA . GLU A 1 452 ? 10.602 -25.453 -20.984 1 83.94 452 GLU A CA 1
ATOM 3635 C C . GLU A 1 452 ? 9.164 -25.797 -21.359 1 83.94 452 GLU A C 1
ATOM 3637 O O . GLU A 1 452 ? 8.367 -24.906 -21.641 1 83.94 452 GLU A O 1
ATOM 3642 N N . ARG A 1 453 ? 8.938 -27.094 -21.344 1 87.88 453 ARG A N 1
ATOM 3643 C CA . ARG A 1 453 ? 7.578 -27.531 -21.641 1 87.88 453 ARG A CA 1
ATOM 3644 C C . ARG A 1 453 ? 6.598 -27.062 -20.578 1 87.88 453 ARG A C 1
ATOM 3646 O O . ARG A 1 453 ? 5.477 -26.656 -20.891 1 87.88 453 ARG A O 1
ATOM 3653 N N . HIS A 1 454 ? 7.051 -27.188 -19.344 1 89.75 454 HIS A N 1
ATOM 3654 C CA . HIS A 1 454 ? 6.219 -26.734 -18.25 1 89.75 454 HIS A CA 1
ATOM 3655 C C . HIS A 1 454 ? 5.906 -25.234 -18.375 1 89.75 454 HIS A C 1
ATOM 3657 O O . HIS A 1 454 ? 4.762 -24.828 -18.203 1 89.75 454 HIS A O 1
ATOM 3663 N N . ILE A 1 455 ? 6.93 -24.438 -18.719 1 87.56 455 ILE A N 1
ATOM 3664 C CA . ILE A 1 455 ? 6.773 -23 -18.844 1 87.56 455 ILE A CA 1
ATOM 3665 C C . ILE A 1 455 ? 5.848 -22.688 -20.016 1 87.56 455 ILE A C 1
ATOM 3667 O O . ILE A 1 455 ? 4.973 -21.812 -19.906 1 87.56 455 ILE A O 1
ATOM 3671 N N . ARG A 1 456 ? 6.078 -23.391 -21.062 1 87.81 456 ARG A N 1
ATOM 3672 C CA . ARG A 1 456 ? 5.234 -23.188 -22.25 1 87.81 456 ARG A CA 1
ATOM 3673 C C . ARG A 1 456 ? 3.771 -23.453 -21.922 1 87.81 456 ARG A C 1
ATOM 3675 O O . ARG A 1 456 ? 2.889 -22.688 -22.312 1 87.81 456 ARG A O 1
ATOM 3682 N N . LEU A 1 457 ? 3.566 -24.562 -21.266 1 89.81 457 LEU A N 1
ATOM 3683 C CA . LEU A 1 457 ? 2.205 -24.953 -20.906 1 89.81 457 LEU A CA 1
ATOM 3684 C C . LEU A 1 457 ? 1.601 -23.938 -19.938 1 89.81 457 LEU A C 1
ATOM 3686 O O . LEU A 1 457 ? 0.421 -23.594 -20.047 1 89.81 457 LEU A O 1
ATOM 3690 N N . LEU A 1 458 ? 2.385 -23.516 -19 1 90.56 458 LEU A N 1
ATOM 3691 C CA . LEU A 1 458 ? 1.913 -22.562 -18.016 1 90.56 458 LEU A CA 1
ATOM 3692 C C . LEU A 1 458 ? 1.565 -21.219 -18.688 1 90.56 458 LEU A C 1
ATOM 3694 O O . LEU A 1 458 ? 0.528 -20.625 -18.391 1 90.56 458 LEU A O 1
ATOM 3698 N N . VAL A 1 459 ? 2.385 -20.734 -19.547 1 89 459 VAL A N 1
ATOM 3699 C CA . VAL A 1 459 ? 2.148 -19.469 -20.25 1 89 459 VAL A CA 1
ATOM 3700 C C . VAL A 1 459 ? 0.921 -19.609 -21.141 1 89 459 VAL A C 1
ATOM 3702 O O . VAL A 1 459 ? 0.128 -18.672 -21.266 1 89 459 VAL A O 1
ATOM 3705 N N . SER A 1 460 ? 0.818 -20.719 -21.719 1 90.62 460 SER A N 1
ATOM 3706 C CA . SER A 1 460 ? -0.361 -20.969 -22.547 1 90.62 460 SER A CA 1
ATOM 3707 C C . SER A 1 460 ? -1.635 -20.969 -21.703 1 90.62 460 SER A C 1
ATOM 3709 O O . SER A 1 460 ? -2.66 -20.422 -22.141 1 90.62 460 SER A O 1
ATOM 3711 N N . TYR A 1 461 ? -1.542 -21.594 -20.594 1 92.69 461 TYR A N 1
ATOM 3712 C CA . TYR A 1 461 ? -2.68 -21.578 -19.688 1 92.69 461 TYR A CA 1
ATOM 3713 C C . TYR A 1 461 ? -3.061 -20.141 -19.312 1 92.69 461 TYR A C 1
ATOM 3715 O O . TYR A 1 461 ? -4.238 -19.781 -19.359 1 92.69 461 TYR A O 1
ATOM 3723 N N . LEU A 1 462 ? -2.102 -19.344 -19.031 1 89.31 462 LEU A N 1
ATOM 3724 C CA . LEU A 1 462 ? -2.344 -17.953 -18.656 1 89.31 462 LEU A CA 1
ATOM 3725 C C . LEU A 1 462 ? -2.891 -17.156 -19.828 1 89.31 462 LEU A C 1
ATOM 3727 O O . LEU A 1 462 ? -3.766 -16.297 -19.656 1 89.31 462 LEU A O 1
ATOM 3731 N N . SER A 1 463 ? -2.369 -17.422 -20.969 1 91.19 463 SER A N 1
ATOM 3732 C CA . SER A 1 463 ? -2.803 -16.719 -22.172 1 91.19 463 SER A CA 1
ATOM 3733 C C . SER A 1 463 ? -4.273 -16.984 -22.469 1 91.19 463 SER A C 1
ATOM 3735 O O . SER A 1 463 ? -4.957 -16.141 -23.062 1 91.19 463 SER A O 1
ATOM 3737 N N . ASN A 1 464 ? -4.758 -18.094 -22.016 1 93 464 ASN A N 1
ATOM 3738 C CA . ASN A 1 464 ? -6.148 -18.438 -22.297 1 93 464 ASN A CA 1
ATOM 3739 C C . ASN A 1 464 ? -7.062 -18.047 -21.141 1 93 464 ASN A C 1
ATOM 3741 O O . ASN A 1 464 ? -8.281 -17.953 -21.312 1 93 464 ASN A O 1
ATOM 3745 N N . ARG A 1 465 ? -6.488 -17.828 -20.094 1 88.94 465 ARG A N 1
ATOM 3746 C CA . ARG A 1 465 ? -7.281 -17.438 -18.938 1 88.94 465 ARG A CA 1
ATOM 3747 C C . ARG A 1 465 ? -7.645 -15.953 -19 1 88.94 465 ARG A C 1
ATOM 3749 O O . ARG A 1 465 ? -8.75 -15.562 -18.609 1 88.94 465 ARG A O 1
ATOM 3756 N N . PHE A 1 466 ? -6.863 -15.117 -19.562 1 86.62 466 PHE A N 1
ATOM 3757 C CA . PHE A 1 466 ? -7.016 -13.664 -19.531 1 86.62 466 PHE A CA 1
ATOM 3758 C C . PHE A 1 466 ? -8.195 -13.219 -20.375 1 86.62 466 PHE A C 1
ATOM 3760 O O . PHE A 1 466 ? -8.977 -12.359 -19.969 1 86.62 466 PHE A O 1
ATOM 3767 N N . PRO A 1 467 ? -8.336 -13.844 -21.5 1 89.38 467 PRO A N 1
ATOM 3768 C CA . PRO A 1 467 ? -9.492 -13.438 -22.312 1 89.38 467 PRO A CA 1
ATOM 3769 C C . PRO A 1 467 ? -10.82 -13.688 -21.609 1 89.38 467 PRO A C 1
ATOM 3771 O O . PRO A 1 467 ? -11.789 -12.961 -21.844 1 89.38 467 PRO A O 1
ATOM 3774 N N . ILE A 1 468 ? -10.844 -14.672 -20.828 1 88.88 468 ILE A N 1
ATOM 3775 C CA . ILE A 1 468 ? -12.078 -14.977 -20.109 1 88.88 468 ILE A CA 1
ATOM 3776 C C . ILE A 1 468 ? -12.453 -13.812 -19.203 1 88.88 468 ILE A C 1
ATOM 3778 O O . ILE A 1 468 ? -13.625 -13.43 -19.109 1 88.88 468 ILE A O 1
ATOM 3782 N N . LEU A 1 469 ? -11.484 -13.227 -18.578 1 82.38 469 LEU A N 1
ATOM 3783 C CA . LEU A 1 469 ? -11.719 -12.094 -17.688 1 82.38 469 LEU A CA 1
ATOM 3784 C C . LEU A 1 469 ? -12.227 -10.891 -18.469 1 82.38 469 LEU A C 1
ATOM 3786 O O . LEU A 1 469 ? -13.07 -10.133 -17.984 1 82.38 469 LEU A O 1
ATOM 3790 N N . LEU A 1 470 ? -11.766 -10.766 -19.656 1 84.06 470 LEU A N 1
ATOM 3791 C CA . LEU A 1 470 ? -12.141 -9.641 -20.5 1 84.06 470 LEU A CA 1
ATOM 3792 C C . LEU A 1 470 ? -13.586 -9.773 -20.969 1 84.06 470 LEU A C 1
ATOM 3794 O O . LEU A 1 470 ? -14.328 -8.789 -20.984 1 84.06 470 LEU A O 1
ATOM 3798 N N . HIS A 1 471 ? -13.961 -10.906 -21.281 1 84.88 471 HIS A N 1
ATOM 3799 C CA . HIS A 1 471 ? -15.242 -11.109 -21.953 1 84.88 471 HIS A CA 1
ATOM 3800 C C . HIS A 1 471 ? -16.328 -11.484 -20.953 1 84.88 471 HIS A C 1
ATOM 3802 O O . HIS A 1 471 ? -17.516 -11.461 -21.281 1 84.88 471 HIS A O 1
ATOM 3808 N N . PHE A 1 472 ? -15.977 -11.688 -19.828 1 79 472 PHE A N 1
ATOM 3809 C CA . PHE A 1 472 ? -16.875 -12.234 -18.812 1 79 472 PHE A CA 1
ATOM 3810 C C . PHE A 1 472 ? -18.062 -11.305 -18.594 1 79 472 PHE A C 1
ATOM 3812 O O . PHE A 1 472 ? -19.203 -11.758 -18.5 1 79 472 PHE A O 1
ATOM 3819 N N . PRO A 1 473 ? -17.828 -9.969 -18.516 1 71.75 473 PRO A N 1
ATOM 3820 C CA . PRO A 1 473 ? -18.969 -9.07 -18.266 1 71.75 473 PRO A CA 1
ATOM 3821 C C . PRO A 1 473 ? -20.016 -9.125 -19.375 1 71.75 473 PRO A C 1
ATOM 3823 O O . PRO A 1 473 ? -21.172 -8.781 -19.141 1 71.75 473 PRO A O 1
ATOM 3826 N N . PHE A 1 474 ? -19.672 -9.641 -20.531 1 74.69 474 PHE A N 1
ATOM 3827 C CA . PHE A 1 474 ? -20.578 -9.617 -21.672 1 74.69 474 PHE A CA 1
ATOM 3828 C C . PHE A 1 474 ? -21.234 -10.969 -21.875 1 74.69 474 PHE A C 1
ATOM 3830 O O . PHE A 1 474 ? -22.125 -11.117 -22.719 1 74.69 474 PHE A O 1
ATOM 3837 N N . LEU A 1 475 ? -20.766 -11.922 -21.109 1 72.88 475 LEU A N 1
ATOM 3838 C CA . LEU A 1 475 ? -21.344 -13.258 -21.234 1 72.88 475 LEU A CA 1
ATOM 3839 C C . LEU A 1 475 ? -22.766 -13.297 -20.719 1 72.88 475 LEU A C 1
ATOM 3841 O O . LEU A 1 475 ? -23.594 -14.086 -21.188 1 72.88 475 LEU A O 1
ATOM 3845 N N . LEU A 1 476 ? -22.953 -12.336 -19.844 1 61.19 476 LEU A N 1
ATOM 3846 C CA . LEU A 1 476 ? -24.234 -12.414 -19.141 1 61.19 476 LEU A CA 1
ATOM 3847 C C . LEU A 1 476 ? -25.219 -11.375 -19.672 1 61.19 476 LEU A C 1
ATOM 3849 O O . LEU A 1 476 ? -26.375 -11.328 -19.266 1 61.19 476 LEU A O 1
ATOM 3853 N N . LYS A 1 477 ? -24.766 -10.656 -20.609 1 63.34 477 LYS A N 1
ATOM 3854 C CA . LYS A 1 477 ? -25.656 -9.617 -21.125 1 63.34 477 LYS A CA 1
ATOM 3855 C C . LYS A 1 477 ? -26.734 -10.211 -22.031 1 63.34 477 LYS A C 1
ATOM 3857 O O . LYS A 1 477 ? -26.469 -11.164 -22.766 1 63.34 477 LYS A O 1
ATOM 3862 N N . LYS A 1 478 ? -28.062 -9.766 -21.844 1 56.41 478 LYS A N 1
ATOM 3863 C CA . LYS A 1 478 ? -29.281 -10.289 -22.453 1 56.41 478 LYS A CA 1
ATOM 3864 C C . LYS A 1 478 ? -29.203 -10.25 -23.969 1 56.41 478 LYS A C 1
ATOM 3866 O O . LYS A 1 478 ? -29.766 -11.109 -24.656 1 56.41 478 LYS A O 1
ATOM 3871 N N . ASN A 1 479 ? -28.641 -9.055 -24.578 1 57.78 479 ASN A N 1
ATOM 3872 C CA . ASN A 1 479 ? -28.656 -8.969 -26.031 1 57.78 479 ASN A CA 1
ATOM 3873 C C . ASN A 1 479 ? -27.547 -9.812 -26.641 1 57.78 479 ASN A C 1
ATOM 3875 O O . ASN A 1 479 ? -26.5 -9.281 -27.047 1 57.78 479 ASN A O 1
ATOM 3879 N N . SER A 1 480 ? -27.844 -11.125 -26.641 1 62.97 480 SER A N 1
ATOM 3880 C CA . SER A 1 480 ? -26.891 -12.219 -26.812 1 62.97 480 SER A CA 1
ATOM 3881 C C . SER A 1 480 ? -26.281 -12.211 -28.219 1 62.97 480 SER A C 1
ATOM 3883 O O . SER A 1 480 ? -25.109 -12.539 -28.391 1 62.97 480 SER A O 1
ATOM 3885 N N . ALA A 1 481 ? -27.031 -11.562 -29.109 1 73.56 481 ALA A N 1
ATOM 3886 C CA . ALA A 1 481 ? -26.484 -11.727 -30.453 1 73.56 481 ALA A CA 1
ATOM 3887 C C . ALA A 1 481 ? -25.297 -10.789 -30.688 1 73.56 481 ALA A C 1
ATOM 3889 O O . ALA A 1 481 ? -24.344 -11.156 -31.375 1 73.56 481 ALA A O 1
ATOM 3890 N N . GLN A 1 482 ? -25.328 -9.602 -30.062 1 79.88 482 GLN A N 1
ATOM 3891 C CA . GLN A 1 482 ? -24.266 -8.617 -30.203 1 79.88 482 GLN A CA 1
ATOM 3892 C C . GLN A 1 482 ? -22.969 -9.102 -29.547 1 79.88 482 GLN A C 1
ATOM 3894 O O . GLN A 1 482 ? -21.875 -8.742 -29.969 1 79.88 482 GLN A O 1
ATOM 3899 N N . PHE A 1 483 ? -23.188 -9.953 -28.625 1 83.19 483 PHE A N 1
ATOM 3900 C CA . PHE A 1 483 ? -22.031 -10.367 -27.844 1 83.19 483 PHE A CA 1
ATOM 3901 C C . PHE A 1 483 ? -21.688 -11.828 -28.109 1 83.19 483 PHE A C 1
ATOM 3903 O O . PHE A 1 483 ? -21.078 -12.492 -27.266 1 83.19 483 PHE A O 1
ATOM 3910 N N . ALA A 1 484 ? -22.109 -12.344 -29.281 1 85.69 484 ALA A N 1
ATOM 3911 C CA . ALA A 1 484 ? -21.891 -13.742 -29.625 1 85.69 484 ALA A CA 1
ATOM 3912 C C . ALA A 1 484 ? -20.406 -14.078 -29.688 1 85.69 484 ALA A C 1
ATOM 3914 O O . ALA A 1 484 ? -19.984 -15.18 -29.328 1 85.69 484 ALA A O 1
ATOM 3915 N N . TYR A 1 485 ? -19.672 -13.117 -30.172 1 90.81 485 TYR A N 1
ATOM 3916 C CA . TYR A 1 485 ? -18.234 -13.344 -30.25 1 90.81 485 TYR A CA 1
ATOM 3917 C C . TYR A 1 485 ? -17.641 -13.562 -28.859 1 90.81 485 TYR A C 1
ATOM 3919 O O . TYR A 1 485 ? -16.781 -14.422 -28.672 1 90.81 485 TYR A O 1
ATOM 3927 N N . SER A 1 486 ? -18.078 -12.766 -27.953 1 88.31 486 SER A N 1
ATOM 3928 C CA . SER A 1 486 ? -17.562 -12.875 -26.594 1 88.31 486 SER A CA 1
ATOM 3929 C C . SER A 1 486 ? -17.906 -14.234 -25.984 1 88.31 486 SER A C 1
ATOM 3931 O O . SER A 1 486 ? -17.109 -14.797 -25.234 1 88.31 486 SER A O 1
ATOM 3933 N N . HIS A 1 487 ? -19.031 -14.734 -26.328 1 86.62 487 HIS A N 1
ATOM 3934 C CA . HIS A 1 487 ? -19.438 -16.047 -25.812 1 86.62 487 HIS A CA 1
ATOM 3935 C C . HIS A 1 487 ? -18.562 -17.156 -26.406 1 86.62 487 HIS A C 1
ATOM 3937 O O . HIS A 1 487 ? -18.047 -18 -25.672 1 86.62 487 HIS A O 1
ATOM 3943 N N . SER A 1 488 ? -18.406 -17.109 -27.656 1 91.62 488 SER A N 1
ATOM 3944 C CA . SER A 1 488 ? -17.609 -18.125 -28.328 1 91.62 488 SER A CA 1
ATOM 3945 C C . SER A 1 488 ? -16.141 -18.047 -27.906 1 91.62 488 SER A C 1
ATOM 3947 O O . SER A 1 488 ? -15.508 -19.078 -27.688 1 91.62 488 SER A O 1
ATOM 3949 N N . ARG A 1 489 ? -15.68 -16.828 -27.844 1 93.88 489 ARG A N 1
ATOM 3950 C CA . ARG A 1 489 ? -14.289 -16.625 -27.453 1 93.88 489 ARG A CA 1
ATOM 3951 C C . ARG A 1 489 ? -14.047 -17.094 -26.031 1 93.88 489 ARG A C 1
ATOM 3953 O O . ARG A 1 489 ? -13.016 -17.703 -25.734 1 93.88 489 ARG A O 1
ATOM 3960 N N . ALA A 1 490 ? -14.938 -16.781 -25.156 1 90.81 490 ALA A N 1
ATOM 3961 C CA . ALA A 1 490 ? -14.812 -17.203 -23.75 1 90.81 490 ALA A CA 1
ATOM 3962 C C . ALA A 1 490 ? -14.859 -18.734 -23.641 1 90.81 490 ALA A C 1
ATOM 3964 O O . ALA A 1 490 ? -14.102 -19.312 -22.859 1 90.81 490 ALA A O 1
ATOM 3965 N N . LEU A 1 491 ? -15.75 -19.359 -24.406 1 93 491 LEU A N 1
ATOM 3966 C CA . LEU A 1 491 ? -15.883 -20.812 -24.359 1 93 491 LEU A CA 1
ATOM 3967 C C . LEU A 1 491 ? -14.625 -21.484 -24.906 1 93 491 LEU A C 1
ATOM 3969 O O . LEU A 1 491 ? -14.141 -22.453 -24.312 1 93 491 LEU A O 1
ATOM 3973 N N . GLU A 1 492 ? -14.148 -21 -25.938 1 95.75 492 GLU A N 1
ATOM 3974 C CA . GLU A 1 492 ? -12.93 -21.547 -26.531 1 95.75 492 GLU A CA 1
ATOM 3975 C C . GLU A 1 492 ? -11.75 -21.406 -25.562 1 95.75 492 GLU A C 1
ATOM 3977 O O . GLU A 1 492 ? -11 -22.375 -25.344 1 95.75 492 GLU A O 1
ATOM 3982 N N . SER A 1 493 ? -11.602 -20.234 -25.078 1 95.56 493 SER A N 1
ATOM 3983 C CA . SER A 1 493 ? -10.508 -19.969 -24.141 1 95.56 493 SER A CA 1
ATOM 3984 C C . SER A 1 493 ? -10.625 -20.812 -22.891 1 95.56 493 SER A C 1
ATOM 3986 O O . SER A 1 493 ? -9.625 -21.328 -22.375 1 95.56 493 SER A O 1
ATOM 3988 N N . ALA A 1 494 ? -11.812 -20.953 -22.391 1 95.31 494 ALA A N 1
ATOM 3989 C CA . ALA A 1 494 ? -12.039 -21.75 -21.188 1 95.31 494 ALA A CA 1
ATOM 3990 C C . ALA A 1 494 ? -11.68 -23.219 -21.422 1 95.31 494 ALA A C 1
ATOM 3992 O O . ALA A 1 494 ? -11.031 -23.844 -20.578 1 95.31 494 ALA A O 1
ATOM 3993 N N . THR A 1 495 ? -12.102 -23.734 -22.547 1 96.94 495 THR A N 1
ATOM 3994 C CA . THR A 1 495 ? -11.828 -25.125 -22.875 1 96.94 495 THR A CA 1
ATOM 3995 C C . THR A 1 495 ? -10.32 -25.359 -23.016 1 96.94 495 THR A C 1
ATOM 3997 O O . THR A 1 495 ? -9.781 -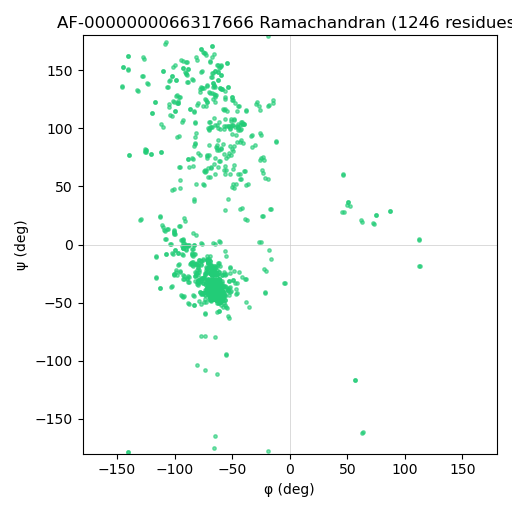26.312 -22.484 1 96.94 495 THR A O 1
ATOM 4000 N N . LEU A 1 496 ? -9.695 -24.469 -23.688 1 96.31 496 LEU A N 1
ATOM 4001 C CA . LEU A 1 496 ? -8.258 -24.594 -23.875 1 96.31 496 LEU A CA 1
ATOM 4002 C C . LEU A 1 496 ? -7.52 -24.469 -22.547 1 96.31 496 LEU A C 1
ATOM 4004 O O . LEU A 1 496 ? -6.598 -25.234 -22.266 1 96.31 496 LEU A O 1
ATOM 4008 N N . ALA A 1 497 ? -7.871 -23.5 -21.734 1 95.62 497 ALA A N 1
ATOM 4009 C CA . ALA A 1 497 ? -7.246 -23.281 -20.438 1 95.62 497 ALA A CA 1
ATOM 4010 C C . ALA A 1 497 ? -7.375 -24.516 -19.547 1 95.62 497 ALA A C 1
ATOM 4012 O O . ALA A 1 497 ? -6.406 -24.922 -18.906 1 95.62 497 ALA A O 1
ATOM 4013 N N . LEU A 1 498 ? -8.555 -25.062 -19.531 1 95.62 498 LEU A N 1
ATOM 4014 C CA . LEU A 1 498 ? -8.797 -26.219 -18.656 1 95.62 498 LEU A CA 1
ATOM 4015 C C . LEU A 1 498 ? -8.031 -27.438 -19.141 1 95.62 498 LEU A C 1
ATOM 4017 O O . LEU A 1 498 ? -7.559 -28.25 -18.344 1 95.62 498 LEU A O 1
ATOM 4021 N N . ASN A 1 499 ? -7.961 -27.578 -20.438 1 95.62 499 ASN A N 1
ATOM 4022 C CA . ASN A 1 499 ? -7.156 -28.672 -20.969 1 95.62 499 ASN A CA 1
ATOM 4023 C C . ASN A 1 499 ? -5.688 -28.531 -20.578 1 95.62 499 ASN A C 1
ATOM 4025 O O . ASN A 1 499 ? -5.039 -29.516 -20.219 1 95.62 499 ASN A O 1
ATOM 4029 N N . GLN A 1 500 ? -5.238 -27.406 -20.734 1 94.06 500 GLN A N 1
ATOM 4030 C CA . GLN A 1 500 ? -3.848 -27.141 -20.375 1 94.06 500 GLN A CA 1
ATOM 4031 C C . GLN A 1 500 ? -3.623 -27.328 -18.875 1 94.06 500 GLN A C 1
ATOM 4033 O O . GLN A 1 500 ? -2.602 -27.875 -18.453 1 94.06 500 GLN A O 1
ATOM 4038 N N . LEU A 1 501 ? -4.531 -26.844 -18.109 1 92.75 501 LEU A N 1
ATOM 4039 C CA . LEU A 1 501 ? -4.438 -27.016 -16.656 1 92.75 501 LEU A CA 1
ATOM 4040 C C . LEU A 1 501 ? -4.434 -28.5 -16.297 1 92.75 501 LEU A C 1
ATOM 4042 O O . LEU A 1 501 ? -3.693 -28.922 -15.406 1 92.75 501 LEU A O 1
ATOM 4046 N N . TYR A 1 502 ? -5.312 -29.203 -16.922 1 92.44 502 TYR A N 1
ATOM 4047 C CA . TYR A 1 502 ? -5.371 -30.625 -16.656 1 92.44 502 TYR A CA 1
ATOM 4048 C C . TYR A 1 502 ? -4.043 -31.297 -17 1 92.44 502 TYR A C 1
ATOM 4050 O O . TYR A 1 502 ? -3.582 -32.188 -16.266 1 92.44 502 TYR A O 1
ATOM 4058 N N . GLU A 1 503 ? -3.471 -30.906 -18.062 1 92.44 503 GLU A N 1
ATOM 4059 C CA . GLU A 1 503 ? -2.17 -31.438 -18.422 1 92.44 503 GLU A CA 1
ATOM 4060 C C . GLU A 1 503 ? -1.109 -31.094 -17.391 1 92.44 503 GLU A C 1
ATOM 4062 O O . GLU A 1 503 ? -0.298 -31.938 -17.016 1 92.44 503 GLU A O 1
ATOM 4067 N N . LEU A 1 504 ? -1.105 -29.938 -16.953 1 91.12 504 LEU A N 1
ATOM 4068 C CA . LEU A 1 504 ? -0.151 -29.469 -15.945 1 91.12 504 LEU A CA 1
ATOM 4069 C C . LEU A 1 504 ? -0.341 -30.234 -14.633 1 91.12 504 LEU A C 1
ATOM 4071 O O . LEU A 1 504 ? 0.634 -30.531 -13.938 1 91.12 504 LEU A O 1
ATOM 4075 N N . GLY A 1 505 ? -1.517 -30.531 -14.32 1 87.44 505 GLY A N 1
ATOM 4076 C CA . GLY A 1 505 ? -1.825 -31.125 -13.031 1 87.44 505 GLY A CA 1
ATOM 4077 C C . GLY A 1 505 ? -1.729 -32.656 -13.031 1 87.44 505 GLY A C 1
ATOM 4078 O O . GLY A 1 505 ? -1.487 -33.25 -11.992 1 87.44 505 GLY A O 1
ATOM 4079 N N . SER A 1 506 ? -1.934 -33.25 -14.141 1 88.25 506 SER A N 1
ATOM 4080 C CA . SER A 1 506 ? -1.998 -34.688 -14.195 1 88.25 506 SER A CA 1
ATOM 4081 C C . SER A 1 506 ? -0.646 -35.281 -14.57 1 88.25 506 SER A C 1
ATOM 4083 O O . SER A 1 506 ? -0.356 -36.438 -14.234 1 88.25 506 SER A O 1
ATOM 4085 N N . ASN A 1 507 ? 0.155 -34.531 -15.211 1 89.19 507 ASN A N 1
ATOM 4086 C CA . ASN A 1 507 ? 1.463 -35.031 -15.617 1 89.19 507 ASN A CA 1
ATOM 4087 C C . ASN A 1 507 ? 2.414 -35.156 -14.422 1 89.19 507 ASN A C 1
ATOM 4089 O O . ASN A 1 507 ? 2.76 -34.125 -13.812 1 89.19 507 ASN A O 1
ATOM 4093 N N . PRO A 1 508 ? 2.883 -36.281 -14.117 1 88.88 508 PRO A N 1
ATOM 4094 C CA . PRO A 1 508 ? 3.756 -36.469 -12.961 1 88.88 508 PRO A CA 1
ATOM 4095 C C . PRO A 1 508 ? 5.078 -35.719 -13.086 1 88.88 508 PRO A C 1
ATOM 4097 O O . PRO A 1 508 ? 5.691 -35.375 -12.07 1 88.88 508 PRO A O 1
ATOM 4100 N N . GLU A 1 509 ? 5.418 -35.469 -14.32 1 88.19 509 GLU A N 1
ATOM 4101 C CA . GLU A 1 509 ? 6.664 -34.719 -14.531 1 88.19 509 GLU A CA 1
ATOM 4102 C C . GLU A 1 509 ? 6.59 -33.312 -13.938 1 88.19 509 GLU A C 1
ATOM 4104 O O . GLU A 1 509 ? 7.609 -32.75 -13.555 1 88.19 509 GLU A O 1
ATOM 4109 N N . TYR A 1 510 ? 5.402 -32.875 -13.914 1 90.06 510 TYR A N 1
ATOM 4110 C CA . TYR A 1 510 ? 5.227 -31.484 -13.453 1 90.06 510 TYR A CA 1
ATOM 4111 C C . TYR A 1 510 ? 4.773 -31.453 -12 1 90.06 510 TYR A C 1
ATOM 4113 O O . TYR A 1 510 ? 4.441 -30.391 -11.477 1 90.06 510 TYR A O 1
ATOM 4121 N N . SER A 1 511 ? 4.844 -32.562 -11.281 1 87.06 511 SER A N 1
ATOM 4122 C CA . SER A 1 511 ? 4.285 -32.688 -9.938 1 87.06 511 SER A CA 1
ATOM 4123 C C . SER A 1 511 ? 5.004 -31.766 -8.953 1 87.06 511 SER A C 1
ATOM 4125 O O . SER A 1 511 ? 4.395 -31.266 -8.008 1 87.06 511 SER A O 1
ATOM 4127 N N . LYS A 1 512 ? 6.281 -31.484 -9.164 1 88.81 512 LYS A N 1
ATOM 4128 C CA . LYS A 1 512 ? 7.055 -30.672 -8.234 1 88.81 512 LYS A CA 1
ATOM 4129 C C . LYS A 1 512 ? 6.586 -29.219 -8.266 1 88.81 512 LYS A C 1
ATOM 4131 O O . LYS A 1 512 ? 6.789 -28.469 -7.309 1 88.81 512 LYS A O 1
ATOM 4136 N N . TYR A 1 513 ? 5.91 -28.812 -9.352 1 89.5 513 TYR A N 1
ATOM 4137 C CA . TYR A 1 513 ? 5.469 -27.422 -9.484 1 89.5 513 TYR A CA 1
ATOM 4138 C C . TYR A 1 513 ? 3.957 -27.312 -9.336 1 89.5 513 TYR A C 1
ATOM 4140 O O . TYR A 1 513 ? 3.377 -26.266 -9.602 1 89.5 513 TYR A O 1
ATOM 4148 N N . SER A 1 514 ? 3.25 -28.359 -8.867 1 83.31 514 SER A N 1
ATOM 4149 C CA . SER A 1 514 ? 1.793 -28.406 -8.82 1 83.31 514 SER A CA 1
ATOM 4150 C C . SER A 1 514 ? 1.231 -27.375 -7.852 1 83.31 514 SER A C 1
ATOM 4152 O O . SER A 1 514 ? 0.117 -26.891 -8.039 1 83.31 514 SER A O 1
ATOM 4154 N N . TRP A 1 515 ? 2.049 -26.984 -6.832 1 83.62 515 TRP A N 1
ATOM 4155 C CA . TRP A 1 515 ? 1.58 -26.016 -5.84 1 83.62 515 TRP A CA 1
ATOM 4156 C C . TRP A 1 515 ? 1.276 -24.672 -6.484 1 83.62 515 TRP A C 1
ATOM 4158 O O . TRP A 1 515 ? 0.389 -23.938 -6.027 1 83.62 515 TRP A O 1
ATOM 4168 N N . TYR A 1 516 ? 1.972 -24.266 -7.48 1 87.75 516 TYR A N 1
ATOM 4169 C CA . TYR A 1 516 ? 1.895 -22.969 -8.125 1 87.75 516 TYR A CA 1
ATOM 4170 C C . TYR A 1 516 ? 0.632 -22.859 -8.977 1 87.75 516 TYR A C 1
ATOM 4172 O O . TYR A 1 516 ? 0.138 -21.75 -9.219 1 87.75 516 TYR A O 1
ATOM 4180 N N . LEU A 1 517 ? 0.111 -24.016 -9.438 1 80.25 517 LEU A N 1
ATOM 4181 C CA . LEU A 1 517 ? -1.066 -24.031 -10.297 1 80.25 517 LEU A CA 1
ATOM 4182 C C . LEU A 1 517 ? -2.271 -23.438 -9.586 1 80.25 517 LEU A C 1
ATOM 4184 O O . LEU A 1 517 ? -3.127 -22.812 -10.211 1 80.25 517 LEU A O 1
ATOM 4188 N N . TRP A 1 518 ? -2.26 -23.453 -8.328 1 75 518 TRP A N 1
ATOM 4189 C CA . TRP A 1 518 ? -3.43 -23.047 -7.559 1 75 518 TRP A CA 1
ATOM 4190 C C . TRP A 1 518 ? -3.391 -21.547 -7.266 1 75 518 TRP A C 1
ATOM 4192 O O . TRP A 1 518 ? -4.352 -21 -6.73 1 75 518 TRP A O 1
ATOM 4202 N N . ARG A 1 519 ? -2.361 -20.953 -7.637 1 80.38 519 ARG A N 1
ATOM 4203 C CA . ARG A 1 519 ? -2.312 -19.5 -7.633 1 80.38 519 ARG A CA 1
ATOM 4204 C C . ARG A 1 519 ? -3.264 -18.906 -8.672 1 80.38 519 ARG A C 1
ATOM 4206 O O . ARG A 1 519 ? -3.766 -17.797 -8.5 1 80.38 519 ARG A O 1
ATOM 4213 N N . TYR A 1 520 ? -3.482 -19.688 -9.68 1 82.94 520 TYR A N 1
ATOM 4214 C CA . TYR A 1 520 ? -4.391 -19.297 -10.75 1 82.94 520 TYR A CA 1
ATOM 4215 C C . TYR A 1 520 ? -5.531 -20.297 -10.891 1 82.94 520 TYR A C 1
ATOM 4217 O O . TYR A 1 520 ? -5.582 -21.047 -11.859 1 82.94 520 TYR A O 1
ATOM 4225 N N . PRO A 1 521 ? -6.434 -20.141 -9.977 1 76.62 521 PRO A N 1
ATOM 4226 C CA . PRO A 1 521 ? -7.496 -21.156 -9.969 1 76.62 521 PRO A CA 1
ATOM 4227 C C . PRO A 1 521 ? -8.391 -21.078 -11.203 1 76.62 521 PRO A C 1
ATOM 4229 O O . PRO A 1 521 ? -8.594 -19.984 -11.758 1 76.62 521 PRO A O 1
ATOM 4232 N N . PRO A 1 522 ? -8.859 -22.219 -11.602 1 82.88 522 PRO A N 1
ATOM 4233 C CA . PRO A 1 522 ? -9.68 -22.281 -12.805 1 82.88 522 PRO A CA 1
ATOM 4234 C C . PRO A 1 522 ? -11.148 -21.938 -12.547 1 82.88 522 PRO A C 1
ATOM 4236 O O . PRO A 1 522 ? -12.047 -22.547 -13.133 1 82.88 522 PRO A O 1
ATOM 4239 N N . PHE A 1 523 ? -11.398 -21.047 -11.766 1 78.25 523 PHE A N 1
ATOM 4240 C CA . PHE A 1 523 ? -12.781 -20.75 -11.406 1 78.25 523 PHE A CA 1
ATOM 4241 C C . PHE A 1 523 ? -13.539 -20.172 -12.594 1 78.25 523 PHE A C 1
ATOM 4243 O O . PHE A 1 523 ? -14.602 -20.656 -12.961 1 78.25 523 PHE A O 1
ATOM 4250 N N . HIS A 1 524 ? -12.953 -19.234 -13.227 1 82.56 524 HIS A N 1
ATOM 4251 C CA . HIS A 1 524 ? -13.633 -18.547 -14.328 1 82.56 524 HIS A CA 1
ATOM 4252 C C . HIS A 1 524 ? -13.844 -19.5 -15.508 1 82.56 524 HIS A C 1
ATOM 4254 O O . HIS A 1 524 ? -14.945 -19.578 -16.062 1 82.56 524 HIS A O 1
ATOM 4260 N N . PRO A 1 525 ? -12.836 -20.219 -15.805 1 89.25 525 PRO A N 1
ATOM 4261 C CA . PRO A 1 525 ? -13.062 -21.141 -16.922 1 89.25 525 PRO A CA 1
ATOM 4262 C C . PRO A 1 525 ? -14.125 -22.203 -16.609 1 89.25 525 PRO A C 1
ATOM 4264 O O . PRO A 1 525 ? -14.914 -22.562 -17.484 1 89.25 525 PRO A O 1
ATOM 4267 N N . CYS A 1 526 ? -14.148 -22.672 -15.438 1 87.19 526 CYS A N 1
ATOM 4268 C CA . CYS A 1 526 ? -15.148 -23.656 -15.055 1 87.19 526 CYS A CA 1
ATOM 4269 C C . CYS A 1 526 ? -16.547 -23.047 -15.094 1 87.19 526 CYS A C 1
ATOM 4271 O O . CYS A 1 526 ? -17.5 -23.703 -15.562 1 87.19 526 CYS A O 1
ATOM 4273 N N . ILE A 1 527 ? -16.656 -21.859 -14.656 1 82.44 527 ILE A N 1
ATOM 4274 C CA . ILE A 1 527 ? -17.953 -21.188 -14.625 1 82.44 527 ILE A CA 1
ATOM 4275 C C . ILE A 1 527 ? -18.453 -20.969 -16.047 1 82.44 527 ILE A C 1
ATOM 4277 O O . ILE A 1 527 ? -19.641 -21.125 -16.328 1 82.44 527 ILE A O 1
ATOM 4281 N N . VAL A 1 528 ? -17.609 -20.609 -16.922 1 86.62 528 VAL A N 1
ATOM 4282 C CA . VAL A 1 528 ? -17.969 -20.391 -18.312 1 86.62 528 VAL A CA 1
ATOM 4283 C C . VAL A 1 528 ? -18.531 -21.688 -18.922 1 86.62 528 VAL A C 1
ATOM 4285 O O . VAL A 1 528 ? -19.547 -21.656 -19.625 1 86.62 528 VAL A O 1
ATOM 4288 N N . LEU A 1 529 ? -17.875 -22.797 -18.641 1 90.44 529 LEU A N 1
ATOM 4289 C CA . LEU A 1 529 ? -18.344 -24.078 -19.156 1 90.44 529 LEU A CA 1
ATOM 4290 C C . LEU A 1 529 ? -19.688 -24.453 -18.547 1 90.44 529 LEU A C 1
ATOM 4292 O O . LEU A 1 529 ? -20.578 -24.953 -19.234 1 90.44 529 LEU A O 1
ATOM 4296 N N . LEU A 1 530 ? -19.812 -24.203 -17.312 1 83.88 530 LEU A N 1
ATOM 4297 C CA . LEU A 1 530 ? -21.078 -24.516 -16.625 1 83.88 530 LEU A CA 1
ATOM 4298 C C . LEU A 1 530 ? -22.219 -23.672 -17.188 1 83.88 530 LEU A C 1
ATOM 4300 O O . LEU A 1 530 ? -23.328 -24.188 -17.375 1 83.88 530 LEU A O 1
ATOM 4304 N N . LEU A 1 531 ? -21.922 -22.422 -17.406 1 78.38 531 LEU A N 1
ATOM 4305 C CA . LEU A 1 531 ? -22.938 -21.516 -17.969 1 78.38 531 LEU A CA 1
ATOM 4306 C C . LEU A 1 531 ? -23.328 -21.953 -19.375 1 78.38 531 LEU A C 1
ATOM 4308 O O . LEU A 1 531 ? -24.5 -21.891 -19.75 1 78.38 531 LEU A O 1
ATOM 4312 N N . ASP A 1 532 ? -22.406 -22.375 -20.125 1 84.44 532 ASP A N 1
ATOM 4313 C CA . ASP A 1 532 ? -22.672 -22.828 -21.5 1 84.44 532 ASP A CA 1
ATOM 4314 C C . ASP A 1 532 ? -23.516 -24.109 -21.5 1 84.44 532 ASP A C 1
ATOM 4316 O O . ASP A 1 532 ? -24.359 -24.297 -22.359 1 84.44 532 ASP A O 1
ATOM 4320 N N . LEU A 1 533 ? -23.266 -24.953 -20.562 1 86.25 533 LEU A N 1
ATOM 4321 C CA . LEU A 1 533 ? -24.016 -26.188 -20.438 1 86.25 533 LEU A CA 1
ATOM 4322 C C . LEU A 1 533 ? -25.453 -25.906 -20.031 1 86.25 533 LEU A C 1
ATOM 4324 O O . LEU A 1 533 ? -26.391 -26.531 -20.547 1 86.25 533 LEU A O 1
ATOM 4328 N N . LEU A 1 534 ? -25.594 -24.969 -19.219 1 77.19 534 LEU A N 1
ATOM 4329 C CA . LEU A 1 534 ? -26.922 -24.609 -18.75 1 77.19 534 LEU A CA 1
ATOM 4330 C C . LEU A 1 534 ? -27.75 -23.969 -19.859 1 77.19 534 LEU A C 1
ATOM 4332 O O . LEU A 1 534 ? -28.969 -24.141 -19.906 1 77.19 534 LEU A O 1
ATOM 4336 N N . ASN A 1 535 ? -27.062 -23.25 -20.672 1 74.69 535 ASN A N 1
ATOM 4337 C CA . ASN A 1 535 ? -27.766 -22.531 -21.719 1 74.69 535 ASN A CA 1
ATOM 4338 C C . ASN A 1 535 ? -27.891 -23.359 -22.984 1 74.69 535 ASN A C 1
ATOM 4340 O O . ASN A 1 535 ? -28.484 -22.922 -23.969 1 74.69 535 ASN A O 1
ATOM 4344 N N . SER A 1 536 ? -27.344 -24.531 -22.875 1 78.56 536 SER A N 1
ATOM 4345 C CA . SER A 1 536 ? -27.406 -25.375 -24.062 1 78.56 536 SER A CA 1
ATOM 4346 C C . SER A 1 536 ? -28.828 -25.859 -24.328 1 78.56 536 SER A C 1
ATOM 4348 O O . SER A 1 536 ? -29.547 -26.203 -23.391 1 78.56 536 SER A O 1
ATOM 4350 N N . GLN A 1 537 ? -29.266 -25.719 -25.516 1 76.69 537 GLN A N 1
ATOM 4351 C CA . GLN A 1 537 ? -30.594 -26.172 -25.906 1 76.69 537 GLN A CA 1
ATOM 4352 C C . GLN A 1 537 ? -30.594 -27.672 -26.172 1 76.69 537 GLN A C 1
ATOM 4354 O O . GLN A 1 537 ? -31.656 -28.312 -26.156 1 76.69 537 GLN A O 1
ATOM 4359 N N . LYS A 1 538 ? -29.484 -28.266 -26.359 1 81.25 538 LYS A N 1
ATOM 4360 C CA . LYS A 1 538 ? -29.375 -29.703 -26.656 1 81.25 538 LYS A CA 1
ATOM 4361 C C . LYS A 1 538 ? -29.297 -30.516 -25.375 1 81.25 538 LYS A C 1
ATOM 4363 O O . LYS A 1 538 ? -28.938 -29.984 -24.312 1 81.25 538 LYS A O 1
ATOM 4368 N N . ILE A 1 539 ? -29.766 -31.672 -25.484 1 81.62 539 ILE A N 1
ATOM 4369 C CA . ILE A 1 539 ? -29.625 -32.594 -24.359 1 81.62 539 ILE A CA 1
ATOM 4370 C C . ILE A 1 539 ? -28.141 -32.906 -24.141 1 81.62 539 ILE A C 1
ATOM 4372 O O . ILE A 1 539 ? -27.422 -33.25 -25.094 1 81.62 539 ILE A O 1
ATOM 4376 N N . ILE A 1 540 ? -27.75 -32.719 -23.031 1 88.12 540 ILE A N 1
ATOM 4377 C CA . ILE A 1 540 ? -26.359 -32.906 -22.672 1 88.12 540 ILE A CA 1
ATOM 4378 C C . ILE A 1 540 ? -26.188 -34.281 -22.016 1 88.12 540 ILE A C 1
ATOM 4380 O O . ILE A 1 540 ? -26.922 -34.625 -21.094 1 88.12 540 ILE A O 1
ATOM 4384 N N . TYR A 1 541 ? -25.203 -35.062 -22.562 1 86.62 541 TYR A N 1
ATOM 4385 C CA . TYR A 1 541 ? -24.906 -36.375 -22 1 86.62 541 TYR A CA 1
ATOM 4386 C C . TYR A 1 541 ? -23.562 -36.375 -21.266 1 86.62 541 TYR A C 1
ATOM 4388 O O . TYR A 1 541 ? -22.828 -35.375 -21.312 1 86.62 541 TYR A O 1
ATOM 4396 N N . LEU A 1 542 ? -23.281 -37.469 -20.609 1 85.5 542 LEU A N 1
ATOM 4397 C CA . LEU A 1 542 ? -22.078 -37.594 -19.797 1 85.5 542 LEU A CA 1
ATOM 4398 C C . LEU A 1 542 ? -20.828 -37.562 -20.656 1 85.5 542 LEU A C 1
ATOM 4400 O O . LEU A 1 542 ? -19.734 -37.219 -20.172 1 85.5 542 LEU A O 1
ATOM 4404 N N . ASP A 1 543 ? -21.031 -37.844 -21.938 1 88.19 543 ASP A N 1
ATOM 4405 C CA . ASP A 1 543 ? -19.875 -37.906 -22.828 1 88.19 543 ASP A CA 1
ATOM 4406 C C . ASP A 1 543 ? -19.609 -36.562 -23.5 1 88.19 543 ASP A C 1
ATOM 4408 O O . ASP A 1 543 ? -18.672 -36.406 -24.281 1 88.19 543 ASP A O 1
ATOM 4412 N N . ASP A 1 544 ? -20.438 -35.656 -23.125 1 91.94 544 ASP A N 1
ATOM 4413 C CA . ASP A 1 544 ? -20.188 -34.312 -23.625 1 91.94 544 ASP A CA 1
ATOM 4414 C C . ASP A 1 544 ? -18.797 -33.812 -23.203 1 91.94 544 ASP A C 1
ATOM 4416 O O . ASP A 1 544 ? -18.391 -34 -22.062 1 91.94 544 ASP A O 1
ATOM 4420 N N . GLU A 1 545 ? -18.062 -33.25 -24.125 1 92 545 GLU A N 1
ATOM 4421 C CA . GLU A 1 545 ? -16.688 -32.844 -23.906 1 92 545 GLU A CA 1
ATOM 4422 C C . GLU A 1 545 ? -16.562 -31.891 -22.719 1 92 545 GLU A C 1
ATOM 4424 O O . GLU A 1 545 ? -15.586 -31.953 -21.969 1 92 545 GLU A O 1
ATOM 4429 N N . ARG A 1 546 ? -17.531 -31.078 -22.578 1 93 546 ARG A N 1
ATOM 4430 C CA . ARG A 1 546 ? -17.5 -30.125 -21.484 1 93 546 ARG A CA 1
ATOM 4431 C C . ARG A 1 546 ? -17.688 -30.812 -20.141 1 93 546 ARG A C 1
ATOM 4433 O O . ARG A 1 546 ? -17.016 -30.484 -19.156 1 93 546 ARG A O 1
ATOM 4440 N N . VAL A 1 547 ? -18.562 -31.688 -20.094 1 92.94 547 VAL A N 1
ATOM 4441 C CA . VAL A 1 547 ? -18.828 -32.438 -18.875 1 92.94 547 VAL A CA 1
ATOM 4442 C C . VAL A 1 547 ? -17.594 -33.281 -18.5 1 92.94 547 VAL A C 1
ATOM 4444 O O . VAL A 1 547 ? -17.188 -33.281 -17.328 1 92.94 547 VAL A O 1
ATOM 4447 N N . VAL A 1 548 ? -17.016 -33.875 -19.484 1 93.81 548 VAL A N 1
ATOM 4448 C CA . VAL A 1 548 ? -15.828 -34.719 -19.25 1 93.81 548 VAL A CA 1
ATOM 4449 C C . VAL A 1 548 ? -14.688 -33.844 -18.734 1 93.81 548 VAL A C 1
ATOM 4451 O O . VAL A 1 548 ? -13.992 -34.219 -17.781 1 93.81 548 VAL A O 1
ATOM 4454 N N . LEU A 1 549 ? -14.5 -32.75 -19.359 1 94.81 549 LEU A N 1
ATOM 4455 C CA . LEU A 1 549 ? -13.422 -31.844 -18.984 1 94.81 549 LEU A CA 1
ATOM 4456 C C . LEU A 1 549 ? -13.617 -31.328 -17.562 1 94.81 549 LEU A C 1
ATOM 4458 O O . LEU A 1 549 ? -12.656 -31.281 -16.781 1 94.81 549 LEU A O 1
ATOM 4462 N N . LEU A 1 550 ? -14.797 -30.938 -17.172 1 92.69 550 LEU A N 1
ATOM 4463 C CA . LEU A 1 550 ? -15.086 -30.469 -15.82 1 92.69 550 LEU A CA 1
ATOM 4464 C C . LEU A 1 550 ? -14.828 -31.578 -14.797 1 92.69 550 LEU A C 1
ATOM 4466 O O . LEU A 1 550 ? -14.25 -31.328 -13.742 1 92.69 550 LEU A O 1
ATOM 4470 N N . ASN A 1 551 ? -15.195 -32.75 -15.125 1 89.81 551 ASN A N 1
ATOM 4471 C CA . ASN A 1 551 ? -14.953 -33.875 -14.219 1 89.81 551 ASN A CA 1
ATOM 4472 C C . ASN A 1 551 ? -13.461 -34.125 -14.039 1 89.81 551 ASN A C 1
ATOM 4474 O O . ASN A 1 551 ? -13.016 -34.469 -12.945 1 89.81 551 ASN A O 1
ATOM 4478 N N . LYS A 1 552 ? -12.758 -34 -15.141 1 89.5 552 LYS A N 1
ATOM 4479 C CA . LYS A 1 552 ? -11.305 -34.156 -15.062 1 89.5 552 LYS A CA 1
ATOM 4480 C C . LYS A 1 552 ? -10.695 -33.125 -14.125 1 89.5 552 LYS A C 1
ATOM 4482 O O . LYS A 1 552 ? -9.875 -33.438 -13.266 1 89.5 552 LYS A O 1
ATOM 4487 N N . ILE A 1 553 ? -11.086 -31.922 -14.242 1 89.69 553 ILE A N 1
ATOM 4488 C CA . ILE A 1 553 ? -10.539 -30.844 -13.438 1 89.69 553 ILE A CA 1
ATOM 4489 C C . ILE A 1 553 ? -10.922 -31.031 -11.977 1 89.69 553 ILE A C 1
ATOM 4491 O O . ILE A 1 553 ? -10.102 -30.812 -11.078 1 89.69 553 ILE A O 1
ATOM 4495 N N . PHE A 1 554 ? -12.125 -31.438 -11.711 1 84.56 554 PHE A N 1
ATOM 4496 C CA . PHE A 1 554 ? -12.594 -31.609 -10.344 1 84.56 554 PHE A CA 1
ATOM 4497 C C . PHE A 1 554 ? -11.914 -32.812 -9.688 1 84.56 554 PHE A C 1
ATOM 4499 O O . PHE A 1 554 ? -11.828 -32.875 -8.461 1 84.56 554 PHE A O 1
ATOM 4506 N N . SER A 1 555 ? -11.336 -33.625 -10.461 1 83.38 555 SER A N 1
ATOM 4507 C CA . SER A 1 555 ? -10.602 -34.75 -9.914 1 83.38 555 SER A CA 1
ATOM 4508 C C . SER A 1 555 ? -9.195 -34.344 -9.484 1 83.38 555 SER A C 1
ATOM 4510 O O . SER A 1 555 ? -8.562 -35.031 -8.688 1 83.38 555 SER A O 1
ATOM 4512 N N . LEU A 1 556 ? -8.688 -33.312 -10.133 1 78.31 556 LEU A N 1
ATOM 4513 C CA . LEU A 1 556 ? -7.348 -32.812 -9.812 1 78.31 556 LEU A CA 1
ATOM 4514 C C . LEU A 1 556 ? -7.332 -32.125 -8.461 1 78.31 556 LEU A C 1
ATOM 4516 O O . LEU A 1 556 ? -6.289 -32.031 -7.809 1 78.31 556 LEU A O 1
ATOM 4520 N N . PHE A 1 557 ? -8.336 -31.406 -8.117 1 66.31 557 PHE A N 1
ATOM 4521 C CA . PHE A 1 557 ? -8.32 -30.531 -6.941 1 66.31 557 PHE A CA 1
ATOM 4522 C C . PHE A 1 557 ? -8.273 -31.375 -5.664 1 66.31 557 PHE A C 1
ATOM 4524 O O . PHE A 1 557 ? -9.109 -32.25 -5.461 1 66.31 557 PHE A O 1
ATOM 4531 N N . PRO A 1 558 ? -6.918 -31.375 -5.176 1 56.88 558 PRO A N 1
ATOM 4532 C CA . PRO A 1 558 ? -6.727 -32.188 -3.98 1 56.88 558 PRO A CA 1
ATOM 4533 C C . PRO A 1 558 ? -7.637 -31.781 -2.826 1 56.88 558 PRO A C 1
ATOM 4535 O O . PRO A 1 558 ? -7.977 -30.609 -2.695 1 56.88 558 PRO A O 1
ATOM 4538 N N . ARG A 1 559 ? -8.438 -32.719 -2.195 1 45.59 559 ARG A N 1
ATOM 4539 C CA . ARG A 1 559 ? -9.164 -32.562 -0.937 1 45.59 559 ARG A CA 1
ATOM 4540 C C . ARG A 1 559 ? -8.352 -31.766 0.077 1 45.59 559 ARG A C 1
ATOM 4542 O O . ARG A 1 559 ? -8.914 -31.031 0.886 1 45.59 559 ARG A O 1
ATOM 4549 N N . SER A 1 560 ? -7.148 -32.094 0.303 1 42.16 560 SER A N 1
ATOM 4550 C CA . SER A 1 560 ? -6.375 -31.828 1.514 1 42.16 560 SER A CA 1
ATOM 4551 C C . SER A 1 560 ? -5.668 -30.484 1.444 1 42.16 560 SER A C 1
ATOM 4553 O O . SER A 1 560 ? -4.773 -30.203 2.246 1 42.16 560 SER A O 1
ATOM 4555 N N . SER A 1 561 ? -5.848 -29.75 0.263 1 44.84 561 SER A N 1
ATOM 4556 C CA . SER A 1 561 ? -4.824 -28.734 0.459 1 44.84 561 SER A CA 1
ATOM 4557 C C . SER A 1 561 ? -5.215 -27.766 1.571 1 44.84 561 SER A C 1
ATOM 4559 O O . SER A 1 561 ? -6.395 -27.422 1.729 1 44.84 561 SER A O 1
ATOM 4561 N N . GLY A 1 562 ? -4.648 -27.875 2.65 1 44.03 562 GLY A N 1
ATOM 4562 C CA . GLY A 1 562 ? -4.668 -27.031 3.828 1 44.03 562 GLY A CA 1
ATOM 4563 C C . GLY A 1 562 ? -4.965 -25.578 3.51 1 44.03 562 GLY A C 1
ATOM 4564 O O . GLY A 1 562 ? -4.828 -24.703 4.371 1 44.03 562 GLY A O 1
ATOM 4565 N N . LYS A 1 563 ? -5.219 -25.266 2.195 1 50.59 563 LYS A N 1
ATOM 4566 C CA . LYS A 1 563 ? -5.391 -23.844 1.953 1 50.59 563 LYS A CA 1
ATOM 4567 C C . LYS A 1 563 ? -6.863 -23.438 2.033 1 50.59 563 LYS A C 1
ATOM 4569 O O . LYS A 1 563 ? -7.688 -23.938 1.268 1 50.59 563 LYS A O 1
ATOM 4574 N N . GLU A 1 564 ? -7.273 -22.766 3.061 1 48.62 564 GLU A N 1
ATOM 4575 C CA . GLU A 1 564 ? -8.641 -22.469 3.479 1 48.62 564 GLU A CA 1
ATOM 4576 C C . GLU A 1 564 ? -9.391 -21.688 2.393 1 48.62 564 GLU A C 1
ATOM 4578 O O . GLU A 1 564 ? -10.523 -22.031 2.057 1 48.62 564 GLU A O 1
ATOM 4583 N N . HIS A 1 565 ? -8.914 -20.609 1.853 1 49.53 565 HIS A N 1
ATOM 4584 C CA . HIS A 1 565 ? -9.727 -19.75 1.006 1 49.53 565 HIS A CA 1
ATOM 4585 C C . HIS A 1 565 ? -10.117 -20.453 -0.288 1 49.53 565 HIS A C 1
ATOM 4587 O O . HIS A 1 565 ? -11.273 -20.391 -0.706 1 49.53 565 HIS A O 1
ATOM 4593 N N . TYR A 1 566 ? -9.234 -21.172 -0.869 1 58.75 566 TYR A N 1
ATOM 4594 C CA . TYR A 1 566 ? -9.555 -21.859 -2.111 1 58.75 566 TYR A CA 1
ATOM 4595 C C . TYR A 1 566 ? -10.5 -23.031 -1.859 1 58.75 566 TYR A C 1
ATOM 4597 O O . TYR A 1 566 ? -11.289 -23.391 -2.734 1 58.75 566 TYR A O 1
ATOM 4605 N N . GLN A 1 567 ? -10.508 -23.109 -0.628 1 59.22 567 GLN A N 1
ATOM 4606 C CA . GLN A 1 567 ? -11.406 -24.219 -0.291 1 59.22 567 GLN A CA 1
ATOM 4607 C C . GLN A 1 567 ? -12.867 -23.781 -0.37 1 59.22 567 GLN A C 1
ATOM 4609 O O . GLN A 1 567 ? -13.719 -24.547 -0.831 1 59.22 567 GLN A O 1
ATOM 4614 N N . LYS A 1 568 ? -13.023 -22.453 -0.064 1 59.59 568 LYS A N 1
ATOM 4615 C CA . LYS A 1 568 ? -14.398 -21.969 -0.132 1 59.59 568 LYS A CA 1
ATOM 4616 C C . LYS A 1 568 ? -14.859 -21.828 -1.579 1 59.59 568 LYS A C 1
ATOM 4618 O O . LYS A 1 568 ? -15.977 -22.203 -1.922 1 59.59 568 LYS A O 1
ATOM 4623 N N . ALA A 1 569 ? -13.992 -21.297 -2.365 1 63.94 569 ALA A N 1
ATOM 4624 C CA . ALA A 1 569 ? -14.328 -21.141 -3.777 1 63.94 569 ALA A CA 1
ATOM 4625 C C . ALA A 1 569 ? -14.523 -22.5 -4.457 1 63.94 569 ALA A C 1
ATOM 4627 O O . ALA A 1 569 ? -15.414 -22.656 -5.293 1 63.94 569 ALA A O 1
ATOM 4628 N N . TRP A 1 570 ? -13.766 -23.422 -3.988 1 68.94 570 TRP A N 1
ATOM 4629 C CA . TRP A 1 570 ? -13.867 -24.75 -4.559 1 68.94 570 TRP A CA 1
ATOM 4630 C C . TRP A 1 570 ? -15.18 -25.422 -4.145 1 68.94 570 TRP A C 1
ATOM 4632 O O . TRP A 1 570 ? -15.828 -26.078 -4.957 1 68.94 570 TRP A O 1
ATOM 4642 N N . ALA A 1 571 ? -15.438 -25.172 -2.939 1 65.88 571 ALA A N 1
ATOM 4643 C CA . ALA A 1 571 ? -16.703 -25.719 -2.445 1 65.88 571 ALA A CA 1
ATOM 4644 C C . ALA A 1 571 ? -17.891 -25.141 -3.213 1 65.88 571 ALA A C 1
ATOM 4646 O O . ALA A 1 571 ? -18.844 -25.859 -3.527 1 65.88 571 ALA A O 1
ATOM 4647 N N . LEU A 1 572 ? -17.766 -23.922 -3.561 1 65.94 572 LEU A N 1
ATOM 4648 C CA . LEU A 1 572 ? -18.828 -23.281 -4.316 1 65.94 572 LEU A CA 1
ATOM 4649 C C . LEU A 1 572 ? -18.891 -23.828 -5.734 1 65.94 572 LEU A C 1
ATOM 4651 O O . LEU A 1 572 ? -19.984 -24.016 -6.277 1 65.94 572 LEU A O 1
ATOM 4655 N N . LEU A 1 573 ? -17.828 -24.078 -6.309 1 73.81 573 LEU A N 1
ATOM 4656 C CA . LEU A 1 573 ? -17.781 -24.625 -7.66 1 73.81 573 LEU A CA 1
ATOM 4657 C C . LEU A 1 573 ? -18.328 -26.047 -7.691 1 73.81 573 LEU A C 1
ATOM 4659 O O . LEU A 1 573 ? -19 -26.438 -8.648 1 73.81 573 LEU A O 1
ATOM 4663 N N . GLN A 1 574 ? -18.062 -26.734 -6.668 1 74.44 574 GLN A N 1
ATOM 4664 C CA . GLN A 1 574 ? -18.578 -28.109 -6.574 1 74.44 574 GLN A CA 1
ATOM 4665 C C . GLN A 1 574 ? -20.094 -28.109 -6.441 1 74.44 574 GLN A C 1
ATOM 4667 O O . GLN A 1 574 ? -20.781 -28.938 -7.062 1 74.44 574 GLN A O 1
ATOM 4672 N N . THR A 1 575 ? -20.484 -27.188 -5.656 1 69.25 575 THR A N 1
ATOM 4673 C CA . THR A 1 575 ? -21.938 -27.078 -5.484 1 69.25 575 THR A CA 1
ATOM 4674 C C . THR A 1 575 ? -22.609 -26.656 -6.789 1 69.25 575 THR A C 1
ATOM 4676 O O . THR A 1 575 ? -23.656 -27.172 -7.145 1 69.25 575 THR A O 1
ATOM 4679 N N . SER A 1 576 ? -22.016 -25.766 -7.434 1 71.88 576 SER A N 1
ATOM 4680 C CA . SER A 1 576 ? -22.547 -25.312 -8.711 1 71.88 576 SER A CA 1
ATOM 4681 C C . SER A 1 576 ? -22.578 -26.438 -9.734 1 71.88 576 SER A C 1
ATOM 4683 O O . SER A 1 576 ? -23.531 -26.578 -10.492 1 71.88 576 SER A O 1
ATOM 4685 N N . ARG A 1 577 ? -21.578 -27.188 -9.766 1 80.5 577 ARG A N 1
ATOM 4686 C CA . ARG A 1 577 ? -21.516 -28.312 -10.68 1 80.5 577 ARG A CA 1
ATOM 4687 C C . ARG A 1 577 ? -22.625 -29.328 -10.375 1 80.5 577 ARG A C 1
ATOM 4689 O O . ARG A 1 577 ? -23.266 -29.844 -11.289 1 80.5 577 ARG A O 1
ATOM 4696 N N . ALA A 1 578 ? -22.797 -29.594 -9.133 1 76.38 578 ALA A N 1
ATOM 4697 C CA . ALA A 1 578 ? -23.812 -30.562 -8.727 1 76.38 578 ALA A CA 1
ATOM 4698 C C . ALA A 1 578 ? -25.203 -30.094 -9.148 1 76.38 578 ALA A C 1
ATOM 4700 O O . ALA A 1 578 ? -26.031 -30.891 -9.617 1 76.38 578 ALA A O 1
ATOM 4701 N N . LYS A 1 579 ? -25.375 -28.875 -9.055 1 72.88 579 LYS A N 1
ATOM 4702 C CA . LYS A 1 579 ? -26.688 -28.328 -9.414 1 72.88 579 LYS A CA 1
ATOM 4703 C C . LYS A 1 579 ? -26.891 -28.359 -10.922 1 72.88 579 LYS A C 1
ATOM 4705 O O . LYS A 1 579 ? -28 -28.609 -11.391 1 72.88 579 LYS A O 1
ATOM 4710 N N . VAL A 1 580 ? -25.938 -28.062 -11.602 1 77.88 580 VAL A N 1
ATOM 4711 C CA . VAL A 1 580 ? -26.031 -28.078 -13.055 1 77.88 580 VAL A CA 1
ATOM 4712 C C . VAL A 1 580 ? -26.266 -29.516 -13.539 1 77.88 580 VAL A C 1
ATOM 4714 O O . VAL A 1 580 ? -27.062 -29.75 -14.438 1 77.88 580 VAL A O 1
ATOM 4717 N N . TRP A 1 581 ? -25.641 -30.453 -12.914 1 82.81 581 TRP A N 1
ATOM 4718 C CA . TRP A 1 581 ? -25.828 -31.859 -13.266 1 82.81 581 TRP A CA 1
ATOM 4719 C C . TRP A 1 581 ? -27.266 -32.312 -12.992 1 82.81 581 TRP A C 1
ATOM 4721 O O . TRP A 1 581 ? -27.859 -33.031 -13.789 1 82.81 581 TRP A O 1
ATOM 4731 N N . GLU A 1 582 ? -27.734 -31.828 -11.891 1 77.38 582 GLU A N 1
ATOM 4732 C CA . GLU A 1 582 ? -29.125 -32.156 -11.539 1 77.38 582 GLU A CA 1
ATOM 4733 C C . GLU A 1 582 ? -30.094 -31.578 -12.562 1 77.38 582 GLU A C 1
ATOM 4735 O O . GLU A 1 582 ? -31.016 -32.281 -12.992 1 77.38 582 GLU A O 1
ATOM 4740 N N . LYS A 1 583 ? -29.859 -30.438 -12.945 1 76.44 583 LYS A N 1
ATOM 4741 C CA . LYS A 1 583 ? -30.75 -29.781 -13.906 1 76.44 583 LYS A CA 1
ATOM 4742 C C . LYS A 1 583 ? -30.688 -30.453 -15.273 1 76.44 583 LYS A C 1
ATOM 4744 O O . LYS A 1 583 ? -31.672 -30.5 -16 1 76.44 583 LYS A O 1
ATOM 4749 N N . LEU A 1 584 ? -29.578 -30.969 -15.555 1 82.69 584 LEU A N 1
ATOM 4750 C CA . LEU A 1 584 ? -29.375 -31.578 -16.859 1 82.69 584 LEU A CA 1
ATOM 4751 C C . LEU A 1 584 ? -29.688 -33.062 -16.828 1 82.69 584 LEU A C 1
ATOM 4753 O O . LEU A 1 584 ? -29.703 -33.75 -17.859 1 82.69 584 LEU A O 1
ATOM 4757 N N . GLY A 1 585 ? -30.031 -33.594 -15.594 1 79.69 585 GLY A N 1
ATOM 4758 C CA . GLY A 1 585 ? -30.359 -35 -15.438 1 79.69 585 GLY A CA 1
ATOM 4759 C C . GLY A 1 585 ? -29.141 -35.906 -15.523 1 79.69 585 GLY A C 1
ATOM 4760 O O . GLY A 1 585 ? -29.25 -37.062 -15.961 1 79.69 585 GLY A O 1
ATOM 4761 N N . LEU A 1 586 ? -28.047 -35.344 -15.367 1 79.69 586 LEU A N 1
ATOM 4762 C CA . LEU A 1 586 ? -26.812 -36.125 -15.43 1 79.69 586 LEU A CA 1
ATOM 4763 C C . LEU A 1 586 ? -26.531 -36.812 -14.094 1 79.69 586 LEU A C 1
ATOM 4765 O O . LEU A 1 586 ? -26.812 -36.25 -13.031 1 79.69 586 LEU A O 1
ATOM 4769 N N . SER A 1 587 ? -26.75 -38.188 -13.977 1 63.31 587 SER A N 1
ATOM 4770 C CA . SER A 1 587 ? -26.531 -38.969 -12.75 1 63.31 587 SER A CA 1
ATOM 4771 C C . SER A 1 587 ? -25.156 -38.656 -12.156 1 63.31 587 SER A C 1
ATOM 4773 O O . SER A 1 587 ? -24.156 -38.594 -12.883 1 63.31 587 SER A O 1
ATOM 4775 N N . THR A 1 588 ? -25.078 -38 -11.156 1 54.19 588 THR A N 1
ATOM 4776 C CA . THR A 1 588 ? -23.812 -37.75 -10.469 1 54.19 588 THR A CA 1
ATOM 4777 C C . THR A 1 588 ? -23.109 -39.031 -10.125 1 54.19 588 THR A C 1
ATOM 4779 O O . THR A 1 588 ? -23.688 -39.906 -9.461 1 54.19 588 THR A O 1
ATOM 4782 N N . VAL A 1 589 ? -22.453 -39.844 -10.953 1 44.12 589 VAL A N 1
ATOM 4783 C CA . VAL A 1 589 ? -21.609 -40.875 -10.375 1 44.12 589 VAL A CA 1
ATOM 4784 C C . VAL A 1 589 ? -21.078 -40.406 -9.023 1 44.12 589 VAL A C 1
ATOM 4786 O O . VAL A 1 589 ? -20.641 -39.25 -8.883 1 44.12 589 VAL A O 1
ATOM 4789 N N . ASP A 1 590 ? -21.406 -41.219 -7.922 1 38.72 590 ASP A N 1
ATOM 4790 C CA . ASP A 1 590 ? -20.922 -41.094 -6.551 1 38.72 590 ASP A CA 1
ATOM 4791 C C . ASP A 1 590 ? -19.406 -40.906 -6.523 1 38.72 590 ASP A C 1
ATOM 4793 O O . ASP A 1 590 ? -18.641 -41.844 -6.73 1 38.72 590 ASP A O 1
ATOM 4797 N N . VAL A 1 591 ? -18.828 -40.094 -7.137 1 36.5 591 VAL A N 1
ATOM 4798 C CA . VAL A 1 591 ? -17.438 -39.969 -6.688 1 36.5 591 VAL A CA 1
ATOM 4799 C C . VAL A 1 591 ? -17.359 -40.219 -5.184 1 36.5 591 VAL A C 1
ATOM 4801 O O . VAL A 1 591 ? -18.062 -39.562 -4.402 1 36.5 591 VAL A O 1
ATOM 4804 N N . SER A 1 592 ? -17.078 -41.531 -4.777 1 33.09 592 SER A N 1
ATOM 4805 C CA . SER A 1 592 ? -16.734 -41.875 -3.402 1 33.09 592 SER A CA 1
ATOM 4806 C C . SER A 1 592 ? -16.125 -40.688 -2.656 1 33.09 592 SER A C 1
ATOM 4808 O O . SER A 1 592 ? -15.031 -40.25 -3.002 1 33.09 592 SER A O 1
ATOM 4810 N N . THR A 1 593 ? -16.859 -39.812 -2.318 1 32.84 593 THR A N 1
ATOM 4811 C CA . THR A 1 593 ? -16.406 -38.906 -1.272 1 32.84 593 THR A CA 1
ATOM 4812 C C . THR A 1 593 ? -15.727 -39.656 -0.143 1 32.84 593 THR A C 1
ATOM 4814 O O . THR A 1 593 ? -16.375 -40.406 0.58 1 32.84 593 THR A O 1
ATOM 4817 N N . THR A 1 594 ? -14.703 -40.438 -0.311 1 29.88 594 THR A N 1
ATOM 4818 C CA . THR A 1 594 ? -14.008 -40.844 0.909 1 29.88 594 THR A CA 1
ATOM 4819 C C . THR A 1 594 ? -14.359 -39.906 2.059 1 29.88 594 THR A C 1
ATOM 4821 O O . THR A 1 594 ? -14.445 -38.688 1.874 1 29.88 594 THR A O 1
ATOM 4824 N N . ASP A 1 595 ? -14.961 -40.5 3.133 1 29.5 595 ASP A N 1
ATOM 4825 C CA . ASP A 1 595 ? -15.312 -40 4.449 1 29.5 595 ASP A CA 1
ATOM 4826 C C . ASP A 1 595 ? -14.242 -39.031 4.973 1 29.5 595 ASP A C 1
ATOM 4828 O O . ASP A 1 595 ? -13.344 -39.469 5.707 1 29.5 595 ASP A O 1
ATOM 4832 N N . VAL A 1 596 ? -13.539 -38.531 4.195 1 30.02 596 VAL A N 1
ATOM 4833 C CA . VAL A 1 596 ? -12.773 -37.562 4.996 1 30.02 596 VAL A CA 1
ATOM 4834 C C . VAL A 1 596 ? -13.719 -36.844 5.941 1 30.02 596 VAL A C 1
ATOM 4836 O O . VAL A 1 596 ? -14.68 -36.188 5.5 1 30.02 596 VAL A O 1
ATOM 4839 N N . ARG A 1 597 ? -13.883 -37.438 7.086 1 27.8 597 ARG A N 1
ATOM 4840 C CA . ARG A 1 597 ? -14.461 -36.812 8.266 1 27.8 597 ARG A CA 1
ATOM 4841 C C . ARG A 1 597 ? -14.352 -35.281 8.18 1 27.8 597 ARG A C 1
ATOM 4843 O O . ARG A 1 597 ? -13.297 -34.719 8.453 1 27.8 597 ARG A O 1
ATOM 4850 N N . LEU A 1 598 ? -14.898 -34.875 7.18 1 27.84 598 LEU A N 1
ATOM 4851 C CA . LEU A 1 598 ? -15.133 -33.469 7.383 1 27.84 598 LEU A CA 1
ATOM 4852 C C . LEU A 1 598 ? -15.781 -33.219 8.734 1 27.84 598 LEU A C 1
ATOM 4854 O O . LEU A 1 598 ? -16.781 -33.844 9.078 1 27.84 598 LEU A O 1
ATOM 4858 N N . THR A 1 599 ? -15.156 -33.188 9.727 1 27.2 599 THR A N 1
ATOM 4859 C CA . THR A 1 599 ? -15.766 -32.812 11 1 27.2 599 THR A CA 1
ATOM 4860 C C . THR A 1 599 ? -17.125 -32.156 10.773 1 27.2 599 THR A C 1
ATOM 4862 O O . THR A 1 599 ? -17.344 -31.516 9.742 1 27.2 599 THR A O 1
ATOM 4865 N N . ASN A 1 600 ? -18.25 -32.781 11.484 1 24.81 600 ASN A N 1
ATOM 4866 C CA . ASN A 1 600 ? -19.656 -32.406 11.586 1 24.81 600 ASN A CA 1
ATOM 4867 C C . ASN A 1 600 ? -19.859 -30.922 11.312 1 24.81 600 ASN A C 1
ATOM 4869 O O . ASN A 1 600 ? -19.656 -30.094 12.203 1 24.81 600 ASN A O 1
ATOM 4873 N N . PHE A 1 601 ? -19.531 -30.594 10.234 1 26.17 601 PHE A N 1
ATOM 4874 C CA . PHE A 1 601 ? -20.156 -29.297 9.984 1 26.17 601 PHE A CA 1
ATOM 4875 C C . PHE A 1 601 ? -21.656 -29.453 9.805 1 26.17 601 PHE A C 1
ATOM 4877 O O . PHE A 1 601 ? -22.125 -29.891 8.75 1 26.17 601 PHE A O 1
ATOM 4884 N N . GLU A 1 602 ? -22.5 -30.016 10.766 1 26.95 602 GLU A N 1
ATOM 4885 C CA . GLU A 1 602 ? -23.938 -30.203 10.922 1 26.95 602 GLU A CA 1
ATOM 4886 C C . GLU A 1 602 ? -24.719 -29.234 10.031 1 26.95 602 GLU A C 1
ATOM 4888 O O . GLU A 1 602 ? -25.938 -29.375 9.875 1 26.95 602 GLU A O 1
ATOM 4893 N N . PHE A 1 603 ? -24.219 -28.141 9.602 1 27.45 603 PHE A N 1
ATOM 4894 C CA . PHE A 1 603 ? -25.125 -27.109 9.133 1 27.45 603 PHE A CA 1
ATOM 4895 C C . PHE A 1 603 ? -25.594 -27.406 7.711 1 27.45 603 PHE A C 1
ATOM 4897 O O . PHE A 1 603 ? -26.656 -26.922 7.285 1 27.45 603 PHE A O 1
ATOM 4904 N N . PHE A 1 604 ? -24.875 -28.125 6.848 1 27.27 604 PHE A N 1
ATOM 4905 C CA . PHE A 1 604 ? -25.297 -28.188 5.453 1 27.27 604 PHE A CA 1
ATOM 4906 C C . PHE A 1 604 ? -26.125 -29.438 5.191 1 27.27 604 PHE A C 1
ATOM 4908 O O . PHE A 1 604 ? -25.562 -30.531 5.07 1 27.27 604 PHE A O 1
ATOM 4915 N N . ASP A 1 605 ? -27.266 -29.562 5.727 1 26.75 605 ASP A N 1
ATOM 4916 C CA . ASP A 1 605 ? -28.062 -30.656 5.207 1 26.75 605 ASP A CA 1
ATOM 4917 C C . ASP A 1 605 ? -28.422 -30.438 3.738 1 26.75 605 ASP A C 1
ATOM 4919 O O . ASP A 1 605 ? -29.062 -29.453 3.387 1 26.75 605 ASP A O 1
ATOM 4923 N N . ALA A 1 606 ? -27.891 -30.984 2.82 1 27.06 606 ALA A N 1
ATOM 4924 C CA . ALA A 1 606 ? -28.047 -31.031 1.369 1 27.06 606 ALA A CA 1
ATOM 4925 C C . ALA A 1 606 ? -29.516 -31.203 0.991 1 27.06 606 ALA A C 1
ATOM 4927 O O . ALA A 1 606 ? -29.922 -30.859 -0.122 1 27.06 606 ALA A O 1
ATOM 4928 N N . ASN A 1 607 ? -30.359 -31.891 1.73 1 28.61 607 ASN A N 1
ATOM 4929 C CA . ASN A 1 607 ? -31.703 -32.281 1.335 1 28.61 607 ASN A CA 1
ATOM 4930 C C . ASN A 1 607 ? -32.688 -31.125 1.399 1 28.61 607 ASN A C 1
ATOM 4932 O O . ASN A 1 607 ? -33.781 -31.203 0.885 1 28.61 607 ASN A O 1
ATOM 4936 N N . ASN A 1 608 ? -32.656 -30.328 2.365 1 28.58 608 ASN A N 1
ATOM 4937 C CA . ASN A 1 608 ? -33.688 -29.312 2.537 1 28.58 608 ASN A CA 1
ATOM 4938 C C . ASN A 1 608 ? -33.281 -28 1.86 1 28.58 608 ASN A C 1
ATOM 4940 O O . ASN A 1 608 ? -33.594 -26.922 2.365 1 28.58 608 ASN A O 1
ATOM 4944 N N . LEU A 1 609 ? -32.406 -28.109 0.909 1 29.59 609 LEU A N 1
ATOM 4945 C CA . LEU A 1 609 ? -32.031 -26.969 0.072 1 29.59 609 LEU A CA 1
ATOM 4946 C C . LEU A 1 609 ? -33.156 -26.656 -0.934 1 29.59 609 LEU A C 1
ATOM 4948 O O . LEU A 1 609 ? -33.312 -27.375 -1.924 1 29.59 609 LEU A O 1
ATOM 4952 N N . ASP A 1 610 ? -34.344 -26.281 -0.471 1 27.14 610 ASP A N 1
ATOM 4953 C CA . ASP A 1 610 ? -35.375 -25.875 -1.4 1 27.14 610 ASP A CA 1
ATOM 4954 C C . ASP A 1 610 ? -34.906 -24.734 -2.295 1 27.14 610 ASP A C 1
ATOM 4956 O O . ASP A 1 610 ? -34.938 -23.562 -1.886 1 27.14 610 ASP A O 1
ATOM 4960 N N . ILE A 1 611 ? -34.031 -24.969 -3.096 1 30.75 611 ILE A N 1
ATOM 4961 C CA . ILE A 1 611 ? -33.469 -24.047 -4.078 1 30.75 611 ILE A CA 1
ATOM 4962 C C . ILE A 1 611 ? -34.469 -23.781 -5.184 1 30.75 611 ILE A C 1
ATOM 4964 O O . ILE A 1 611 ? -34.844 -24.688 -5.926 1 30.75 611 ILE A O 1
ATOM 4968 N N . ASN A 1 612 ? -35.562 -22.922 -4.992 1 28.89 612 ASN A N 1
ATOM 4969 C CA . ASN A 1 612 ? -36.375 -22.656 -6.164 1 28.89 612 ASN A CA 1
ATOM 4970 C C . ASN A 1 612 ? -35.562 -22.062 -7.309 1 28.89 612 ASN A C 1
ATOM 4972 O O . ASN A 1 612 ? -34.812 -21.109 -7.109 1 28.89 612 ASN A O 1
ATOM 4976 N N . TRP A 1 613 ? -35.469 -22.719 -8.367 1 29.14 613 TRP A N 1
ATOM 4977 C CA . TRP A 1 613 ? -34.812 -22.5 -9.664 1 29.14 613 TRP A CA 1
ATOM 4978 C C . TRP A 1 613 ? -35.219 -21.141 -10.227 1 29.14 613 TRP A C 1
ATOM 4980 O O . TRP A 1 613 ? -34.438 -20.547 -11 1 29.14 613 TRP A O 1
ATOM 4990 N N . ASP A 1 614 ? -36.438 -20.672 -10.062 1 31.69 614 ASP A N 1
ATOM 4991 C CA . ASP A 1 614 ? -36.906 -19.391 -10.586 1 31.69 614 ASP A CA 1
ATOM 4992 C C . ASP A 1 614 ? -36.031 -18.25 -10.062 1 31.69 614 ASP A C 1
ATOM 4994 O O . ASP A 1 614 ? -35.875 -17.234 -10.742 1 31.69 614 ASP A O 1
ATOM 4998 N N . ASP A 1 615 ? -35.469 -18.484 -8.984 1 31.19 615 ASP A N 1
ATOM 4999 C CA . ASP A 1 615 ? -34.688 -17.406 -8.391 1 31.19 615 ASP A CA 1
ATOM 5000 C C . ASP A 1 615 ? -33.281 -17.328 -9.023 1 31.19 615 ASP A C 1
ATOM 5002 O O . ASP A 1 615 ? -32.688 -16.266 -9.078 1 31.19 615 ASP A O 1
ATOM 5006 N N . TRP A 1 616 ? -32.781 -18.391 -9.586 1 33.03 616 TRP A N 1
ATOM 5007 C CA . TRP A 1 616 ? -31.625 -18.297 -10.445 1 33.03 616 TRP A CA 1
ATOM 5008 C C . TRP A 1 616 ? -31.922 -17.484 -11.695 1 33.03 616 TRP A C 1
ATOM 5010 O O . TRP A 1 616 ? -31.094 -16.672 -12.133 1 33.03 616 TRP A O 1
ATOM 5020 N N . ASP A 1 617 ? -33.094 -17.688 -12.219 1 30.73 617 ASP A N 1
ATOM 5021 C CA . ASP A 1 617 ? -33.5 -16.859 -13.328 1 30.73 617 ASP A CA 1
ATOM 5022 C C . ASP A 1 617 ? -33.531 -15.383 -12.93 1 30.73 617 ASP A C 1
ATOM 5024 O O . ASP A 1 617 ? -33.125 -14.516 -13.711 1 30.73 617 ASP A O 1
ATOM 5028 N N . ALA A 1 618 ? -34.062 -15.039 -11.758 1 32.22 618 ALA A N 1
ATOM 5029 C CA . ALA A 1 618 ? -34.094 -13.664 -11.281 1 32.22 618 ALA A CA 1
ATOM 5030 C C . ALA A 1 618 ? -32.656 -13.156 -11 1 32.22 618 ALA A C 1
ATOM 5032 O O . ALA A 1 618 ? -32.375 -11.984 -11.211 1 32.22 618 ALA A O 1
ATOM 5033 N N . ILE A 1 619 ? -31.875 -13.914 -10.461 1 34.44 619 ILE A N 1
ATOM 5034 C CA . ILE A 1 619 ? -30.469 -13.562 -10.234 1 34.44 619 ILE A CA 1
ATOM 5035 C C . ILE A 1 619 ? -29.812 -13.172 -11.555 1 34.44 619 ILE A C 1
ATOM 5037 O O . ILE A 1 619 ? -29.109 -12.164 -11.633 1 34.44 619 ILE A O 1
ATOM 5041 N N . PHE A 1 620 ? -29.922 -14.016 -12.469 1 31.05 620 PHE A N 1
ATOM 5042 C CA . PHE A 1 620 ? -29.422 -13.727 -13.805 1 31.05 620 PHE A CA 1
ATOM 5043 C C . PHE A 1 620 ? -30.219 -12.602 -14.453 1 31.05 620 PHE A C 1
ATOM 5045 O O . PHE A 1 620 ? -29.719 -11.914 -15.352 1 31.05 620 PHE A O 1
ATOM 5052 N N . GLN A 1 621 ? -31.484 -12.453 -14.203 1 29.52 621 GLN A N 1
ATOM 5053 C CA . GLN A 1 621 ? -32.25 -11.383 -14.828 1 29.52 621 GLN A CA 1
ATOM 5054 C C . GLN A 1 621 ? -31.922 -10.031 -14.203 1 29.52 621 GLN A C 1
ATOM 5056 O O . GLN A 1 621 ? -32.062 -8.992 -14.852 1 29.52 621 GLN A O 1
ATOM 5061 N N . HIS A 1 622 ? -31.922 -9.859 -12.844 1 27.92 622 HIS A N 1
ATOM 5062 C CA . HIS A 1 622 ? -31.734 -8.531 -12.258 1 27.92 622 HIS A CA 1
ATOM 5063 C C . HIS A 1 622 ? -30.266 -8.18 -12.117 1 27.92 622 HIS A C 1
ATOM 5065 O O . HIS A 1 622 ? -29.906 -7.188 -11.484 1 27.92 622 HIS A O 1
ATOM 5071 N N . CYS A 1 623 ? -29.344 -8.977 -12.156 1 26.22 623 CYS A N 1
ATOM 5072 C CA . CYS A 1 623 ? -28.031 -8.406 -12.414 1 26.22 623 CYS A CA 1
ATOM 5073 C C . CYS A 1 623 ? -28.078 -7.453 -13.602 1 26.22 623 CYS A C 1
ATOM 5075 O O . CYS A 1 623 ? -28.5 -7.84 -14.695 1 26.22 623 CYS A O 1
ATOM 5077 N N . PRO A 1 624 ? -28.469 -6.184 -13.258 1 25.17 624 PRO A N 1
ATOM 5078 C CA . PRO A 1 624 ? -28.531 -5.379 -14.484 1 25.17 624 PRO A CA 1
ATOM 5079 C C . PRO A 1 624 ? -27.391 -5.676 -15.445 1 25.17 624 PRO A C 1
ATOM 5081 O O . PRO A 1 624 ? -26.219 -5.465 -15.102 1 25.17 624 PRO A O 1
ATOM 5084 N N . PHE A 1 625 ? -27.281 -6.773 -15.945 1 20.11 625 PHE A N 1
ATOM 5085 C CA . PHE A 1 625 ? -26.453 -6.785 -17.156 1 20.11 625 PHE A CA 1
ATOM 5086 C C . PHE A 1 625 ? -27.047 -5.887 -18.219 1 20.11 625 PHE A C 1
ATOM 5088 O O . PHE A 1 625 ? -28.266 -5.824 -18.375 1 20.11 625 PHE A O 1
ATOM 5095 N N . MET B 1 1 ? -85.562 24.375 -42.531 1 26 1 MET B N 1
ATOM 5096 C CA . MET B 1 1 ? -84.688 25.328 -41.875 1 26 1 MET B CA 1
ATOM 5097 C C . MET B 1 1 ? -83.25 24.75 -41.719 1 26 1 MET B C 1
ATOM 5099 O O . MET B 1 1 ? -83.125 23.641 -41.188 1 26 1 MET B O 1
ATOM 5103 N N . SER B 1 2 ? -82.125 25.312 -42.438 1 25.31 2 SER B N 1
ATOM 5104 C CA . SER B 1 2 ? -80.812 25.062 -43.031 1 25.31 2 SER B CA 1
ATOM 5105 C C . SER B 1 2 ? -79.688 25.125 -42 1 25.31 2 SER B C 1
ATOM 5107 O O . SER B 1 2 ? -79.5 26.141 -41.344 1 25.31 2 SER B O 1
ATOM 5109 N N . GLU B 1 3 ? -79.375 24.016 -41.25 1 26.08 3 GLU B N 1
ATOM 5110 C CA . GLU B 1 3 ? -78.625 23.812 -40.031 1 26.08 3 GLU B CA 1
ATOM 5111 C C . GLU B 1 3 ? -77.125 24.094 -40.281 1 26.08 3 GLU B C 1
ATOM 5113 O O . GLU B 1 3 ? -76.438 23.312 -40.938 1 26.08 3 GLU B O 1
ATOM 5118 N N . THR B 1 4 ? -76.812 25.406 -40.594 1 25.03 4 THR B N 1
ATOM 5119 C CA . THR B 1 4 ? -75.5 25.922 -41.125 1 25.03 4 THR B CA 1
ATOM 5120 C C . THR B 1 4 ? -74.375 25.688 -40.125 1 25.03 4 THR B C 1
ATOM 5122 O O . THR B 1 4 ? -74.438 26.219 -39.031 1 25.03 4 THR B O 1
ATOM 5125 N N . THR B 1 5 ? -73.688 24.5 -40.219 1 28.52 5 THR B N 1
ATOM 5126 C CA . THR B 1 5 ? -72.625 23.922 -39.312 1 28.52 5 THR B CA 1
ATOM 5127 C C . THR B 1 5 ? -71.375 24.766 -39.344 1 28.52 5 THR B C 1
ATOM 5129 O O . THR B 1 5 ? -70.688 24.797 -40.344 1 28.52 5 THR B O 1
ATOM 5132 N N . LYS B 1 6 ? -71.375 26.047 -38.781 1 27.05 6 LYS B N 1
ATOM 5133 C CA . LYS B 1 6 ? -70.375 27.062 -38.844 1 27.05 6 LYS B CA 1
ATOM 5134 C C . LYS B 1 6 ? -69 26.531 -38.312 1 27.05 6 LYS B C 1
ATOM 5136 O O . LYS B 1 6 ? -69 25.891 -37.281 1 27.05 6 LYS B O 1
ATOM 5141 N N . SER B 1 7 ? -68 26.297 -39.125 1 26.77 7 SER B N 1
ATOM 5142 C CA . SER B 1 7 ? -66.625 25.766 -39.156 1 26.77 7 SER B CA 1
ATOM 5143 C C . SER B 1 7 ? -65.688 26.641 -38.344 1 26.77 7 SER B C 1
ATOM 5145 O O . SER B 1 7 ? -65.375 27.766 -38.719 1 26.77 7 SER B O 1
ATOM 5147 N N . GLY B 1 8 ? -65.875 26.859 -36.938 1 23.95 8 GLY B N 1
ATOM 5148 C CA . GLY B 1 8 ? -65.188 27.812 -36.094 1 23.95 8 GLY B CA 1
ATOM 5149 C C . GLY B 1 8 ? -63.688 27.625 -36.125 1 23.95 8 GLY B C 1
ATOM 5150 O O . GLY B 1 8 ? -63.188 26.5 -35.938 1 23.95 8 GLY B O 1
ATOM 5151 N N . SER B 1 9 ? -62.875 28.391 -36.875 1 24.53 9 SER B N 1
ATOM 5152 C CA . SER B 1 9 ? -61.438 28.406 -37.156 1 24.53 9 SER B CA 1
ATOM 5153 C C . SER B 1 9 ? -60.625 28.688 -35.875 1 24.53 9 SER B C 1
ATOM 5155 O O . SER B 1 9 ? -60.844 29.703 -35.219 1 24.53 9 SER B O 1
ATOM 5157 N N . LYS B 1 10 ? -60.281 27.656 -35.031 1 29.66 10 LYS B N 1
ATOM 5158 C CA . LYS B 1 10 ? -59.562 27.781 -33.781 1 29.66 10 LYS B CA 1
ATOM 5159 C C . LYS B 1 10 ? -58.188 28.406 -33.969 1 29.66 10 LYS B C 1
ATOM 5161 O O . LYS B 1 10 ? -57.312 27.812 -34.594 1 29.66 10 LYS B O 1
ATOM 5166 N N . LYS B 1 11 ? -58.094 29.875 -34.062 1 27.33 11 LYS B N 1
ATOM 5167 C CA . LYS B 1 11 ? -56.844 30.641 -34.125 1 27.33 11 LYS B CA 1
ATOM 5168 C C . LYS B 1 11 ? -55.906 30.234 -33 1 27.33 11 LYS B C 1
ATOM 5170 O O . LYS B 1 11 ? -56.281 30.25 -31.828 1 27.33 11 LYS B O 1
ATOM 5175 N N . SER B 1 12 ? -54.875 29.422 -33.188 1 28.31 12 SER B N 1
ATOM 5176 C CA . SER B 1 12 ? -53.812 28.922 -32.312 1 28.31 12 SER B CA 1
ATOM 5177 C C . SER B 1 12 ? -52.938 30.062 -31.797 1 28.31 12 SER B C 1
ATOM 5179 O O . SER B 1 12 ? -52.281 30.766 -32.562 1 28.31 12 SER B O 1
ATOM 5181 N N . GLY B 1 13 ? -53.5 31.016 -30.906 1 25.67 13 GLY B N 1
ATOM 5182 C CA . GLY B 1 13 ? -52.844 32.156 -30.328 1 25.67 13 GLY B CA 1
ATOM 5183 C C . GLY B 1 13 ? -51.469 31.859 -29.797 1 25.67 13 GLY B C 1
ATOM 5184 O O . GLY B 1 13 ? -51.281 30.875 -29.062 1 25.67 13 GLY B O 1
ATOM 5185 N N . GLN B 1 14 ? -50.375 32.25 -30.484 1 29.36 14 GLN B N 1
ATOM 5186 C CA . GLN B 1 14 ? -48.969 32.188 -30.141 1 29.36 14 GLN B CA 1
ATOM 5187 C C . GLN B 1 14 ? -48.656 32.906 -28.844 1 29.36 14 GLN B C 1
ATOM 5189 O O . GLN B 1 14 ? -48.875 34.125 -28.734 1 29.36 14 GLN B O 1
ATOM 5194 N N . THR B 1 15 ? -48.906 32.375 -27.641 1 31.7 15 THR B N 1
ATOM 5195 C CA . THR B 1 15 ? -48.625 32.969 -26.328 1 31.7 15 THR B CA 1
ATOM 5196 C C . THR B 1 15 ? -47.188 33.469 -26.25 1 31.7 15 THR B C 1
ATOM 5198 O O . THR B 1 15 ? -46.25 32.719 -26.453 1 31.7 15 THR B O 1
ATOM 5201 N N . SER B 1 16 ? -46.938 34.781 -26.516 1 33.44 16 SER B N 1
ATOM 5202 C CA . SER B 1 16 ? -45.688 35.5 -26.359 1 33.44 16 SER B CA 1
ATOM 5203 C C . SER B 1 16 ? -45.094 35.281 -24.969 1 33.44 16 SER B C 1
ATOM 5205 O O . SER B 1 16 ? -45.75 35.469 -23.953 1 33.44 16 SER B O 1
ATOM 5207 N N . ARG B 1 17 ? -44.094 34.469 -24.797 1 41.19 17 ARG B N 1
ATOM 5208 C CA . ARG B 1 17 ? -43.406 34.25 -23.531 1 41.19 17 ARG B CA 1
ATOM 5209 C C . ARG B 1 17 ? -42.906 35.562 -22.953 1 41.19 17 ARG B C 1
ATOM 5211 O O . ARG B 1 17 ? -42.156 36.312 -23.625 1 41.19 17 ARG B O 1
ATOM 5218 N N . ARG B 1 18 ? -43.531 36.219 -21.938 1 44.91 18 ARG B N 1
ATOM 5219 C CA . ARG B 1 18 ? -43.281 37.438 -21.172 1 44.91 18 ARG B CA 1
ATOM 5220 C C . ARG B 1 18 ? -41.875 37.5 -20.641 1 44.91 18 ARG B C 1
ATOM 5222 O O . ARG B 1 18 ? -41.344 36.469 -20.188 1 44.91 18 ARG B O 1
ATOM 5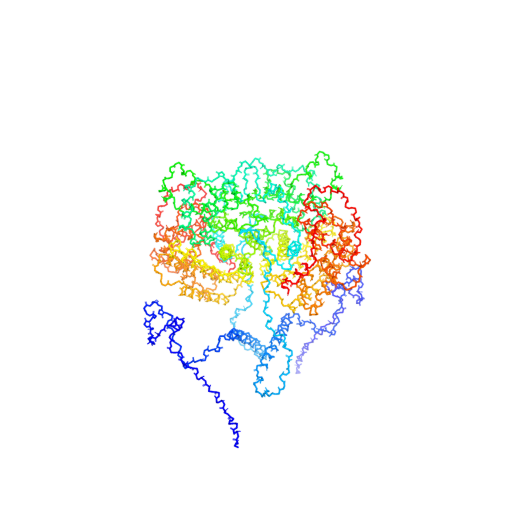229 N N . ALA B 1 19 ? -41.062 38.562 -20.859 1 50.16 19 ALA B N 1
ATOM 5230 C CA . ALA B 1 19 ? -39.688 38.875 -20.438 1 50.16 19 ALA B CA 1
ATOM 5231 C C . ALA B 1 19 ? -39.562 38.812 -18.922 1 50.16 19 ALA B C 1
ATOM 5233 O O . ALA B 1 19 ? -40.406 39.344 -18.203 1 50.16 19 ALA B O 1
ATOM 5234 N N . ILE B 1 20 ? -38.812 37.969 -18.359 1 59.12 20 ILE B N 1
ATOM 5235 C CA . ILE B 1 20 ? -38.625 37.781 -16.922 1 59.12 20 ILE B CA 1
ATOM 5236 C C . ILE B 1 20 ? -37.844 38.938 -16.344 1 59.12 20 ILE B C 1
ATOM 5238 O O . ILE B 1 20 ? -36.688 39.156 -16.703 1 59.12 20 ILE B O 1
ATOM 5242 N N . HIS B 1 21 ? -38.406 39.875 -15.734 1 66.94 21 HIS B N 1
ATOM 5243 C CA . HIS B 1 21 ? -37.844 41.125 -15.188 1 66.94 21 HIS B CA 1
ATOM 5244 C C . HIS B 1 21 ? -37.438 40.938 -13.727 1 66.94 21 HIS B C 1
ATOM 5246 O O . HIS B 1 21 ? -36.812 41.812 -13.133 1 66.94 21 HIS B O 1
ATOM 5252 N N . SER B 1 22 ? -37.781 39.875 -13.148 1 71.94 22 SER B N 1
ATOM 5253 C CA . SER B 1 22 ? -37.469 39.625 -11.734 1 71.94 22 SER B CA 1
ATOM 5254 C C . SER B 1 22 ? -36.062 39.062 -11.555 1 71.94 22 SER B C 1
ATOM 5256 O O . SER B 1 22 ? -35.531 38.406 -12.453 1 71.94 22 SER B O 1
ATOM 5258 N N . CYS B 1 23 ? -35.281 39.469 -10.461 1 71.69 23 CYS B N 1
ATOM 5259 C CA . CYS B 1 23 ? -33.969 38.906 -10.188 1 71.69 23 CYS B CA 1
ATOM 5260 C C . CYS B 1 23 ? -34.094 37.406 -9.914 1 71.69 23 CYS B C 1
ATOM 5262 O O . CYS B 1 23 ? -35.156 36.906 -9.523 1 71.69 23 CYS B O 1
ATOM 5264 N N . LEU B 1 24 ? -33.156 36.562 -10.094 1 72.38 24 LEU B N 1
ATOM 5265 C CA . LEU B 1 24 ? -33.156 35.094 -10.008 1 72.38 24 LEU B CA 1
ATOM 5266 C C . LEU B 1 24 ? -33.531 34.656 -8.594 1 72.38 24 LEU B C 1
ATOM 5268 O O . LEU B 1 24 ? -34.219 33.656 -8.422 1 72.38 24 LEU B O 1
ATOM 5272 N N . ALA B 1 25 ? -33.156 35.344 -7.617 1 72.75 25 ALA B N 1
ATOM 5273 C CA . ALA B 1 25 ? -33.469 35 -6.23 1 72.75 25 ALA B CA 1
ATOM 5274 C C . ALA B 1 25 ? -34.938 35.188 -5.914 1 72.75 25 ALA B C 1
ATOM 5276 O O . ALA B 1 25 ? -35.562 34.344 -5.277 1 72.75 25 ALA B O 1
ATOM 5277 N N . CYS B 1 26 ? -35.406 36.156 -6.262 1 73.5 26 CYS B N 1
ATOM 5278 C CA . CYS B 1 26 ? -36.812 36.469 -6.023 1 73.5 26 CYS B CA 1
ATOM 5279 C C . CYS B 1 26 ? -37.719 35.531 -6.852 1 73.5 26 CYS B C 1
ATOM 5281 O O . CYS B 1 26 ? -38.781 35.125 -6.391 1 73.5 26 CYS B O 1
ATOM 5283 N N . ARG B 1 27 ? -37.281 35.188 -8.047 1 72.62 27 ARG B N 1
ATOM 5284 C CA . ARG B 1 27 ? -38.031 34.281 -8.922 1 72.62 27 ARG B CA 1
ATOM 5285 C C . ARG B 1 27 ? -38.125 32.906 -8.312 1 72.62 27 ARG B C 1
ATOM 5287 O O . ARG B 1 27 ? -39.188 32.281 -8.352 1 72.62 27 ARG B O 1
ATOM 5294 N N . ARG B 1 28 ? -37.094 32.5 -7.684 1 67.69 28 ARG B N 1
ATOM 5295 C CA . ARG B 1 28 ? -37.031 31.172 -7.086 1 67.69 28 ARG B CA 1
ATOM 5296 C C . ARG B 1 28 ? -37.906 31.078 -5.848 1 67.69 28 ARG B C 1
ATOM 5298 O O . ARG B 1 28 ? -38.531 30.047 -5.598 1 67.69 28 ARG B O 1
ATOM 5305 N N . LYS B 1 29 ? -38 32.094 -5.234 1 70.62 29 LYS B N 1
ATOM 5306 C CA . LYS B 1 29 ? -38.781 32.125 -4.008 1 70.62 29 LYS B CA 1
ATOM 5307 C C . LYS B 1 29 ? -40.156 32.719 -4.254 1 70.62 29 LYS B C 1
ATOM 5309 O O . LYS B 1 29 ? -40.938 32.906 -3.318 1 70.62 29 LYS B O 1
ATOM 5314 N N . LYS B 1 30 ? -40.531 32.938 -5.473 1 70.88 30 LYS B N 1
ATOM 5315 C CA . LYS B 1 30 ? -41.812 33.469 -5.926 1 70.88 30 LYS B CA 1
ATOM 5316 C C . LYS B 1 30 ? -42.188 34.75 -5.172 1 70.88 30 LYS B C 1
ATOM 5318 O O . LYS B 1 30 ? -43.344 34.906 -4.746 1 70.88 30 LYS B O 1
ATOM 5323 N N . LEU B 1 31 ? -41.125 35.531 -4.844 1 76.69 31 LEU B N 1
ATOM 5324 C CA . LEU B 1 31 ? -41.375 36.812 -4.184 1 76.69 31 LEU B CA 1
ATOM 5325 C C . LEU B 1 31 ? -41.531 37.938 -5.207 1 76.69 31 LEU B C 1
ATOM 5327 O O . LEU B 1 31 ? -41 37.844 -6.312 1 76.69 31 LEU B O 1
ATOM 5331 N N . LYS B 1 32 ? -42.312 38.906 -4.895 1 76.56 32 LYS B N 1
ATOM 5332 C CA . LYS B 1 32 ? -42.5 40.094 -5.738 1 76.56 32 LYS B CA 1
ATOM 5333 C C . LYS B 1 32 ? -41.25 40.969 -5.746 1 76.56 32 LYS B C 1
ATOM 5335 O O . LYS B 1 32 ? -40.938 41.625 -4.75 1 76.56 32 LYS B O 1
ATOM 5340 N N . CYS B 1 33 ? -40.375 40.875 -6.805 1 72.5 33 CYS B N 1
ATOM 5341 C CA . CYS B 1 33 ? -39.125 41.594 -6.965 1 72.5 33 CYS B CA 1
ATOM 5342 C C . CYS B 1 33 ? -39.375 43.062 -7.316 1 72.5 33 CYS B C 1
ATOM 5344 O O . CYS B 1 33 ? -40.25 43.344 -8.141 1 72.5 33 CYS B O 1
ATOM 5346 N N . ASP B 1 34 ? -38.875 44 -6.613 1 76.56 34 ASP B N 1
ATOM 5347 C CA . ASP B 1 34 ? -39.125 45.406 -6.863 1 76.56 34 ASP B CA 1
ATOM 5348 C C . ASP B 1 34 ? -38.156 45.938 -7.941 1 76.56 34 ASP B C 1
ATOM 5350 O O . ASP B 1 34 ? -38.094 47.156 -8.18 1 76.56 34 ASP B O 1
ATOM 5354 N N . HIS B 1 35 ? -37.281 45.094 -8.742 1 72.19 35 HIS B N 1
ATOM 5355 C CA . HIS B 1 35 ? -36.406 45.375 -9.867 1 72.19 35 HIS B CA 1
ATOM 5356 C C . HIS B 1 35 ? -35.281 46.344 -9.469 1 72.19 35 HIS B C 1
ATOM 5358 O O . HIS B 1 35 ? -34.656 46.969 -10.336 1 72.19 35 HIS B O 1
ATOM 5364 N N . GLY B 1 36 ? -35.031 46.438 -8.055 1 74.88 36 GLY B N 1
ATOM 5365 C CA . GLY B 1 36 ? -33.875 47.156 -7.613 1 74.88 36 GLY B CA 1
ATOM 5366 C C . GLY B 1 36 ? -32.594 46.375 -7.766 1 74.88 36 GLY B C 1
ATOM 5367 O O . GLY B 1 36 ? -32.625 45.125 -7.773 1 74.88 36 GLY B O 1
ATOM 5368 N N . ARG B 1 37 ? -31.469 46.781 -8.25 1 72 37 ARG B N 1
ATOM 5369 C CA . ARG B 1 37 ? -30.141 46.188 -8.32 1 72 37 ARG B CA 1
ATOM 5370 C C . ARG B 1 37 ? -29.25 46.688 -7.207 1 72 37 ARG B C 1
ATOM 5372 O O . ARG B 1 37 ? -28.625 47.75 -7.34 1 72 37 ARG B O 1
ATOM 5379 N N . PRO B 1 38 ? -29.266 45.875 -6.043 1 71.06 38 PRO B N 1
ATOM 5380 C CA . PRO B 1 38 ? -30.016 44.656 -5.758 1 71.06 38 PRO B CA 1
ATOM 5381 C C . PRO B 1 38 ? -31.453 44.906 -5.332 1 71.06 38 PRO B C 1
ATOM 5383 O O . PRO B 1 38 ? -31.766 46.031 -4.875 1 71.06 38 PRO B O 1
ATOM 5386 N N . CYS B 1 39 ? -32.281 43.969 -5.449 1 75.06 39 CYS B N 1
ATOM 5387 C CA . CYS B 1 39 ? -33.688 44.219 -5.121 1 75.06 39 CYS B CA 1
ATOM 5388 C C . CYS B 1 39 ? -33.906 44.25 -3.611 1 75.06 39 CYS B C 1
ATOM 5390 O O . CYS B 1 39 ? -33.062 43.75 -2.852 1 75.06 39 CYS B O 1
ATOM 5392 N N . SER B 1 40 ? -34.875 45.031 -3.1 1 77.75 40 SER B N 1
ATOM 5393 C CA . SER B 1 40 ? -35.125 45.25 -1.681 1 77.75 40 SER B CA 1
ATOM 5394 C C . SER B 1 40 ? -35.281 43.938 -0.932 1 77.75 40 SER B C 1
ATOM 5396 O O . SER B 1 40 ? -34.906 43.844 0.243 1 77.75 40 SER B O 1
ATOM 5398 N N . ASN B 1 41 ? -35.812 42.875 -1.585 1 75.38 41 ASN B N 1
ATOM 5399 C CA . ASN B 1 41 ? -35.938 41.562 -0.964 1 75.38 41 ASN B CA 1
ATOM 5400 C C . ASN B 1 41 ? -34.562 40.938 -0.745 1 75.38 41 ASN B C 1
ATOM 5402 O O . ASN B 1 41 ? -34.312 40.344 0.31 1 75.38 41 ASN B O 1
ATOM 5406 N N . CYS B 1 42 ? -33.781 41.031 -1.732 1 71.12 42 CYS B N 1
ATOM 5407 C CA . CYS B 1 42 ? -32.438 40.5 -1.623 1 71.12 42 CYS B CA 1
ATOM 5408 C C . CYS B 1 42 ? -31.609 41.344 -0.662 1 71.12 42 CYS B C 1
ATOM 5410 O O . CYS B 1 42 ? -30.766 40.812 0.073 1 71.12 42 CYS B O 1
ATOM 5412 N N . LEU B 1 43 ? -31.797 42.656 -0.556 1 75.88 43 LEU B N 1
ATOM 5413 C CA . LEU B 1 43 ? -31.172 43.531 0.417 1 75.88 43 LEU B CA 1
ATOM 5414 C C . LEU B 1 43 ? -31.609 43.188 1.834 1 75.88 43 LEU B C 1
ATOM 5416 O O . LEU B 1 43 ? -30.797 43.156 2.752 1 75.88 43 LEU B O 1
ATOM 5420 N N . LYS B 1 44 ? -32.906 42.969 2.029 1 74.06 44 LYS B N 1
ATOM 5421 C CA . LYS B 1 44 ? -33.406 42.688 3.365 1 74.06 44 LYS B CA 1
ATOM 5422 C C . LYS B 1 44 ? -32.938 41.312 3.85 1 74.06 44 LYS B C 1
ATOM 5424 O O . LYS B 1 44 ? -32.719 41.125 5.047 1 74.06 44 LYS B O 1
ATOM 5429 N N . ARG B 1 45 ? -32.812 40.375 2.949 1 70.75 45 ARG B N 1
ATOM 5430 C CA . ARG B 1 45 ? -32.438 39.031 3.328 1 70.75 45 ARG B CA 1
ATOM 5431 C C . ARG B 1 45 ? -30.953 38.781 3.172 1 70.75 45 ARG B C 1
ATOM 5433 O O . ARG B 1 45 ? -30.469 37.656 3.293 1 70.75 45 ARG B O 1
ATOM 5440 N N . SER B 1 46 ? -30.078 39.781 3.029 1 62.19 46 SER B N 1
ATOM 5441 C CA . SER B 1 46 ? -28.641 39.844 2.865 1 62.19 46 SER B CA 1
ATOM 5442 C C . SER B 1 46 ? -28.141 38.875 1.819 1 62.19 46 SER B C 1
ATOM 5444 O O . SER B 1 46 ? -27.031 38.344 1.928 1 62.19 46 SER B O 1
ATOM 5446 N N . THR B 1 47 ? -28.984 38.594 0.9 1 57.41 47 THR B N 1
ATOM 5447 C CA . THR B 1 47 ? -28.625 37.719 -0.23 1 57.41 47 THR B CA 1
ATOM 5448 C C . THR B 1 47 ? -28.359 38.562 -1.479 1 57.41 47 THR B C 1
ATOM 5450 O O . THR B 1 47 ? -28.875 38.281 -2.555 1 57.41 47 THR B O 1
ATOM 5453 N N . ILE B 1 48 ? -27.625 39.562 -1.369 1 68.5 48 ILE B N 1
ATOM 5454 C CA . ILE B 1 48 ? -27.344 40.562 -2.416 1 68.5 48 ILE B CA 1
ATOM 5455 C C . ILE B 1 48 ? -26.688 39.844 -3.604 1 68.5 48 ILE B C 1
ATOM 5457 O O . ILE B 1 48 ? -26.953 40.188 -4.758 1 68.5 48 ILE B O 1
ATOM 5461 N N . GLN B 1 49 ? -25.891 38.906 -3.383 1 64.12 49 GLN B N 1
ATOM 5462 C CA . GLN B 1 49 ? -25.109 38.25 -4.438 1 64.12 49 GLN B CA 1
ATOM 5463 C C . GLN B 1 49 ? -26.016 37.375 -5.32 1 64.12 49 GLN B C 1
ATOM 5465 O O . GLN B 1 49 ? -25.688 37.125 -6.48 1 64.12 49 GLN B O 1
ATOM 5470 N N . SER B 1 50 ? -27.094 37.062 -4.805 1 62.75 50 SER B N 1
ATOM 5471 C CA . SER B 1 50 ? -28.016 36.219 -5.578 1 62.75 50 SER B CA 1
ATOM 5472 C C . SER B 1 50 ? -29.031 37.094 -6.336 1 62.75 50 SER B C 1
ATOM 5474 O O . SER B 1 50 ? -29.875 36.562 -7.047 1 62.75 50 SER B O 1
ATOM 5476 N N . CYS B 1 51 ? -28.891 38.406 -6.25 1 66.56 51 CYS B N 1
ATOM 5477 C CA . CYS B 1 51 ? -29.797 39.281 -6.961 1 66.56 51 CYS B CA 1
ATOM 5478 C C . CYS B 1 51 ? -29.344 39.5 -8.398 1 66.56 51 CYS B C 1
ATOM 5480 O O . CYS B 1 51 ? -28.625 40.438 -8.703 1 66.56 51 CYS B O 1
ATOM 5482 N N . ILE B 1 52 ? -29.484 38.625 -9.211 1 70.06 52 ILE B N 1
ATOM 5483 C CA . ILE B 1 52 ? -29.047 38.594 -10.602 1 70.06 52 ILE B CA 1
ATOM 5484 C C . ILE B 1 52 ? -30.25 38.812 -11.523 1 70.06 52 ILE B C 1
ATOM 5486 O O . ILE B 1 52 ? -31.25 38.125 -11.406 1 70.06 52 ILE B O 1
ATOM 5490 N N . TYR B 1 53 ? -30.188 39.875 -12.273 1 64.19 53 TYR B N 1
ATOM 5491 C CA . TYR B 1 53 ? -31.203 40.188 -13.273 1 64.19 53 TYR B CA 1
ATOM 5492 C C . TYR B 1 53 ? -30.797 39.688 -14.648 1 64.19 53 TYR B C 1
ATOM 5494 O O . TYR B 1 53 ? -29.656 39.875 -15.078 1 64.19 53 TYR B O 1
ATOM 5502 N N . ILE B 1 54 ? -31.688 38.906 -15.289 1 54.81 54 ILE B N 1
ATOM 5503 C CA . ILE B 1 54 ? -31.453 38.438 -16.641 1 54.81 54 ILE B CA 1
ATOM 5504 C C . ILE B 1 54 ? -31.828 39.5 -17.656 1 54.81 54 ILE B C 1
ATOM 5506 O O . ILE B 1 54 ? -32.969 40 -17.656 1 54.81 54 ILE B O 1
ATOM 5510 N N . ASP B 1 55 ? -30.938 40.406 -18.141 1 44.12 55 ASP B N 1
ATOM 5511 C CA . ASP B 1 55 ? -31.219 41.312 -19.25 1 44.12 55 ASP B CA 1
ATOM 5512 C C . ASP B 1 55 ? -31.828 40.562 -20.438 1 44.12 55 ASP B C 1
ATOM 5514 O O . ASP B 1 55 ? -31.281 39.562 -20.875 1 44.12 55 ASP B O 1
ATOM 5518 N N . PRO B 1 56 ? -33.156 40.719 -20.75 1 37.75 56 PRO B N 1
ATOM 5519 C CA . PRO B 1 56 ? -33.781 40.031 -21.875 1 37.75 56 PRO B CA 1
ATOM 5520 C C . PRO B 1 56 ? -32.938 40.125 -23.156 1 37.75 56 PRO B C 1
ATOM 5522 O O . PRO B 1 56 ? -33.281 39.469 -24.156 1 37.75 56 PRO B O 1
ATOM 5525 N N . GLY B 1 57 ? -32.312 41.312 -23.531 1 34.25 57 GLY B N 1
ATOM 5526 C CA . GLY B 1 57 ? -31.703 41.312 -24.859 1 34.25 57 GLY B CA 1
ATOM 5527 C C . GLY B 1 57 ? -30.75 40.188 -25.094 1 34.25 57 GLY B C 1
ATOM 5528 O O . GLY B 1 57 ? -30.578 39.719 -26.234 1 34.25 57 GLY B O 1
ATOM 5529 N N . LYS B 1 58 ? -29.719 40.188 -24.281 1 34 58 LYS B N 1
ATOM 5530 C CA . LYS B 1 58 ? -28.672 39.25 -24.672 1 34 58 LYS B CA 1
ATOM 5531 C C . LYS B 1 58 ? -29.062 37.812 -24.344 1 34 58 LYS B C 1
ATOM 5533 O O . LYS B 1 58 ? -28.812 37.312 -23.234 1 34 58 LYS B O 1
ATOM 5538 N N . THR B 1 59 ? -30.266 37.344 -24.781 1 30.33 59 THR B N 1
ATOM 5539 C CA . THR B 1 59 ? -30.953 36.062 -24.672 1 30.33 59 THR B CA 1
ATOM 5540 C C . THR B 1 59 ? -30.016 34.906 -25.047 1 30.33 59 THR B C 1
ATOM 5542 O O . THR B 1 59 ? -30.453 33.75 -25.125 1 30.33 59 THR B O 1
ATOM 5545 N N . ASN B 1 60 ? -28.953 35.219 -25.844 1 27.41 60 ASN B N 1
ATOM 5546 C CA . ASN B 1 60 ? -28.344 34.031 -26.484 1 27.41 60 ASN B CA 1
ATOM 5547 C C . ASN B 1 60 ? -27.812 33.062 -25.453 1 27.41 60 ASN B C 1
ATOM 5549 O O . ASN B 1 60 ? -26.969 32.219 -25.766 1 27.41 60 ASN B O 1
ATOM 5553 N N . TYR B 1 61 ? -28.016 33.375 -24.25 1 27.16 61 TYR B N 1
ATOM 5554 C CA . TYR B 1 61 ? -27.219 32.594 -23.312 1 27.16 61 TYR B CA 1
ATOM 5555 C C . TYR B 1 61 ? -27.719 31.156 -23.219 1 27.16 61 TYR B C 1
ATOM 5557 O O . TYR B 1 61 ? -27.266 30.391 -22.359 1 27.16 61 TYR B O 1
ATOM 5565 N N . ASP B 1 62 ? -28.922 30.844 -23.75 1 28.11 62 ASP B N 1
ATOM 5566 C CA . ASP B 1 62 ? -29.484 29.5 -23.688 1 28.11 62 ASP B CA 1
ATOM 5567 C C . ASP B 1 62 ? -28.5 28.469 -24.25 1 28.11 62 ASP B C 1
ATOM 5569 O O . ASP B 1 62 ? -28.688 27.266 -24.078 1 28.11 62 ASP B O 1
ATOM 5573 N N . LYS B 1 63 ? -27.875 28.875 -25.281 1 25.27 63 LYS B N 1
ATOM 5574 C CA . LYS B 1 63 ? -27.172 27.938 -26.156 1 25.27 63 LYS B CA 1
ATOM 5575 C C . LYS B 1 63 ? -25.953 27.328 -25.453 1 25.27 63 LYS B C 1
ATOM 5577 O O . LYS B 1 63 ? -25.344 26.406 -25.969 1 25.27 63 LYS B O 1
ATOM 5582 N N . ARG B 1 64 ? -25.359 28.078 -24.641 1 26.81 64 ARG B N 1
ATOM 5583 C CA . ARG B 1 64 ? -23.984 27.656 -24.438 1 26.81 64 ARG B CA 1
ATOM 5584 C C . ARG B 1 64 ? -23.906 26.469 -23.484 1 26.81 64 ARG B C 1
ATOM 5586 O O . ARG B 1 64 ? -22.812 26 -23.156 1 26.81 64 ARG B O 1
ATOM 5593 N N . PHE B 1 65 ? -24.875 26.344 -22.688 1 24.86 65 PHE B N 1
ATOM 5594 C CA . PHE B 1 65 ? -24.547 25.266 -21.766 1 24.86 65 PHE B CA 1
ATOM 5595 C C . PHE B 1 65 ? -24.484 23.922 -22.5 1 24.86 65 PHE B C 1
ATOM 5597 O O . PHE B 1 65 ? -24.703 22.875 -21.891 1 24.86 65 PHE B O 1
ATOM 5604 N N . GLU B 1 66 ? -24.703 23.969 -23.766 1 26.39 66 GLU B N 1
ATOM 5605 C CA . GLU B 1 66 ? -24.344 22.922 -24.719 1 26.39 66 GLU B CA 1
ATOM 5606 C C . GLU B 1 66 ? -22.844 22.609 -24.672 1 26.39 66 GLU B C 1
ATOM 5608 O O . GLU B 1 66 ? -22.047 23.344 -25.234 1 26.39 66 GLU B O 1
ATOM 5613 N N . ARG B 1 67 ? -22.328 22.156 -23.703 1 28.22 67 ARG B N 1
ATOM 5614 C CA . ARG B 1 67 ? -21.109 21.969 -22.906 1 28.22 67 ARG B CA 1
ATOM 5615 C C . ARG B 1 67 ? -20 21.328 -23.734 1 28.22 67 ARG B C 1
ATOM 5617 O O . ARG B 1 67 ? -18.938 21 -23.219 1 28.22 67 ARG B O 1
ATOM 5624 N N . GLY B 1 68 ? -20.25 20.859 -24.906 1 28.5 68 GLY B N 1
ATOM 5625 C CA . GLY B 1 68 ? -19.406 20.188 -25.891 1 28.5 68 GLY B CA 1
ATOM 5626 C C . GLY B 1 68 ? -18.328 21.094 -26.453 1 28.5 68 GLY B C 1
ATOM 5627 O O . GLY B 1 68 ? -17.297 20.609 -26.938 1 28.5 68 GLY B O 1
ATOM 5628 N N . SER B 1 69 ? -18.5 22.406 -26.578 1 30.83 69 SER B N 1
ATOM 5629 C CA . SER B 1 69 ? -17.812 23.297 -27.5 1 30.83 69 SER B CA 1
ATOM 5630 C C . SER B 1 69 ? -16.5 23.812 -26.891 1 30.83 69 SER B C 1
ATOM 5632 O O . SER B 1 69 ? -15.484 23.906 -27.578 1 30.83 69 SER B O 1
ATOM 5634 N N . GLU B 1 70 ? -16.594 24.297 -25.766 1 32.44 70 GLU B N 1
ATOM 5635 C CA . GLU B 1 70 ? -15.367 24.953 -25.344 1 32.44 70 GLU B CA 1
ATOM 5636 C C . GLU B 1 70 ? -14.258 23.938 -25.062 1 32.44 70 GLU B C 1
ATOM 5638 O O . GLU B 1 70 ? -13.094 24.188 -25.375 1 32.44 70 GLU B O 1
ATOM 5643 N N . ALA B 1 71 ? -14.555 22.828 -24.562 1 31.95 71 ALA B N 1
ATOM 5644 C CA . ALA B 1 71 ? -13.586 21.734 -24.516 1 31.95 71 ALA B CA 1
ATOM 5645 C C . ALA B 1 71 ? -13.172 21.297 -25.922 1 31.95 71 ALA B C 1
ATOM 5647 O O . ALA B 1 71 ? -12 21.016 -26.172 1 31.95 71 ALA B O 1
ATOM 5648 N N . ASP B 1 72 ? -14.078 21.422 -26.891 1 33.66 72 ASP B N 1
ATOM 5649 C CA . ASP B 1 72 ? -13.75 21.25 -28.312 1 33.66 72 ASP B CA 1
ATOM 5650 C C . ASP B 1 72 ? -12.891 22.406 -28.812 1 33.66 72 ASP B C 1
ATOM 5652 O O . ASP B 1 72 ? -11.953 22.203 -29.594 1 33.66 72 ASP B O 1
ATOM 5656 N N . GLU B 1 73 ? -13.172 23.547 -28.328 1 37.06 73 GLU B N 1
ATOM 5657 C CA . GLU B 1 73 ? -12.32 24.672 -28.719 1 37.06 73 GLU B CA 1
ATOM 5658 C C . GLU B 1 73 ? -10.914 24.531 -28.141 1 37.06 73 GLU B C 1
ATOM 5660 O O . GLU B 1 73 ? -9.922 24.766 -28.828 1 37.06 73 GLU B O 1
ATOM 5665 N N . LEU B 1 74 ? -10.812 24.234 -26.984 1 32.78 74 LEU B N 1
ATOM 5666 C CA . LEU B 1 74 ? -9.5 24.016 -26.391 1 32.78 74 LEU B CA 1
ATOM 5667 C C . LEU B 1 74 ? -8.836 22.766 -26.969 1 32.78 74 LEU B C 1
ATOM 5669 O O . LEU B 1 74 ? -7.637 22.766 -27.25 1 32.78 74 LEU B O 1
ATOM 5673 N N . ILE B 1 75 ? -9.57 21.75 -27.297 1 33.97 75 ILE B N 1
ATOM 5674 C CA . ILE B 1 75 ? -9.078 20.641 -28.094 1 33.97 75 ILE B CA 1
ATOM 5675 C C . ILE B 1 75 ? -8.711 21.141 -29.5 1 33.97 75 ILE B C 1
ATOM 5677 O O . ILE B 1 75 ? -7.648 20.797 -30.016 1 33.97 75 ILE B O 1
ATOM 5681 N N . ASP B 1 76 ? -9.5 22 -30 1 41.06 76 ASP B N 1
ATOM 5682 C CA . ASP B 1 76 ? -9.172 22.562 -31.312 1 41.06 76 ASP B CA 1
ATOM 5683 C C . ASP B 1 76 ? -7.957 23.484 -31.219 1 41.06 76 ASP B C 1
ATOM 5685 O O . ASP B 1 76 ? -7.098 23.469 -32.094 1 41.06 76 ASP B O 1
ATOM 5689 N N . GLN B 1 77 ? -7.891 24.234 -30.25 1 41.41 77 GLN B N 1
ATOM 5690 C CA . GLN B 1 77 ? -6.707 25.062 -30.062 1 41.41 77 GLN B CA 1
ATOM 5691 C C . GLN B 1 77 ? -5.469 24.219 -29.812 1 41.41 77 GLN B C 1
ATOM 5693 O O . GLN B 1 77 ? -4.402 24.469 -30.375 1 41.41 77 GLN B O 1
ATOM 5698 N N . LEU B 1 78 ? -5.613 23.219 -29.031 1 35.78 78 LEU B N 1
ATOM 5699 C CA . LEU B 1 78 ? -4.5 22.312 -28.812 1 35.78 78 LEU B CA 1
ATOM 5700 C C . LEU B 1 78 ? -4.211 21.5 -30.078 1 35.78 78 LEU B C 1
ATOM 5702 O O . LEU B 1 78 ? -3.051 21.328 -30.453 1 35.78 78 LEU B O 1
ATOM 5706 N N . LEU B 1 79 ? -5.246 21.172 -30.766 1 37.97 79 LEU B N 1
ATOM 5707 C CA . LEU B 1 79 ? -5.039 20.547 -32.062 1 37.97 79 LEU B CA 1
ATOM 5708 C C . LEU B 1 79 ? -4.48 21.547 -33.062 1 37.97 79 LEU B C 1
ATOM 5710 O O . LEU B 1 79 ? -3.637 21.203 -33.906 1 37.97 79 LEU B O 1
ATOM 5714 N N . SER B 1 80 ? -4.879 22.781 -32.938 1 43.06 80 SER B N 1
ATOM 5715 C CA . SER B 1 80 ? -4.281 23.812 -33.781 1 43.06 80 SER B CA 1
ATOM 5716 C C . SER B 1 80 ? -2.807 24.016 -33.438 1 43.06 80 SER B C 1
ATOM 5718 O O . SER B 1 80 ? -1.975 24.188 -34.312 1 43.06 80 SER B O 1
ATOM 5720 N N . ARG B 1 81 ? -2.471 24.047 -32.25 1 39.38 81 ARG B N 1
ATOM 5721 C CA . ARG B 1 81 ? -1.082 24.234 -31.844 1 39.38 81 ARG B CA 1
ATOM 5722 C C . ARG B 1 81 ? -0.24 23.016 -32.188 1 39.38 81 ARG B C 1
ATOM 5724 O O . ARG B 1 81 ? 0.902 23.141 -32.625 1 39.38 81 ARG B O 1
ATOM 5731 N N . VAL B 1 82 ? -0.792 21.844 -32.094 1 38.25 82 VAL B N 1
ATOM 5732 C CA . VAL B 1 82 ? -0.136 20.656 -32.625 1 38.25 82 VAL B CA 1
ATOM 5733 C C . VAL B 1 82 ? -0.018 20.75 -34.156 1 38.25 82 VAL B C 1
ATOM 5735 O O . VAL B 1 82 ? 1.031 20.453 -34.719 1 38.25 82 VAL B O 1
ATOM 5738 N N . SER B 1 83 ? -1.039 21.281 -34.75 1 39.09 83 SER B N 1
ATOM 5739 C CA . SER B 1 83 ? -0.973 21.484 -36.188 1 39.09 83 SER B CA 1
ATOM 5740 C C . SER B 1 83 ? 0.05 22.547 -36.562 1 39.09 83 SER B C 1
ATOM 5742 O O . SER B 1 83 ? 0.77 22.406 -37.562 1 39.09 83 SER B O 1
ATOM 5744 N N . MET B 1 84 ? 0.107 23.656 -35.812 1 41.62 84 MET B N 1
ATOM 5745 C CA . MET B 1 84 ? 1.122 24.672 -36.062 1 41.62 84 MET B CA 1
ATOM 5746 C C . MET B 1 84 ? 2.523 24.109 -35.875 1 41.62 84 MET B C 1
ATOM 5748 O O . MET B 1 84 ? 3.432 24.375 -36.656 1 41.62 84 MET B O 1
ATOM 5752 N N . LEU B 1 85 ? 2.695 23.312 -34.906 1 36.19 85 LEU B N 1
ATOM 5753 C CA . LEU B 1 85 ? 4 22.719 -34.656 1 36.19 85 LEU B CA 1
ATOM 5754 C C . LEU B 1 85 ? 4.32 21.672 -35.719 1 36.19 85 LEU B C 1
ATOM 5756 O O . LEU B 1 85 ? 5.461 21.578 -36.188 1 36.19 85 LEU B O 1
ATOM 5760 N N . GLU B 1 86 ? 3.328 21.078 -36.188 1 38.5 86 GLU B N 1
ATOM 5761 C CA . GLU B 1 86 ? 3.5 20.172 -37.312 1 38.5 86 GLU B CA 1
ATOM 5762 C C . GLU B 1 86 ? 3.811 20.953 -38.594 1 38.5 86 GLU B C 1
ATOM 5764 O O . GLU B 1 86 ? 4.648 20.531 -39.406 1 38.5 86 GLU B O 1
ATOM 5769 N N . LYS B 1 87 ? 3.119 22.062 -38.719 1 39 87 LYS B N 1
ATOM 5770 C CA . LYS B 1 87 ? 3.424 22.906 -39.875 1 39 87 LYS B CA 1
ATOM 5771 C C . LYS B 1 87 ? 4.859 23.422 -39.812 1 39 87 LYS B C 1
ATOM 5773 O O . LYS B 1 87 ? 5.566 23.422 -40.812 1 39 87 LYS B O 1
ATOM 5778 N N . ARG B 1 88 ? 5.266 23.891 -38.688 1 34.84 88 ARG B N 1
ATOM 5779 C CA . ARG B 1 88 ? 6.617 24.438 -38.594 1 34.84 88 ARG B CA 1
ATOM 5780 C C . ARG B 1 88 ? 7.664 23.344 -38.781 1 34.84 88 ARG B C 1
ATOM 5782 O O . ARG B 1 88 ? 8.711 23.594 -39.375 1 34.84 88 ARG B O 1
ATOM 5789 N N . LEU B 1 89 ? 7.301 22.156 -38.375 1 32.97 89 LEU B N 1
ATOM 5790 C CA . LEU B 1 89 ? 8.211 21.047 -38.594 1 32.97 89 LEU B CA 1
ATOM 5791 C C . LEU B 1 89 ? 8.273 20.688 -40.094 1 32.97 89 LEU B C 1
ATOM 5793 O O . LEU B 1 89 ? 9.344 20.344 -40.594 1 32.97 89 LEU B O 1
ATOM 5797 N N . ASN B 1 90 ? 7.141 20.797 -40.688 1 32.59 90 ASN B N 1
ATOM 5798 C CA . ASN B 1 90 ? 7.156 20.5 -42.094 1 32.59 90 ASN B CA 1
ATOM 5799 C C . ASN B 1 90 ? 7.844 21.594 -42.906 1 32.59 90 ASN B C 1
ATOM 5801 O O . ASN B 1 90 ? 8.422 21.344 -43.969 1 32.59 90 ASN B O 1
ATOM 5805 N N . GLU B 1 91 ? 7.613 22.891 -42.5 1 30.86 91 GLU B N 1
ATOM 5806 C CA . GLU B 1 91 ? 8.281 23.953 -43.25 1 30.86 91 GLU B CA 1
ATOM 5807 C C . GLU B 1 91 ? 9.797 23.828 -43.125 1 30.86 91 GLU B C 1
ATOM 5809 O O . GLU B 1 91 ? 10.531 24.266 -44.031 1 30.86 91 GLU B O 1
ATOM 5814 N N . VAL B 1 92 ? 10.25 23.438 -41.969 1 30.33 92 VAL B N 1
ATOM 5815 C CA . VAL B 1 92 ? 11.703 23.438 -41.844 1 30.33 92 VAL B CA 1
ATOM 5816 C C . VAL B 1 92 ? 12.312 22.328 -42.688 1 30.33 92 VAL B C 1
ATOM 5818 O O . VAL B 1 92 ? 13.523 22.344 -42.938 1 30.33 92 VAL B O 1
ATOM 5821 N N . GLY B 1 93 ? 11.477 21.375 -43.188 1 28.78 93 GLY B N 1
ATOM 5822 C CA . GLY B 1 93 ? 12.086 20.312 -43.969 1 28.78 93 GLY B CA 1
ATOM 5823 C C . GLY B 1 93 ? 12.523 20.766 -45.344 1 28.78 93 GLY B C 1
ATOM 5824 O O . GLY B 1 93 ? 13.211 20.047 -46.062 1 28.78 93 GLY B O 1
ATOM 5825 N N . THR B 1 94 ? 11.828 21.688 -46 1 26.66 94 THR B N 1
ATOM 5826 C CA . THR B 1 94 ? 12.062 21.812 -47.438 1 26.66 94 THR B CA 1
ATOM 5827 C C . THR B 1 94 ? 13.344 22.594 -47.688 1 26.66 94 THR B C 1
ATOM 5829 O O . THR B 1 94 ? 13.805 22.656 -48.844 1 26.66 94 THR B O 1
ATOM 5832 N N . LYS B 1 95 ? 13.656 23.812 -47.062 1 23.09 95 LYS B N 1
ATOM 5833 C CA . LYS B 1 95 ? 14.461 24.75 -47.844 1 23.09 95 LYS B CA 1
ATOM 5834 C C . LYS B 1 95 ? 15.836 24.156 -48.156 1 23.09 95 LYS B C 1
ATOM 5836 O O . LYS B 1 95 ? 16.281 24.188 -49.312 1 23.09 95 LYS B O 1
ATOM 5841 N N . SER B 1 96 ? 17.047 24.688 -47.562 1 23.59 96 SER B N 1
ATOM 5842 C CA . SER B 1 96 ? 18.234 25.328 -48.094 1 23.59 96 SER B CA 1
ATOM 5843 C C . SER B 1 96 ? 19.297 24.312 -48.5 1 23.59 96 SER B C 1
ATOM 5845 O O . SER B 1 96 ? 20 23.766 -47.625 1 23.59 96 SER B O 1
ATOM 5847 N N . GLN B 1 97 ? 19.172 23.469 -49.469 1 23.95 97 GLN B N 1
ATOM 5848 C CA . GLN B 1 97 ? 20.25 22.609 -49.969 1 23.95 97 GLN B CA 1
ATOM 5849 C C . GLN B 1 97 ? 21.375 23.453 -50.594 1 23.95 97 GLN B C 1
ATOM 5851 O O . GLN B 1 97 ? 22.469 22.938 -50.812 1 23.95 97 GLN B O 1
ATOM 5856 N N . SER B 1 98 ? 21.125 24.594 -51.406 1 22.05 98 SER B N 1
ATOM 5857 C CA . SER B 1 98 ? 22.031 24.859 -52.531 1 22.05 98 SER B CA 1
ATOM 5858 C C . SER B 1 98 ? 23.375 25.391 -52.031 1 22.05 98 SER B C 1
ATOM 5860 O O . SER B 1 98 ? 24.438 24.859 -52.406 1 22.05 98 SER B O 1
ATOM 5862 N N . ASP B 1 99 ? 23.719 26.859 -52.25 1 22.36 99 ASP B N 1
ATOM 5863 C CA . ASP B 1 99 ? 24.828 27.656 -52.781 1 22.36 99 ASP B CA 1
ATOM 5864 C C . ASP B 1 99 ? 25.891 27.875 -51.719 1 22.36 99 ASP B C 1
ATOM 5866 O O . ASP B 1 99 ? 26.859 28.625 -51.938 1 22.36 99 ASP B O 1
ATOM 5870 N N . TYR B 1 100 ? 25.609 28.219 -50.375 1 24.17 100 TYR B N 1
ATOM 5871 C CA . TYR B 1 100 ? 26.5 29.078 -49.594 1 24.17 100 TYR B CA 1
ATOM 5872 C C . TYR B 1 100 ? 27.891 28.453 -49.469 1 24.17 100 TYR B C 1
ATOM 5874 O O . TYR B 1 100 ? 28.078 27.5 -48.719 1 24.17 100 TYR B O 1
ATOM 5882 N N . GLU B 1 101 ? 28.766 28.406 -50.594 1 22.84 101 GLU B N 1
ATOM 5883 C CA . GLU B 1 101 ? 30.125 27.953 -50.875 1 22.84 101 GLU B CA 1
ATOM 5884 C C . GLU B 1 101 ? 31.141 28.609 -49.938 1 22.84 101 GLU B C 1
ATOM 5886 O O . GLU B 1 101 ? 32 27.922 -49.375 1 22.84 101 GLU B O 1
ATOM 5891 N N . ASN B 1 102 ? 31.812 29.766 -50.375 1 21.59 102 ASN B N 1
ATOM 5892 C CA . ASN B 1 102 ? 33.188 30.297 -50.312 1 21.59 102 ASN B CA 1
ATOM 5893 C C . ASN B 1 102 ? 33.5 30.859 -48.938 1 21.59 102 ASN B C 1
ATOM 5895 O O . ASN B 1 102 ? 34.656 30.766 -48.5 1 21.59 102 ASN B O 1
ATOM 5899 N N . GLN B 1 103 ? 33 32.125 -48.656 1 23 103 GLN B N 1
ATOM 5900 C CA . GLN B 1 103 ? 33.719 33.219 -47.969 1 23 103 GLN B CA 1
ATOM 5901 C C . GLN B 1 103 ? 34.031 32.844 -46.531 1 23 103 GLN B C 1
ATOM 5903 O O . GLN B 1 103 ? 33.406 31.922 -45.969 1 23 103 GLN B O 1
ATOM 5908 N N . GLN B 1 104 ? 34.438 34 -45.625 1 22.36 104 GLN B N 1
ATOM 5909 C CA . GLN B 1 104 ? 35.219 34.156 -44.375 1 22.36 104 GLN B CA 1
ATOM 5910 C C . GLN B 1 104 ? 34.562 33.375 -43.25 1 22.36 104 GLN B C 1
ATOM 5912 O O . GLN B 1 104 ? 33.344 33.5 -43 1 22.36 104 GLN B O 1
ATOM 5917 N N . SER B 1 105 ? 35.031 32.312 -42.844 1 24.53 105 SER B N 1
ATOM 5918 C CA . SER B 1 105 ? 34.594 31.188 -42.031 1 24.53 105 SER B CA 1
ATOM 5919 C C . SER B 1 105 ? 34.125 31.625 -40.656 1 24.53 105 SER B C 1
ATOM 5921 O O . SER B 1 105 ? 34.906 31.625 -39.688 1 24.53 105 SER B O 1
ATOM 5923 N N . HIS B 1 106 ? 33.594 32.844 -40.531 1 22.19 106 HIS B N 1
ATOM 5924 C CA . HIS B 1 106 ? 33.344 33.5 -39.25 1 22.19 106 HIS B CA 1
ATOM 5925 C C . HIS B 1 106 ? 32.656 32.594 -38.281 1 22.19 106 HIS B C 1
ATOM 5927 O O . HIS B 1 106 ? 31.75 31.828 -38.656 1 22.19 106 HIS B O 1
ATOM 5933 N N . ASN B 1 107 ? 33.312 32.375 -37.094 1 23.39 107 ASN B N 1
ATOM 5934 C CA . ASN B 1 107 ? 33.156 31.484 -35.938 1 23.39 107 ASN B CA 1
ATOM 5935 C C . ASN B 1 107 ? 31.703 31.516 -35.406 1 23.39 107 ASN B C 1
ATOM 5937 O O . ASN B 1 107 ? 31.297 32.438 -34.719 1 23.39 107 ASN B O 1
ATOM 5941 N N . LEU B 1 108 ? 30.797 31.359 -36.281 1 25.08 108 LEU B N 1
ATOM 5942 C CA . LEU B 1 108 ? 29.422 31.547 -35.812 1 25.08 108 LEU B CA 1
ATOM 5943 C C . LEU B 1 108 ? 29.188 30.828 -34.5 1 25.08 108 LEU B C 1
ATOM 5945 O O . LEU B 1 108 ? 29.469 29.625 -34.375 1 25.08 108 LEU B O 1
ATOM 5949 N N . PRO B 1 109 ? 29.188 31.562 -33.406 1 26.02 109 PRO B N 1
ATOM 5950 C CA . PRO B 1 109 ? 29.125 30.953 -32.062 1 26.02 109 PRO B CA 1
ATOM 5951 C C . PRO B 1 109 ? 28.125 29.797 -32 1 26.02 109 PRO B C 1
ATOM 5953 O O . PRO B 1 109 ? 27.062 29.859 -32.625 1 26.02 109 PRO B O 1
ATOM 5956 N N . SER B 1 110 ? 28.594 28.547 -31.969 1 27.12 110 SER B N 1
ATOM 5957 C CA . SER B 1 110 ? 27.953 27.234 -31.906 1 27.12 110 SER B CA 1
ATOM 5958 C C . SER B 1 110 ? 26.656 27.297 -31.109 1 27.12 110 SER B C 1
ATOM 5960 O O . SER B 1 110 ? 26.656 27.688 -29.938 1 27.12 110 SER B O 1
ATOM 5962 N N . THR B 1 111 ? 25.609 27.672 -31.719 1 29.34 111 THR B N 1
ATOM 5963 C CA . THR B 1 111 ? 24.281 27.688 -31.109 1 29.34 111 THR B CA 1
ATOM 5964 C C . THR B 1 111 ? 24.062 26.453 -30.25 1 29.34 111 THR B C 1
ATOM 5966 O O . THR B 1 111 ? 24.281 25.328 -30.703 1 29.34 111 THR B O 1
ATOM 5969 N N . PRO B 1 112 ? 24.109 26.484 -28.953 1 29.73 112 PRO B N 1
ATOM 5970 C CA . PRO B 1 112 ? 24.016 25.312 -28.062 1 29.73 112 PRO B CA 1
ATOM 5971 C C . PRO B 1 112 ? 22.938 24.328 -28.5 1 29.73 112 PRO B C 1
ATOM 5973 O O . PRO B 1 112 ? 21.828 24.75 -28.859 1 29.73 112 PRO B O 1
ATOM 5976 N N . SER B 1 113 ? 23.156 23.328 -29.328 1 30.05 113 SER B N 1
ATOM 5977 C CA . SER B 1 113 ? 22.391 22.219 -29.875 1 30.05 113 SER B CA 1
ATOM 5978 C C . SER B 1 113 ? 21.25 21.812 -28.938 1 30.05 113 SER B C 1
ATOM 5980 O O . SER B 1 113 ? 21.453 21.719 -27.719 1 30.05 113 SER B O 1
ATOM 5982 N N . ALA B 1 114 ? 20.016 21.891 -29.203 1 30.81 114 ALA B N 1
ATOM 5983 C CA . ALA B 1 114 ? 18.656 21.594 -28.766 1 30.81 114 ALA B CA 1
ATOM 5984 C C . ALA B 1 114 ? 18.562 20.172 -28.203 1 30.81 114 ALA B C 1
ATOM 5986 O O . ALA B 1 114 ? 17.469 19.672 -27.938 1 30.81 114 ALA B O 1
ATOM 5987 N N . ASP B 1 115 ? 19.328 19.188 -28.453 1 32.59 115 ASP B N 1
ATOM 5988 C CA . ASP B 1 115 ? 19.328 17.828 -27.922 1 32.59 115 ASP B CA 1
ATOM 5989 C C . ASP B 1 115 ? 19.062 17.844 -26.406 1 32.59 115 ASP B C 1
ATOM 5991 O O . ASP B 1 115 ? 20 17.781 -25.609 1 32.59 115 ASP B O 1
ATOM 5995 N N . ALA B 1 116 ? 18.391 18.672 -25.906 1 34.25 116 ALA B N 1
ATOM 5996 C CA . ALA B 1 116 ? 17.922 18.688 -24.516 1 34.25 116 ALA B CA 1
ATOM 5997 C C . ALA B 1 116 ? 17.562 17.281 -24.047 1 34.25 116 ALA B C 1
ATOM 5999 O O . ALA B 1 116 ? 16.5 16.75 -24.391 1 34.25 116 ALA B O 1
ATOM 6000 N N . GLU B 1 117 ? 18.219 16.141 -24.078 1 36.53 117 GLU B N 1
ATOM 6001 C CA . GLU B 1 117 ? 18.125 14.812 -23.453 1 36.53 117 GLU B CA 1
ATOM 6002 C C . GLU B 1 117 ? 17.125 14.828 -22.297 1 36.53 117 GLU B C 1
ATOM 6004 O O . GLU B 1 117 ? 17.266 15.625 -21.375 1 36.53 117 GLU B O 1
ATOM 6009 N N . THR B 1 118 ? 15.859 14.594 -22.453 1 44.94 118 THR B N 1
ATOM 6010 C CA . THR B 1 118 ? 14.828 14.383 -21.438 1 44.94 118 THR B CA 1
ATOM 6011 C C . THR B 1 118 ? 15.461 13.922 -20.125 1 44.94 118 THR B C 1
ATOM 6013 O O . THR B 1 118 ? 15.992 12.82 -20.031 1 44.94 118 THR B O 1
ATOM 6016 N N . GLN B 1 119 ? 16.062 14.719 -19.484 1 55.78 119 GLN B N 1
ATOM 6017 C CA . GLN B 1 119 ? 16.781 14.508 -18.234 1 55.78 119 GLN B CA 1
ATOM 6018 C C . GLN B 1 119 ? 15.961 13.664 -17.266 1 55.78 119 GLN B C 1
ATOM 6020 O O . GLN B 1 119 ? 14.812 13.992 -16.969 1 55.78 119 GLN B O 1
ATOM 6025 N N . ARG B 1 120 ? 16.281 12.383 -17.234 1 64.94 120 ARG B N 1
ATOM 6026 C CA . ARG B 1 120 ? 15.688 11.461 -16.266 1 64.94 120 ARG B CA 1
ATOM 6027 C C . ARG B 1 120 ? 15.766 12.023 -14.852 1 64.94 120 ARG B C 1
ATOM 6029 O O . ARG B 1 120 ? 16.766 12.641 -14.477 1 64.94 120 ARG B O 1
ATOM 6036 N N . ASN B 1 121 ? 14.508 12.07 -14.289 1 77.06 121 ASN B N 1
ATOM 6037 C CA . ASN B 1 121 ? 14.359 12.414 -12.883 1 77.06 121 ASN B CA 1
ATOM 6038 C C . ASN B 1 121 ? 14.812 11.266 -11.977 1 77.06 121 ASN B C 1
ATOM 6040 O O . ASN B 1 121 ? 14 10.664 -11.273 1 77.06 121 ASN B O 1
ATOM 6044 N N . ILE B 1 122 ? 16.078 10.93 -12.039 1 72.88 122 ILE B N 1
ATOM 6045 C CA . ILE B 1 122 ? 16.594 9.695 -11.453 1 72.88 122 ILE B CA 1
ATOM 6046 C C . ILE B 1 122 ? 16.594 9.812 -9.93 1 72.88 122 ILE B C 1
ATOM 6048 O O . ILE B 1 122 ? 16.484 8.812 -9.227 1 72.88 122 ILE B O 1
ATOM 6052 N N . GLY B 1 123 ? 16.578 11 -9.414 1 75.75 123 GLY B N 1
ATOM 6053 C CA . GLY B 1 123 ? 16.672 11.125 -7.965 1 75.75 123 GLY B CA 1
ATOM 6054 C C . GLY B 1 123 ? 17.984 10.609 -7.406 1 75.75 123 GLY B C 1
ATOM 6055 O O . GLY B 1 123 ? 18.984 10.555 -8.117 1 75.75 123 GLY B O 1
ATOM 6056 N N . SER B 1 124 ? 17.969 10.344 -6.094 1 77.25 124 SER B N 1
ATOM 6057 C CA . SER B 1 124 ? 19.172 9.836 -5.426 1 77.25 124 SER B CA 1
ATOM 6058 C C . SER B 1 124 ? 18.859 8.578 -4.621 1 77.25 124 SER B C 1
ATOM 6060 O O . SER B 1 124 ? 17.719 8.391 -4.16 1 77.25 124 SER B O 1
ATOM 6062 N N . LEU B 1 125 ? 19.859 7.691 -4.621 1 82.94 125 LEU B N 1
ATOM 6063 C CA . LEU B 1 125 ? 19.734 6.453 -3.855 1 82.94 125 LEU B CA 1
ATOM 6064 C C . LEU B 1 125 ? 20.828 6.363 -2.795 1 82.94 125 LEU B C 1
ATOM 6066 O O . LEU B 1 125 ? 22.016 6.336 -3.121 1 82.94 125 LEU B O 1
ATOM 6070 N N . SER B 1 126 ? 20.375 6.426 -1.524 1 78.5 126 SER B N 1
ATOM 6071 C CA . SER B 1 126 ? 21.312 6.23 -0.419 1 78.5 126 SER B CA 1
ATOM 6072 C C . SER B 1 126 ? 21.469 4.75 -0.09 1 78.5 126 SER B C 1
ATOM 6074 O O . SER B 1 126 ? 20.5 4.066 0.231 1 78.5 126 SER B O 1
ATOM 6076 N N . VAL B 1 127 ? 22.703 4.293 -0.295 1 81.94 127 VAL B N 1
ATOM 6077 C CA . VAL B 1 127 ? 22.984 2.889 -0.026 1 81.94 127 VAL B CA 1
ATOM 6078 C C . VAL B 1 127 ? 23.75 2.76 1.291 1 81.94 127 VAL B C 1
ATOM 6080 O O . VAL B 1 127 ? 24.859 3.297 1.432 1 81.94 127 VAL B O 1
ATOM 6083 N N . LEU B 1 128 ? 23.125 2.197 2.328 1 74.5 128 LEU B N 1
ATOM 6084 C CA . LEU B 1 128 ? 23.766 2 3.621 1 74.5 128 LEU B CA 1
ATOM 6085 C C . LEU B 1 128 ? 24.594 0.719 3.631 1 74.5 128 LEU B C 1
ATOM 6087 O O . LEU B 1 128 ? 25.734 0.714 4.098 1 74.5 128 LEU B O 1
ATOM 6091 N N . ASP B 1 129 ? 23.922 -0.371 3.225 1 80.44 129 ASP B N 1
ATOM 6092 C CA . ASP B 1 129 ? 24.594 -1.649 2.992 1 80.44 129 ASP B CA 1
ATOM 6093 C C . ASP B 1 129 ? 24.031 -2.344 1.755 1 80.44 129 ASP B C 1
ATOM 6095 O O . ASP B 1 129 ? 23.234 -1.762 1.018 1 80.44 129 ASP B O 1
ATOM 6099 N N . ASP B 1 130 ? 24.531 -3.492 1.473 1 79.56 130 ASP B N 1
ATOM 6100 C CA . ASP B 1 130 ? 24.109 -4.188 0.259 1 79.56 130 ASP B CA 1
ATOM 6101 C C . ASP B 1 130 ? 22.609 -4.504 0.29 1 79.56 130 ASP B C 1
ATOM 6103 O O . ASP B 1 130 ? 22 -4.738 -0.753 1 79.56 130 ASP B O 1
ATOM 6107 N N . THR B 1 131 ? 22.031 -4.422 1.431 1 87.81 131 THR B N 1
ATOM 6108 C CA . THR B 1 131 ? 20.641 -4.844 1.521 1 87.81 131 THR B CA 1
ATOM 6109 C C . THR B 1 131 ? 19.75 -3.668 1.89 1 87.81 131 THR B C 1
ATOM 6111 O O . THR B 1 131 ? 18.516 -3.77 1.81 1 87.81 131 THR B O 1
ATOM 6114 N N . LYS B 1 132 ? 20.359 -2.549 2.266 1 87.94 132 LYS B N 1
ATOM 6115 C CA . LYS B 1 132 ? 19.578 -1.402 2.699 1 87.94 132 LYS B CA 1
ATOM 6116 C C . LYS B 1 132 ? 19.781 -0.204 1.779 1 87.94 132 LYS B C 1
ATOM 6118 O O . LYS B 1 132 ? 20.922 0.186 1.517 1 87.94 132 LYS B O 1
ATOM 6123 N N . SER B 1 133 ? 18.719 0.265 1.241 1 88 133 SER B N 1
ATOM 6124 C CA . SER B 1 133 ? 18.75 1.451 0.391 1 88 133 SER B CA 1
ATOM 6125 C C . SER B 1 133 ? 17.547 2.346 0.634 1 88 133 SER B C 1
ATOM 6127 O O . SER B 1 133 ? 16.5 1.881 1.114 1 88 133 SER B O 1
ATOM 6129 N N . GLN B 1 134 ? 17.688 3.588 0.433 1 83.94 134 GLN B N 1
ATOM 6130 C CA . GLN B 1 134 ? 16.625 4.574 0.538 1 83.94 134 GLN B CA 1
ATOM 6131 C C . GLN B 1 134 ? 16.625 5.512 -0.667 1 83.94 134 GLN B C 1
ATOM 6133 O O . GLN B 1 134 ? 17.672 6.02 -1.068 1 83.94 134 GLN B O 1
ATOM 6138 N N . TYR B 1 135 ? 15.453 5.711 -1.225 1 87.38 135 TYR B N 1
ATOM 6139 C CA . TYR B 1 135 ? 15.281 6.555 -2.402 1 87.38 135 TYR B CA 1
ATOM 6140 C C . TYR B 1 135 ? 14.797 7.945 -2.012 1 87.38 135 TYR B C 1
ATOM 6142 O O . TYR B 1 135 ? 14.008 8.094 -1.07 1 87.38 135 TYR B O 1
ATOM 6150 N N . ALA B 1 136 ? 15.305 8.945 -2.697 1 78.94 136 ALA B N 1
ATOM 6151 C CA . ALA B 1 136 ? 14.828 10.32 -2.561 1 78.94 136 ALA B CA 1
ATOM 6152 C C . ALA B 1 136 ? 14.898 11.062 -3.893 1 78.94 136 ALA B C 1
ATOM 6154 O O . ALA B 1 136 ? 15.844 10.875 -4.664 1 78.94 136 ALA B O 1
ATOM 6155 N N . ASN B 1 137 ? 13.883 11.766 -4.184 1 76.88 137 ASN B N 1
ATOM 6156 C CA . ASN B 1 137 ? 13.875 12.602 -5.375 1 76.88 137 ASN B CA 1
ATOM 6157 C C . ASN B 1 137 ? 14.305 14.039 -5.059 1 76.88 137 ASN B C 1
ATOM 6159 O O . ASN B 1 137 ? 14.195 14.477 -3.914 1 76.88 137 ASN B O 1
ATOM 6163 N N . TYR B 1 138 ? 14.727 14.742 -5.98 1 63.28 138 TYR B N 1
ATOM 6164 C CA . TYR B 1 138 ? 15.312 16.062 -5.805 1 63.28 138 TYR B CA 1
ATOM 6165 C C . TYR B 1 138 ? 14.281 17.047 -5.262 1 63.28 138 TYR B C 1
ATOM 6167 O O . TYR B 1 138 ? 14.609 17.906 -4.441 1 63.28 138 TYR B O 1
ATOM 6175 N N . SER B 1 139 ? 13.172 16.812 -5.68 1 55.84 139 SER B N 1
ATOM 6176 C CA . SER B 1 139 ? 12.125 17.75 -5.281 1 55.84 139 SER B CA 1
ATOM 6177 C C . SER B 1 139 ? 11.578 17.406 -3.898 1 55.84 139 SER B C 1
ATOM 6179 O O . SER B 1 139 ? 10.836 18.203 -3.305 1 55.84 139 SER B O 1
ATOM 6181 N N . SER B 1 140 ? 12.188 16.312 -3.383 1 59.94 140 SER B N 1
ATOM 6182 C CA . SER B 1 140 ? 11.625 15.844 -2.125 1 59.94 140 SER B CA 1
ATOM 6183 C C . SER B 1 140 ? 12.344 16.453 -0.928 1 59.94 140 SER B C 1
ATOM 6185 O O . SER B 1 140 ? 13.5 16.875 -1.044 1 59.94 140 SER B O 1
ATOM 6187 N N . SER B 1 141 ? 11.625 16.547 0.071 1 56.47 141 SER B N 1
ATOM 6188 C CA . SER B 1 141 ? 12.219 17.062 1.3 1 56.47 141 SER B CA 1
ATOM 6189 C C . SER B 1 141 ? 13.359 16.172 1.783 1 56.47 141 SER B C 1
ATOM 6191 O O . SER B 1 141 ? 14.352 16.656 2.324 1 56.47 141 SER B O 1
ATOM 6193 N N . SER B 1 142 ? 13.156 14.938 1.5 1 51.16 142 SER B N 1
ATOM 6194 C CA . SER B 1 142 ? 14.188 13.992 1.918 1 51.16 142 SER B CA 1
ATOM 6195 C C . SER B 1 142 ? 15.5 14.25 1.176 1 51.16 142 SER B C 1
ATOM 6197 O O . SER B 1 142 ? 16.578 14.109 1.749 1 51.16 142 SER B O 1
ATOM 6199 N N . HIS B 1 143 ? 15.25 14.562 0.053 1 53.38 143 HIS B N 1
ATOM 6200 C CA . HIS B 1 143 ? 16.438 14.836 -0.739 1 53.38 143 HIS B CA 1
ATOM 6201 C C . HIS B 1 143 ? 17.172 16.078 -0.226 1 53.38 143 HIS B C 1
ATOM 6203 O O . HIS B 1 143 ? 18.406 16.078 -0.15 1 53.38 143 HIS B O 1
ATOM 6209 N N . VAL B 1 144 ? 16.391 16.922 0.056 1 54.44 144 VAL B N 1
ATOM 6210 C CA . VAL B 1 144 ? 16.984 18.141 0.578 1 54.44 144 VAL B CA 1
ATOM 6211 C C . VAL B 1 144 ? 17.703 17.859 1.887 1 54.44 144 VAL B C 1
ATOM 6213 O O . VAL B 1 144 ? 18.828 18.312 2.096 1 54.44 144 VAL B O 1
ATOM 6216 N N . LEU B 1 145 ? 17.031 16.938 2.555 1 50.72 145 LEU B N 1
ATOM 6217 C CA . LEU B 1 145 ? 17.625 16.562 3.828 1 50.72 145 LEU B CA 1
ATOM 6218 C C . LEU B 1 145 ? 18.922 15.766 3.611 1 50.72 145 LEU B C 1
ATOM 6220 O O . LEU B 1 145 ? 19.891 15.953 4.332 1 50.72 145 LEU B O 1
ATOM 6224 N N . TRP B 1 146 ? 18.719 14.906 2.689 1 51.44 146 TRP B N 1
ATOM 6225 C CA . TRP B 1 146 ? 19.875 14.078 2.342 1 51.44 146 TRP B CA 1
ATOM 6226 C C . TRP B 1 146 ? 21.047 14.938 1.889 1 51.44 146 TRP B C 1
ATOM 6228 O O . TRP B 1 146 ? 22.188 14.719 2.316 1 51.44 146 TRP B O 1
ATOM 6238 N N . HIS B 1 147 ? 20.734 15.82 1.068 1 47.53 147 HIS B N 1
ATOM 6239 C CA . HIS B 1 147 ? 21.766 16.719 0.566 1 47.53 147 HIS B CA 1
ATOM 6240 C C . HIS B 1 147 ? 22.359 17.562 1.691 1 47.53 147 HIS B C 1
ATOM 6242 O O . HIS B 1 147 ? 23.562 17.797 1.723 1 47.53 147 HIS B O 1
ATOM 6248 N N . LEU B 1 148 ? 21.375 17.812 2.465 1 46.31 148 LEU B N 1
ATOM 6249 C CA . LEU B 1 148 ? 21.844 18.547 3.637 1 46.31 148 LEU B CA 1
ATOM 6250 C C . LEU B 1 148 ? 22.75 17.672 4.5 1 46.31 148 LEU B C 1
ATOM 6252 O O . LEU B 1 148 ? 23.703 18.172 5.105 1 46.31 148 LEU B O 1
ATOM 6256 N N . ARG B 1 149 ? 22.328 16.266 4.438 1 43.88 149 ARG B N 1
ATOM 6257 C CA . ARG B 1 149 ? 23.109 15.289 5.207 1 43.88 149 ARG B CA 1
ATOM 6258 C C . ARG B 1 149 ? 24.453 15.031 4.551 1 43.88 149 ARG B C 1
ATOM 6260 O O . ARG B 1 149 ? 25.469 14.906 5.238 1 43.88 149 ARG B O 1
ATOM 6267 N N . ASN B 1 150 ? 24.25 14.523 3.246 1 41.41 150 ASN B N 1
ATOM 6268 C CA . ASN B 1 150 ? 25.469 14.133 2.535 1 41.41 150 ASN B CA 1
ATOM 6269 C C . ASN B 1 150 ? 26.406 15.312 2.363 1 41.41 150 ASN B C 1
ATOM 6271 O O . ASN B 1 150 ? 27.625 15.125 2.184 1 41.41 150 ASN B O 1
ATOM 6275 N N . TYR B 1 151 ? 25.828 16.281 1.917 1 33.88 151 TYR B N 1
ATOM 6276 C CA . TYR B 1 151 ? 26.781 17.375 1.806 1 33.88 151 TYR B CA 1
ATOM 6277 C C . TYR B 1 151 ? 27.297 17.781 3.178 1 33.88 151 TYR B C 1
ATOM 6279 O O . TYR B 1 151 ? 28.125 18.703 3.287 1 33.88 151 TYR B O 1
ATOM 6287 N N . HIS B 1 152 ? 26.438 17.75 4.152 1 35.66 152 HIS B N 1
ATOM 6288 C CA . HIS B 1 152 ? 27.234 18.109 5.324 1 35.66 152 HIS B CA 1
ATOM 6289 C C . HIS B 1 152 ? 28.297 17.047 5.617 1 35.66 152 HIS B C 1
ATOM 6291 O O . HIS B 1 152 ? 28.031 15.852 5.492 1 35.66 152 HIS B O 1
ATOM 6297 N N . TYR B 1 153 ? 29.547 17.312 5.672 1 33 153 TYR B N 1
ATOM 6298 C CA . TYR B 1 153 ? 30.562 17.016 6.684 1 33 153 TYR B CA 1
ATOM 6299 C C . TYR B 1 153 ? 29.906 16.625 8.008 1 33 153 TYR B C 1
ATOM 6301 O O . TYR B 1 153 ? 30.578 16.547 9.039 1 33 153 TYR B O 1
ATOM 6309 N N . LEU B 1 154 ? 28.641 16.828 8.148 1 33.56 154 LEU B N 1
ATOM 6310 C CA . LEU B 1 154 ? 27.969 16.453 9.383 1 33.56 154 LEU B CA 1
ATOM 6311 C C . LEU B 1 154 ? 27.875 14.938 9.5 1 33.56 154 LEU B C 1
ATOM 6313 O O . LEU B 1 154 ? 27.266 14.281 8.648 1 33.56 154 LEU B O 1
ATOM 6317 N N . ASN B 1 155 ? 28.828 14.406 9.602 1 30.7 155 ASN B N 1
ATOM 6318 C CA . ASN B 1 155 ? 28.953 13.055 10.141 1 30.7 155 ASN B CA 1
ATOM 6319 C C . ASN B 1 155 ? 27.703 12.633 10.898 1 30.7 155 ASN B C 1
ATOM 6321 O O . ASN B 1 155 ? 27.766 12.375 12.102 1 30.7 155 ASN B O 1
ATOM 6325 N N . LEU B 1 156 ? 26.656 13.094 10.516 1 33.69 156 LEU B N 1
ATOM 6326 C CA . LEU B 1 156 ? 25.453 12.719 11.242 1 33.69 156 LEU B CA 1
ATOM 6327 C C . LEU B 1 156 ? 25.25 11.211 11.219 1 33.69 156 LEU B C 1
ATOM 6329 O O . LEU B 1 156 ? 24.328 10.695 11.836 1 33.69 156 LEU B O 1
ATOM 6333 N N . ASP B 1 157 ? 25.656 10.609 10.125 1 34.53 157 ASP B N 1
ATOM 6334 C CA . ASP B 1 157 ? 25.438 9.164 10.195 1 34.53 157 ASP B CA 1
ATOM 6335 C C . ASP B 1 157 ? 26.016 8.586 11.484 1 34.53 157 ASP B C 1
ATOM 6337 O O . ASP B 1 157 ? 25.641 7.488 11.898 1 34.53 157 ASP B O 1
ATOM 6341 N N . GLN B 1 158 ? 27.25 9.156 11.82 1 33.38 158 GLN B N 1
ATOM 6342 C CA . GLN B 1 158 ? 27.875 8.445 12.93 1 33.38 158 GLN B CA 1
ATOM 6343 C C . GLN B 1 158 ? 27.016 8.508 14.188 1 33.38 158 GLN B C 1
ATOM 6345 O O . GLN B 1 158 ? 26.953 7.539 14.953 1 33.38 158 GLN B O 1
ATOM 6350 N N . ASP B 1 159 ? 26.703 9.812 14.656 1 31.22 159 ASP B N 1
ATOM 6351 C CA . ASP B 1 159 ? 26.141 9.906 16 1 31.22 159 ASP B CA 1
ATOM 6352 C C . ASP B 1 159 ? 24.641 9.664 15.984 1 31.22 159 ASP B C 1
ATOM 6354 O O . ASP B 1 159 ? 23.922 10.086 16.891 1 31.22 159 ASP B O 1
ATOM 6358 N N . ILE B 1 160 ? 24.047 9.742 14.914 1 34.16 160 ILE B N 1
ATOM 6359 C CA . ILE B 1 160 ? 22.734 9.156 15.164 1 34.16 160 ILE B CA 1
ATOM 6360 C C . ILE B 1 160 ? 22.891 7.887 15.992 1 34.16 160 ILE B C 1
ATOM 6362 O O . ILE B 1 160 ? 23.406 6.879 15.508 1 34.16 160 ILE B O 1
ATOM 6366 N N . GLN B 1 161 ? 23.422 8.07 17.125 1 30.81 161 GLN B N 1
ATOM 6367 C CA . GLN B 1 161 ? 23.359 6.934 18.031 1 30.81 161 GLN B CA 1
ATOM 6368 C C . GLN B 1 161 ? 22.172 6.027 17.688 1 30.81 161 GLN B C 1
ATOM 6370 O O . GLN B 1 161 ? 21.047 6.5 17.547 1 30.81 161 GLN B O 1
ATOM 6375 N N . GLU B 1 162 ? 22.406 5.023 16.906 1 34.78 162 GLU B N 1
ATOM 6376 C CA . GLU B 1 162 ? 21.531 3.865 17.078 1 34.78 162 GLU B CA 1
ATOM 6377 C C . GLU B 1 162 ? 20.938 3.828 18.469 1 34.78 162 GLU B C 1
ATOM 6379 O O . GLU B 1 162 ? 21.531 3.275 19.391 1 34.78 162 GLU B O 1
ATOM 6384 N N . GLU B 1 163 ? 20.859 5.066 19.141 1 33.03 163 GLU B N 1
ATOM 6385 C CA . GLU B 1 163 ? 20.266 4.816 20.438 1 33.03 163 GLU B CA 1
ATOM 6386 C C . GLU B 1 163 ? 19.531 3.48 20.469 1 33.03 163 GLU B C 1
ATOM 6388 O O . GLU B 1 163 ? 19.266 2.889 19.422 1 33.03 163 GLU B O 1
ATOM 6393 N N . ASN B 1 164 ? 18.969 3.248 21.75 1 32.69 164 ASN B N 1
ATOM 6394 C CA . ASN B 1 164 ? 18.438 1.981 22.234 1 32.69 164 ASN B CA 1
ATOM 6395 C C . ASN B 1 164 ? 17.484 1.359 21.219 1 32.69 164 ASN B C 1
ATOM 6397 O O . ASN B 1 164 ? 16.391 1.889 20.984 1 32.69 164 ASN B O 1
ATOM 6401 N N . ASP B 1 165 ? 17.922 0.934 20.141 1 38.44 165 ASP B N 1
ATOM 6402 C CA . ASP B 1 165 ? 17.422 -0.141 19.281 1 38.44 165 ASP B CA 1
ATOM 6403 C C . ASP B 1 165 ? 16.234 -0.855 19.922 1 38.44 165 ASP B C 1
ATOM 6405 O O . ASP B 1 165 ? 15.57 -1.659 19.281 1 38.44 165 ASP B O 1
ATOM 6409 N N . SER B 1 166 ? 16.344 -0.894 21.219 1 37.91 166 SER B N 1
ATOM 6410 C CA . SER B 1 166 ? 15.492 -1.796 22 1 37.91 166 SER B CA 1
ATOM 6411 C C . SER B 1 166 ? 14.023 -1.401 21.891 1 37.91 166 SER B C 1
ATOM 6413 O O . SER B 1 166 ? 13.133 -2.23 22.109 1 37.91 166 SER B O 1
ATOM 6415 N N . LEU B 1 167 ? 13.773 -0.009 21.984 1 37.41 167 LEU B N 1
ATOM 6416 C CA . LEU B 1 167 ? 12.375 0.307 22.25 1 37.41 167 LEU B CA 1
ATOM 6417 C C . LEU B 1 167 ? 11.578 0.39 20.953 1 37.41 167 LEU B C 1
ATOM 6419 O O . LEU B 1 167 ? 10.43 0.839 20.953 1 37.41 167 LEU B O 1
ATOM 6423 N N . ILE B 1 168 ? 12.273 0.518 19.906 1 42.06 168 ILE B N 1
ATOM 6424 C CA . ILE B 1 168 ? 11.359 0.751 18.781 1 42.06 168 ILE B CA 1
ATOM 6425 C C . ILE B 1 168 ? 10.469 -0.472 18.594 1 42.06 168 ILE B C 1
ATOM 6427 O O . ILE B 1 168 ? 10.953 -1.544 18.219 1 42.06 168 ILE B O 1
ATOM 6431 N N . SER B 1 169 ? 9.5 -0.438 19.359 1 45.47 169 SER B N 1
ATOM 6432 C CA . SER B 1 169 ? 8.484 -1.479 19.203 1 45.47 169 SER B CA 1
ATOM 6433 C C . SER B 1 169 ? 8.008 -1.565 17.75 1 45.47 169 SER B C 1
ATOM 6435 O O . SER B 1 169 ? 7.578 -0.563 17.172 1 45.47 169 SER B O 1
ATOM 6437 N N . PRO B 1 170 ? 8.523 -2.502 17.047 1 49.19 170 PRO B N 1
ATOM 6438 C CA . PRO B 1 170 ? 8.039 -2.727 15.68 1 49.19 170 PRO B CA 1
ATOM 6439 C C . PRO B 1 170 ? 6.531 -2.527 15.547 1 49.19 170 PRO B C 1
ATOM 6441 O O . PRO B 1 170 ? 5.797 -2.705 16.531 1 49.19 170 PRO B O 1
ATOM 6444 N N . PHE B 1 171 ? 6.129 -1.477 14.742 1 50.22 171 PHE B N 1
ATOM 6445 C CA . PHE B 1 171 ? 4.715 -1.214 14.492 1 50.22 171 PHE B CA 1
ATOM 6446 C C . PHE B 1 171 ? 3.883 -2.467 14.742 1 50.22 171 PHE B C 1
ATOM 6448 O O . PHE B 1 171 ? 2.816 -2.398 15.352 1 50.22 171 PHE B O 1
ATOM 6455 N N . PHE B 1 172 ? 4.438 -3.611 14.289 1 52.44 172 PHE B N 1
ATOM 6456 C CA . PHE B 1 172 ? 3.652 -4.836 14.414 1 52.44 172 PHE B CA 1
ATOM 6457 C C . PHE B 1 172 ? 4.02 -5.586 15.688 1 52.44 172 PHE B C 1
ATOM 6459 O O . PHE B 1 172 ? 5.02 -6.305 15.719 1 52.44 172 PHE B O 1
ATOM 6466 N N . PHE B 1 173 ? 4.004 -4.664 16.797 1 50.12 173 PHE B N 1
ATOM 6467 C CA . PHE B 1 173 ? 4.641 -5.055 18.047 1 50.12 173 PHE B CA 1
ATOM 6468 C C . PHE B 1 173 ? 3.916 -6.234 18.688 1 50.12 173 PHE B C 1
ATOM 6470 O O . PHE B 1 173 ? 2.742 -6.477 18.391 1 50.12 173 PHE B O 1
ATOM 6477 N N . ARG B 1 174 ? 4.801 -6.781 19.656 1 48.44 174 ARG B N 1
ATOM 6478 C CA . ARG B 1 174 ? 4.836 -7.934 20.547 1 48.44 174 ARG B CA 1
ATOM 6479 C C . ARG B 1 174 ? 3.844 -7.77 21.688 1 48.44 174 ARG B C 1
ATOM 6481 O O . ARG B 1 174 ? 3.883 -6.77 22.422 1 48.44 174 ARG B O 1
ATOM 6488 N N . ILE B 1 175 ? 2.543 -7.902 21.578 1 52.09 175 ILE B N 1
ATOM 6489 C CA . ILE B 1 175 ? 1.834 -7.797 22.859 1 52.09 175 ILE B CA 1
ATOM 6490 C C . ILE B 1 175 ? 1.933 -9.117 23.609 1 52.09 175 ILE B C 1
ATOM 6492 O O . ILE B 1 175 ? 1.818 -10.195 23.016 1 52.09 175 ILE B O 1
ATOM 6496 N N . SER B 1 176 ? 2.457 -9.023 24.719 1 54.62 176 SER B N 1
ATOM 6497 C CA . SER B 1 176 ? 2.459 -10.18 25.609 1 54.62 176 SER B CA 1
ATOM 6498 C C . SER B 1 176 ? 1.099 -10.867 25.625 1 54.62 176 SER B C 1
ATOM 6500 O O . SER B 1 176 ? 0.06 -10.203 25.578 1 54.62 176 SER B O 1
ATOM 6502 N N . PRO B 1 177 ? 0.994 -12.195 25.219 1 54.53 177 PRO B N 1
ATOM 6503 C CA . PRO B 1 177 ? -0.285 -12.914 25.25 1 54.53 177 PRO B CA 1
ATOM 6504 C C . PRO B 1 177 ? -1.138 -12.555 26.469 1 54.53 177 PRO B C 1
ATOM 6506 O O . PRO B 1 177 ? -2.365 -12.664 26.422 1 54.53 177 PRO B O 1
ATOM 6509 N N . ASN B 1 178 ? -0.473 -12.188 27.578 1 55.22 178 ASN B N 1
ATOM 6510 C CA . ASN B 1 178 ? -1.211 -11.945 28.812 1 55.22 178 ASN B CA 1
ATOM 6511 C C . ASN B 1 178 ? -1.753 -10.516 28.859 1 55.22 178 ASN B C 1
ATOM 6513 O O . ASN B 1 178 ? -2.479 -10.156 29.797 1 55.22 178 ASN B O 1
ATOM 6517 N N . GLU B 1 179 ? -1.328 -9.828 27.906 1 62.41 179 GLU B N 1
ATOM 6518 C CA . GLU B 1 179 ? -1.766 -8.438 27.938 1 62.41 179 GLU B CA 1
ATOM 6519 C C . GLU B 1 179 ? -2.91 -8.195 26.969 1 62.41 179 GLU B C 1
ATOM 6521 O O . GLU B 1 179 ? -2.934 -8.766 25.875 1 62.41 179 GLU B O 1
ATOM 6526 N N . SER B 1 180 ? -3.979 -7.688 27.641 1 72.56 180 SER B N 1
ATOM 6527 C CA . SER B 1 180 ? -5.109 -7.281 26.812 1 72.56 180 SER B CA 1
ATOM 6528 C C . SER B 1 180 ? -4.98 -5.824 26.375 1 72.56 180 SER B C 1
ATOM 6530 O O . SER B 1 180 ? -4.406 -5.008 27.094 1 72.56 180 SER B O 1
ATOM 6532 N N . ALA B 1 181 ? -5.285 -5.547 25.266 1 77.88 181 ALA B N 1
ATOM 6533 C CA . ALA B 1 181 ? -5.301 -4.168 24.781 1 77.88 181 ALA B CA 1
ATOM 6534 C C . ALA B 1 181 ? -6.125 -3.275 25.719 1 77.88 181 ALA B C 1
ATOM 6536 O O . ALA B 1 181 ? -5.883 -2.068 25.797 1 77.88 181 ALA B O 1
ATOM 6537 N N . TYR B 1 182 ? -6.973 -3.869 26.5 1 85.19 182 TYR B N 1
ATOM 6538 C CA . TYR B 1 182 ? -7.898 -3.119 27.344 1 85.19 182 TYR B CA 1
ATOM 6539 C C . TYR B 1 182 ? -7.223 -2.672 28.641 1 85.19 182 TYR B C 1
ATOM 6541 O O . TYR B 1 182 ? -7.754 -1.833 29.375 1 85.19 182 TYR B O 1
ATOM 6549 N N . ASP B 1 183 ? -6.031 -3.176 28.828 1 83.94 183 ASP B N 1
ATOM 6550 C CA . ASP B 1 183 ? -5.293 -2.811 30.031 1 83.94 183 ASP B CA 1
ATOM 6551 C C . ASP B 1 183 ? -4.824 -1.358 29.969 1 83.94 183 ASP B C 1
ATOM 6553 O O . ASP B 1 183 ? -4.527 -0.753 31.016 1 83.94 183 ASP B O 1
ATOM 6557 N N . TYR B 1 184 ? -4.852 -0.804 28.844 1 89.19 184 TYR B N 1
ATOM 6558 C CA . TYR B 1 184 ? -4.375 0.562 28.656 1 89.19 184 TYR B CA 1
ATOM 6559 C C . TYR B 1 184 ? -5.52 1.561 28.781 1 89.19 184 TYR B C 1
ATOM 6561 O O . TYR B 1 184 ? -5.297 2.773 28.781 1 89.19 184 TYR B O 1
ATOM 6569 N N . LEU B 1 185 ? -6.742 1.063 29 1 94.25 185 LEU B N 1
ATOM 6570 C CA . LEU B 1 185 ? -7.914 1.932 29 1 94.25 185 LEU B CA 1
ATOM 6571 C C . LEU B 1 185 ? -7.938 2.805 30.25 1 94.25 185 LEU B C 1
ATOM 6573 O O . LEU B 1 185 ? -7.891 2.295 31.375 1 94.25 185 LEU B O 1
ATOM 6577 N N . PRO B 1 186 ? -7.973 4.059 30.094 1 96.5 186 PRO B N 1
ATOM 6578 C CA . PRO B 1 186 ? -8.156 4.945 31.25 1 96.5 186 PRO B CA 1
ATOM 6579 C C . PRO B 1 186 ? -9.586 4.945 31.766 1 96.5 186 PRO B C 1
ATOM 6581 O O . PRO B 1 186 ? -10.492 4.438 31.109 1 96.5 186 PRO B O 1
ATOM 6584 N N . PRO B 1 187 ? -9.711 5.477 32.969 1 95.69 187 PRO B N 1
ATOM 6585 C CA . PRO B 1 187 ? -11.094 5.645 33.438 1 95.69 187 PRO B CA 1
ATOM 6586 C C . PRO B 1 187 ? -11.914 6.551 32.531 1 95.69 187 PRO B C 1
ATOM 6588 O O . PRO B 1 187 ? -11.359 7.359 31.781 1 95.69 187 PRO B O 1
ATOM 6591 N N . LYS B 1 188 ? -13.242 6.355 32.531 1 96.25 188 LYS B N 1
ATOM 6592 C CA . LYS B 1 188 ? -14.133 7.074 31.641 1 96.25 188 LYS B CA 1
ATOM 6593 C C . LYS B 1 188 ? -13.938 8.586 31.766 1 96.25 188 LYS B C 1
ATOM 6595 O O . LYS B 1 188 ? -14.016 9.305 30.766 1 96.25 188 LYS B O 1
ATOM 6600 N N . LYS B 1 189 ? -13.719 9.102 32.969 1 95.5 189 LYS B N 1
ATOM 6601 C CA . LYS B 1 189 ? -13.523 10.531 33.188 1 95.5 189 LYS B CA 1
ATOM 6602 C C . LYS B 1 189 ? -12.367 11.062 32.344 1 95.5 189 LYS B C 1
ATOM 6604 O O . LYS B 1 189 ? -12.492 12.102 31.703 1 95.5 189 LYS B O 1
ATOM 6609 N N . VAL B 1 190 ? -11.258 10.422 32.438 1 97.31 190 VAL B N 1
ATOM 6610 C CA . VAL B 1 190 ? -10.078 10.812 31.672 1 97.31 190 VAL B CA 1
ATOM 6611 C C . VAL B 1 190 ? -10.352 10.648 30.172 1 97.31 190 VAL B C 1
ATOM 6613 O O . VAL B 1 190 ? -9.961 11.492 29.375 1 97.31 190 VAL B O 1
ATOM 6616 N N . SER B 1 191 ? -11.008 9.508 29.812 1 97.75 191 SER B N 1
ATOM 6617 C CA . SER B 1 191 ? -11.383 9.266 28.422 1 97.75 191 SER B CA 1
ATOM 6618 C C . SER B 1 191 ? -12.234 10.414 27.875 1 97.75 191 SER B C 1
ATOM 6620 O O . SER B 1 191 ? -12.016 10.867 26.75 1 97.75 191 SER B O 1
ATOM 6622 N N . ASP B 1 192 ? -13.164 10.852 28.641 1 97.88 192 ASP B N 1
ATOM 6623 C CA . ASP B 1 192 ? -14.039 11.953 28.234 1 97.88 192 ASP B CA 1
ATOM 6624 C C . ASP B 1 192 ? -13.234 13.219 27.969 1 97.88 192 ASP B C 1
ATOM 6626 O O . ASP B 1 192 ? -13.508 13.938 27 1 97.88 192 ASP B O 1
ATOM 6630 N N . ILE B 1 193 ? -12.305 13.492 28.797 1 97.56 193 ILE B N 1
ATOM 6631 C CA . ILE B 1 193 ? -11.469 14.68 28.641 1 97.56 193 ILE B CA 1
ATOM 6632 C C . ILE B 1 193 ? -10.656 14.57 27.344 1 97.56 193 ILE B C 1
ATOM 6634 O O . ILE B 1 193 ? -10.578 15.523 26.562 1 97.56 193 ILE B O 1
ATOM 6638 N N . LEU B 1 194 ? -10.047 13.438 27.109 1 97.81 194 LEU B N 1
ATOM 6639 C CA . LEU B 1 194 ? -9.219 13.234 25.938 1 97.81 194 LEU B CA 1
ATOM 6640 C C . LEU B 1 194 ? -10.055 13.328 24.656 1 97.81 194 LEU B C 1
ATOM 6642 O O . LEU B 1 194 ? -9.609 13.906 23.672 1 97.81 194 LEU B O 1
ATOM 6646 N N . ILE B 1 195 ? -11.242 12.758 24.672 1 97.88 195 ILE B N 1
ATOM 6647 C CA . ILE B 1 195 ? -12.125 12.836 23.516 1 97.88 195 ILE B CA 1
ATOM 6648 C C . ILE B 1 195 ? -12.516 14.281 23.25 1 97.88 195 ILE B C 1
ATOM 6650 O O . ILE B 1 195 ? -12.531 14.734 22.109 1 97.88 195 ILE B O 1
ATOM 6654 N N . GLU B 1 196 ? -12.82 14.984 24.25 1 95.94 196 GLU B N 1
ATOM 6655 C CA . GLU B 1 196 ? -13.172 16.391 24.109 1 95.94 196 GLU B CA 1
ATOM 6656 C C . GLU B 1 196 ? -12.016 17.203 23.547 1 95.94 196 GLU B C 1
ATOM 6658 O O . GLU B 1 196 ? -12.219 18.062 22.688 1 95.94 196 GLU B O 1
ATOM 6663 N N . GLN B 1 197 ? -10.836 16.938 24.062 1 96.25 197 GLN B N 1
ATOM 6664 C CA . GLN B 1 197 ? -9.656 17.641 23.562 1 96.25 197 GLN B CA 1
ATOM 6665 C C . GLN B 1 197 ? -9.383 17.297 22.109 1 96.25 197 GLN B C 1
ATOM 6667 O O . GLN B 1 197 ? -8.938 18.141 21.328 1 96.25 197 GLN B O 1
ATOM 6672 N N . PHE B 1 198 ? -9.625 16.062 21.75 1 96.56 198 PHE B N 1
ATOM 6673 C CA . PHE B 1 198 ? -9.453 15.672 20.359 1 96.56 198 PHE B CA 1
ATOM 6674 C C 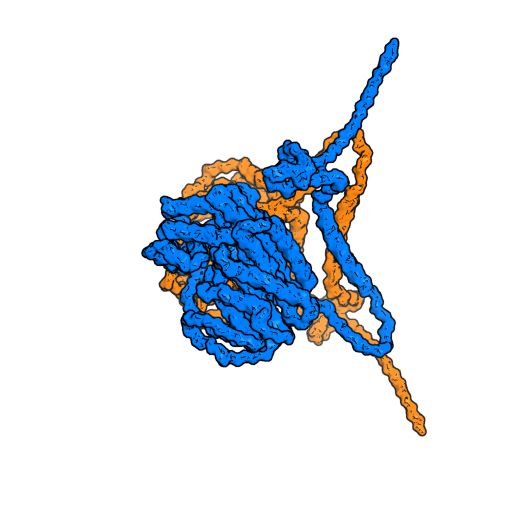. PHE B 1 198 ? -10.383 16.469 19.453 1 96.56 198 PHE B C 1
ATOM 6676 O O . PHE B 1 198 ? -9.945 17 18.422 1 96.56 198 PHE B O 1
ATOM 6683 N N . PHE B 1 199 ? -11.656 16.547 19.812 1 93.56 199 PHE B N 1
ATOM 6684 C CA . PHE B 1 199 ? -12.617 17.266 18.969 1 93.56 199 PHE B CA 1
ATOM 6685 C C . PHE B 1 199 ? -12.336 18.766 18.984 1 93.56 199 PHE B C 1
ATOM 6687 O O . PHE B 1 199 ? -12.578 19.453 18 1 93.56 199 PHE B O 1
ATOM 6694 N N . PHE B 1 200 ? -11.727 19.172 20.031 1 91.94 200 PHE B N 1
ATOM 6695 C CA . PHE B 1 200 ? -11.438 20.594 20.203 1 91.94 200 PHE B CA 1
ATOM 6696 C C . PHE B 1 200 ? -10.203 20.984 19.391 1 91.94 200 PHE B C 1
ATOM 6698 O O . PHE B 1 200 ? -10.148 22.078 18.828 1 91.94 200 PHE B O 1
ATOM 6705 N N . ARG B 1 201 ? -9.227 20.125 19.266 1 92.44 201 ARG B N 1
ATOM 6706 C CA . ARG B 1 201 ? -7.93 20.531 18.734 1 92.44 201 ARG B CA 1
ATOM 6707 C C . ARG B 1 201 ? -7.625 19.812 17.422 1 92.44 201 ARG B C 1
ATOM 6709 O O . ARG B 1 201 ? -6.898 20.344 16.578 1 92.44 201 ARG B O 1
ATOM 6716 N N . CYS B 1 202 ? -8.156 18.625 17.203 1 93.31 202 CYS B N 1
ATOM 6717 C CA . CYS B 1 202 ? -7.668 17.797 16.109 1 93.31 202 CYS B CA 1
ATOM 6718 C C . CYS B 1 202 ? -8.742 17.641 15.031 1 93.31 202 CYS B C 1
ATOM 6720 O O . CYS B 1 202 ? -8.438 17.672 13.836 1 93.31 202 CYS B O 1
ATOM 6722 N N . HIS B 1 203 ? -9.938 17.531 15.391 1 92.19 203 HIS B N 1
ATOM 6723 C CA . HIS B 1 203 ? -11 17.062 14.5 1 92.19 203 HIS B CA 1
ATOM 6724 C C . HIS B 1 203 ? -11.195 18.016 13.328 1 92.19 203 HIS B C 1
ATOM 6726 O O . HIS B 1 203 ? -11.531 17.594 12.219 1 92.19 203 HIS B O 1
ATOM 6732 N N . MET B 1 204 ? -11.016 19.297 13.531 1 87.81 204 MET B N 1
ATOM 6733 C CA . MET B 1 204 ? -11.18 20.266 12.453 1 87.81 204 MET B CA 1
ATOM 6734 C C . MET B 1 204 ? -10.172 20 11.336 1 87.81 204 MET B C 1
ATOM 6736 O O . MET B 1 204 ? -10.492 20.156 10.156 1 87.81 204 MET B O 1
ATOM 6740 N N . LEU B 1 205 ? -9.031 19.594 11.742 1 90.5 205 LEU B N 1
ATOM 6741 C CA . LEU B 1 205 ? -7.934 19.438 10.797 1 90.5 205 LEU B CA 1
ATOM 6742 C C . LEU B 1 205 ? -7.891 18.016 10.234 1 90.5 205 LEU B C 1
ATOM 6744 O O . LEU B 1 205 ? -7.332 17.781 9.164 1 90.5 205 LEU B O 1
ATOM 6748 N N . ILE B 1 206 ? -8.391 17.062 11.008 1 92.25 206 ILE B N 1
ATOM 6749 C CA . ILE B 1 206 ? -8.469 15.664 10.57 1 92.25 206 ILE B CA 1
ATOM 6750 C C . ILE B 1 206 ? -9.906 15.164 10.703 1 92.25 206 ILE B C 1
ATOM 6752 O O . ILE B 1 206 ? -10.227 14.422 11.633 1 92.25 206 ILE B O 1
ATOM 6756 N N . ASN B 1 207 ? -10.656 15.469 9.773 1 91.44 207 ASN B N 1
ATOM 6757 C CA . ASN B 1 207 ? -12.094 15.219 9.844 1 91.44 207 ASN B CA 1
ATOM 6758 C C . ASN B 1 207 ? -12.445 13.828 9.32 1 91.44 207 ASN B C 1
ATOM 6760 O O . ASN B 1 207 ? -13.086 13.688 8.281 1 91.44 207 ASN B O 1
ATOM 6764 N N . VAL B 1 208 ? -12.133 12.82 10.109 1 94 208 VAL B N 1
ATOM 6765 C CA . VAL B 1 208 ? -12.414 11.461 9.656 1 94 208 VAL B CA 1
ATOM 6766 C C . VAL B 1 208 ? -13.602 10.898 10.438 1 94 208 VAL B C 1
ATOM 6768 O O . VAL B 1 208 ? -14.109 9.82 10.109 1 94 208 VAL B O 1
ATOM 6771 N N . LEU B 1 209 ? -14.055 11.633 11.469 1 94.25 209 LEU B N 1
ATOM 6772 C CA . LEU B 1 209 ? -15.125 11.117 12.305 1 94.25 209 LEU B CA 1
ATOM 6773 C C . LEU B 1 209 ? -16.422 11.906 12.086 1 94.25 209 LEU B C 1
ATOM 6775 O O . LEU B 1 209 ? -16.375 13.07 11.688 1 94.25 209 LEU B O 1
ATOM 6779 N N . HIS B 1 210 ? -17.469 11.273 12.242 1 92.44 210 HIS B N 1
ATOM 6780 C CA . HIS B 1 210 ? -18.797 11.867 12.414 1 92.44 210 HIS B CA 1
ATOM 6781 C C . HIS B 1 210 ? -19.203 11.906 13.883 1 92.44 210 HIS B C 1
ATOM 6783 O O . HIS B 1 210 ? -19.469 10.859 14.477 1 92.44 210 HIS B O 1
ATOM 6789 N N . ARG B 1 211 ? -19.344 13.039 14.445 1 91.31 211 ARG B N 1
ATOM 6790 C CA . ARG B 1 211 ? -19.453 13.234 15.883 1 91.31 211 ARG B CA 1
ATOM 6791 C C . ARG B 1 211 ? -20.672 12.492 16.453 1 91.31 211 ARG B C 1
ATOM 6793 O O . ARG B 1 211 ? -20.547 11.75 17.422 1 91.31 211 ARG B O 1
ATOM 6800 N N . PRO B 1 212 ? -21.844 12.648 15.867 1 90.88 212 PRO B N 1
ATOM 6801 C CA . PRO B 1 212 ? -23 11.977 16.469 1 90.88 212 PRO B CA 1
ATOM 6802 C C . PRO B 1 212 ? -22.875 10.453 16.469 1 90.88 212 PRO B C 1
ATOM 6804 O O . PRO B 1 212 ? -23.156 9.805 17.484 1 90.88 212 PRO B O 1
ATOM 6807 N N . THR B 1 213 ? -22.422 9.898 15.375 1 91.69 213 THR B N 1
ATOM 6808 C CA . THR B 1 213 ? -22.281 8.453 15.289 1 91.69 213 THR B CA 1
ATOM 6809 C C . THR B 1 213 ? -21.188 7.961 16.234 1 91.69 213 THR B C 1
ATOM 6811 O O . THR B 1 213 ? -21.312 6.879 16.812 1 91.69 213 THR B O 1
ATOM 6814 N N . PHE B 1 214 ? -20.156 8.734 16.391 1 95.56 214 PHE B N 1
ATOM 6815 C CA . PHE B 1 214 ? -19.062 8.383 17.281 1 95.56 214 PHE B CA 1
A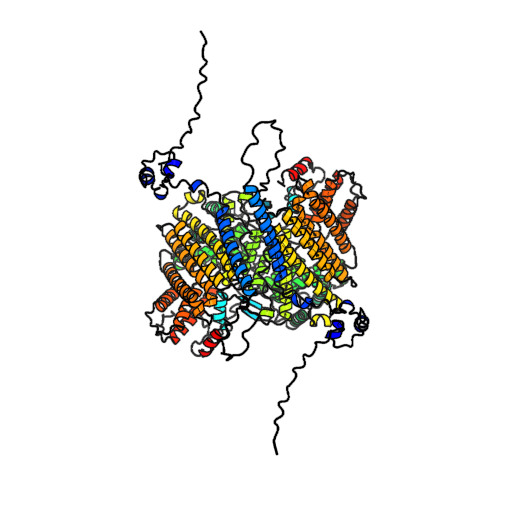TOM 6816 C C . PHE B 1 214 ? -19.547 8.297 18.719 1 95.56 214 PHE B C 1
ATOM 6818 O O . PHE B 1 214 ? -19.219 7.352 19.438 1 95.56 214 PHE B O 1
ATOM 6825 N N . TYR B 1 215 ? -20.297 9.258 19.141 1 94.5 215 TYR B N 1
ATOM 6826 C CA . TYR B 1 215 ? -20.719 9.305 20.531 1 94.5 215 TYR B CA 1
ATOM 6827 C C . TYR B 1 215 ? -21.703 8.18 20.844 1 94.5 215 TYR B C 1
ATOM 6829 O O . TYR B 1 215 ? -21.719 7.656 21.969 1 94.5 215 TYR B O 1
ATOM 6837 N N . VAL B 1 216 ? -22.469 7.781 19.859 1 93.75 216 VAL B N 1
ATOM 6838 C CA . VAL B 1 216 ? -23.328 6.625 20.062 1 93.75 216 VAL B CA 1
ATOM 6839 C C . VAL B 1 216 ? -22.484 5.387 20.344 1 93.75 216 VAL B C 1
ATOM 6841 O O . VAL B 1 216 ? -22.766 4.656 21.297 1 93.75 216 VAL B O 1
ATOM 6844 N N . ARG B 1 217 ? -21.469 5.188 19.578 1 94.25 217 ARG B N 1
ATOM 6845 C CA . ARG B 1 217 ? -20.578 4.035 19.75 1 94.25 217 ARG B CA 1
ATOM 6846 C C . ARG B 1 217 ? -19.781 4.152 21.047 1 94.25 217 ARG B C 1
ATOM 6848 O O . ARG B 1 217 ? -19.531 3.152 21.719 1 94.25 217 ARG B O 1
ATOM 6855 N N . TYR B 1 218 ? -19.375 5.375 21.344 1 97.19 218 TYR B N 1
ATOM 6856 C CA . TYR B 1 218 ? -18.609 5.633 22.562 1 97.19 218 TYR B CA 1
ATOM 6857 C C . TYR B 1 218 ? -19.422 5.32 23.812 1 97.19 218 TYR B C 1
ATOM 6859 O O . TYR B 1 218 ? -18.922 4.711 24.75 1 97.19 218 TYR B O 1
ATOM 6867 N N . ASN B 1 219 ? -20.656 5.742 23.766 1 96.56 219 ASN B N 1
ATOM 6868 C CA . ASN B 1 219 ? -21.547 5.434 24.891 1 96.56 219 ASN B CA 1
ATOM 6869 C C . ASN B 1 219 ? -21.766 3.934 25.031 1 96.56 219 ASN B C 1
ATOM 6871 O O . ASN B 1 219 ? -21.75 3.396 26.141 1 96.56 219 ASN B O 1
ATOM 6875 N N . ASP B 1 220 ? -21.984 3.277 23.922 1 95.06 220 ASP B N 1
ATOM 6876 C CA . ASP B 1 220 ? -22.141 1.827 23.938 1 95.06 220 ASP B CA 1
ATOM 6877 C C . ASP B 1 220 ? -20.891 1.14 24.484 1 95.06 220 ASP B C 1
ATOM 6879 O O . ASP B 1 220 ? -20.984 0.126 25.172 1 95.06 220 ASP B O 1
ATOM 6883 N N . PHE B 1 221 ? -19.75 1.646 24.156 1 96.31 221 PHE B N 1
ATOM 6884 C CA . PHE B 1 221 ? -18.469 1.104 24.578 1 96.31 221 PHE B CA 1
ATOM 6885 C C . PHE B 1 221 ? -18.375 1.075 26.094 1 96.31 221 PHE B C 1
ATOM 6887 O O . PHE B 1 221 ? -17.844 0.115 26.672 1 96.31 221 PHE B O 1
ATOM 6894 N N . TRP B 1 222 ? -18.859 2.08 26.766 1 96.19 222 TRP B N 1
ATOM 6895 C CA . TRP B 1 222 ? -18.734 2.176 28.219 1 96.19 222 TRP B CA 1
ATOM 6896 C C . TRP B 1 222 ? -19.906 1.507 28.906 1 96.19 222 TRP B C 1
ATOM 6898 O O . TRP B 1 222 ? -19.766 0.938 30 1 96.19 222 TRP B O 1
ATOM 6908 N N . GLU B 1 223 ? -21.062 1.489 28.234 1 96.19 223 GLU B N 1
ATOM 6909 C CA . GLU B 1 223 ? -22.266 0.933 28.844 1 96.19 223 GLU B CA 1
ATOM 6910 C C . GLU B 1 223 ? -22.297 -0.588 28.719 1 96.19 223 GLU B C 1
ATOM 6912 O O . GLU B 1 223 ? -22.844 -1.275 29.578 1 96.19 223 GLU B O 1
ATOM 6917 N N . LYS B 1 224 ? -21.703 -1.094 27.609 1 95 224 LYS B N 1
ATOM 6918 C CA . LYS B 1 224 ? -21.734 -2.529 27.344 1 95 224 LYS B CA 1
ATOM 6919 C C . LYS B 1 224 ? -20.328 -3.074 27.141 1 95 224 LYS B C 1
ATOM 6921 O O . LYS B 1 224 ? -19.953 -3.461 26.031 1 95 224 LYS B O 1
ATOM 6926 N N . PRO B 1 225 ? -19.594 -3.314 28.156 1 90.12 225 PRO B N 1
ATOM 6927 C CA . PRO B 1 225 ? -18.188 -3.732 28.062 1 90.12 225 PRO B CA 1
ATOM 6928 C C . PRO B 1 225 ? -18.031 -5.086 27.375 1 90.12 225 PRO B C 1
ATOM 6930 O O . PRO B 1 225 ? -16.984 -5.355 26.766 1 90.12 225 PRO B O 1
ATOM 6933 N N . HIS B 1 226 ? -19 -5.906 27.391 1 88.44 226 HIS B N 1
ATOM 6934 C CA . HIS B 1 226 ? -18.906 -7.238 26.812 1 88.44 226 HIS B CA 1
ATOM 6935 C C . HIS B 1 226 ? -18.969 -7.18 25.281 1 88.44 226 HIS B C 1
ATOM 6937 O O . HIS B 1 226 ? -18.578 -8.133 24.609 1 88.44 226 HIS B O 1
ATOM 6943 N N . LEU B 1 227 ? -19.359 -6.039 24.781 1 87.75 227 LEU B N 1
ATOM 6944 C CA . LEU B 1 227 ? -19.516 -5.91 23.344 1 87.75 227 LEU B CA 1
ATOM 6945 C C . LEU B 1 227 ? -18.375 -5.09 22.75 1 87.75 227 LEU B C 1
ATOM 6947 O O . LEU B 1 227 ? -18.391 -4.762 21.562 1 87.75 227 LEU B O 1
ATOM 6951 N N . ARG B 1 228 ? -17.391 -4.898 23.531 1 90.25 228 ARG B N 1
ATOM 6952 C CA . ARG B 1 228 ? -16.281 -4.09 23.047 1 90.25 228 ARG B CA 1
ATOM 6953 C C . ARG B 1 228 ? -15.555 -4.789 21.891 1 90.25 228 ARG B C 1
ATOM 6955 O O . ARG B 1 228 ? -15.219 -5.973 22 1 90.25 228 ARG B O 1
ATOM 6962 N N . LYS B 1 229 ? -15.375 -4.055 20.844 1 89.69 229 LYS B N 1
ATOM 6963 C CA . LYS B 1 229 ? -14.648 -4.559 19.688 1 89.69 229 LYS B CA 1
ATOM 6964 C C . LYS B 1 229 ? -13.242 -3.961 19.625 1 89.69 229 LYS B C 1
ATOM 6966 O O . LYS B 1 229 ? -13.055 -2.771 19.891 1 89.69 229 LYS B O 1
ATOM 6971 N N . PRO B 1 230 ? -12.25 -4.719 19.25 1 88.44 230 PRO B N 1
ATOM 6972 C CA . PRO B 1 230 ? -10.867 -4.223 19.188 1 88.44 230 PRO B CA 1
ATOM 6973 C C . PRO B 1 230 ? -10.695 -3.102 18.172 1 88.44 230 PRO B C 1
ATOM 6975 O O . PRO B 1 230 ? -9.875 -2.199 18.375 1 88.44 230 PRO B O 1
ATOM 6978 N N . ALA B 1 231 ? -11.445 -3.166 17.156 1 92.06 231 ALA B N 1
ATOM 6979 C CA . ALA B 1 231 ? -11.32 -2.133 16.125 1 92.06 231 ALA B CA 1
ATOM 6980 C C . ALA B 1 231 ? -11.688 -0.76 16.688 1 92.06 231 ALA B C 1
ATOM 6982 O O . ALA B 1 231 ? -10.961 0.214 16.484 1 92.06 231 ALA B O 1
ATOM 6983 N N . PHE B 1 232 ? -12.781 -0.676 17.375 1 96 232 PHE B N 1
ATOM 6984 C CA . PHE B 1 232 ? -13.188 0.595 17.969 1 96 232 PHE B CA 1
ATOM 6985 C C . PHE B 1 232 ? -12.25 1.001 19.094 1 96 232 PHE B C 1
ATOM 6987 O O . PHE B 1 232 ? -11.977 2.188 19.281 1 96 232 PHE B O 1
ATOM 6994 N N . THR B 1 233 ? -11.805 0.016 19.812 1 95.31 233 THR B N 1
ATOM 6995 C CA . THR B 1 233 ? -10.836 0.29 20.875 1 95.31 233 THR B CA 1
ATOM 6996 C C . THR B 1 233 ? -9.57 0.918 20.297 1 95.31 233 THR B C 1
ATOM 6998 O O . THR B 1 233 ? -9 1.837 20.891 1 95.31 233 THR B O 1
ATOM 7001 N N . SER B 1 234 ? -9.133 0.399 19.172 1 94 234 SER B N 1
ATOM 7002 C CA . SER B 1 234 ? -7.977 0.975 18.484 1 94 234 SER B CA 1
ATOM 7003 C C . SER B 1 234 ? -8.234 2.424 18.094 1 94 234 SER B C 1
ATOM 7005 O O . SER B 1 234 ? -7.34 3.268 18.188 1 94 234 SER B O 1
ATOM 7007 N N . LEU B 1 235 ? -9.414 2.689 17.656 1 97.62 235 LEU B N 1
ATOM 7008 C CA . LEU B 1 235 ? -9.789 4.055 17.297 1 97.62 235 LEU B CA 1
ATOM 7009 C C . LEU B 1 235 ? -9.734 4.969 18.516 1 97.62 235 LEU B C 1
ATOM 7011 O O . LEU B 1 235 ? -9.227 6.09 18.438 1 97.62 235 LEU B O 1
ATOM 7015 N N . LEU B 1 236 ? -10.227 4.473 19.609 1 98.12 236 LEU B N 1
ATOM 7016 C CA . LEU B 1 236 ? -10.195 5.262 20.844 1 98.12 236 LEU B CA 1
ATOM 7017 C C . LEU B 1 236 ? -8.758 5.59 21.234 1 98.12 236 LEU B C 1
ATOM 7019 O O . LEU B 1 236 ? -8.445 6.734 21.562 1 98.12 236 LEU B O 1
ATOM 7023 N N . TYR B 1 237 ? -7.926 4.625 21.172 1 96.56 237 TYR B N 1
ATOM 7024 C CA . TYR B 1 237 ? -6.531 4.848 21.531 1 96.56 237 TYR B CA 1
ATOM 7025 C C . TYR B 1 237 ? -5.863 5.824 20.578 1 96.56 237 TYR B C 1
ATOM 7027 O O . TYR B 1 237 ? -5.027 6.633 20.984 1 96.56 237 TYR B O 1
ATOM 7035 N N . ALA B 1 238 ? -6.184 5.719 19.281 1 96.62 238 ALA B N 1
ATOM 7036 C CA . ALA B 1 238 ? -5.66 6.684 18.328 1 96.62 238 ALA B CA 1
ATOM 7037 C C . ALA B 1 238 ? -6.105 8.102 18.672 1 96.62 238 ALA B C 1
ATOM 7039 O O . ALA B 1 238 ? -5.328 9.047 18.547 1 96.62 238 ALA B O 1
ATOM 7040 N N . ILE B 1 239 ? -7.348 8.211 19.078 1 98.25 239 ILE B N 1
ATOM 7041 C CA . ILE B 1 239 ? -7.906 9.5 19.469 1 98.25 239 ILE B CA 1
ATOM 7042 C C . ILE B 1 239 ? -7.188 10.016 20.703 1 98.25 239 ILE B C 1
ATOM 7044 O O . ILE B 1 239 ? -6.812 11.188 20.781 1 98.25 239 ILE B O 1
ATOM 7048 N N . TYR B 1 240 ? -6.965 9.117 21.703 1 97.88 240 TYR B N 1
ATOM 7049 C CA . TYR B 1 240 ? -6.262 9.508 22.922 1 97.88 240 TYR B CA 1
ATOM 7050 C C . TYR B 1 240 ? -4.855 10 22.594 1 97.88 240 TYR B C 1
ATOM 7052 O O . TYR B 1 240 ? -4.441 11.055 23.094 1 97.88 240 TYR B O 1
ATOM 7060 N N . ALA B 1 241 ? -4.168 9.242 21.781 1 95.12 241 ALA B N 1
ATOM 7061 C CA . ALA B 1 241 ? -2.801 9.609 21.406 1 95.12 241 ALA B CA 1
ATOM 7062 C C . ALA B 1 241 ? -2.77 10.961 20.703 1 95.12 241 ALA B C 1
ATOM 7064 O O . ALA B 1 241 ? -1.888 11.781 20.953 1 95.12 241 ALA B O 1
ATOM 7065 N N . SER B 1 242 ? -3.719 11.188 19.844 1 94.69 242 SER B N 1
ATOM 7066 C CA . SER B 1 242 ? -3.795 12.438 19.094 1 94.69 242 SER B CA 1
ATOM 7067 C C . SER B 1 242 ? -4.086 13.617 20.016 1 94.69 242 SER B C 1
ATOM 7069 O O . SER B 1 242 ? -3.494 14.688 19.875 1 94.69 242 SER B O 1
ATOM 7071 N N . ALA B 1 243 ? -4.988 13.406 20.906 1 96.19 243 ALA B N 1
ATOM 7072 C CA . ALA B 1 243 ? -5.344 14.461 21.859 1 96.19 243 ALA B CA 1
ATOM 7073 C C . ALA B 1 243 ? -4.148 14.852 22.719 1 96.19 243 ALA B C 1
ATOM 7075 O O . ALA B 1 243 ? -3.902 16.047 22.953 1 96.19 243 ALA B O 1
ATOM 7076 N N . LEU B 1 244 ? -3.449 13.898 23.172 1 93.62 244 LEU B N 1
ATOM 7077 C CA . LEU B 1 244 ? -2.299 14.156 24.031 1 93.62 244 LEU B CA 1
ATOM 7078 C C . LEU B 1 244 ? -1.189 14.859 23.25 1 93.62 244 LEU B C 1
ATOM 7080 O O . LEU B 1 244 ? -0.513 15.742 23.797 1 93.62 244 LEU B O 1
ATOM 7084 N N . LEU B 1 245 ? -1.014 14.445 22.031 1 89.44 245 LEU B N 1
ATOM 7085 C CA . LEU B 1 245 ? 0.011 15.086 21.203 1 89.44 245 LEU B CA 1
ATOM 7086 C C . LEU B 1 245 ? -0.355 16.531 20.922 1 89.44 245 LEU B C 1
ATOM 7088 O O . LEU B 1 245 ? 0.516 17.406 20.906 1 89.44 245 LEU B O 1
ATOM 7092 N N . ALA B 1 246 ? -1.581 16.797 20.703 1 90.38 246 ALA B N 1
ATOM 7093 C CA . ALA B 1 246 ? -2.045 18.125 20.297 1 90.38 246 ALA B CA 1
ATOM 7094 C C . ALA B 1 246 ? -2.143 19.078 21.484 1 90.38 246 ALA B C 1
ATOM 7096 O O . ALA B 1 246 ? -2.184 20.297 21.297 1 90.38 246 ALA B O 1
ATOM 7097 N N . THR B 1 247 ? -2.217 18.516 22.703 1 92.06 247 THR B N 1
ATOM 7098 C CA . THR B 1 247 ? -2.377 19.344 23.891 1 92.06 247 THR B CA 1
ATOM 7099 C C . THR B 1 247 ? -1.03 19.594 24.562 1 92.06 247 THR B C 1
ATOM 7101 O O . THR B 1 247 ? -0.374 18.656 25.016 1 92.06 247 THR B O 1
ATOM 7104 N N . PRO B 1 248 ? -0.695 20.812 24.688 1 86.5 248 PRO B N 1
ATOM 7105 C CA . PRO B 1 248 ? 0.554 21.109 25.391 1 86.5 248 PRO B CA 1
ATOM 7106 C C . PRO B 1 248 ? 0.546 20.625 26.844 1 86.5 248 PRO B C 1
ATOM 7108 O O . PRO B 1 248 ? -0.507 20.594 27.484 1 86.5 248 PRO B O 1
ATOM 7111 N N . VAL B 1 249 ? 1.646 20.328 27.375 1 86.31 249 VAL B N 1
ATOM 7112 C CA . VAL B 1 249 ? 1.812 19.75 28.703 1 86.31 249 VAL B CA 1
ATOM 7113 C C . VAL B 1 249 ? 1.281 20.719 29.75 1 86.31 249 VAL B C 1
ATOM 7115 O O . VAL B 1 249 ? 0.699 20.297 30.75 1 86.31 249 VAL B O 1
ATOM 7118 N N . GLU B 1 250 ? 1.477 22.016 29.5 1 86.25 250 GLU B N 1
ATOM 7119 C CA . GLU B 1 250 ? 1.021 23.031 30.438 1 86.25 250 GLU B CA 1
ATOM 7120 C C . GLU B 1 250 ? -0.495 22.984 30.609 1 86.25 250 GLU B C 1
ATOM 7122 O O . GLU B 1 250 ? -1.007 23.172 31.703 1 86.25 250 GLU B O 1
ATOM 7127 N N . VAL B 1 251 ? -1.141 22.734 29.516 1 89.5 251 VAL B N 1
ATOM 7128 C CA . VAL B 1 251 ? -2.596 22.641 29.562 1 89.5 251 VAL B CA 1
ATOM 7129 C C . VAL B 1 251 ? -3.02 21.344 30.234 1 89.5 251 VAL B C 1
ATOM 7131 O O . VAL B 1 251 ? -4 21.312 30.984 1 89.5 251 VAL B O 1
ATOM 7134 N N . GLN B 1 252 ? -2.354 20.234 30 1 92.31 252 GLN B N 1
ATOM 7135 C CA . GLN B 1 252 ? -2.658 18.953 30.609 1 92.31 252 GLN B CA 1
ATOM 7136 C C . GLN B 1 252 ? -2.584 19.031 32.125 1 92.31 252 GLN B C 1
ATOM 7138 O O . GLN B 1 252 ? -3.391 18.422 32.844 1 92.31 252 GLN B O 1
ATOM 7143 N N . LYS B 1 253 ? -1.658 19.797 32.625 1 90.06 253 LYS B N 1
ATOM 7144 C CA . LYS B 1 253 ? -1.479 19.953 34.062 1 90.06 253 LYS B CA 1
ATOM 7145 C C . LYS B 1 253 ? -2.682 20.641 34.688 1 90.06 253 LYS B C 1
ATOM 7147 O O . LYS B 1 253 ? -3.008 20.391 35.875 1 90.06 253 LYS B O 1
ATOM 7152 N N . THR B 1 254 ? -3.283 21.469 33.938 1 92 254 THR B N 1
ATOM 7153 C CA . THR B 1 254 ? -4.422 22.219 34.438 1 92 254 THR B CA 1
ATOM 7154 C C . THR B 1 254 ? -5.629 21.297 34.656 1 92 254 THR B C 1
ATOM 7156 O O . THR B 1 254 ? -6.582 21.672 35.344 1 92 254 THR B O 1
ATOM 7159 N N . TRP B 1 255 ? -5.629 20.125 34.062 1 92.56 255 TRP B N 1
ATOM 7160 C CA . TRP B 1 255 ? -6.758 19.203 34.188 1 92.56 255 TRP B CA 1
ATOM 7161 C C . TRP B 1 255 ? -6.844 18.656 35.594 1 92.56 255 TRP B C 1
ATOM 7163 O O . TRP B 1 255 ? -7.887 18.125 36 1 92.56 255 TRP B O 1
ATOM 7173 N N . ALA B 1 256 ? -5.867 18.781 36.406 1 89.5 256 ALA B N 1
ATOM 7174 C CA . ALA B 1 256 ? -5.836 18.406 37.812 1 89.5 256 ALA B CA 1
ATOM 7175 C C . ALA B 1 256 ? -6.43 17.016 38.031 1 89.5 256 ALA B C 1
ATOM 7177 O O . ALA B 1 256 ? -7.332 16.844 38.844 1 89.5 256 ALA B O 1
ATOM 7178 N N . LEU B 1 257 ? -5.871 16.016 37.438 1 92.12 257 LEU B N 1
ATOM 7179 C CA . LEU B 1 257 ? -6.434 14.672 37.406 1 92.12 257 LEU B CA 1
ATOM 7180 C C . LEU B 1 257 ? -5.957 13.875 38.625 1 92.12 257 LEU B C 1
ATOM 7182 O O . LEU B 1 257 ? -6.398 12.75 38.844 1 92.12 257 LEU B O 1
ATOM 7186 N N . GLY B 1 258 ? -5.125 14.445 39.531 1 91.5 258 GLY B N 1
ATOM 7187 C CA . GLY B 1 258 ? -4.645 13.773 40.719 1 91.5 258 GLY B CA 1
ATOM 7188 C C . GLY B 1 258 ? -3.924 12.469 40.406 1 91.5 258 GLY B C 1
ATOM 7189 O O . GLY B 1 258 ? -2.973 12.453 39.625 1 91.5 258 GLY B O 1
ATOM 7190 N N . GLU B 1 259 ? -4.477 11.391 40.875 1 89.19 259 GLU B N 1
ATOM 7191 C CA . GLU B 1 259 ? -3.879 10.078 40.688 1 89.19 259 GLU B CA 1
ATOM 7192 C C . GLU B 1 259 ? -4.039 9.609 39.25 1 89.19 259 GLU B C 1
ATOM 7194 O O . GLU B 1 259 ? -3.215 8.836 38.75 1 89.19 259 GLU B O 1
ATOM 7199 N N . ASP B 1 260 ? -5.062 10.156 38.625 1 93.06 260 ASP B N 1
ATOM 7200 C CA . ASP B 1 260 ? -5.363 9.734 37.25 1 93.06 260 ASP B CA 1
ATOM 7201 C C . ASP B 1 260 ? -4.383 10.352 36.281 1 93.06 260 ASP B C 1
ATOM 7203 O O . ASP B 1 260 ? -4.43 10.055 35.062 1 93.06 260 ASP B O 1
ATOM 7207 N N . G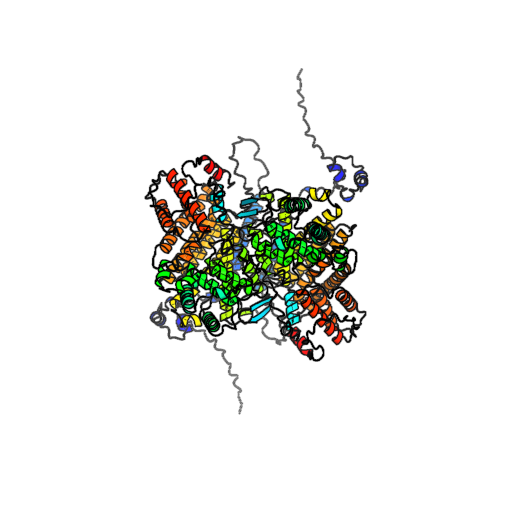LU B 1 261 ? -3.422 11.125 36.688 1 92.31 261 GLU B N 1
ATOM 7208 C CA . GLU B 1 261 ? -2.406 11.727 35.844 1 92.31 261 GLU B CA 1
ATOM 7209 C C . GLU B 1 261 ? -1.514 10.656 35.219 1 92.31 261 GLU B C 1
ATOM 7211 O O . GLU B 1 261 ? -0.893 10.898 34.188 1 92.31 261 GLU B O 1
ATOM 7216 N N . ARG B 1 262 ? -1.459 9.539 35.906 1 92.25 262 ARG B N 1
ATOM 7217 C CA . ARG B 1 262 ? -0.656 8.43 35.375 1 92.25 262 ARG B CA 1
ATOM 7218 C C . ARG B 1 262 ? -1.129 8.008 34 1 92.25 262 ARG B C 1
ATOM 7220 O O . ARG B 1 262 ? -0.336 7.523 33.188 1 92.25 262 ARG B O 1
ATOM 7227 N N . TYR B 1 263 ? -2.393 8.203 33.625 1 93.31 263 TYR B N 1
ATOM 7228 C CA . TYR B 1 263 ? -2.959 7.785 32.344 1 93.31 263 TYR B CA 1
ATOM 7229 C C . TYR B 1 263 ? -2.535 8.727 31.219 1 93.31 263 TYR B C 1
ATOM 7231 O O . TYR B 1 263 ? -2.684 8.406 30.047 1 93.31 263 TYR B O 1
ATOM 7239 N N . LEU B 1 264 ? -2.008 9.891 31.609 1 92.56 264 LEU B N 1
ATOM 7240 C CA . LEU B 1 264 ? -1.49 10.805 30.609 1 92.56 264 LEU B CA 1
ATOM 7241 C C . LEU B 1 264 ? -0.106 10.375 30.141 1 92.56 264 LEU B C 1
ATOM 7243 O O . LEU B 1 264 ? 0.375 10.836 29.109 1 92.56 264 LEU B O 1
ATOM 7247 N N . GLN B 1 265 ? 0.483 9.461 30.875 1 89.44 265 GLN B N 1
ATOM 7248 C CA . GLN B 1 265 ? 1.826 9 30.547 1 89.44 265 GLN B CA 1
ATOM 7249 C C . GLN B 1 265 ? 1.781 7.672 29.797 1 89.44 265 GLN B C 1
ATOM 7251 O O . GLN B 1 265 ? 2.812 7.176 29.328 1 89.44 265 GLN B O 1
ATOM 7256 N N . VAL B 1 266 ? 0.611 7.176 29.688 1 89.88 266 VAL B N 1
ATOM 7257 C CA . VAL B 1 266 ? 0.448 5.922 28.953 1 89.88 266 VAL B CA 1
ATOM 7258 C C . VAL B 1 266 ? 0.777 6.145 27.469 1 89.88 266 VAL B C 1
ATOM 7260 O O . VAL B 1 266 ? 0.428 7.18 26.906 1 89.88 266 VAL B O 1
ATOM 7263 N N . ASP B 1 267 ? 1.445 5.25 26.828 1 87.31 267 ASP B N 1
ATOM 7264 C CA . ASP B 1 267 ? 1.706 5.309 25.391 1 87.31 267 ASP B CA 1
ATOM 7265 C C . ASP B 1 267 ? 0.514 4.785 24.594 1 87.31 267 ASP B C 1
ATOM 7267 O O . ASP B 1 267 ? 0.513 3.633 24.156 1 87.31 267 ASP B O 1
ATOM 7271 N N . TYR B 1 268 ? -0.372 5.621 24.328 1 92.19 268 TYR B N 1
ATOM 7272 C CA . TYR B 1 268 ? -1.596 5.23 23.641 1 92.19 268 TYR B CA 1
ATOM 7273 C C . TYR B 1 268 ? -1.312 4.863 22.188 1 92.19 268 TYR B C 1
ATOM 7275 O O . TYR B 1 268 ? -2.135 4.223 21.531 1 92.19 268 TYR B O 1
ATOM 7283 N N . HIS B 1 269 ? -0.213 5.305 21.688 1 87.62 269 HIS B N 1
ATOM 7284 C CA . HIS B 1 269 ? 0.154 4.855 20.344 1 87.62 269 HIS B CA 1
ATOM 7285 C C . HIS B 1 269 ? 0.452 3.361 20.328 1 87.62 269 HIS B C 1
ATOM 7287 O O . HIS B 1 269 ? 0.072 2.658 19.391 1 87.62 269 HIS B O 1
ATOM 7293 N N . GLN B 1 270 ? 1.151 2.975 21.344 1 82.81 270 GLN B N 1
ATOM 7294 C CA . GLN B 1 270 ? 1.403 1.544 21.484 1 82.81 270 GLN B CA 1
ATOM 7295 C C . GLN B 1 270 ? 0.105 0.777 21.719 1 82.81 270 GLN B C 1
ATOM 7297 O O . GLN B 1 270 ? -0.089 -0.309 21.172 1 82.81 270 GLN B O 1
ATOM 7302 N N . ALA B 1 271 ? -0.72 1.313 22.547 1 87.19 271 ALA B N 1
ATOM 7303 C CA . ALA B 1 271 ? -2.014 0.689 22.828 1 87.19 271 ALA B CA 1
ATOM 7304 C C . ALA B 1 271 ? -2.84 0.568 21.547 1 87.19 271 ALA B C 1
ATOM 7306 O O . ALA B 1 271 ? -3.523 -0.436 21.328 1 87.19 271 ALA B O 1
ATOM 7307 N N . PHE B 1 272 ? -2.766 1.594 20.703 1 90.69 272 PHE B N 1
ATOM 7308 C CA . PHE B 1 272 ? -3.443 1.601 19.406 1 90.69 272 PHE B CA 1
ATOM 7309 C C . PHE B 1 272 ? -2.98 0.432 18.547 1 90.69 272 PHE B C 1
ATOM 7311 O O . PHE B 1 272 ? -3.801 -0.288 17.969 1 90.69 272 PHE B O 1
ATOM 7318 N N . ARG B 1 273 ? -1.785 0.251 18.531 1 83.12 273 ARG B N 1
ATOM 7319 C CA . ARG B 1 273 ? -1.218 -0.818 17.703 1 83.12 273 ARG B CA 1
ATOM 7320 C C . ARG B 1 273 ? -1.642 -2.188 18.234 1 83.12 273 ARG B C 1
ATOM 7322 O O . ARG B 1 273 ? -1.932 -3.092 17.453 1 83.12 273 ARG B O 1
ATOM 7329 N N . TYR B 1 274 ? -1.687 -2.273 19.531 1 81.19 274 TYR B N 1
ATOM 7330 C CA . TYR B 1 274 ? -2.102 -3.527 20.141 1 81.19 274 TYR B CA 1
ATOM 7331 C C . TYR B 1 274 ? -3.557 -3.842 19.812 1 81.19 274 TYR B C 1
ATOM 7333 O O . TYR B 1 274 ? -3.891 -4.98 19.484 1 81.19 274 TYR B O 1
ATOM 7341 N N . ALA B 1 275 ? -4.316 -2.863 19.984 1 86.31 275 ALA B N 1
ATOM 7342 C CA . ALA B 1 275 ? -5.734 -3.057 19.703 1 86.31 275 ALA B CA 1
ATOM 7343 C C . ALA B 1 275 ? -5.965 -3.338 18.219 1 86.31 275 ALA B C 1
ATOM 7345 O O . ALA B 1 275 ? -6.836 -4.137 17.859 1 86.31 275 ALA B O 1
ATOM 7346 N N . LEU B 1 276 ? -5.203 -2.691 17.391 1 86.62 276 LEU B N 1
ATOM 7347 C CA . LEU B 1 276 ? -5.316 -2.893 15.953 1 86.62 276 LEU B CA 1
ATOM 7348 C C . LEU B 1 276 ? -4.965 -4.328 15.578 1 86.62 276 LEU B C 1
ATOM 7350 O O . LEU B 1 276 ? -5.656 -4.949 14.766 1 86.62 276 LEU B O 1
ATOM 7354 N N . ALA B 1 277 ? -3.926 -4.812 16.141 1 77.25 277 ALA B N 1
ATOM 7355 C CA . ALA B 1 277 ? -3.48 -6.18 15.875 1 77.25 277 ALA B CA 1
ATOM 7356 C C . ALA B 1 277 ? -4.535 -7.195 16.297 1 77.25 277 ALA B C 1
ATOM 7358 O O . ALA B 1 277 ? -4.688 -8.242 15.664 1 77.25 277 ALA B O 1
ATOM 7359 N N . SER B 1 278 ? -5.27 -6.824 17.281 1 76.81 278 SER B N 1
ATOM 7360 C CA . SER B 1 278 ? -6.289 -7.73 17.797 1 76.81 278 SER B CA 1
ATOM 7361 C C . SER B 1 278 ? -7.559 -7.676 16.953 1 76.81 278 SER B C 1
ATOM 7363 O O . SER B 1 278 ? -8.43 -8.547 17.078 1 76.81 278 SER B O 1
ATOM 7365 N N . SER B 1 279 ? -7.797 -6.691 16.125 1 80.38 279 SER B N 1
ATOM 7366 C CA . SER B 1 279 ? -9.023 -6.504 15.359 1 80.38 279 SER B CA 1
ATOM 7367 C C . SER B 1 279 ? -8.992 -7.309 14.062 1 80.38 279 SER B C 1
ATOM 7369 O O . SER B 1 279 ? -10.008 -7.422 13.367 1 80.38 279 SER B O 1
ATOM 7371 N N . ASN B 1 280 ? -8.008 -8.031 13.602 1 75.81 280 ASN B N 1
ATOM 7372 C CA . ASN B 1 280 ? -7.895 -8.773 12.352 1 75.81 280 ASN B CA 1
ATOM 7373 C C . ASN B 1 280 ? -8.258 -7.906 11.148 1 75.81 280 ASN B C 1
ATOM 7375 O O . ASN B 1 280 ? -8.953 -8.359 10.242 1 75.81 280 ASN B O 1
ATOM 7379 N N . PHE B 1 281 ? -7.918 -6.605 11.133 1 81.5 281 PHE B N 1
ATOM 7380 C CA . PHE B 1 281 ? -8.352 -5.629 10.141 1 81.5 281 PHE B CA 1
ATOM 7381 C C . PHE B 1 281 ? -7.785 -5.969 8.766 1 81.5 281 PHE B C 1
ATOM 7383 O O . PHE B 1 281 ? -8.32 -5.535 7.742 1 81.5 281 PHE B O 1
ATOM 7390 N N . LEU B 1 282 ? -6.773 -6.777 8.719 1 78.88 282 LEU B N 1
ATOM 7391 C CA . LEU B 1 282 ? -6.168 -7.129 7.441 1 78.88 282 LEU B CA 1
ATOM 7392 C C . LEU B 1 282 ? -7.047 -8.102 6.672 1 78.88 282 LEU B C 1
ATOM 7394 O O . LEU B 1 282 ? -7.066 -8.094 5.438 1 78.88 282 LEU B O 1
ATOM 7398 N N . PHE B 1 283 ? -7.773 -8.867 7.441 1 72.56 283 PHE B N 1
ATOM 7399 C CA . PHE B 1 283 ? -8.602 -9.891 6.82 1 72.56 283 PHE B CA 1
ATOM 7400 C C . PHE B 1 283 ? -10.062 -9.453 6.766 1 72.56 283 PHE B C 1
ATOM 7402 O O . PHE B 1 283 ? -10.781 -9.789 5.824 1 72.56 283 PHE B O 1
ATOM 7409 N N . GLU B 1 284 ? -10.367 -8.781 7.785 1 79.56 284 GLU B N 1
ATOM 7410 C CA . GLU B 1 284 ? -11.703 -8.203 7.863 1 79.56 284 GLU B CA 1
ATOM 7411 C C . GLU B 1 284 ? -11.641 -6.695 8.102 1 79.56 284 GLU B C 1
ATOM 7413 O O . GLU B 1 284 ? -11.867 -6.23 9.219 1 79.56 284 GLU B O 1
ATOM 7418 N N . PRO B 1 285 ? -11.43 -6.039 7.02 1 86.94 285 PRO B N 1
ATOM 7419 C CA . PRO B 1 285 ? -11.266 -4.594 7.176 1 86.94 285 PRO B CA 1
ATOM 7420 C C . PRO B 1 285 ? -12.484 -3.928 7.809 1 86.94 285 PRO B C 1
ATOM 7422 O O . PRO B 1 285 ? -13.625 -4.273 7.48 1 86.94 285 PRO B O 1
ATOM 7425 N N . ASP B 1 286 ? -12.203 -3.115 8.742 1 92.44 286 ASP B N 1
ATOM 7426 C CA . ASP B 1 286 ? -13.188 -2.381 9.531 1 92.44 286 ASP B CA 1
ATOM 7427 C C . ASP B 1 286 ? -12.945 -0.875 9.453 1 92.44 286 ASP B C 1
ATOM 7429 O O . ASP B 1 286 ? -11.797 -0.426 9.5 1 92.44 286 ASP B O 1
ATOM 7433 N N . LEU B 1 287 ? -14.039 -0.135 9.328 1 95.88 287 LEU B N 1
ATOM 7434 C CA . LEU B 1 287 ? -13.938 1.312 9.164 1 95.88 287 LEU B CA 1
ATOM 7435 C C . LEU B 1 287 ? -13.305 1.957 10.391 1 95.88 287 LEU B C 1
ATOM 7437 O O . LEU B 1 287 ? -12.555 2.932 10.266 1 95.88 287 LEU B O 1
ATOM 7441 N N . ASN B 1 288 ? -13.602 1.474 11.594 1 96.12 288 ASN B N 1
ATOM 7442 C CA . ASN B 1 288 ? -12.992 2.012 12.805 1 96.12 288 ASN B CA 1
ATOM 7443 C C . ASN B 1 288 ? -11.477 1.838 12.797 1 96.12 288 ASN B C 1
ATOM 7445 O O . ASN B 1 288 ? -10.742 2.764 13.148 1 96.12 288 ASN B O 1
ATOM 7449 N N . ALA B 1 289 ? -11.062 0.664 12.422 1 94.5 289 ALA B N 1
ATOM 7450 C CA . ALA B 1 289 ? -9.625 0.4 12.336 1 94.5 289 ALA B CA 1
ATOM 7451 C C . ALA B 1 289 ? -8.969 1.288 11.289 1 94.5 289 ALA B C 1
ATOM 7453 O O . ALA B 1 289 ? -7.855 1.784 11.492 1 94.5 289 ALA B O 1
ATOM 7454 N N . LEU B 1 290 ? -9.664 1.425 10.164 1 96.88 290 LEU B N 1
ATOM 7455 C CA . LEU B 1 290 ? -9.133 2.27 9.102 1 96.88 290 LEU B CA 1
ATOM 7456 C C . LEU B 1 290 ? -9.031 3.721 9.562 1 96.88 290 LEU B C 1
ATOM 7458 O O . LEU B 1 290 ? -8.031 4.391 9.297 1 96.88 290 LEU B O 1
ATOM 7462 N N . GLN B 1 291 ? -10.039 4.219 10.234 1 97.75 291 GLN B N 1
ATOM 7463 C CA . GLN B 1 291 ? -10.016 5.566 10.789 1 97.75 291 GLN B CA 1
ATOM 7464 C C . GLN B 1 291 ? -8.859 5.734 11.773 1 97.75 291 GLN B C 1
ATOM 7466 O O . GLN B 1 291 ? -8.188 6.77 11.781 1 97.75 291 GLN B O 1
ATOM 7471 N N . ALA B 1 292 ? -8.688 4.742 12.578 1 96.5 292 ALA B N 1
ATOM 7472 C CA . ALA B 1 292 ? -7.602 4.777 13.547 1 96.5 292 ALA B CA 1
ATOM 7473 C C . ALA B 1 292 ? -6.246 4.883 12.852 1 96.5 292 ALA B C 1
ATOM 7475 O O . ALA B 1 292 ? -5.395 5.676 13.258 1 96.5 292 ALA B O 1
ATOM 7476 N N . LEU B 1 293 ? -6.102 4.094 11.828 1 94.88 293 LEU B N 1
ATOM 7477 C CA . LEU B 1 293 ? -4.859 4.09 11.062 1 94.88 293 LEU B CA 1
ATOM 7478 C C . LEU B 1 293 ? -4.613 5.449 10.414 1 94.88 293 LEU B C 1
ATOM 7480 O O . LEU B 1 293 ? -3.502 5.98 10.477 1 94.88 293 LEU B O 1
ATOM 7484 N N . VAL B 1 294 ? -5.598 6.012 9.852 1 96.25 294 VAL B N 1
ATOM 7485 C CA . VAL B 1 294 ? -5.477 7.301 9.172 1 96.25 294 VAL B CA 1
ATOM 7486 C C . VAL B 1 294 ? -5.145 8.391 10.188 1 96.25 294 VAL B C 1
ATOM 7488 O O . VAL B 1 294 ? -4.273 9.227 9.945 1 96.25 294 VAL B O 1
ATOM 7491 N N . LEU B 1 295 ? -5.844 8.359 11.289 1 95.5 295 LEU B N 1
ATOM 7492 C CA . LEU B 1 295 ? -5.594 9.336 12.336 1 95.5 295 LEU B CA 1
ATOM 7493 C C . LEU B 1 295 ? -4.133 9.305 12.773 1 95.5 295 LEU B C 1
ATOM 7495 O O . LEU B 1 295 ? -3.477 10.344 12.844 1 95.5 295 LEU B O 1
ATOM 7499 N N . CYS B 1 296 ? -3.658 8.141 13.016 1 90.62 296 CYS B N 1
ATOM 7500 C CA . CYS B 1 296 ? -2.289 8.008 13.5 1 90.62 296 CYS B CA 1
ATOM 7501 C C . CYS B 1 296 ? -1.289 8.414 12.422 1 90.62 296 CYS B C 1
ATOM 7503 O O . CYS B 1 296 ? -0.268 9.031 12.719 1 90.62 296 CYS B O 1
ATOM 7505 N N . GLN B 1 297 ? -1.628 8.07 11.234 1 90.44 297 GLN B N 1
ATOM 7506 C CA . GLN B 1 297 ? -0.725 8.43 10.148 1 90.44 297 GLN B CA 1
ATOM 7507 C C . GLN B 1 297 ? -0.638 9.945 9.984 1 90.44 297 GLN B C 1
ATOM 7509 O O . GLN B 1 297 ? 0.446 10.492 9.758 1 90.44 297 GLN B O 1
ATOM 7514 N N . VAL B 1 298 ? -1.727 10.602 10.133 1 90 298 VAL B N 1
ATOM 7515 C CA . VAL B 1 298 ? -1.766 12.047 9.922 1 90 298 VAL B CA 1
ATOM 7516 C C . VAL B 1 298 ? -1.122 12.758 11.109 1 90 298 VAL B C 1
ATOM 7518 O O . VAL B 1 298 ? -0.327 13.68 10.93 1 90 298 VAL B O 1
ATOM 7521 N N . VAL B 1 299 ? -1.406 12.305 12.211 1 88.38 299 VAL B N 1
ATOM 7522 C CA . VAL B 1 299 ? -0.975 13.008 13.422 1 88.38 299 VAL B CA 1
ATOM 7523 C C . VAL B 1 299 ? 0.517 12.773 13.648 1 88.38 299 VAL B C 1
ATOM 7525 O O . VAL B 1 299 ? 1.235 13.672 14.078 1 88.38 299 VAL B O 1
ATOM 7528 N N . PHE B 1 300 ? 0.954 11.609 13.273 1 81.88 300 PHE B N 1
ATOM 7529 C CA . PHE B 1 300 ? 2.334 11.266 13.602 1 81.88 300 PHE B CA 1
ATOM 7530 C C . PHE B 1 300 ? 3.195 11.234 12.344 1 81.88 300 PHE B C 1
ATOM 7532 O O . PHE B 1 300 ? 4.234 10.57 12.312 1 81.88 300 PHE B O 1
ATOM 7539 N N . ASP B 1 301 ? 2.732 11.781 11.273 1 76.12 301 ASP B N 1
ATOM 7540 C CA . ASP B 1 301 ? 3.416 11.727 9.992 1 76.12 301 ASP B CA 1
ATOM 7541 C C . ASP B 1 301 ? 4.836 12.273 10.094 1 76.12 301 ASP B C 1
ATOM 7543 O O . ASP B 1 301 ? 5.711 11.906 9.312 1 76.12 301 ASP B O 1
ATOM 7547 N N . SER B 1 302 ? 5.031 13.172 11.125 1 67.25 302 SER B N 1
ATOM 7548 C CA . SER B 1 302 ? 6.359 13.758 11.297 1 67.25 302 SER B CA 1
ATOM 7549 C C . SER B 1 302 ? 7.27 12.844 12.102 1 67.25 302 SER B C 1
ATOM 7551 O O . SER B 1 302 ? 8.477 13.07 12.172 1 67.25 302 SER B O 1
ATOM 7553 N N . ASP B 1 303 ? 6.594 11.852 12.625 1 67.88 303 ASP B N 1
ATOM 7554 C CA . ASP B 1 303 ? 7.344 10.859 13.391 1 67.88 303 ASP B CA 1
ATOM 7555 C C . ASP B 1 303 ? 7.395 9.523 12.656 1 67.88 303 ASP B C 1
ATOM 7557 O O . ASP B 1 303 ? 6.473 8.711 12.766 1 67.88 303 ASP B O 1
ATOM 7561 N N . ARG B 1 304 ? 8.469 9.258 12.047 1 63.03 304 ARG B N 1
ATOM 7562 C CA . ARG B 1 304 ? 8.594 8.062 11.227 1 63.03 304 ARG B CA 1
ATOM 7563 C C . ARG B 1 304 ? 8.555 6.801 12.086 1 63.03 304 ARG B C 1
ATOM 7565 O O . ARG B 1 304 ? 8.234 5.715 11.586 1 63.03 304 ARG B O 1
ATOM 7572 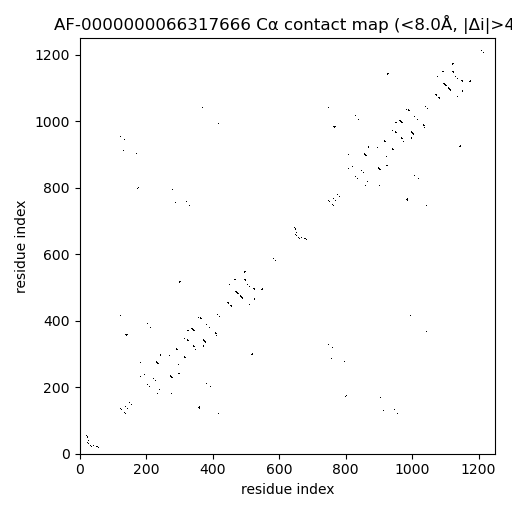N N . ILE B 1 305 ? 8.82 7 13.32 1 63.47 305 ILE B N 1
ATOM 7573 C CA . ILE B 1 305 ? 8.82 5.84 14.203 1 63.47 305 ILE B CA 1
ATOM 7574 C C . ILE B 1 305 ? 7.383 5.418 14.5 1 63.47 305 ILE B C 1
ATOM 7576 O O . ILE B 1 305 ? 7.082 4.223 14.586 1 63.47 305 ILE B O 1
ATOM 7580 N N . ARG B 1 306 ? 6.633 6.441 14.445 1 71 306 ARG B N 1
ATOM 7581 C CA . ARG B 1 306 ? 5.25 6.152 14.828 1 71 306 ARG B CA 1
ATOM 7582 C C . ARG B 1 306 ? 4.367 6.004 13.594 1 71 306 ARG B C 1
ATOM 7584 O O . ARG B 1 306 ? 3.373 5.273 13.617 1 71 306 ARG B O 1
ATOM 7591 N N . ALA B 1 307 ? 4.781 6.621 12.562 1 79.19 307 ALA B N 1
ATOM 7592 C CA . ALA B 1 307 ? 3.979 6.547 11.344 1 79.19 307 ALA B CA 1
ATOM 7593 C C . ALA B 1 307 ? 4.867 6.402 10.109 1 79.19 307 ALA B C 1
ATOM 7595 O O . ALA B 1 307 ? 5.047 7.355 9.352 1 79.19 307 ALA B O 1
ATOM 7596 N N . PRO B 1 308 ? 5.359 5.18 9.914 1 83.31 308 PRO B N 1
ATOM 7597 C CA . PRO B 1 308 ? 6.191 4.98 8.719 1 83.31 308 PRO B CA 1
ATOM 7598 C C . PRO B 1 308 ? 5.43 5.227 7.422 1 83.31 308 PRO B C 1
ATOM 7600 O O . PRO B 1 308 ? 4.258 4.863 7.309 1 83.31 308 PRO B O 1
ATOM 7603 N N . PRO B 1 309 ? 6.098 5.816 6.484 1 86.12 309 PRO B N 1
ATOM 7604 C CA . PRO B 1 309 ? 5.422 6.156 5.23 1 86.12 309 PRO B CA 1
ATOM 7605 C C . PRO B 1 309 ? 4.883 4.926 4.5 1 86.12 309 PRO B C 1
ATOM 7607 O O . PRO B 1 309 ? 3.877 5.02 3.793 1 86.12 309 PRO B O 1
ATOM 7610 N N . SER B 1 310 ? 5.527 3.777 4.645 1 89.5 310 SER B N 1
ATOM 7611 C CA . SER B 1 310 ? 5.102 2.568 3.947 1 89.5 310 SER B CA 1
ATOM 7612 C C . SER B 1 310 ? 3.721 2.119 4.418 1 89.5 310 SER B C 1
ATOM 7614 O O . SER B 1 310 ? 3.02 1.405 3.697 1 89.5 310 SER B O 1
ATOM 7616 N N . LEU B 1 311 ? 3.311 2.578 5.59 1 90.5 311 LEU B N 1
ATOM 7617 C CA . LEU B 1 311 ? 2.004 2.205 6.117 1 90.5 311 LEU B CA 1
ATOM 7618 C C . LEU B 1 311 ? 0.884 2.811 5.277 1 90.5 311 LEU B C 1
ATOM 7620 O O . LEU B 1 311 ? -0.239 2.301 5.273 1 90.5 311 LEU B O 1
ATOM 7624 N N . VAL B 1 312 ? 1.209 3.887 4.641 1 94.5 312 VAL B N 1
ATOM 7625 C CA . VAL B 1 312 ? 0.212 4.516 3.781 1 94.5 312 VAL B CA 1
ATOM 7626 C C . VAL B 1 312 ? -0.221 3.539 2.691 1 94.5 312 VAL B C 1
ATOM 7628 O O . VAL B 1 312 ? -1.388 3.52 2.293 1 94.5 312 VAL B O 1
ATOM 7631 N N . GLY B 1 313 ? 0.744 2.709 2.205 1 94.12 313 GLY B N 1
ATOM 7632 C CA . GLY B 1 313 ? 0.388 1.686 1.234 1 94.12 313 GLY B CA 1
ATOM 7633 C C . GLY B 1 313 ? -0.612 0.678 1.769 1 94.12 313 GLY B C 1
ATOM 7634 O O . GLY B 1 313 ? -1.559 0.305 1.072 1 94.12 313 GLY B O 1
ATOM 7635 N N . LEU B 1 314 ? -0.381 0.253 2.955 1 92.94 314 LEU B N 1
ATOM 7636 C CA . LEU B 1 314 ? -1.304 -0.677 3.596 1 92.94 314 LEU B CA 1
ATOM 7637 C C . LEU B 1 314 ? -2.684 -0.048 3.762 1 92.94 314 LEU B C 1
ATOM 7639 O O . LEU B 1 314 ? -3.697 -0.677 3.453 1 92.94 314 LEU B O 1
ATOM 7643 N N . ILE B 1 315 ? -2.697 1.181 4.238 1 95.81 315 ILE B N 1
ATOM 7644 C CA . ILE B 1 315 ? -3.941 1.907 4.465 1 95.81 315 ILE B CA 1
ATOM 7645 C C . ILE B 1 315 ? -4.715 2.029 3.152 1 95.81 315 ILE B C 1
ATOM 7647 O O . ILE B 1 315 ? -5.922 1.781 3.111 1 95.81 315 ILE B O 1
ATOM 7651 N N . LEU B 1 316 ? -4.02 2.367 2.16 1 96.25 316 LEU B N 1
ATOM 7652 C CA . LEU B 1 316 ? -4.641 2.543 0.852 1 96.25 316 LEU B CA 1
ATOM 7653 C C . LEU B 1 316 ? -5.277 1.243 0.371 1 96.25 316 LEU B C 1
ATOM 7655 O O . LEU B 1 316 ? -6.434 1.234 -0.054 1 96.25 316 LEU B O 1
ATOM 7659 N N . HIS B 1 317 ? -4.605 0.135 0.446 1 95.38 317 HIS B N 1
ATOM 7660 C CA . HIS B 1 317 ? -5.125 -1.124 -0.074 1 95.38 317 HIS B CA 1
ATOM 7661 C C . HIS B 1 317 ? -6.273 -1.641 0.784 1 95.38 317 HIS B C 1
ATOM 7663 O O . HIS B 1 317 ? -7.207 -2.264 0.271 1 95.38 317 HIS B O 1
ATOM 7669 N N . VAL B 1 318 ? -6.18 -1.399 2.08 1 94.5 318 VAL B N 1
ATOM 7670 C CA . VAL B 1 318 ? -7.312 -1.747 2.93 1 94.5 318 VAL B CA 1
ATOM 7671 C C . VAL B 1 318 ? -8.547 -0.958 2.496 1 94.5 318 VAL B C 1
ATOM 7673 O O . VAL B 1 318 ? -9.641 -1.515 2.387 1 94.5 318 VAL B O 1
ATOM 7676 N N . ALA B 1 319 ? -8.344 0.31 2.27 1 97 319 ALA B N 1
ATOM 7677 C CA . ALA B 1 319 ? -9.438 1.166 1.834 1 97 319 ALA B CA 1
ATOM 7678 C C . ALA B 1 319 ? -10 0.7 0.493 1 97 319 ALA B C 1
ATOM 7680 O O . ALA B 1 319 ? -11.211 0.725 0.277 1 97 319 ALA B O 1
ATOM 7681 N N . LEU B 1 320 ? -9.141 0.275 -0.407 1 94.62 320 LEU B N 1
ATOM 7682 C CA . LEU B 1 320 ? -9.57 -0.215 -1.712 1 94.62 320 LEU B CA 1
ATOM 7683 C C . LEU B 1 320 ? -10.375 -1.503 -1.571 1 94.62 320 LEU B C 1
ATOM 7685 O O . LEU B 1 320 ? -11.398 -1.678 -2.236 1 94.62 320 LEU B O 1
ATOM 7689 N N . CYS B 1 321 ? -9.891 -2.377 -0.686 1 91.38 321 CYS B N 1
ATOM 7690 C CA . CYS B 1 321 ? -10.609 -3.625 -0.443 1 91.38 321 CYS B CA 1
ATOM 7691 C C . CYS B 1 321 ? -12.008 -3.354 0.103 1 91.38 321 CYS B C 1
ATOM 7693 O O . CYS B 1 321 ? -12.945 -4.102 -0.182 1 91.38 321 CYS B O 1
ATOM 7695 N N . MET B 1 322 ? -12.117 -2.238 0.815 1 93.88 322 MET B N 1
ATOM 7696 C CA . MET B 1 322 ? -13.406 -1.871 1.401 1 93.88 322 MET B CA 1
ATOM 7697 C C . MET B 1 322 ? -14.273 -1.125 0.391 1 93.88 322 MET B C 1
ATOM 7699 O O . MET B 1 322 ? -15.461 -0.919 0.622 1 93.88 322 MET B O 1
ATOM 7703 N N . GLY B 1 323 ? -13.711 -0.658 -0.676 1 93.38 323 GLY B N 1
ATOM 7704 C CA . GLY B 1 323 ? -14.445 0.014 -1.734 1 93.38 323 GLY B CA 1
ATOM 7705 C C . GLY B 1 323 ? -14.609 1.503 -1.495 1 93.38 323 GLY B C 1
ATOM 7706 O O . GLY B 1 323 ? -15.57 2.111 -1.973 1 93.38 323 GLY B O 1
ATOM 7707 N N . LEU B 1 324 ? -13.641 2.129 -0.765 1 96.44 324 LEU B N 1
ATOM 7708 C CA . LEU B 1 324 ? -13.789 3.543 -0.443 1 96.44 324 LEU B CA 1
ATOM 7709 C C . LEU B 1 324 ? -13.461 4.414 -1.649 1 96.44 324 LEU B C 1
ATOM 7711 O O . LEU B 1 324 ? -13.758 5.609 -1.657 1 96.44 324 LEU B O 1
ATOM 7715 N N . HIS B 1 325 ? -12.789 3.916 -2.66 1 94.44 325 HIS B N 1
ATOM 7716 C CA . HIS B 1 325 ? -12.484 4.668 -3.871 1 94.44 325 HIS B CA 1
ATOM 7717 C C . HIS B 1 325 ? -13.734 4.887 -4.719 1 94.44 325 HIS B C 1
ATOM 7719 O O . HIS B 1 325 ? -13.719 5.684 -5.66 1 94.44 325 HIS B O 1
ATOM 7725 N N . ARG B 1 326 ? -14.758 4.145 -4.336 1 93.38 326 ARG B N 1
ATOM 7726 C CA . ARG B 1 326 ? -16.062 4.332 -4.945 1 93.38 326 ARG B CA 1
ATOM 7727 C C . ARG B 1 326 ? -17.031 5.027 -3.979 1 93.38 326 ARG B C 1
ATOM 7729 O O . ARG B 1 326 ? -17.109 4.66 -2.805 1 93.38 326 ARG B O 1
ATOM 7736 N N . ASP B 1 327 ? -17.766 6.008 -4.492 1 94.75 327 ASP B N 1
ATOM 7737 C CA . ASP B 1 327 ? -18.641 6.742 -3.592 1 94.75 327 ASP B CA 1
ATOM 7738 C C . ASP B 1 327 ? -19.75 5.836 -3.051 1 94.75 327 ASP B C 1
ATOM 7740 O O . ASP B 1 327 ? -20.375 5.09 -3.807 1 94.75 327 ASP B O 1
ATOM 7744 N N . GLY B 1 328 ? -20 5.961 -1.799 1 91.19 328 GLY B N 1
ATOM 7745 C CA . GLY B 1 328 ? -20.969 5.113 -1.141 1 91.19 328 GLY B CA 1
ATOM 7746 C C . GLY B 1 328 ? -22.375 5.301 -1.673 1 91.19 328 GLY B C 1
ATOM 7747 O O . GLY B 1 328 ? -23.203 4.387 -1.6 1 91.19 328 GLY B O 1
ATOM 7748 N N . SER B 1 329 ? -22.672 6.445 -2.227 1 89.44 329 SER B N 1
ATOM 7749 C CA . SER B 1 329 ? -24.016 6.734 -2.742 1 89.44 329 SER B CA 1
ATOM 7750 C C . SER B 1 329 ? -24.344 5.852 -3.943 1 89.44 329 SER B C 1
ATOM 7752 O O . SER B 1 329 ? -25.516 5.582 -4.219 1 89.44 329 SER B O 1
ATOM 7754 N N . LEU B 1 330 ? -23.344 5.367 -4.586 1 86.19 330 LEU B N 1
ATOM 7755 C CA . LEU B 1 330 ? -23.547 4.508 -5.746 1 86.19 330 LEU B CA 1
ATOM 7756 C C . LEU B 1 330 ? -24.141 3.166 -5.336 1 86.19 330 LEU B C 1
ATOM 7758 O O . LEU B 1 330 ? -24.766 2.486 -6.152 1 86.19 330 LEU B O 1
ATOM 7762 N N . TYR B 1 331 ? -23.938 2.779 -4.043 1 84.69 331 TYR B N 1
ATOM 7763 C CA . TYR B 1 331 ? -24.391 1.478 -3.562 1 84.69 331 TYR B CA 1
ATOM 7764 C C . TYR B 1 331 ? -25.594 1.62 -2.646 1 84.69 331 TYR B C 1
ATOM 7766 O O . TYR B 1 331 ? -25.984 0.665 -1.97 1 84.69 331 TYR B O 1
ATOM 7774 N N . GLY B 1 332 ? -26.062 2.816 -2.525 1 85.12 332 GLY B N 1
ATOM 7775 C CA . GLY B 1 332 ? -27.234 3.057 -1.69 1 85.12 332 GLY B CA 1
ATOM 7776 C C . GLY B 1 332 ? -26.922 3.016 -0.206 1 85.12 332 GLY B C 1
ATOM 7777 O O . GLY B 1 332 ? -27.797 2.709 0.608 1 85.12 332 GLY B O 1
ATOM 7778 N N . LEU B 1 333 ? -25.734 3.281 0.133 1 89.44 333 LEU B N 1
ATOM 7779 C CA . LEU B 1 333 ? -25.344 3.297 1.539 1 89.44 333 LEU B CA 1
ATOM 7780 C C . LEU B 1 333 ? -25.984 4.477 2.266 1 89.44 333 LEU B C 1
ATOM 7782 O O . LEU B 1 333 ? -26.328 5.484 1.641 1 89.44 333 LEU B O 1
ATOM 7786 N N . ASN B 1 334 ? -26.094 4.344 3.564 1 89.12 334 ASN B N 1
ATOM 7787 C CA . ASN B 1 334 ? -26.531 5.438 4.426 1 89.12 334 ASN B CA 1
ATOM 7788 C C . ASN B 1 334 ? -25.688 6.691 4.207 1 89.12 334 ASN B C 1
ATOM 7790 O O . ASN B 1 334 ? -24.469 6.609 4.066 1 89.12 334 ASN B O 1
ATOM 7794 N N . PRO B 1 335 ? -26.375 7.844 4.113 1 89.25 335 PRO B N 1
ATOM 7795 C CA . PRO B 1 335 ? -25.656 9.086 3.84 1 89.25 335 PRO B CA 1
ATOM 7796 C C . PRO B 1 335 ? -24.578 9.383 4.875 1 89.25 335 PRO B C 1
ATOM 7798 O O . PRO B 1 335 ? -23.531 9.953 4.539 1 89.25 335 PRO B O 1
ATOM 7801 N N . VAL B 1 336 ? -24.844 9.047 6.078 1 92.25 336 VAL B N 1
ATOM 7802 C CA . VAL B 1 336 ? -23.875 9.297 7.137 1 92.25 336 VAL B CA 1
ATOM 7803 C C . VAL B 1 336 ? -22.625 8.445 6.902 1 92.25 336 VAL B C 1
ATOM 7805 O O . VAL B 1 336 ? -21.5 8.945 6.969 1 92.25 336 VAL B O 1
ATOM 7808 N N . ILE B 1 337 ? -22.859 7.152 6.59 1 92.56 337 ILE B N 1
ATOM 7809 C CA . ILE B 1 337 ? -21.75 6.246 6.344 1 92.56 337 ILE B CA 1
ATOM 7810 C C . ILE B 1 337 ? -21.016 6.664 5.074 1 92.56 337 ILE B C 1
ATOM 7812 O O . ILE B 1 337 ? -19.781 6.609 5.016 1 92.56 337 ILE B O 1
ATOM 7816 N N . SER B 1 338 ? -21.75 7.078 4.078 1 93.94 338 SER B N 1
ATOM 7817 C CA . SER B 1 338 ? -21.141 7.547 2.84 1 93.94 338 SER B CA 1
ATOM 7818 C C . SER B 1 338 ? -20.25 8.766 3.088 1 93.94 338 SER B C 1
ATOM 7820 O O . SER B 1 338 ? -19.172 8.875 2.521 1 93.94 338 SER B O 1
ATOM 7822 N N . GLU B 1 339 ? -20.734 9.656 3.961 1 93.69 339 GLU B N 1
ATOM 7823 C CA . GLU B 1 339 ? -19.953 10.844 4.281 1 93.69 339 GLU B CA 1
ATOM 7824 C C . GLU B 1 339 ? -18.688 10.492 5.039 1 93.69 339 GLU B C 1
ATOM 7826 O O . GLU B 1 339 ? -17.625 11.055 4.781 1 93.69 339 GLU B O 1
ATOM 7831 N N . ILE B 1 340 ? -18.812 9.609 5.977 1 94.56 340 ILE B N 1
ATOM 7832 C CA . ILE B 1 340 ? -17.641 9.172 6.723 1 94.56 340 ILE B CA 1
ATOM 7833 C C . ILE B 1 340 ? -16.609 8.57 5.762 1 94.56 340 ILE B C 1
ATOM 7835 O O . ILE B 1 340 ? -15.414 8.859 5.871 1 94.56 340 ILE B O 1
ATOM 7839 N N . ARG B 1 341 ? -17.062 7.727 4.809 1 96.12 341 ARG B N 1
ATOM 7840 C CA . ARG B 1 341 ? -16.188 7.117 3.812 1 96.12 341 ARG B CA 1
ATOM 7841 C C . ARG B 1 341 ? -15.477 8.18 2.977 1 96.12 341 ARG B C 1
ATOM 7843 O O . ARG B 1 341 ? -14.289 8.062 2.684 1 96.12 341 ARG B O 1
ATOM 7850 N N . ARG B 1 342 ? -16.234 9.25 2.633 1 96 342 ARG B N 1
ATOM 7851 C CA . ARG B 1 342 ? -15.656 10.352 1.86 1 96 342 ARG B CA 1
ATOM 7852 C C . ARG B 1 342 ? -14.539 11.039 2.637 1 96 342 ARG B C 1
ATOM 7854 O O . ARG B 1 342 ? -13.469 11.312 2.082 1 96 342 ARG B O 1
ATOM 7861 N N . ARG B 1 343 ? -14.758 11.273 3.873 1 95.25 343 ARG B N 1
ATOM 7862 C CA . ARG B 1 343 ? -13.789 11.953 4.727 1 95.25 343 ARG B CA 1
ATOM 7863 C C . ARG B 1 343 ? -12.531 11.109 4.895 1 95.25 343 ARG B C 1
ATOM 7865 O O . ARG B 1 343 ? -11.414 11.633 4.809 1 95.25 343 ARG B O 1
ATOM 7872 N N . VAL B 1 344 ? -12.742 9.852 5.09 1 96.69 344 VAL B N 1
ATOM 7873 C CA . VAL B 1 344 ? -11.609 8.945 5.266 1 96.69 344 VAL B CA 1
ATOM 7874 C C . VAL B 1 344 ? -10.797 8.875 3.975 1 96.69 344 VAL B C 1
ATOM 7876 O O . VAL B 1 344 ? -9.57 8.984 4 1 96.69 344 VAL B O 1
ATOM 7879 N N . TRP B 1 345 ? -11.477 8.703 2.854 1 96.62 345 TRP B N 1
ATOM 7880 C CA . TRP B 1 345 ? -10.789 8.617 1.567 1 96.62 345 TRP B CA 1
ATOM 7881 C C . TRP B 1 345 ? -9.992 9.891 1.296 1 96.62 345 TRP B C 1
ATOM 7883 O O . TRP B 1 345 ? -8.844 9.828 0.833 1 96.62 345 TRP B O 1
ATOM 7893 N N . ALA B 1 346 ? -10.578 11.023 1.63 1 94.94 346 ALA B N 1
ATOM 7894 C CA . ALA B 1 346 ? -9.906 12.305 1.424 1 94.94 346 ALA B CA 1
ATOM 7895 C C . ALA B 1 346 ? -8.586 12.359 2.186 1 94.94 346 ALA B C 1
ATOM 7897 O O . ALA B 1 346 ? -7.578 12.844 1.662 1 94.94 346 ALA B O 1
ATOM 7898 N N . ASN B 1 347 ? -8.602 11.906 3.369 1 95.12 347 ASN B N 1
ATOM 7899 C CA . ASN B 1 347 ? -7.387 11.93 4.184 1 95.12 347 ASN B CA 1
ATOM 7900 C C . ASN B 1 347 ? -6.363 10.914 3.691 1 95.12 347 ASN B C 1
ATOM 7902 O O . ASN B 1 347 ? -5.16 11.117 3.836 1 95.12 347 ASN B O 1
ATOM 7906 N N . ILE B 1 348 ? -6.84 9.812 3.104 1 96.25 348 ILE B N 1
ATOM 7907 C CA . ILE B 1 348 ? -5.926 8.828 2.537 1 96.25 348 ILE B CA 1
ATOM 7908 C C . ILE B 1 348 ? -5.223 9.414 1.316 1 96.25 348 ILE B C 1
ATOM 7910 O O . ILE B 1 348 ? -4.012 9.258 1.158 1 96.25 348 ILE B O 1
ATOM 7914 N N . VAL B 1 349 ? -5.992 10.102 0.514 1 95.06 349 VAL B N 1
ATOM 7915 C CA . VAL B 1 349 ? -5.414 10.766 -0.649 1 95.06 349 VAL B CA 1
ATOM 7916 C C . VAL B 1 349 ? -4.363 11.773 -0.198 1 95.06 349 VAL B C 1
ATOM 7918 O O . VAL B 1 349 ? -3.271 11.844 -0.768 1 95.06 349 VAL B O 1
ATOM 7921 N N . LEU B 1 350 ? -4.703 12.484 0.816 1 92.94 350 LEU B N 1
ATOM 7922 C CA . LEU B 1 350 ? -3.777 13.484 1.35 1 92.94 350 LEU B CA 1
ATOM 7923 C C . LEU B 1 350 ? -2.514 12.812 1.88 1 92.94 350 LEU B C 1
ATOM 7925 O O . LEU B 1 350 ? -1.407 13.32 1.674 1 92.94 350 LEU B O 1
ATOM 7929 N N . SER B 1 351 ? -2.656 11.742 2.57 1 93.5 351 SER B N 1
ATOM 7930 C CA . SER B 1 351 ? -1.508 11.031 3.119 1 93.5 351 SER B CA 1
ATOM 7931 C C . SER B 1 351 ? -0.611 10.492 2.012 1 93.5 351 SER B C 1
ATOM 7933 O O . SER B 1 351 ? 0.614 10.484 2.146 1 93.5 351 SER B O 1
ATOM 7935 N N . ASP B 1 352 ? -1.207 10 0.951 1 94 352 ASP B N 1
ATOM 7936 C CA . ASP B 1 352 ? -0.446 9.531 -0.203 1 94 352 ASP B CA 1
ATOM 7937 C C . ASP B 1 352 ? 0.387 10.656 -0.806 1 94 352 ASP B C 1
ATOM 7939 O O . ASP B 1 352 ? 1.562 10.469 -1.126 1 94 352 ASP B O 1
ATOM 7943 N N . LEU B 1 353 ? -0.136 11.805 -0.906 1 91.25 353 LEU B N 1
ATOM 7944 C CA . LEU B 1 353 ? 0.548 12.961 -1.477 1 91.25 353 LEU B CA 1
ATOM 7945 C C . LEU B 1 353 ? 1.681 13.422 -0.567 1 91.25 353 LEU B C 1
ATOM 7947 O O . LEU B 1 353 ? 2.76 13.781 -1.045 1 91.25 353 LEU B O 1
ATOM 7951 N N . ARG B 1 354 ? 1.36 13.414 0.681 1 89.12 354 ARG B N 1
ATOM 7952 C CA . ARG B 1 354 ? 2.377 13.828 1.642 1 89.12 354 ARG B CA 1
ATOM 7953 C C . ARG B 1 354 ? 3.58 12.891 1.605 1 89.12 354 ARG B C 1
ATOM 7955 O O . ARG B 1 354 ? 4.727 13.344 1.691 1 89.12 354 ARG B O 1
ATOM 7962 N N . THR B 1 355 ? 3.324 11.656 1.518 1 88.38 355 THR B N 1
ATOM 7963 C CA . THR B 1 355 ? 4.406 10.68 1.432 1 88.38 355 THR B CA 1
ATOM 7964 C C . THR B 1 355 ? 5.199 10.867 0.139 1 88.38 355 THR B C 1
ATOM 7966 O O . THR B 1 355 ? 6.426 10.781 0.141 1 88.38 355 THR B O 1
ATOM 7969 N N . SER B 1 356 ? 4.488 11.07 -0.91 1 88.81 356 SER B N 1
ATOM 7970 C CA . SER B 1 356 ? 5.141 11.328 -2.189 1 88.81 356 SER B CA 1
ATOM 7971 C C . SER B 1 356 ? 6.016 12.57 -2.121 1 88.81 356 SER B C 1
ATOM 7973 O O . SER B 1 356 ? 7.125 12.586 -2.664 1 88.81 356 SER B O 1
ATOM 7975 N N . GLU B 1 357 ? 5.539 13.562 -1.463 1 85.44 357 GLU B N 1
ATOM 7976 C CA . GLU B 1 357 ? 6.297 14.805 -1.314 1 85.44 357 GLU B CA 1
ATOM 7977 C C . GLU B 1 357 ? 7.547 14.586 -0.47 1 85.44 357 GLU B C 1
ATOM 7979 O O . GLU B 1 357 ? 8.609 15.148 -0.764 1 85.44 357 GLU B O 1
ATOM 7984 N N . THR B 1 358 ? 7.418 13.82 0.512 1 82.06 358 THR B N 1
ATOM 7985 C CA . THR B 1 358 ? 8.508 13.641 1.467 1 82.06 358 THR B CA 1
ATOM 7986 C C . THR B 1 358 ? 9.57 12.711 0.905 1 82.06 358 THR B C 1
ATOM 7988 O O . THR B 1 358 ? 10.773 12.953 1.068 1 82.06 358 THR B O 1
ATOM 7991 N N . ILE B 1 359 ? 9.156 11.672 0.247 1 82.19 359 ILE B N 1
ATOM 7992 C CA . ILE B 1 359 ? 10.109 10.672 -0.208 1 82.19 359 ILE B CA 1
ATOM 7993 C C . ILE B 1 359 ? 10.547 10.984 -1.639 1 82.19 359 ILE B C 1
ATOM 7995 O O . ILE B 1 359 ? 11.719 10.82 -1.986 1 82.19 359 ILE B O 1
ATOM 7999 N N . GLY B 1 360 ? 9.539 11.32 -2.467 1 85.69 360 GLY B N 1
ATOM 8000 C CA . GLY B 1 360 ? 9.898 11.734 -3.814 1 85.69 360 GLY B CA 1
ATOM 8001 C C . GLY B 1 360 ? 9.445 10.75 -4.879 1 85.69 360 GLY B C 1
ATOM 8002 O O . GLY B 1 360 ? 9.875 10.836 -6.031 1 85.69 360 GLY B O 1
ATOM 8003 N N . TYR B 1 361 ? 8.742 9.719 -4.531 1 88.44 361 TYR B N 1
ATOM 8004 C CA . TYR B 1 361 ? 8.156 8.875 -5.57 1 88.44 361 TYR B CA 1
ATOM 8005 C C . TYR B 1 361 ? 6.777 9.375 -5.969 1 88.44 361 TYR B C 1
ATOM 8007 O O . TYR B 1 361 ? 6.137 10.109 -5.211 1 88.44 361 TYR B O 1
ATOM 8015 N N . PRO B 1 362 ? 6.316 9.047 -7.152 1 88.25 362 PRO B N 1
ATOM 8016 C CA . PRO B 1 362 ? 5.02 9.562 -7.609 1 88.25 362 PRO B CA 1
ATOM 8017 C C . PRO B 1 362 ? 3.854 9.039 -6.773 1 88.25 362 PRO B C 1
ATOM 8019 O O . PRO B 1 362 ? 3.922 7.934 -6.234 1 88.25 362 PRO B O 1
ATOM 8022 N N . PRO B 1 363 ? 2.818 9.891 -6.691 1 91.06 363 PRO B N 1
ATOM 8023 C CA . PRO B 1 363 ? 1.64 9.43 -5.949 1 91.06 363 PRO B CA 1
ATOM 8024 C C . PRO B 1 363 ? 1.028 8.164 -6.535 1 91.06 363 PRO B C 1
ATOM 8026 O O . PRO B 1 363 ? 1.054 7.965 -7.754 1 91.06 363 PRO B O 1
ATOM 8029 N N . GLN B 1 364 ? 0.492 7.332 -5.648 1 90.69 364 GLN B N 1
ATOM 8030 C CA . GLN B 1 364 ? -0.08 6.055 -6.066 1 90.69 364 GLN B CA 1
ATOM 8031 C C . GLN B 1 364 ? -1.548 6.207 -6.453 1 90.69 364 GLN B C 1
ATOM 8033 O O . GLN B 1 364 ? -2.064 5.441 -7.266 1 90.69 364 GLN B O 1
ATOM 8038 N N . ILE B 1 365 ? -2.225 7.133 -5.781 1 91.19 365 ILE B N 1
ATOM 8039 C CA . ILE B 1 365 ? -3.625 7.367 -6.117 1 91.19 365 ILE B CA 1
ATOM 8040 C C . ILE B 1 365 ? -3.715 8.312 -7.312 1 91.19 365 ILE B C 1
ATOM 8042 O O . ILE B 1 365 ? -3.275 9.461 -7.238 1 91.19 365 ILE B O 1
ATOM 8046 N N . VAL B 1 366 ? -4.207 7.77 -8.344 1 80.81 366 VAL B N 1
ATOM 8047 C CA . VAL B 1 366 ? -4.266 8.531 -9.586 1 80.81 366 VAL B CA 1
ATOM 8048 C C . VAL B 1 366 ? -5.688 9.047 -9.812 1 80.81 366 VAL B C 1
ATOM 8050 O O . VAL B 1 366 ? -6.66 8.383 -9.461 1 80.81 366 VAL B O 1
ATOM 8053 N N . GLU B 1 367 ? -5.602 10.242 -10.391 1 78.56 367 GLU B N 1
ATOM 8054 C CA . GLU B 1 367 ? -6.902 10.812 -10.711 1 78.56 367 GLU B CA 1
ATOM 8055 C C . GLU B 1 367 ? -7.629 9.977 -11.758 1 78.56 367 GLU B C 1
ATOM 8057 O O . GLU B 1 367 ? -7.008 9.453 -12.688 1 78.56 367 GLU B O 1
ATOM 8062 N N . GLY B 1 368 ? -8.758 9.609 -11.57 1 78.62 368 GLY B N 1
ATOM 8063 C CA . GLY B 1 368 ? -9.531 8.805 -12.508 1 78.62 368 GLY B CA 1
ATOM 8064 C C . GLY B 1 368 ? -9.812 7.406 -11.992 1 78.62 368 GLY B C 1
ATOM 8065 O O . GLY B 1 368 ? -10.656 6.695 -12.547 1 78.62 368 GLY B O 1
ATOM 8066 N N . ASN B 1 369 ? -9.016 7.07 -11.031 1 85.44 369 ASN B N 1
ATOM 8067 C CA . ASN B 1 369 ? -9.227 5.727 -10.5 1 85.44 369 ASN B CA 1
ATOM 8068 C C . ASN B 1 369 ? -10.18 5.738 -9.312 1 85.44 369 ASN B C 1
ATOM 8070 O O . ASN B 1 369 ? -10.305 4.738 -8.602 1 85.44 369 ASN B O 1
ATOM 8074 N N . TYR B 1 370 ? -10.719 6.832 -8.992 1 91.44 370 TYR B N 1
ATOM 8075 C CA . TYR B 1 370 ? -11.719 6.91 -7.938 1 91.44 370 TYR B CA 1
ATOM 8076 C C . TYR B 1 370 ? -12.781 7.953 -8.266 1 91.44 370 TYR B C 1
ATOM 8078 O O . TYR B 1 370 ? -12.539 8.867 -9.055 1 91.44 370 TYR B O 1
ATOM 8086 N N . ASP B 1 371 ? -13.922 7.793 -7.773 1 92.06 371 ASP B N 1
ATOM 8087 C CA . ASP B 1 371 ? -15.016 8.727 -8.039 1 92.06 371 ASP B CA 1
ATOM 8088 C C . ASP B 1 371 ? -15.688 9.164 -6.738 1 92.06 371 ASP B C 1
ATOM 8090 O O . ASP B 1 371 ? -16.859 9.562 -6.746 1 92.06 371 ASP B O 1
ATOM 8094 N N . THR B 1 372 ? -14.992 9.023 -5.691 1 93.75 372 THR B N 1
ATOM 8095 C CA . THR B 1 372 ? -15.516 9.477 -4.406 1 93.75 372 THR B CA 1
ATOM 8096 C C . THR B 1 372 ? -15.797 10.977 -4.426 1 93.75 372 THR B C 1
ATOM 8098 O O . THR B 1 372 ? -14.953 11.758 -4.863 1 93.75 372 THR B O 1
ATOM 8101 N N . ARG B 1 373 ? -16.875 11.375 -3.951 1 92.88 373 ARG B N 1
ATOM 8102 C CA . ARG B 1 373 ? -17.281 12.773 -3.951 1 92.88 373 ARG B CA 1
ATOM 8103 C C . ARG B 1 373 ? -16.562 13.562 -2.863 1 92.88 373 ARG B C 1
ATOM 8105 O O . ARG B 1 373 ? -15.914 12.977 -1.996 1 92.88 373 ARG B O 1
ATOM 8112 N N . LEU B 1 374 ? -16.703 14.883 -2.961 1 93.31 374 LEU B N 1
ATOM 8113 C CA . LEU B 1 374 ? -16.125 15.766 -1.95 1 93.31 374 LEU B CA 1
ATOM 8114 C C . LEU B 1 374 ? -16.906 15.672 -0.642 1 93.31 374 LEU B C 1
ATOM 8116 O O . LEU B 1 374 ? -18.125 15.578 -0.652 1 93.31 374 LEU B O 1
ATOM 8120 N N . PRO B 1 375 ? -16.141 15.617 0.456 1 92.12 375 PRO B N 1
ATOM 8121 C CA . PRO B 1 375 ? -16.844 15.633 1.737 1 92.12 375 PRO B CA 1
ATOM 8122 C C . PRO B 1 375 ? -17.641 16.922 1.953 1 92.12 375 PRO B C 1
ATOM 8124 O O . PRO B 1 375 ? -17.281 17.969 1.409 1 92.12 375 PRO B O 1
ATOM 8127 N N . SER B 1 376 ? -18.719 16.828 2.646 1 85.19 376 SER B N 1
ATOM 8128 C CA . SER B 1 376 ? -19.594 17.953 2.951 1 85.19 376 SER B CA 1
ATOM 8129 C C . SER B 1 376 ? -20.125 17.875 4.375 1 85.19 376 SER B C 1
ATOM 8131 O O . SER B 1 376 ? -20.016 16.828 5.023 1 85.19 376 SER B O 1
ATOM 8133 N N . ALA B 1 377 ? -20.609 18.984 4.859 1 81.19 377 ALA B N 1
ATOM 8134 C CA . ALA B 1 377 ? -21.219 18.984 6.188 1 81.19 377 ALA B CA 1
ATOM 8135 C C . ALA B 1 377 ? -22.609 18.328 6.156 1 81.19 377 ALA B C 1
ATOM 8137 O O . ALA B 1 377 ? -23.375 18.531 5.215 1 81.19 377 ALA B O 1
ATOM 8138 N N . LEU B 1 378 ? -22.719 17.5 7.172 1 80.94 378 LEU B N 1
ATOM 8139 C CA . LEU B 1 378 ? -24.031 16.875 7.297 1 80.94 378 LEU B CA 1
ATOM 8140 C C . LEU B 1 378 ? -24.953 17.719 8.172 1 80.94 378 LEU B C 1
ATOM 8142 O O . LEU B 1 378 ? -24.5 18.328 9.141 1 80.94 378 LEU B O 1
ATOM 8146 N N . PRO B 1 379 ? -26.188 17.719 7.891 1 74.44 379 PRO B N 1
ATOM 8147 C CA . PRO B 1 379 ? -27.141 18.531 8.648 1 74.44 379 PRO B CA 1
ATOM 8148 C C . PRO B 1 379 ? -27.188 18.156 10.125 1 74.44 379 PRO B C 1
ATOM 8150 O O . PRO B 1 379 ? -27.391 19.016 10.984 1 74.44 379 PRO B O 1
ATOM 8153 N N . ASP B 1 380 ? -27.016 17.031 10.438 1 78.69 380 ASP B N 1
ATOM 8154 C CA . ASP B 1 380 ? -27.125 16.578 11.82 1 78.69 380 ASP B CA 1
ATOM 8155 C C . ASP B 1 380 ? -25.953 17.078 12.656 1 78.69 380 ASP B C 1
ATOM 8157 O O . ASP B 1 380 ? -26.047 17.141 13.883 1 78.69 380 ASP B O 1
ATOM 8161 N N . GLU B 1 381 ? -24.922 17.359 12.078 1 78.25 381 GLU B N 1
ATOM 8162 C CA . GLU B 1 381 ? -23.75 17.859 12.797 1 78.25 381 GLU B CA 1
ATOM 8163 C C . GLU B 1 381 ? -23.875 19.344 13.109 1 78.25 381 GLU B C 1
ATOM 8165 O O . GLU B 1 381 ? -23.328 19.828 14.109 1 78.25 381 GLU B O 1
ATOM 8170 N N . ILE B 1 382 ? -24.594 20.016 12.398 1 68.19 382 ILE B N 1
ATOM 8171 C CA . ILE B 1 382 ? -24.734 21.469 12.523 1 68.19 382 ILE B CA 1
ATOM 8172 C C . ILE B 1 382 ? -25.625 21.797 13.711 1 68.19 382 ILE B C 1
ATOM 8174 O O . ILE B 1 382 ? -25.375 22.75 14.438 1 68.19 382 ILE B O 1
ATOM 8178 N N . HIS B 1 383 ? -26.484 20.984 14.023 1 61.75 383 HIS B N 1
ATOM 8179 C CA . HIS B 1 383 ? -27.469 21.297 15.055 1 61.75 383 HIS B CA 1
ATOM 8180 C C . HIS B 1 383 ? -26.891 21.094 16.453 1 61.75 383 HIS B C 1
ATOM 8182 O O . HIS B 1 383 ? -27.344 21.734 17.406 1 61.75 383 HIS B O 1
ATOM 8188 N N . ASN B 1 384 ? -25.922 20.344 16.594 1 57.19 384 ASN B N 1
ATOM 8189 C CA . ASN B 1 384 ? -25.516 19.938 17.938 1 57.19 384 ASN B CA 1
ATOM 8190 C C . ASN B 1 384 ? -24.359 20.781 18.453 1 57.19 384 ASN B C 1
ATOM 8192 O O . ASN B 1 384 ? -24.078 20.797 19.656 1 57.19 384 ASN B O 1
ATOM 8196 N N . VAL B 1 385 ? -23.562 21.328 17.656 1 63.78 385 VAL B N 1
ATOM 8197 C CA . VAL B 1 385 ? -22.359 22.031 18.047 1 63.78 385 VAL B CA 1
ATOM 8198 C C . VAL B 1 385 ? -22.344 23.422 17.438 1 63.78 385 VAL B C 1
ATOM 8200 O O . VAL B 1 385 ? -23.156 23.734 16.562 1 63.78 385 VAL B O 1
ATOM 8203 N N . ASP B 1 386 ? -21.531 24.219 18.031 1 66.44 386 ASP B N 1
ATOM 8204 C CA . ASP B 1 386 ? -21.312 25.531 17.422 1 66.44 386 ASP B CA 1
ATOM 8205 C C . ASP B 1 386 ? -21.203 25.422 15.906 1 66.44 386 ASP B C 1
ATOM 8207 O O . ASP B 1 386 ? -20.25 24.828 15.398 1 66.44 386 ASP B O 1
ATOM 8211 N N . SER B 1 387 ? -22.25 25.797 15.336 1 72.88 387 SER B N 1
ATOM 8212 C CA . SER B 1 387 ? -22.438 25.688 13.891 1 72.88 387 SER B CA 1
ATOM 8213 C C . SER B 1 387 ? -21.234 26.25 13.133 1 72.88 387 SER B C 1
ATOM 8215 O O . SER B 1 387 ? -20.859 25.734 12.086 1 72.88 387 SER B O 1
ATOM 8217 N N . SER B 1 388 ? -20.625 27.203 13.75 1 73.25 388 SER B N 1
ATOM 8218 C CA . SER B 1 388 ? -19.531 27.844 13.039 1 73.25 388 SER B CA 1
ATOM 8219 C C . SER B 1 388 ? -18.328 26.906 12.922 1 73.25 388 SER B C 1
ATOM 8221 O O . SER B 1 388 ? -17.641 26.875 11.898 1 73.25 388 SER B O 1
ATOM 8223 N N . VAL B 1 389 ? -18.078 26.141 13.93 1 76.44 389 VAL B N 1
ATOM 8224 C CA . VAL B 1 389 ? -16.953 25.203 13.938 1 76.44 389 VAL B CA 1
ATOM 8225 C C . VAL B 1 389 ? -17.203 24.078 12.953 1 76.44 389 VAL B C 1
ATOM 8227 O O . VAL B 1 389 ? -16.297 23.672 12.211 1 76.44 389 VAL B O 1
ATOM 8230 N N . ILE B 1 390 ? -18.438 23.688 12.906 1 76.19 390 ILE B N 1
ATOM 8231 C CA . ILE B 1 390 ? -18.797 22.562 12.047 1 76.19 390 ILE B CA 1
ATOM 8232 C C . ILE B 1 390 ? -18.688 22.984 10.578 1 76.19 390 ILE B C 1
ATOM 8234 O O . ILE B 1 390 ? -18.203 22.219 9.742 1 76.19 390 ILE B O 1
ATOM 8238 N N . ILE B 1 391 ? -19.109 24.156 10.352 1 74.44 391 ILE B N 1
ATOM 8239 C CA . ILE B 1 391 ? -19.047 24.672 8.992 1 74.44 391 ILE B CA 1
ATOM 8240 C C . ILE B 1 391 ? -17.578 24.828 8.57 1 74.44 391 ILE B C 1
ATOM 8242 O O . ILE B 1 391 ? -17.219 24.516 7.438 1 74.44 391 ILE B O 1
ATOM 8246 N N . SER B 1 392 ? -16.828 25.297 9.508 1 78.31 392 SER B N 1
ATOM 8247 C CA . SER B 1 392 ? -15.398 25.453 9.227 1 78.31 392 SER B CA 1
ATOM 8248 C C . SER B 1 392 ? -14.727 24.109 9 1 78.31 392 SER B C 1
ATOM 8250 O O . SER B 1 392 ? -13.859 23.984 8.133 1 78.31 392 SER B O 1
ATOM 8252 N N . GLU B 1 393 ? -15.148 23.172 9.773 1 81.31 393 GLU B N 1
ATOM 8253 C CA . GLU B 1 393 ? -14.617 21.828 9.609 1 81.31 393 GLU B CA 1
ATOM 8254 C C . GLU B 1 393 ? -14.945 21.266 8.234 1 81.31 393 GLU B C 1
ATOM 8256 O O . GLU B 1 393 ? -14.07 20.703 7.562 1 81.31 393 GLU B O 1
ATOM 8261 N N . ALA B 1 394 ? -16.125 21.391 7.887 1 80 394 ALA B N 1
ATOM 8262 C CA . ALA B 1 394 ? -16.562 20.891 6.586 1 80 394 ALA B CA 1
ATOM 8263 C C . ALA B 1 394 ? -15.867 21.641 5.449 1 80 394 ALA B C 1
ATOM 8265 O O . ALA B 1 394 ? -15.508 21.047 4.434 1 80 394 ALA B O 1
ATOM 8266 N N . THR B 1 395 ? -15.734 22.906 5.668 1 80.75 395 THR B N 1
ATOM 8267 C CA . THR B 1 395 ? -15.062 23.734 4.668 1 80.75 395 THR B CA 1
ATOM 8268 C C . THR B 1 395 ? -13.602 23.312 4.516 1 80.75 395 THR B C 1
ATOM 8270 O O . THR B 1 395 ? -13.086 23.234 3.398 1 80.75 395 THR B O 1
ATOM 8273 N N . PHE B 1 396 ? -13 23.078 5.602 1 86.75 396 PHE B N 1
ATOM 8274 C CA . PHE B 1 396 ? -11.578 22.734 5.555 1 86.75 396 PHE B CA 1
ATOM 8275 C C . PHE B 1 396 ? -11.359 21.422 4.812 1 86.75 396 PHE B C 1
ATOM 8277 O O . PHE B 1 396 ? -10.484 21.328 3.947 1 86.75 396 PHE B O 1
ATOM 8284 N N . VAL B 1 397 ? -12.133 20.453 5.156 1 86.5 397 VAL B N 1
ATOM 8285 C CA . VAL B 1 397 ? -11.945 19.141 4.523 1 86.5 397 VAL B CA 1
ATOM 8286 C C . VAL B 1 397 ? -12.258 19.25 3.029 1 86.5 397 VAL B C 1
ATOM 8288 O O . VAL B 1 397 ? -11.594 18.609 2.207 1 86.5 397 VAL B O 1
ATOM 8291 N N . ASN B 1 398 ? -13.227 19.984 2.732 1 87.94 398 ASN B N 1
ATOM 8292 C CA . ASN B 1 398 ? -13.562 20.203 1.329 1 87.94 398 ASN B CA 1
ATOM 8293 C C . ASN B 1 398 ? -12.414 20.875 0.58 1 87.94 398 ASN B C 1
ATOM 8295 O O . ASN B 1 398 ? -12.047 20.453 -0.515 1 87.94 398 ASN B O 1
ATOM 8299 N N . ILE B 1 399 ? -11.867 21.906 1.163 1 88.19 399 ILE B N 1
ATOM 8300 C CA . ILE B 1 399 ? -10.781 22.672 0.553 1 88.19 399 ILE B CA 1
ATOM 8301 C C . ILE B 1 399 ? -9.555 21.766 0.396 1 88.19 399 ILE B C 1
ATOM 8303 O O . ILE B 1 399 ? -8.93 21.734 -0.669 1 88.19 399 ILE B O 1
ATOM 8307 N N . ILE B 1 400 ? -9.258 21.094 1.423 1 87.56 400 ILE B N 1
ATOM 8308 C CA . ILE B 1 400 ? -8.055 20.266 1.4 1 87.56 400 ILE B CA 1
ATOM 8309 C C . ILE B 1 400 ? -8.211 19.156 0.354 1 87.56 400 ILE B C 1
ATOM 8311 O O . ILE B 1 400 ? -7.23 18.766 -0.288 1 87.56 400 ILE B O 1
ATOM 8315 N N . THR B 1 401 ? -9.391 18.656 0.205 1 90.5 401 THR B N 1
ATOM 8316 C CA . THR B 1 401 ? -9.641 17.641 -0.814 1 90.5 401 THR B CA 1
ATOM 8317 C C . THR B 1 401 ? -9.438 18.219 -2.211 1 90.5 401 THR B C 1
ATOM 8319 O O . THR B 1 401 ? -8.82 17.578 -3.068 1 90.5 401 THR B O 1
ATOM 8322 N N . LYS B 1 402 ? -9.914 19.406 -2.41 1 90.62 402 LYS B N 1
ATOM 8323 C CA . LYS B 1 402 ? -9.734 20.062 -3.697 1 90.62 402 LYS B CA 1
ATOM 8324 C C . LYS B 1 402 ? -8.258 20.344 -3.971 1 90.62 402 LYS B C 1
ATOM 8326 O O . LYS B 1 402 ? -7.781 20.125 -5.09 1 90.62 402 LYS B O 1
ATOM 8331 N N . VAL B 1 403 ? -7.641 20.797 -2.961 1 90.62 403 VAL B N 1
ATOM 8332 C CA . VAL B 1 403 ? -6.215 21.078 -3.076 1 90.62 403 VAL B CA 1
ATOM 8333 C C . VAL B 1 403 ? -5.457 19.781 -3.379 1 90.62 403 VAL B C 1
ATOM 8335 O O . VAL B 1 403 ? -4.559 19.766 -4.223 1 90.62 403 VAL B O 1
ATOM 8338 N N . SER B 1 404 ? -5.828 18.734 -2.705 1 90.75 404 SER B N 1
ATOM 8339 C CA . SER B 1 404 ? -5.164 17.453 -2.9 1 90.75 404 SER B CA 1
ATOM 8340 C C . SER B 1 404 ? -5.324 16.953 -4.336 1 90.75 404 SER B C 1
ATOM 8342 O O . SER B 1 404 ? -4.395 16.391 -4.91 1 90.75 404 SER B O 1
ATOM 8344 N N . ARG B 1 405 ? -6.426 17.172 -4.883 1 88.88 405 ARG B N 1
ATOM 8345 C CA . ARG B 1 405 ? -6.676 16.734 -6.258 1 88.88 405 ARG B CA 1
ATOM 8346 C C . ARG B 1 405 ? -5.809 17.531 -7.238 1 88.88 405 ARG B C 1
ATOM 8348 O O . ARG B 1 405 ? -5.215 16.953 -8.148 1 88.88 405 ARG B O 1
ATOM 8355 N N . ALA B 1 406 ? -5.742 18.797 -7.008 1 89 406 ALA B N 1
ATOM 8356 C CA . ALA B 1 406 ? -4.918 19.641 -7.875 1 89 406 ALA B CA 1
ATOM 8357 C C . ALA B 1 406 ? -3.438 19.328 -7.699 1 89 406 ALA B C 1
ATOM 8359 O O . ALA B 1 406 ? -2.693 19.25 -8.68 1 89 406 ALA B O 1
ATOM 8360 N N . TYR B 1 407 ? -3.104 19.172 -6.52 1 89.06 407 TYR B N 1
ATOM 8361 C CA . TYR B 1 407 ? -1.71 18.906 -6.184 1 89.06 407 TYR B CA 1
ATOM 8362 C C . TYR B 1 407 ? -1.271 17.547 -6.719 1 89.06 407 TYR B C 1
ATOM 8364 O O . TYR B 1 407 ? -0.115 17.359 -7.113 1 89.06 407 TYR B O 1
ATOM 8372 N N . SER B 1 408 ? -2.125 16.625 -6.652 1 90.12 408 SER B N 1
ATOM 8373 C CA . SER B 1 408 ? -1.812 15.281 -7.129 1 90.12 408 SER B CA 1
ATOM 8374 C C . SER B 1 408 ? -1.404 15.297 -8.602 1 90.12 408 SER B C 1
ATOM 8376 O O . SER B 1 408 ? -0.452 14.617 -8.992 1 90.12 408 SER B O 1
ATOM 8378 N N . LYS B 1 409 ? -2.045 16.062 -9.383 1 86.56 409 LYS B N 1
ATOM 8379 C CA . LYS B 1 409 ? -1.727 16.188 -10.797 1 86.56 409 LYS B CA 1
ATOM 8380 C C . LYS B 1 409 ? -0.335 16.781 -11 1 86.56 409 LYS B C 1
ATOM 8382 O O . LYS B 1 409 ? 0.424 16.312 -11.859 1 86.56 409 LYS B O 1
ATOM 8387 N N . CYS B 1 410 ? -0.057 17.719 -10.25 1 87.81 410 CYS B N 1
ATOM 8388 C CA . CYS B 1 410 ? 1.229 18.391 -10.352 1 87.81 410 CYS B CA 1
ATOM 8389 C C . CYS B 1 410 ? 2.365 17.484 -9.906 1 87.81 410 CYS B C 1
ATOM 8391 O O . CYS B 1 410 ? 3.398 17.406 -10.578 1 87.81 410 CYS B O 1
ATOM 8393 N N . LEU B 1 411 ? 2.158 16.797 -8.828 1 88 411 LEU B N 1
ATOM 8394 C CA . LEU B 1 411 ? 3.207 15.945 -8.273 1 88 411 LEU B CA 1
ATOM 8395 C C . LEU B 1 411 ? 3.488 14.766 -9.188 1 88 411 LEU B C 1
ATOM 8397 O O . LEU B 1 411 ? 4.629 14.297 -9.281 1 88 411 LEU B O 1
ATOM 8401 N N . LYS B 1 412 ? 2.449 14.305 -9.812 1 87.81 412 LYS B N 1
ATOM 8402 C CA . LYS B 1 412 ? 2.631 13.203 -10.758 1 87.81 412 LYS B CA 1
ATOM 8403 C C . LYS B 1 412 ? 3.607 13.586 -11.867 1 87.81 412 LYS B C 1
ATOM 8405 O O . LYS B 1 412 ? 4.426 12.766 -12.289 1 87.81 412 LYS B O 1
ATOM 8410 N N . VAL B 1 413 ? 3.506 14.773 -12.297 1 86 413 VAL B N 1
ATOM 8411 C CA . VAL B 1 413 ? 4.371 15.25 -13.367 1 86 413 VAL B CA 1
ATOM 8412 C C . VAL B 1 413 ? 5.766 15.539 -12.812 1 86 413 VAL B C 1
ATOM 8414 O O . VAL B 1 413 ? 6.77 15.156 -13.414 1 86 413 VAL B O 1
ATOM 8417 N N . LEU B 1 414 ? 5.809 16.125 -11.688 1 86 414 LEU B N 1
ATOM 8418 C CA . LEU B 1 414 ? 7.07 16.562 -11.102 1 86 414 LEU B CA 1
ATOM 8419 C C . LEU B 1 414 ? 7.918 15.367 -10.672 1 86 414 LEU B C 1
ATOM 8421 O O . LEU B 1 414 ? 9.141 15.383 -10.836 1 86 414 LEU B O 1
ATOM 8425 N N . LEU B 1 415 ? 7.25 14.391 -10.109 1 86.94 415 LEU B N 1
ATOM 8426 C CA . LEU B 1 415 ? 7.973 13.258 -9.531 1 86.94 415 LEU B CA 1
ATOM 8427 C C . LEU B 1 415 ? 7.953 12.062 -10.484 1 86.94 415 LEU B C 1
ATOM 8429 O O . LEU B 1 415 ? 8.328 10.953 -10.102 1 86.94 415 LEU B O 1
ATOM 8433 N N . GLY B 1 416 ? 7.516 12.281 -11.68 1 84.75 416 GLY B N 1
ATOM 8434 C CA . GLY B 1 416 ? 7.516 11.227 -12.68 1 84.75 416 GLY B CA 1
ATOM 8435 C C . GLY B 1 416 ? 8.914 10.805 -13.094 1 84.75 416 GLY B C 1
ATOM 8436 O O . GLY B 1 416 ? 9.898 11.43 -12.711 1 84.75 416 GLY B O 1
ATOM 8437 N N . ILE B 1 417 ? 8.992 9.734 -13.844 1 85.19 417 ILE B N 1
ATOM 8438 C CA . ILE B 1 417 ? 10.258 9.18 -14.297 1 85.19 417 ILE B CA 1
ATOM 8439 C C . ILE B 1 417 ? 10.953 10.172 -15.227 1 85.19 417 ILE B C 1
ATOM 8441 O O . ILE B 1 417 ? 12.18 10.312 -15.195 1 85.19 417 ILE B O 1
ATOM 8445 N N . ILE B 1 418 ? 10.133 10.812 -15.961 1 81.31 418 ILE B N 1
ATOM 8446 C CA . ILE B 1 418 ? 10.648 11.812 -16.891 1 81.31 418 ILE B CA 1
ATOM 8447 C C . ILE B 1 418 ? 10.523 13.203 -16.281 1 81.31 418 ILE B C 1
ATOM 8449 O O . ILE B 1 418 ? 9.445 13.602 -15.828 1 81.31 418 ILE B O 1
ATOM 8453 N N . ALA B 1 419 ? 11.664 13.867 -16.172 1 77.69 419 ALA B N 1
ATOM 8454 C CA . ALA B 1 419 ? 11.633 15.227 -15.641 1 77.69 419 ALA B CA 1
ATOM 8455 C C . ALA B 1 419 ? 10.875 16.172 -16.562 1 77.69 419 ALA B C 1
ATOM 8457 O O . ALA B 1 419 ? 11.023 16.094 -17.781 1 77.69 419 ALA B O 1
ATOM 8458 N N . PRO B 1 420 ? 10.055 16.953 -15.945 1 81.56 420 PRO B N 1
ATOM 8459 C CA . PRO B 1 420 ? 9.359 17.922 -16.781 1 81.56 420 PRO B CA 1
ATOM 8460 C C . PRO B 1 420 ? 10.297 18.984 -17.344 1 81.56 420 PRO B C 1
ATOM 8462 O O . PRO B 1 420 ? 11.258 19.391 -16.688 1 81.56 420 PRO B O 1
ATOM 8465 N N . ASN B 1 421 ? 9.984 19.375 -18.562 1 82.94 421 ASN B N 1
ATOM 8466 C CA . ASN B 1 421 ? 10.727 20.5 -19.094 1 82.94 421 ASN B CA 1
ATOM 8467 C C . ASN B 1 421 ? 10.312 21.828 -18.453 1 82.94 421 ASN B C 1
ATOM 8469 O O . ASN B 1 421 ? 9.305 21.875 -17.734 1 82.94 421 ASN B O 1
ATOM 8473 N N . TYR B 1 422 ? 11.148 22.844 -18.641 1 84.19 422 TYR B N 1
ATOM 8474 C CA . TYR B 1 422 ? 10.914 24.125 -17.969 1 84.19 422 TYR B CA 1
ATOM 8475 C C . TYR B 1 422 ? 9.602 24.75 -18.422 1 84.19 422 TYR B C 1
ATOM 8477 O O . TYR B 1 422 ? 8.898 25.375 -17.625 1 84.19 422 TYR B O 1
ATOM 8485 N N . THR B 1 423 ? 9.219 24.5 -19.688 1 88.94 423 THR B N 1
ATOM 8486 C CA . THR B 1 423 ? 7.953 25.031 -20.188 1 88.94 423 THR B CA 1
ATOM 8487 C C . THR B 1 423 ? 6.77 24.391 -19.469 1 88.94 423 THR B C 1
ATOM 8489 O O . THR B 1 423 ? 5.82 25.062 -19.094 1 88.94 423 THR B O 1
ATOM 8492 N N . ARG B 1 424 ? 6.879 23.078 -19.391 1 90.31 424 ARG B N 1
ATOM 8493 C CA . ARG B 1 424 ? 5.82 22.344 -18.688 1 90.31 424 ARG B CA 1
ATOM 8494 C C . ARG B 1 424 ? 5.754 22.766 -17.219 1 90.31 424 ARG B C 1
ATOM 8496 O O . ARG B 1 424 ? 4.668 22.828 -16.641 1 90.31 424 ARG B O 1
ATOM 8503 N N . LEU B 1 425 ? 6.875 23.062 -16.672 1 88.69 425 LEU B N 1
ATOM 8504 C CA . LEU B 1 425 ? 6.934 23.5 -15.281 1 88.69 425 LEU B CA 1
ATOM 8505 C C . LEU B 1 425 ? 6.242 24.844 -15.102 1 88.69 425 LEU B C 1
ATOM 8507 O O . LEU B 1 425 ? 5.531 25.062 -14.117 1 88.69 425 LEU B O 1
ATOM 8511 N N . LEU B 1 426 ? 6.492 25.734 -16 1 91.88 426 LEU B N 1
ATOM 8512 C CA . LEU B 1 426 ? 5.871 27.062 -15.938 1 91.88 426 LEU B CA 1
ATOM 8513 C C . LEU B 1 426 ? 4.359 26.953 -16.109 1 91.88 426 LEU B C 1
ATOM 8515 O O . LEU B 1 426 ? 3.605 27.703 -15.484 1 91.88 426 LEU B O 1
ATOM 8519 N N . GLU B 1 427 ? 3.98 26 -16.969 1 93.5 427 GLU B N 1
ATOM 8520 C CA . GLU B 1 427 ? 2.553 25.75 -17.141 1 93.5 427 GLU B CA 1
ATOM 8521 C C . GLU B 1 427 ? 1.913 25.25 -15.859 1 93.5 427 GLU B C 1
ATOM 8523 O O . GLU B 1 427 ? 0.819 25.672 -15.484 1 93.5 427 GLU B O 1
ATOM 8528 N N . LEU B 1 428 ? 2.564 24.328 -15.25 1 92.12 428 LEU B N 1
ATOM 8529 C CA . LEU B 1 428 ? 2.062 23.781 -13.992 1 92.12 428 LEU B CA 1
ATOM 8530 C C . LEU B 1 428 ? 1.979 24.859 -12.922 1 92.12 428 LEU B C 1
ATOM 8532 O O . LEU B 1 428 ? 1.027 24.891 -12.133 1 92.12 428 LEU B O 1
ATOM 8536 N N . ASP B 1 429 ? 2.982 25.719 -12.828 1 93.31 429 ASP B N 1
ATOM 8537 C CA . ASP B 1 429 ? 2.979 26.812 -11.859 1 93.31 429 ASP B CA 1
ATOM 8538 C C . ASP B 1 429 ? 1.798 27.75 -12.094 1 93.31 429 ASP B C 1
ATOM 8540 O O . ASP B 1 429 ? 1.142 28.188 -11.141 1 93.31 429 ASP B O 1
ATOM 8544 N N . ARG B 1 430 ? 1.583 28.047 -13.328 1 93.94 430 ARG B N 1
ATOM 8545 C CA . ARG B 1 430 ? 0.465 28.922 -13.672 1 93.94 430 ARG B CA 1
ATOM 8546 C C . ARG B 1 430 ? -0.868 28.266 -13.32 1 93.94 430 ARG B C 1
ATOM 8548 O O . ARG B 1 430 ? -1.766 28.922 -12.789 1 93.94 430 ARG B O 1
ATOM 8555 N N . GLU B 1 431 ? -0.999 26.984 -13.625 1 92.38 431 GLU B N 1
ATOM 8556 C CA . GLU B 1 431 ? -2.219 26.25 -13.32 1 92.38 431 GLU B CA 1
ATOM 8557 C C . GLU B 1 431 ? -2.484 26.219 -11.82 1 92.38 431 GLU B C 1
ATOM 8559 O O . GLU B 1 431 ? -3.615 26.438 -11.375 1 92.38 431 GLU B O 1
ATOM 8564 N N . LEU B 1 432 ? -1.482 26.016 -11.07 1 91.38 432 LEU B N 1
ATOM 8565 C CA . LEU B 1 432 ? -1.621 25.922 -9.617 1 91.38 432 LEU B CA 1
ATOM 8566 C C . LEU B 1 432 ? -1.927 27.297 -9.016 1 91.38 432 LEU B C 1
ATOM 8568 O O . LEU B 1 432 ? -2.736 27.406 -8.094 1 91.38 432 LEU B O 1
ATOM 8572 N N . SER B 1 433 ? -1.233 28.297 -9.523 1 91.31 433 SER B N 1
ATOM 8573 C CA . SER B 1 433 ? -1.475 29.656 -9.031 1 91.31 433 SER B CA 1
ATOM 8574 C C . SER B 1 433 ? -2.908 30.094 -9.312 1 91.31 433 SER B C 1
ATOM 8576 O O . SER B 1 433 ? -3.561 30.688 -8.445 1 91.31 433 SER B O 1
ATOM 8578 N N . ASN B 1 434 ? -3.354 29.75 -10.492 1 91.12 434 ASN B N 1
ATOM 8579 C CA . ASN B 1 434 ? -4.73 30.078 -10.844 1 91.12 434 ASN B CA 1
ATOM 8580 C C . ASN B 1 434 ? -5.727 29.297 -9.992 1 91.12 434 ASN B C 1
ATOM 8582 O O . ASN B 1 434 ? -6.746 29.844 -9.57 1 91.12 434 ASN B O 1
ATOM 8586 N N . PHE B 1 435 ? -5.48 28.125 -9.797 1 91.94 435 PHE B N 1
ATOM 8587 C CA . PHE B 1 435 ? -6.336 27.281 -8.984 1 91.94 435 PHE B CA 1
ATOM 8588 C C . PHE B 1 435 ? -6.473 27.828 -7.57 1 91.94 435 PHE B C 1
ATOM 8590 O O . PHE B 1 435 ? -7.578 27.938 -7.043 1 91.94 435 PHE B O 1
ATOM 8597 N N . PHE B 1 436 ? -5.363 28.25 -6.953 1 89.12 436 PHE B N 1
ATOM 8598 C CA . PHE B 1 436 ? -5.383 28.75 -5.582 1 89.12 436 PHE B CA 1
ATOM 8599 C C . PHE B 1 436 ? -6.07 30.109 -5.504 1 89.12 436 PHE B C 1
ATOM 8601 O O . PHE B 1 436 ? -6.766 30.406 -4.527 1 89.12 436 PHE B O 1
ATOM 8608 N N . LYS B 1 437 ? -5.809 30.875 -6.473 1 86.81 437 LYS B N 1
ATOM 8609 C CA . LYS B 1 437 ? -6.496 32.156 -6.5 1 86.81 437 LYS B CA 1
ATOM 8610 C C . LYS B 1 437 ? -8.008 31.984 -6.531 1 86.81 437 LYS B C 1
ATOM 8612 O O . LYS B 1 437 ? -8.734 32.656 -5.785 1 86.81 437 LYS B O 1
ATOM 8617 N N . GLU B 1 438 ? -8.406 31.062 -7.32 1 87.44 438 GLU B N 1
ATOM 8618 C CA . GLU B 1 438 ? -9.836 30.781 -7.422 1 87.44 438 GLU B CA 1
ATOM 8619 C C . GLU B 1 438 ? -10.367 30.156 -6.137 1 87.44 438 GLU B C 1
ATOM 8621 O O . GLU B 1 438 ? -11.469 30.469 -5.695 1 87.44 438 GLU B O 1
ATOM 8626 N N . LEU B 1 439 ? -9.625 29.297 -5.602 1 88.06 439 LEU B N 1
ATOM 8627 C CA . LEU B 1 439 ? -10.023 28.594 -4.391 1 88.06 439 LEU B CA 1
ATOM 8628 C C . LEU B 1 439 ? -10.203 29.562 -3.227 1 88.06 439 LEU B C 1
ATOM 8630 O O . LEU B 1 439 ? -11.18 29.469 -2.484 1 88.06 439 LEU B O 1
ATOM 8634 N N . ILE B 1 440 ? -9.297 30.453 -3.039 1 80.81 440 ILE B N 1
ATOM 8635 C CA . ILE B 1 440 ? -9.32 31.406 -1.925 1 80.81 440 ILE B CA 1
ATOM 8636 C C . ILE B 1 440 ? -10.445 32.406 -2.129 1 80.81 440 ILE B C 1
ATOM 8638 O O . ILE B 1 440 ? -11.156 32.75 -1.184 1 80.81 440 ILE B O 1
ATOM 8642 N N . GLU B 1 441 ? -10.633 32.781 -3.312 1 79.06 441 GLU B N 1
ATOM 8643 C CA . GLU B 1 441 ? -11.672 33.781 -3.605 1 79.06 441 GLU B CA 1
ATOM 8644 C C . GLU B 1 441 ? -13.062 33.188 -3.432 1 79.06 441 GLU B C 1
ATOM 8646 O O . GLU B 1 441 ? -13.961 33.844 -2.91 1 79.06 441 GLU B O 1
ATOM 8651 N N . VAL B 1 442 ? -13.234 31.938 -3.764 1 76 442 VAL B N 1
ATOM 8652 C CA . VAL B 1 442 ? -14.555 31.312 -3.801 1 76 442 VAL B CA 1
ATOM 8653 C C . VAL B 1 442 ? -14.859 30.656 -2.455 1 76 442 VAL B C 1
ATOM 8655 O O . VAL B 1 442 ? -15.969 30.797 -1.933 1 76 442 VAL B O 1
ATOM 8658 N N . ASN B 1 443 ? -13.945 30.031 -2.008 1 73 443 ASN B N 1
ATOM 8659 C CA . ASN B 1 443 ? -14.25 29.094 -0.924 1 73 443 ASN B CA 1
ATOM 8660 C C . ASN B 1 443 ? -13.922 29.703 0.439 1 73 443 ASN B C 1
ATOM 8662 O O . ASN B 1 443 ? -14.406 29.234 1.467 1 73 443 ASN B O 1
ATOM 8666 N N . ILE B 1 444 ? -13.062 30.641 0.449 1 71.12 444 ILE B N 1
ATOM 8667 C CA . ILE B 1 444 ? -12.719 31.188 1.757 1 71.12 444 ILE B CA 1
ATOM 8668 C C . ILE B 1 444 ? -13.234 32.625 1.875 1 71.12 444 ILE B C 1
ATOM 8670 O O . ILE B 1 444 ? -12.578 33.562 1.427 1 71.12 444 ILE B O 1
ATOM 8674 N N . PRO B 1 445 ? -14.594 32.719 2.176 1 60.72 445 PRO B N 1
ATOM 8675 C CA . PRO B 1 445 ? -15.172 34.062 2.26 1 60.72 445 PRO B CA 1
ATOM 8676 C C . PRO B 1 445 ? -14.414 34.938 3.232 1 60.72 445 PRO B C 1
ATOM 8678 O O . PRO B 1 445 ? -13.641 34.469 4.062 1 60.72 445 PRO B O 1
ATOM 8681 N N . THR B 1 446 ? -14.523 36.25 3.021 1 59.78 446 THR B N 1
ATOM 8682 C CA . THR B 1 446 ? -13.945 37.281 3.875 1 59.78 446 THR B CA 1
ATOM 8683 C C . THR B 1 446 ? -14.188 36.969 5.348 1 59.78 446 THR B C 1
ATOM 8685 O O . THR B 1 446 ? -15.32 36.688 5.75 1 59.78 446 THR B O 1
ATOM 8688 N N . SER B 1 447 ? -13.109 36.406 6.035 1 59.22 447 SER B N 1
ATOM 8689 C CA . SER B 1 447 ? -12.891 35.625 7.242 1 59.22 447 SER B CA 1
ATOM 8690 C C . SER B 1 447 ? -13.367 36.375 8.484 1 59.22 447 SER B C 1
ATOM 8692 O O . SER B 1 447 ? -12.805 37.406 8.852 1 59.22 447 SER B O 1
ATOM 8694 N N . ASN B 1 448 ? -14.562 36.062 9 1 69.88 448 ASN B N 1
ATOM 8695 C CA . ASN B 1 448 ? -15.008 36.688 10.234 1 69.88 448 ASN B CA 1
ATOM 8696 C C . ASN B 1 448 ? -14.641 35.875 11.461 1 69.88 448 ASN B C 1
ATOM 8698 O O . ASN B 1 448 ? -14.344 36.438 12.523 1 69.88 448 ASN B O 1
ATOM 8702 N N . THR B 1 449 ? -14.562 34.688 11.352 1 82.12 449 THR B N 1
ATOM 8703 C CA . THR B 1 449 ? -14.312 33.875 12.539 1 82.12 449 THR B CA 1
ATOM 8704 C C . THR B 1 449 ? -12.844 33.438 12.609 1 82.12 449 THR B C 1
ATOM 8706 O O . THR B 1 449 ? -12.141 33.469 11.594 1 82.12 449 THR B O 1
ATOM 8709 N N . MET B 1 450 ? -12.391 33.219 13.812 1 86.19 450 MET B N 1
ATOM 8710 C CA . MET B 1 450 ? -11.016 32.781 14.031 1 86.19 450 MET B CA 1
ATOM 8711 C C . MET B 1 450 ? -10.688 31.547 13.203 1 86.19 450 MET B C 1
ATOM 8713 O O . MET B 1 450 ? -9.609 31.453 12.609 1 86.19 450 MET B O 1
ATOM 8717 N N . HIS B 1 451 ? -11.633 30.609 13.047 1 86.31 451 HIS B N 1
ATOM 8718 C CA . HIS B 1 451 ? -11.414 29.375 12.305 1 86.31 451 HIS B CA 1
ATOM 8719 C C . HIS B 1 451 ? -11.273 29.656 10.812 1 86.31 451 HIS B C 1
ATOM 8721 O O . HIS B 1 451 ? -10.422 29.047 10.148 1 86.31 451 HIS B O 1
ATOM 8727 N N . GLU B 1 452 ? -12.039 30.531 10.32 1 83.94 452 GLU B N 1
ATOM 8728 C CA . GLU B 1 452 ? -11.961 30.875 8.906 1 83.94 452 GLU B CA 1
ATOM 8729 C C . GLU B 1 452 ? -10.633 31.547 8.578 1 83.94 452 GLU B C 1
ATOM 8731 O O . GLU B 1 452 ? -10.039 31.281 7.531 1 83.94 452 GLU B O 1
ATOM 8736 N N . ARG B 1 453 ? -10.258 32.406 9.516 1 87.94 453 ARG B N 1
ATOM 8737 C CA . ARG B 1 453 ? -8.977 33.062 9.312 1 87.94 453 ARG B CA 1
ATOM 8738 C C . ARG B 1 453 ? -7.82 32.062 9.367 1 87.94 453 ARG B C 1
ATOM 8740 O O . ARG B 1 453 ? -6.871 32.188 8.586 1 87.94 453 ARG B O 1
ATOM 8747 N N . HIS B 1 454 ? -7.93 31.188 10.32 1 89.88 454 HIS B N 1
ATOM 8748 C CA . HIS B 1 454 ? -6.91 30.141 10.43 1 89.88 454 HIS B CA 1
ATOM 8749 C C . HIS B 1 454 ? -6.816 29.312 9.156 1 89.88 454 HIS B C 1
ATOM 8751 O O . HIS B 1 454 ? -5.719 29.047 8.664 1 89.88 454 HIS B O 1
ATOM 8757 N N . ILE B 1 455 ? -7.973 28.938 8.602 1 87.62 455 ILE B N 1
ATOM 8758 C CA . ILE B 1 455 ? -8.023 28.125 7.391 1 87.62 455 ILE B CA 1
ATOM 8759 C C . ILE B 1 455 ? -7.465 28.906 6.211 1 87.62 455 ILE B C 1
ATOM 8761 O O . ILE B 1 455 ? -6.699 28.375 5.406 1 87.62 455 ILE B O 1
ATOM 8765 N N . ARG B 1 456 ? -7.871 30.141 6.172 1 87.94 456 ARG B N 1
ATOM 8766 C CA . ARG B 1 456 ? -7.379 31 5.09 1 87.94 456 ARG B CA 1
ATOM 8767 C C . ARG B 1 456 ? -5.859 31.109 5.129 1 87.94 456 ARG B C 1
ATOM 8769 O O . ARG B 1 456 ? -5.195 31.016 4.094 1 87.94 456 ARG B O 1
ATOM 8776 N N . LEU B 1 457 ? -5.363 31.344 6.312 1 89.88 457 LEU B N 1
ATOM 8777 C CA . LEU B 1 457 ? -3.92 31.484 6.48 1 89.88 457 LEU B CA 1
ATOM 8778 C C . LEU B 1 457 ? -3.215 30.172 6.16 1 89.88 457 LEU B C 1
ATOM 8780 O O . LEU B 1 457 ? -2.146 30.156 5.543 1 89.88 457 LEU B O 1
ATOM 8784 N N . LEU B 1 458 ? -3.781 29.094 6.594 1 90.62 458 LEU B N 1
ATOM 8785 C CA . LEU B 1 458 ? -3.191 27.781 6.344 1 90.62 458 LEU B CA 1
ATOM 8786 C C . LEU B 1 458 ? -3.178 27.469 4.852 1 90.62 458 LEU B C 1
ATOM 8788 O O . LEU B 1 458 ? -2.174 26.984 4.328 1 90.62 458 LEU B O 1
ATOM 8792 N N . VAL B 1 459 ? -4.238 27.703 4.168 1 89.12 459 VAL B N 1
ATOM 8793 C CA . VAL B 1 459 ? -4.332 27.453 2.736 1 89.12 459 VAL B CA 1
ATOM 8794 C C . VAL B 1 459 ? -3.359 28.359 1.983 1 89.12 459 VAL B C 1
ATOM 8796 O O . VAL B 1 459 ? -2.736 27.938 1.008 1 89.12 459 VAL B O 1
ATOM 8799 N N . SER B 1 460 ? -3.283 29.531 2.449 1 90.69 460 SER B N 1
ATOM 8800 C CA . SER B 1 460 ? -2.326 30.453 1.846 1 90.69 460 SER B CA 1
ATOM 8801 C C . SER B 1 460 ? -0.894 29.969 2.027 1 90.69 460 SER B C 1
ATOM 8803 O O . SER B 1 460 ? -0.076 30.062 1.111 1 90.69 460 SER B O 1
ATOM 8805 N N . TYR B 1 461 ? -0.622 29.531 3.209 1 92.75 461 TYR B N 1
ATOM 8806 C CA . TYR B 1 461 ? 0.698 28.969 3.469 1 92.75 461 TYR B CA 1
ATOM 8807 C C . TYR B 1 461 ? 0.992 27.812 2.523 1 92.75 461 TYR B C 1
ATOM 8809 O O . TYR B 1 461 ? 2.068 27.734 1.925 1 92.75 461 TYR B O 1
ATOM 8817 N N . LEU B 1 462 ? 0.039 26.953 2.316 1 89.38 462 LEU B N 1
ATOM 8818 C CA . LEU B 1 462 ? 0.205 25.797 1.439 1 89.38 462 LEU B CA 1
ATOM 8819 C C . LEU B 1 462 ? 0.345 26.234 -0.015 1 89.38 462 LEU B C 1
ATOM 8821 O O . LEU B 1 462 ? 1.134 25.672 -0.768 1 89.38 462 LEU B O 1
ATOM 8825 N N . SER B 1 463 ? -0.417 27.219 -0.379 1 91.25 463 SER B N 1
ATOM 8826 C CA . SER B 1 463 ? -0.382 27.719 -1.747 1 91.25 463 SER B CA 1
ATOM 8827 C C . SER B 1 463 ? 0.991 28.297 -2.092 1 91.25 463 SER B C 1
ATOM 8829 O O . SER B 1 463 ? 1.403 28.266 -3.254 1 91.25 463 SER B O 1
ATOM 8831 N N . ASN B 1 464 ? 1.684 28.719 -1.108 1 93 464 ASN B N 1
ATOM 8832 C CA . ASN B 1 464 ? 2.992 29.312 -1.364 1 93 464 ASN B CA 1
ATOM 8833 C C . ASN B 1 464 ? 4.113 28.297 -1.177 1 93 464 ASN B C 1
ATOM 8835 O O . ASN B 1 464 ? 5.234 28.516 -1.646 1 93 464 ASN B O 1
ATOM 8839 N N . ARG B 1 465 ? 3.801 27.312 -0.549 1 88.88 465 ARG B N 1
ATOM 8840 C CA . ARG B 1 465 ? 4.805 26.266 -0.34 1 88.88 465 ARG B CA 1
ATOM 8841 C C . ARG B 1 465 ? 4.969 25.406 -1.585 1 88.88 465 ARG B C 1
ATOM 8843 O O . ARG B 1 465 ? 6.082 25 -1.923 1 88.88 465 ARG B O 1
ATOM 8850 N N . PHE B 1 466 ? 3.982 25.203 -2.367 1 86.75 466 PHE B N 1
ATOM 8851 C CA . PHE B 1 466 ? 3.971 24.25 -3.467 1 86.75 466 PHE B CA 1
ATOM 8852 C C . PHE B 1 466 ? 4.836 24.734 -4.621 1 86.75 466 PHE B C 1
ATOM 8854 O O . PHE B 1 466 ? 5.59 23.969 -5.211 1 86.75 466 PHE B O 1
ATOM 8861 N N . PRO B 1 467 ? 4.758 26.016 -4.871 1 89.38 467 PRO B N 1
ATOM 8862 C CA . PRO B 1 467 ? 5.613 26.484 -5.965 1 89.38 467 PRO B CA 1
ATOM 8863 C C . PRO B 1 467 ? 7.098 26.266 -5.684 1 89.38 467 PRO B C 1
ATOM 8865 O O . PRO B 1 467 ? 7.887 26.094 -6.613 1 89.38 467 PRO B O 1
ATOM 8868 N N . ILE B 1 468 ? 7.434 26.312 -4.473 1 88.81 468 ILE B N 1
ATOM 8869 C CA . ILE B 1 468 ? 8.836 26.125 -4.125 1 88.81 468 ILE B CA 1
ATOM 8870 C C . ILE B 1 468 ? 9.281 24.719 -4.547 1 88.81 468 ILE B C 1
ATOM 8872 O O . ILE B 1 468 ? 10.391 24.547 -5.07 1 88.81 468 ILE B O 1
ATOM 8876 N N . LEU B 1 469 ? 8.453 23.766 -4.359 1 82.31 469 LEU B N 1
ATOM 8877 C CA . LEU B 1 469 ? 8.766 22.391 -4.734 1 82.31 469 LEU B CA 1
ATOM 8878 C C . LEU B 1 469 ? 8.914 22.266 -6.246 1 82.31 469 LEU B C 1
ATOM 8880 O O . LEU B 1 469 ? 9.75 21.484 -6.727 1 82.31 469 LEU B O 1
ATOM 8884 N N . LEU B 1 470 ? 8.156 23.031 -6.934 1 84.06 470 LEU B N 1
ATOM 8885 C CA . LEU B 1 470 ? 8.172 22.984 -8.391 1 84.06 470 LEU B CA 1
ATOM 8886 C C . LEU B 1 470 ? 9.461 23.594 -8.938 1 84.06 470 LEU B C 1
ATOM 8888 O O . LEU B 1 470 ? 10.055 23.062 -9.875 1 84.06 470 LEU B O 1
ATOM 8892 N N . HIS B 1 471 ? 9.875 24.609 -8.367 1 84.75 471 HIS B N 1
ATOM 8893 C CA . HIS B 1 471 ? 10.961 25.391 -8.938 1 84.75 471 HIS B CA 1
ATOM 8894 C C . HIS B 1 471 ? 12.297 25.016 -8.32 1 84.75 471 HIS B C 1
ATOM 8896 O O . HIS B 1 471 ? 13.352 25.391 -8.844 1 84.75 471 HIS B O 1
ATOM 8902 N N . PHE B 1 472 ? 12.266 24.266 -7.395 1 78.94 472 PHE B N 1
ATOM 8903 C CA . PHE B 1 472 ? 13.461 23.969 -6.602 1 78.94 472 PHE B CA 1
ATOM 8904 C C . PHE B 1 472 ? 14.547 23.344 -7.465 1 78.94 472 PHE B C 1
ATOM 8906 O O . PHE B 1 472 ? 15.719 23.703 -7.355 1 78.94 472 PHE B O 1
ATOM 8913 N N . PRO B 1 473 ? 14.188 22.375 -8.352 1 71.69 473 PRO B N 1
ATOM 8914 C CA . PRO B 1 473 ? 15.227 21.734 -9.164 1 71.69 473 PRO B CA 1
ATOM 8915 C C . PRO B 1 473 ? 15.961 22.734 -10.062 1 71.69 473 PRO B C 1
ATOM 8917 O O . PRO B 1 473 ? 17.094 22.484 -10.469 1 71.69 473 PRO B O 1
ATOM 8920 N N . PHE B 1 474 ? 15.398 23.891 -10.297 1 74.81 474 PHE B N 1
ATOM 8921 C CA . PHE B 1 474 ? 15.961 24.844 -11.242 1 74.81 474 PHE B CA 1
ATOM 8922 C C . PHE B 1 474 ? 16.703 25.953 -10.508 1 74.81 474 PHE B C 1
ATOM 8924 O O . PHE B 1 474 ? 17.375 26.781 -11.141 1 74.81 474 PHE B O 1
ATOM 8931 N N . LEU B 1 475 ? 16.562 25.938 -9.211 1 72.88 475 LEU B N 1
ATOM 8932 C CA . LEU B 1 475 ? 17.234 26.969 -8.43 1 72.88 475 LEU B CA 1
ATOM 8933 C C . LEU B 1 475 ? 18.75 26.766 -8.438 1 72.88 475 LEU B C 1
ATOM 8935 O O . LEU B 1 475 ? 19.5 27.734 -8.336 1 72.88 475 LEU B O 1
ATOM 8939 N N . LEU B 1 476 ? 19.031 25.5 -8.672 1 61.31 476 LEU B N 1
ATOM 8940 C CA . LEU B 1 476 ? 20.438 25.172 -8.5 1 61.31 476 LEU B CA 1
ATOM 8941 C C . LEU B 1 476 ? 21.125 25.031 -9.852 1 61.31 476 LEU B C 1
ATOM 8943 O O . LEU B 1 476 ? 22.344 24.828 -9.922 1 61.31 476 LEU B O 1
ATOM 8947 N N . LYS B 1 477 ? 20.375 25.219 -10.867 1 63.28 477 LYS B N 1
ATOM 8948 C CA . LYS B 1 477 ? 20.984 25.031 -12.18 1 63.28 477 LYS B CA 1
ATOM 8949 C C . LYS B 1 477 ? 21.859 26.234 -12.555 1 63.28 477 LYS B C 1
ATOM 8951 O O . LYS B 1 477 ? 21.531 27.375 -12.219 1 63.28 477 LYS B O 1
ATOM 8956 N N . LYS B 1 478 ? 23.141 25.953 -13.117 1 56.5 478 LYS B N 1
ATOM 8957 C CA . LYS B 1 478 ? 24.219 26.906 -13.398 1 56.5 478 LYS B CA 1
ATOM 8958 C C . LYS B 1 478 ? 23.75 28.016 -14.328 1 56.5 478 LYS B C 1
ATOM 8960 O O . LYS B 1 478 ? 24.219 29.156 -14.227 1 56.5 478 LYS B O 1
ATOM 8965 N N . ASN B 1 479 ? 22.906 27.641 -15.422 1 57.88 479 ASN B N 1
ATOM 8966 C CA . ASN B 1 479 ? 22.547 28.688 -16.375 1 57.88 479 ASN B CA 1
ATOM 8967 C C . ASN B 1 479 ? 21.422 29.562 -15.836 1 57.88 479 ASN B C 1
ATOM 8969 O O . ASN B 1 479 ? 20.25 29.391 -16.203 1 57.88 479 ASN B O 1
ATOM 8973 N N . SER B 1 480 ? 21.859 30.453 -14.945 1 62.94 480 SER B N 1
ATOM 8974 C CA . SER B 1 480 ? 21.047 31.172 -13.984 1 62.94 480 SER B CA 1
ATOM 8975 C C . SER B 1 480 ? 20.094 32.156 -14.688 1 62.94 480 SER B C 1
ATOM 8977 O O . SER B 1 480 ? 18.953 32.344 -14.25 1 62.94 480 SER B O 1
ATOM 8979 N N . ALA B 1 481 ? 20.5 32.5 -15.906 1 73.94 481 ALA B N 1
ATOM 8980 C CA . ALA B 1 481 ? 19.656 33.531 -16.453 1 73.94 481 ALA B CA 1
ATOM 8981 C C . ALA B 1 481 ? 18.344 32.969 -17 1 73.94 481 ALA B C 1
ATOM 8983 O O . ALA B 1 481 ? 17.297 33.594 -16.891 1 73.94 481 ALA B O 1
ATOM 8984 N N . GLN B 1 482 ? 18.391 31.734 -17.547 1 79.81 482 GLN B N 1
ATOM 8985 C CA . GLN B 1 482 ? 17.219 31.078 -18.109 1 79.81 482 GLN B CA 1
ATOM 8986 C C . GLN B 1 482 ? 16.203 30.734 -17.016 1 79.81 482 GLN B C 1
ATOM 8988 O O . GLN B 1 482 ? 15 30.688 -17.281 1 79.81 482 GLN B O 1
ATOM 8993 N N . PHE B 1 483 ? 16.75 30.609 -15.875 1 83.19 483 PHE B N 1
ATOM 8994 C CA . PHE B 1 483 ? 15.875 30.156 -14.805 1 83.19 483 PHE B CA 1
ATOM 8995 C C . PHE B 1 483 ? 15.664 31.266 -13.773 1 83.19 483 PHE B C 1
ATOM 8997 O O . PHE B 1 483 ? 15.359 30.984 -12.609 1 83.19 483 PHE B O 1
ATOM 9004 N N . ALA B 1 484 ? 15.828 32.531 -14.203 1 85.81 484 ALA B N 1
ATOM 9005 C CA . ALA B 1 484 ? 15.703 33.656 -13.297 1 85.81 484 ALA B CA 1
ATOM 9006 C C . ALA B 1 484 ? 14.297 33.75 -12.719 1 85.81 484 ALA B C 1
ATOM 9008 O O . ALA B 1 484 ? 14.117 34.156 -11.562 1 85.81 484 ALA B O 1
ATOM 9009 N N . TYR B 1 485 ? 13.359 33.438 -13.547 1 90.81 485 TYR B N 1
ATOM 9010 C CA . TYR B 1 485 ? 11.984 33.469 -13.055 1 90.81 485 TYR B CA 1
ATOM 9011 C C . TYR B 1 485 ? 11.789 32.469 -11.898 1 90.81 485 TYR B C 1
ATOM 9013 O O . TYR B 1 485 ? 11.117 32.812 -10.922 1 90.81 485 TYR B O 1
ATOM 9021 N N . SER B 1 486 ? 12.344 31.328 -12.062 1 88.31 486 SER B N 1
ATOM 9022 C CA . SER B 1 486 ? 12.219 30.312 -11.016 1 88.31 486 SER B CA 1
ATOM 9023 C C . SER B 1 486 ? 12.859 30.766 -9.711 1 88.31 486 SER B C 1
ATOM 9025 O O . SER B 1 486 ? 12.352 30.484 -8.633 1 88.31 486 SER B O 1
ATOM 9027 N N . HIS B 1 487 ? 13.922 31.484 -9.82 1 86.75 487 HIS B N 1
ATOM 9028 C CA . HIS B 1 487 ? 14.586 32 -8.633 1 86.75 487 HIS B CA 1
ATOM 9029 C C . HIS B 1 487 ? 13.727 33.062 -7.934 1 86.75 487 HIS B C 1
ATOM 9031 O O . HIS B 1 487 ? 13.523 33 -6.723 1 86.75 487 HIS B O 1
ATOM 9037 N N . SER B 1 488 ? 13.25 33.969 -8.695 1 91.62 488 SER B N 1
ATOM 9038 C CA . SER B 1 488 ? 12.43 35.031 -8.133 1 91.62 488 SER B CA 1
ATOM 9039 C C . SER B 1 488 ? 11.125 34.469 -7.559 1 91.62 488 SER B C 1
ATOM 9041 O O . SER B 1 488 ? 10.688 34.906 -6.488 1 91.62 488 SER B O 1
ATOM 9043 N N . ARG B 1 489 ? 10.555 33.594 -8.32 1 93.88 489 ARG B N 1
ATOM 9044 C CA . ARG B 1 489 ? 9.297 32.969 -7.898 1 93.88 489 ARG B CA 1
ATOM 9045 C C . ARG B 1 489 ? 9.477 32.188 -6.613 1 93.88 489 ARG B C 1
ATOM 9047 O O . ARG B 1 489 ? 8.633 32.25 -5.715 1 93.88 489 ARG B O 1
ATOM 9054 N N . ALA B 1 490 ? 10.523 31.438 -6.539 1 90.81 490 ALA B N 1
ATOM 9055 C CA . ALA B 1 490 ? 10.812 30.641 -5.344 1 90.81 490 ALA B CA 1
ATOM 9056 C C . ALA B 1 490 ? 11.062 31.531 -4.137 1 90.81 490 ALA B C 1
ATOM 9058 O O . ALA B 1 490 ? 10.602 31.25 -3.031 1 90.81 490 ALA B O 1
ATOM 9059 N N . LEU B 1 491 ? 11.789 32.625 -4.348 1 93 491 LEU B N 1
ATOM 9060 C CA . LEU B 1 491 ? 12.102 33.562 -3.264 1 93 491 LEU B CA 1
ATOM 9061 C C . LEU B 1 491 ? 10.836 34.25 -2.766 1 93 491 LEU B C 1
ATOM 9063 O O . LEU B 1 491 ? 10.633 34.375 -1.557 1 93 491 LEU B O 1
ATOM 9067 N N . GLU B 1 492 ? 10.047 34.656 -3.639 1 95.88 492 GLU B N 1
ATOM 9068 C CA . GLU B 1 492 ? 8.789 35.312 -3.279 1 95.88 492 GLU B CA 1
ATOM 9069 C C . GLU B 1 492 ? 7.883 34.344 -2.504 1 95.88 492 GLU B C 1
ATOM 9071 O O . GLU B 1 492 ? 7.336 34.719 -1.463 1 95.88 492 GLU B O 1
ATOM 9076 N N . SER B 1 493 ? 7.734 33.219 -3.059 1 95.56 493 SER B N 1
ATOM 9077 C CA . SER B 1 493 ? 6.883 32.219 -2.424 1 95.56 493 SER B CA 1
ATOM 9078 C C . SER B 1 493 ? 7.418 31.828 -1.049 1 95.56 493 SER B C 1
ATOM 9080 O O . SER B 1 493 ? 6.645 31.641 -0.106 1 95.56 493 SER B O 1
ATOM 9082 N N . ALA B 1 494 ? 8.695 31.688 -0.942 1 95.31 494 ALA B N 1
ATOM 9083 C CA . ALA B 1 494 ? 9.312 31.312 0.331 1 95.31 494 ALA B CA 1
ATOM 9084 C C . ALA B 1 494 ? 9.078 32.406 1.384 1 95.31 494 ALA B C 1
ATOM 9086 O O . ALA B 1 494 ? 8.742 32.094 2.531 1 95.31 494 ALA B O 1
ATOM 9087 N N . THR B 1 495 ? 9.266 33.625 0.982 1 97.06 495 THR B N 1
ATOM 9088 C CA . THR B 1 495 ? 9.078 34.75 1.899 1 97.06 495 THR B CA 1
ATOM 9089 C C . THR B 1 495 ? 7.625 34.812 2.363 1 97.06 495 THR B C 1
ATOM 9091 O O . THR B 1 495 ? 7.355 34.969 3.557 1 97.06 495 THR B O 1
ATOM 9094 N N . LEU B 1 496 ? 6.75 34.688 1.447 1 96.31 496 LEU B N 1
ATOM 9095 C CA . LEU B 1 496 ? 5.332 34.75 1.784 1 96.31 496 LEU B CA 1
ATOM 9096 C C . LEU B 1 496 ? 4.941 33.562 2.676 1 96.31 496 LEU B C 1
ATOM 9098 O O . LEU B 1 496 ? 4.215 33.75 3.658 1 96.31 496 LEU B O 1
ATOM 9102 N N . ALA B 1 497 ? 5.375 32.375 2.357 1 95.62 497 ALA B N 1
ATOM 9103 C CA . ALA B 1 497 ? 5.074 31.172 3.133 1 95.62 497 ALA B CA 1
ATOM 9104 C C . ALA B 1 497 ? 5.566 31.312 4.57 1 95.62 497 ALA B C 1
ATOM 9106 O O . ALA B 1 497 ? 4.844 30.984 5.516 1 95.62 497 ALA B O 1
ATOM 9107 N N . LEU B 1 498 ? 6.777 31.797 4.703 1 95.81 498 LEU B N 1
ATOM 9108 C CA . LEU B 1 498 ? 7.359 31.906 6.035 1 95.81 498 LEU B CA 1
ATOM 9109 C C . LEU B 1 498 ? 6.648 32.969 6.855 1 95.81 498 LEU B C 1
ATOM 9111 O O . LEU B 1 498 ? 6.492 32.844 8.07 1 95.81 498 LEU B O 1
ATOM 9115 N N . ASN B 1 499 ? 6.262 34.031 6.191 1 95.81 499 ASN B N 1
ATOM 9116 C CA . ASN B 1 499 ? 5.48 35.062 6.895 1 95.81 499 ASN B CA 1
ATOM 9117 C C . ASN B 1 499 ? 4.152 34.5 7.395 1 95.81 499 ASN B C 1
ATOM 9119 O O . ASN B 1 499 ? 3.74 34.781 8.516 1 95.81 499 ASN B O 1
ATOM 9123 N N . GLN B 1 500 ? 3.551 33.812 6.57 1 94.25 500 GLN B N 1
ATOM 9124 C CA . GLN B 1 500 ? 2.275 33.219 6.941 1 94.25 500 GLN B CA 1
ATOM 9125 C C . GLN B 1 500 ? 2.459 32.188 8.047 1 94.25 500 GLN B C 1
ATOM 9127 O O . GLN B 1 500 ? 1.648 32.094 8.969 1 94.25 500 GLN B O 1
ATOM 9132 N N . LEU B 1 501 ? 3.469 31.391 7.914 1 92.81 501 LEU B N 1
ATOM 9133 C CA . LEU B 1 501 ? 3.762 30.406 8.945 1 92.81 501 LEU B CA 1
ATOM 9134 C C . LEU B 1 501 ? 4.027 31.094 10.289 1 92.81 501 LEU B C 1
ATOM 9136 O O . LEU B 1 501 ? 3.584 30.609 11.328 1 92.81 501 LEU B O 1
ATOM 9140 N N . TYR B 1 502 ? 4.797 32.125 10.219 1 92.69 502 TYR B N 1
ATOM 9141 C CA . TYR B 1 502 ? 5.086 32.875 11.445 1 92.69 502 TYR B CA 1
ATOM 9142 C C . TYR B 1 502 ? 3.807 33.375 12.078 1 92.69 502 TYR B C 1
ATOM 9144 O O . TYR B 1 502 ? 3.648 33.344 13.305 1 92.69 502 TYR B O 1
ATOM 9152 N N . GLU B 1 503 ? 2.943 33.844 11.273 1 92.56 503 GLU B N 1
ATOM 9153 C CA . GLU B 1 503 ? 1.663 34.344 11.789 1 92.56 503 GLU B CA 1
ATOM 9154 C C . GLU B 1 503 ? 0.865 33.188 12.422 1 92.56 503 GLU B C 1
ATOM 9156 O O . GLU B 1 503 ? 0.277 33.375 13.492 1 92.56 503 GLU B O 1
ATOM 9161 N N . LEU B 1 504 ? 0.833 32.125 11.805 1 91.31 504 LEU B N 1
ATOM 9162 C CA . LEU B 1 504 ? 0.113 30.953 12.305 1 91.31 504 LEU B CA 1
ATOM 9163 C C . LEU B 1 504 ? 0.711 30.469 13.625 1 91.31 504 LEU B C 1
ATOM 9165 O O . LEU B 1 504 ? -0.018 30.047 14.523 1 91.31 504 LEU B O 1
ATOM 9169 N N . GLY B 1 505 ? 1.953 30.562 13.75 1 87.69 505 GLY B N 1
ATOM 9170 C CA . GLY B 1 505 ? 2.643 30.016 14.906 1 87.69 505 GLY B CA 1
ATOM 9171 C C . GLY B 1 505 ? 2.727 30.984 16.078 1 87.69 505 GLY B C 1
ATOM 9172 O O . GLY B 1 505 ? 2.824 30.562 17.219 1 87.69 505 GLY B O 1
ATOM 9173 N N . SER B 1 506 ? 2.721 32.219 15.797 1 88.44 506 SER B N 1
ATOM 9174 C CA . SER B 1 506 ? 2.941 33.219 16.844 1 88.44 506 SER B CA 1
ATOM 9175 C C . SER B 1 506 ? 1.619 33.75 17.406 1 88.44 506 SER B C 1
ATOM 9177 O O . SER B 1 506 ? 1.559 34.188 18.547 1 88.44 506 SER B O 1
ATOM 9179 N N . ASN B 1 507 ? 0.597 33.625 16.625 1 89.5 507 ASN B N 1
ATOM 9180 C CA . ASN B 1 507 ? -0.7 34.125 17.094 1 89.5 507 ASN B CA 1
ATOM 9181 C C . ASN B 1 507 ? -1.308 33.188 18.141 1 89.5 507 ASN B C 1
ATOM 9183 O O . ASN B 1 507 ? -1.608 32.031 17.844 1 89.5 507 ASN B O 1
ATOM 9187 N N . PRO B 1 508 ? -1.542 33.625 19.312 1 89.12 508 PRO B N 1
ATOM 9188 C CA . PRO B 1 508 ? -2.072 32.781 20.375 1 89.12 508 PRO B CA 1
ATOM 9189 C C . PRO B 1 508 ? -3.459 32.25 20.062 1 89.12 508 PRO B C 1
ATOM 9191 O O . PRO B 1 508 ? -3.836 31.188 20.578 1 89.12 508 PRO B O 1
ATOM 9194 N N . GLU B 1 509 ? -4.133 32.938 19.188 1 88.44 509 GLU B N 1
ATOM 9195 C CA . GLU B 1 509 ? -5.469 32.5 18.828 1 88.44 509 GLU B CA 1
ATOM 9196 C C . GLU B 1 509 ? -5.406 31.141 18.109 1 88.44 509 GLU B C 1
ATOM 9198 O O . GLU B 1 509 ? -6.359 30.359 18.172 1 88.44 509 GLU B O 1
ATOM 9203 N N . TYR B 1 510 ? -4.324 30.953 17.5 1 90.25 510 TYR B N 1
ATOM 9204 C CA . TYR B 1 510 ? -4.199 29.75 16.688 1 90.25 510 TYR B CA 1
ATOM 9205 C C . TYR B 1 510 ? -3.406 28.688 17.438 1 90.25 510 TYR B C 1
ATOM 9207 O O . TYR B 1 510 ? -3.08 27.641 16.875 1 90.25 510 TYR B O 1
ATOM 9215 N N . SER B 1 511 ? -3.146 28.859 18.719 1 87.19 511 SER B N 1
ATOM 9216 C CA . SER B 1 511 ? -2.258 27.984 19.484 1 87.19 511 SER B CA 1
ATOM 9217 C C . SER B 1 511 ? -2.812 26.578 19.578 1 87.19 511 SER B C 1
ATOM 9219 O O . SER B 1 511 ? -2.049 25.609 19.625 1 87.19 511 SER B O 1
ATOM 9221 N N . LYS B 1 512 ? -4.125 26.391 19.578 1 88.88 512 LYS B N 1
ATOM 9222 C CA . LYS B 1 512 ? -4.727 25.078 19.719 1 88.88 512 LYS B CA 1
ATOM 9223 C C . LYS B 1 512 ? -4.461 24.219 18.484 1 88.88 512 LYS B C 1
ATOM 9225 O O . LYS B 1 512 ? -4.492 22.984 18.562 1 88.88 512 LYS B O 1
ATOM 9230 N N . TYR B 1 513 ? -4.141 24.844 17.359 1 89.5 513 TYR B N 1
ATOM 9231 C CA . TYR B 1 513 ? -3.914 24.109 16.109 1 89.5 513 TYR B CA 1
ATOM 9232 C C . TYR B 1 513 ? -2.438 24.094 15.742 1 89.5 513 TYR B C 1
ATOM 9234 O O . TYR B 1 513 ? -2.068 23.688 14.641 1 89.5 513 TYR B O 1
ATOM 9242 N N . SER B 1 514 ? -1.507 24.5 16.641 1 83.31 514 SER B N 1
ATOM 9243 C CA . SER B 1 514 ? -0.087 24.672 16.344 1 83.31 514 SER B CA 1
ATOM 9244 C C . SER B 1 514 ? 0.574 23.344 16.016 1 83.31 514 SER B C 1
ATOM 9246 O O . SER B 1 514 ? 1.541 23.297 15.25 1 83.31 514 SER B O 1
ATOM 9248 N N . TRP B 1 515 ? -0.005 22.219 16.531 1 83.62 515 TRP B N 1
ATOM 9249 C CA . TRP B 1 515 ? 0.583 20.906 16.297 1 83.62 515 TRP B CA 1
ATOM 9250 C C . TRP B 1 515 ? 0.55 20.547 14.812 1 83.62 515 TRP B C 1
ATOM 9252 O O . TRP B 1 515 ? 1.432 19.844 14.32 1 83.62 515 TRP B O 1
ATOM 9262 N N . TYR B 1 516 ? -0.421 20.953 14.086 1 87.75 516 TYR B N 1
ATOM 9263 C CA . TYR B 1 516 ? -0.665 20.609 12.688 1 87.75 516 TYR B CA 1
ATOM 9264 C C . TYR B 1 516 ? 0.318 21.328 11.773 1 87.75 516 TYR B C 1
ATOM 9266 O O . TYR B 1 516 ? 0.6 20.859 10.664 1 87.75 516 TYR B O 1
ATOM 9274 N N . LEU B 1 517 ? 0.837 22.5 12.242 1 80.19 517 LEU B N 1
ATOM 9275 C CA . LEU B 1 517 ? 1.752 23.297 11.438 1 80.19 517 LEU B CA 1
ATOM 9276 C C . LEU B 1 517 ? 3.02 22.516 11.117 1 80.19 517 LEU B C 1
ATOM 9278 O O . LEU B 1 517 ? 3.605 22.672 10.039 1 80.19 517 LEU B O 1
ATOM 9282 N N . TRP B 1 518 ? 3.338 21.578 11.883 1 75.38 518 TRP B N 1
ATOM 9283 C CA . TRP B 1 518 ? 4.605 20.875 11.742 1 75.38 518 TRP B CA 1
ATOM 9284 C C . TRP B 1 518 ? 4.465 19.672 10.812 1 75.38 518 TRP B C 1
ATOM 9286 O O . TRP B 1 518 ? 5.457 19.031 10.469 1 75.38 518 TRP B O 1
ATOM 9296 N N . ARG B 1 519 ? 3.307 19.453 10.391 1 80.31 519 ARG B N 1
ATOM 9297 C CA . ARG B 1 519 ? 3.088 18.5 9.305 1 80.31 519 ARG B CA 1
ATOM 9298 C C . ARG B 1 519 ? 3.678 19.016 8 1 80.31 519 ARG B C 1
ATOM 9300 O O . ARG B 1 519 ? 4.07 18.219 7.137 1 80.31 519 ARG B O 1
ATOM 9307 N N . TYR B 1 520 ? 3.723 20.297 7.906 1 82.75 520 TYR B N 1
ATOM 9308 C CA . TYR B 1 520 ? 4.285 20.953 6.73 1 82.75 520 TYR B CA 1
ATOM 9309 C C . TYR B 1 520 ? 5.465 21.844 7.113 1 82.75 520 TYR B C 1
ATOM 9311 O O . TYR B 1 520 ? 5.363 23.078 7.09 1 82.75 520 TYR B O 1
ATOM 9319 N N . PRO B 1 521 ? 6.543 21.156 7.324 1 76.5 521 PRO B N 1
ATOM 9320 C CA . PRO B 1 521 ? 7.688 21.922 7.824 1 76.5 521 PRO B CA 1
ATOM 9321 C C . PRO B 1 521 ? 8.227 22.922 6.793 1 76.5 521 PRO B C 1
ATOM 9323 O O . PRO B 1 521 ? 8.156 22.656 5.586 1 76.5 521 PRO B O 1
ATOM 9326 N N . PRO B 1 522 ? 8.711 24 7.301 1 82.88 522 PRO B N 1
ATOM 9327 C CA . PRO B 1 522 ? 9.211 25.062 6.418 1 82.88 522 PRO B CA 1
ATOM 9328 C C . PRO B 1 522 ? 10.641 24.812 5.949 1 82.88 522 PRO B C 1
ATOM 9330 O O . PRO B 1 522 ? 11.43 25.75 5.828 1 82.88 522 PRO B O 1
ATOM 9333 N N . PHE B 1 523 ? 10.984 23.672 5.691 1 78.31 523 PHE B N 1
ATOM 9334 C CA . PHE B 1 523 ? 12.375 23.391 5.34 1 78.31 523 PHE B CA 1
ATOM 9335 C C . PHE B 1 523 ? 12.727 24 3.99 1 78.31 523 PHE B C 1
ATOM 9337 O O . PHE B 1 523 ? 13.719 24.719 3.869 1 78.31 523 PHE B O 1
ATOM 9344 N N . HIS B 1 524 ? 11.891 23.797 3.041 1 82.69 524 HIS B N 1
ATOM 9345 C CA . HIS B 1 524 ? 12.188 24.266 1.693 1 82.69 524 HIS B CA 1
ATOM 9346 C C . HIS B 1 524 ? 12.203 25.797 1.639 1 82.69 524 HIS B C 1
ATOM 9348 O O . HIS B 1 524 ? 13.133 26.391 1.087 1 82.69 524 HIS B O 1
ATOM 9354 N N . PRO B 1 525 ? 11.25 26.359 2.25 1 89.25 525 PRO B N 1
ATOM 9355 C CA . PRO B 1 525 ? 11.289 27.828 2.221 1 89.25 525 PRO B CA 1
ATOM 9356 C C . PRO B 1 525 ? 12.508 28.391 2.939 1 89.25 525 PRO B C 1
ATOM 9358 O O . PRO B 1 525 ? 13.086 29.391 2.486 1 89.25 525 PRO B O 1
ATOM 9361 N N . CYS B 1 526 ? 12.875 27.828 3.996 1 87.31 526 CYS B N 1
ATOM 9362 C CA . CYS B 1 526 ? 14.047 28.297 4.723 1 87.31 526 CYS B CA 1
ATOM 9363 C C . CYS B 1 526 ? 15.312 28.109 3.893 1 87.31 526 CYS B C 1
ATOM 9365 O O . CYS B 1 526 ? 16.172 29 3.857 1 87.31 526 CYS B O 1
ATOM 9367 N N . ILE B 1 527 ? 15.398 27.031 3.236 1 82.75 527 ILE B N 1
ATOM 9368 C CA . ILE B 1 527 ? 16.578 26.719 2.424 1 82.75 527 ILE B CA 1
ATOM 9369 C C . ILE B 1 527 ? 16.672 27.719 1.269 1 82.75 527 ILE B C 1
ATOM 9371 O O . ILE B 1 527 ? 17.766 28.156 0.916 1 82.75 527 ILE B O 1
ATOM 9375 N N . VAL B 1 528 ? 15.594 28.031 0.687 1 86.69 528 VAL B N 1
ATOM 9376 C CA . VAL B 1 528 ? 15.57 28.984 -0.423 1 86.69 528 VAL B CA 1
ATOM 9377 C C . VAL B 1 528 ? 16.109 30.328 0.043 1 86.69 528 VAL B C 1
ATOM 9379 O O . VAL B 1 528 ? 16.891 30.969 -0.655 1 86.69 528 VAL B O 1
ATOM 9382 N N . LEU B 1 529 ? 15.672 30.766 1.204 1 90.62 529 LEU B N 1
ATOM 9383 C CA . LEU B 1 529 ? 16.141 32.031 1.731 1 90.62 529 LEU B CA 1
ATOM 9384 C C . LEU B 1 529 ? 17.625 31.984 2.051 1 90.62 529 LEU B C 1
ATOM 9386 O O . LEU B 1 529 ? 18.359 32.938 1.783 1 90.62 529 LEU B O 1
ATOM 9390 N N . LEU B 1 530 ? 18.047 30.906 2.6 1 84 530 LEU B N 1
ATOM 9391 C CA . LEU B 1 530 ? 19.453 30.75 2.938 1 84 530 LEU B CA 1
ATOM 9392 C C . LEU B 1 530 ? 20.312 30.766 1.683 1 84 530 LEU B C 1
ATOM 9394 O O . LEU B 1 530 ? 21.391 31.375 1.668 1 84 530 LEU B O 1
ATOM 9398 N N . LEU B 1 531 ? 19.828 30.094 0.665 1 78.62 531 LEU B N 1
ATOM 9399 C CA . LEU B 1 531 ? 20.562 30.047 -0.599 1 78.62 531 LEU B CA 1
ATOM 9400 C C . LEU B 1 531 ? 20.625 31.438 -1.225 1 78.62 531 LEU B C 1
ATOM 9402 O O . LEU B 1 531 ? 21.656 31.812 -1.79 1 78.62 531 LEU B O 1
ATOM 9406 N N . ASP B 1 532 ? 19.609 32.156 -1.142 1 84.56 532 ASP B N 1
ATOM 9407 C CA . ASP B 1 532 ? 19.562 33.531 -1.699 1 84.56 532 ASP B CA 1
ATOM 9408 C C . ASP B 1 532 ? 20.516 34.438 -0.945 1 84.56 532 ASP B C 1
ATOM 9410 O O . ASP B 1 532 ? 21.141 35.344 -1.543 1 84.56 532 ASP B O 1
ATOM 9414 N N . LEU B 1 533 ? 20.609 34.25 0.321 1 86.38 533 LEU B N 1
ATOM 9415 C CA . LEU B 1 533 ? 21.516 35.062 1.148 1 86.38 533 LEU B CA 1
ATOM 9416 C C . LEU B 1 533 ? 22.969 34.75 0.815 1 86.38 533 LEU B C 1
ATOM 9418 O O . LEU B 1 533 ? 23.797 35.656 0.745 1 86.38 533 LEU B O 1
ATOM 9422 N N . LEU B 1 534 ? 23.188 33.531 0.567 1 77.44 534 LEU B N 1
ATOM 9423 C CA . LEU B 1 534 ? 24.547 33.094 0.256 1 77.44 534 LEU B CA 1
ATOM 9424 C C . LEU B 1 534 ? 24.984 33.625 -1.105 1 77.44 534 LEU B C 1
ATOM 9426 O O . LEU B 1 534 ? 26.172 33.938 -1.313 1 77.44 534 LEU B O 1
ATOM 9430 N N . ASN B 1 535 ? 24.031 33.688 -1.972 1 75 535 ASN B N 1
ATOM 9431 C CA . ASN B 1 535 ? 24.375 34.094 -3.332 1 75 535 ASN B CA 1
ATOM 9432 C C . ASN B 1 535 ? 24.266 35.625 -3.506 1 75 535 ASN B C 1
ATOM 9434 O O . ASN B 1 535 ? 24.547 36.125 -4.586 1 75 535 ASN B O 1
ATOM 9438 N N . SER B 1 536 ? 23.891 36.219 -2.436 1 78.94 536 SER B N 1
ATOM 9439 C CA . SER B 1 536 ? 23.75 37.656 -2.533 1 78.94 536 SER B CA 1
ATOM 9440 C C . SER B 1 536 ? 25.109 38.344 -2.686 1 78.94 536 SER B C 1
ATOM 9442 O O . SER B 1 536 ? 26.094 37.938 -2.041 1 78.94 536 SER B O 1
ATOM 9444 N N . GLN B 1 537 ? 25.219 39.188 -3.615 1 77.31 537 GLN B N 1
ATOM 9445 C CA . GLN B 1 537 ? 26.453 39.938 -3.85 1 77.31 537 GLN B CA 1
ATOM 9446 C C . GLN B 1 537 ? 26.562 41.125 -2.889 1 77.31 537 GLN B C 1
ATOM 9448 O O . GLN B 1 537 ? 27.656 41.656 -2.666 1 77.31 537 GLN B O 1
ATOM 9453 N N . LYS B 1 538 ? 25.516 41.5 -2.271 1 81.69 538 LYS B N 1
ATOM 9454 C CA . LYS B 1 538 ? 25.5 42.625 -1.346 1 81.69 538 LYS B CA 1
ATOM 9455 C C . LYS B 1 538 ? 25.844 42.188 0.072 1 81.69 538 LYS B C 1
ATOM 9457 O O . LYS B 1 538 ? 25.703 41 0.41 1 81.69 538 LYS B O 1
ATOM 9462 N N . ILE B 1 539 ? 26.406 43.094 0.752 1 82.12 539 ILE B N 1
ATOM 9463 C CA . ILE B 1 539 ? 26.656 42.812 2.162 1 82.12 539 ILE B CA 1
ATOM 9464 C C . ILE B 1 539 ? 25.344 42.688 2.912 1 82.12 539 ILE B C 1
ATOM 9466 O O . ILE B 1 539 ? 24.453 43.531 2.783 1 82.12 539 ILE B O 1
ATOM 9470 N N . ILE B 1 540 ? 25.203 41.656 3.529 1 88.5 540 ILE B N 1
ATOM 9471 C CA . ILE B 1 540 ? 23.984 41.375 4.254 1 88.5 540 ILE B CA 1
ATOM 9472 C C . ILE B 1 540 ? 24.141 41.719 5.727 1 88.5 540 ILE B C 1
ATOM 9474 O O . ILE B 1 540 ? 25.125 41.344 6.363 1 88.5 540 ILE B O 1
ATOM 9478 N N . TYR B 1 541 ? 23.156 42.531 6.242 1 87 541 TYR B N 1
ATOM 9479 C CA . TYR B 1 541 ? 23.156 42.906 7.652 1 87 541 TYR B CA 1
ATOM 9480 C C . TYR B 1 541 ? 22.062 42.188 8.422 1 87 541 TYR B C 1
ATOM 9482 O O . TYR B 1 541 ? 21.219 41.5 7.82 1 87 541 TYR B O 1
ATOM 9490 N N . LEU B 1 542 ? 22.062 42.375 9.719 1 85.75 542 LEU B N 1
ATOM 9491 C CA . LEU B 1 542 ? 21.141 41.688 10.609 1 85.75 542 LEU B CA 1
ATOM 9492 C C . LEU B 1 542 ? 19.703 42.188 10.367 1 85.75 542 LEU B C 1
ATOM 9494 O O . LEU B 1 542 ? 18.75 41.469 10.664 1 85.75 542 LEU B O 1
ATOM 9498 N N . ASP B 1 543 ? 19.625 43.375 9.758 1 88.69 543 ASP B N 1
ATOM 9499 C CA . ASP B 1 543 ? 18.297 43.938 9.555 1 88.69 543 ASP B CA 1
ATOM 9500 C C . ASP B 1 543 ? 17.734 43.531 8.195 1 88.69 543 ASP B C 1
ATOM 9502 O O . ASP B 1 543 ? 16.609 43.938 7.84 1 88.69 543 ASP B O 1
ATOM 9506 N N . ASP B 1 544 ? 18.5 42.781 7.527 1 92.12 544 ASP B N 1
ATOM 9507 C CA . ASP B 1 544 ? 17.969 42.219 6.273 1 92.12 544 ASP B CA 1
ATOM 9508 C C . ASP B 1 544 ? 16.688 41.438 6.508 1 92.12 544 ASP B C 1
ATOM 9510 O O . ASP B 1 544 ? 16.609 40.625 7.434 1 92.12 544 ASP B O 1
ATOM 9514 N N . GLU B 1 545 ? 15.688 41.688 5.711 1 92.31 545 GLU B N 1
ATOM 9515 C CA . GLU B 1 545 ? 14.367 41.094 5.879 1 92.31 545 GLU B CA 1
ATOM 9516 C C . GLU B 1 545 ? 14.445 39.562 5.922 1 92.31 545 GLU B C 1
ATOM 9518 O O . GLU B 1 545 ? 13.695 38.906 6.66 1 92.31 545 GLU B O 1
ATOM 9523 N N . ARG B 1 546 ? 15.312 39.062 5.148 1 93.25 546 ARG B N 1
ATOM 9524 C CA . ARG B 1 546 ? 15.445 37.594 5.098 1 93.25 546 ARG B CA 1
ATOM 9525 C C . ARG B 1 546 ? 16.047 37.062 6.391 1 93.25 546 ARG B C 1
ATOM 9527 O O . ARG B 1 546 ? 15.609 36.031 6.898 1 93.25 546 ARG B O 1
ATOM 9534 N N . VAL B 1 547 ? 17.016 37.688 6.852 1 93.31 547 VAL B N 1
ATOM 9535 C CA . VAL B 1 547 ? 17.656 37.312 8.094 1 93.31 547 VAL B CA 1
ATOM 9536 C C . VAL B 1 547 ? 16.672 37.406 9.25 1 93.31 547 VAL B C 1
ATOM 9538 O O . VAL B 1 547 ? 16.562 36.469 10.07 1 93.31 547 VAL B O 1
ATOM 9541 N N . VAL B 1 548 ? 15.938 38.469 9.273 1 94.06 548 VAL B N 1
ATOM 9542 C CA . VAL B 1 548 ? 14.953 38.688 10.328 1 94.06 548 VAL B CA 1
ATOM 9543 C C . VAL B 1 548 ? 13.883 37.594 10.273 1 94.06 548 VAL B C 1
ATOM 9545 O O . VAL B 1 548 ? 13.492 37.031 11.305 1 94.06 548 VAL B O 1
ATOM 9548 N N . LEU B 1 549 ? 13.406 37.344 9.117 1 95.06 549 LEU B N 1
ATOM 9549 C CA . LEU B 1 549 ? 12.367 36.344 8.93 1 95.06 549 LEU B CA 1
ATOM 9550 C C . LEU B 1 549 ? 12.852 34.969 9.367 1 95.06 549 LEU B C 1
ATOM 9552 O O . LEU B 1 549 ? 12.125 34.219 10.031 1 95.06 549 LEU B O 1
ATOM 9556 N N . LEU B 1 550 ? 14.031 34.562 9.008 1 92.81 550 LEU B N 1
ATOM 9557 C CA . LEU B 1 550 ? 14.594 33.281 9.406 1 92.81 550 LEU B CA 1
ATOM 9558 C C . LEU B 1 550 ? 14.734 33.188 10.922 1 92.81 550 LEU B C 1
ATOM 9560 O O . LEU B 1 550 ? 14.414 32.156 11.523 1 92.81 550 LEU B O 1
ATOM 9564 N N . ASN B 1 551 ? 15.148 34.25 11.508 1 90.12 551 ASN B N 1
ATOM 9565 C CA . ASN B 1 551 ? 15.273 34.25 12.961 1 90.12 551 ASN B CA 1
ATOM 9566 C C . ASN B 1 551 ? 13.914 34.094 13.641 1 90.12 551 ASN B C 1
ATOM 9568 O O . ASN B 1 551 ? 13.805 33.438 14.672 1 90.12 551 ASN B O 1
ATOM 9572 N N . LYS B 1 552 ? 12.945 34.75 13.062 1 89.94 552 LYS B N 1
ATOM 9573 C CA . LYS B 1 552 ? 11.586 34.625 13.578 1 89.94 552 LYS B CA 1
ATOM 9574 C C . LYS B 1 552 ? 11.117 33.188 13.523 1 89.94 552 LYS B C 1
ATOM 9576 O O . LYS B 1 552 ? 10.578 32.656 14.5 1 89.94 552 LYS B O 1
ATOM 9581 N N . ILE B 1 553 ? 11.312 32.562 12.461 1 89.94 553 ILE B N 1
ATOM 9582 C CA . ILE B 1 553 ? 10.859 31.172 12.266 1 89.94 553 ILE B CA 1
ATOM 9583 C C . ILE B 1 553 ? 11.617 30.25 13.211 1 89.94 553 ILE B C 1
ATOM 9585 O O . ILE B 1 553 ? 11.031 29.328 13.797 1 89.94 553 ILE B O 1
ATOM 9589 N N . PHE B 1 554 ? 12.898 30.438 13.367 1 84.88 554 PHE B N 1
ATOM 9590 C CA . PHE B 1 554 ? 13.719 29.578 14.211 1 84.88 554 PHE B CA 1
ATOM 9591 C C . PHE B 1 554 ? 13.359 29.766 15.68 1 84.88 554 PHE B C 1
ATOM 9593 O O . PHE B 1 554 ? 13.594 28.891 16.5 1 84.88 554 PHE B O 1
ATOM 9600 N N . SER B 1 555 ? 12.711 30.812 15.969 1 83.69 555 SER B N 1
ATOM 9601 C CA . SER B 1 555 ? 12.273 31.047 17.344 1 83.69 555 SER B CA 1
ATOM 9602 C C . SER B 1 555 ? 10.984 30.281 17.641 1 83.69 555 SER B C 1
ATOM 9604 O O . SER B 1 555 ? 10.656 30.062 18.812 1 83.69 555 SER B O 1
ATOM 9606 N N . LEU B 1 556 ? 10.219 30.031 16.578 1 78.75 556 LEU B N 1
ATOM 9607 C CA . LEU B 1 556 ? 8.961 29.312 16.75 1 78.75 556 LEU B CA 1
ATOM 9608 C C . LEU B 1 556 ? 9.211 27.844 17.047 1 78.75 556 LEU B C 1
ATOM 9610 O O . LEU B 1 556 ? 8.359 27.156 17.641 1 78.75 556 LEU B O 1
ATOM 9614 N N . PHE B 1 557 ? 10.195 27.25 16.5 1 66.75 557 PHE B N 1
ATOM 9615 C CA . PHE B 1 557 ? 10.391 25.797 16.562 1 66.75 557 PHE B CA 1
ATOM 9616 C C . PHE B 1 557 ? 10.758 25.375 17.984 1 66.75 557 PHE B C 1
ATOM 9618 O O . PHE B 1 557 ? 11.703 25.906 18.578 1 66.75 557 PHE B O 1
ATOM 9625 N N . PRO B 1 558 ? 9.594 24.844 18.625 1 56.94 558 PRO B N 1
ATOM 9626 C CA . PRO B 1 558 ? 9.805 24.453 20.016 1 56.94 558 PRO B CA 1
ATOM 9627 C C . PRO B 1 558 ? 10.93 23.438 20.188 1 56.94 558 PRO B C 1
ATOM 9629 O O . PRO B 1 558 ? 11.172 22.625 19.297 1 56.94 558 PRO B O 1
ATOM 9632 N N . ARG B 1 559 ? 11.977 23.672 21.047 1 45.75 559 ARG B N 1
ATOM 9633 C CA . ARG B 1 559 ? 12.977 22.719 21.531 1 45.75 559 ARG B CA 1
ATOM 9634 C C . ARG B 1 559 ? 12.367 21.344 21.734 1 45.75 559 ARG B C 1
ATOM 9636 O O . ARG B 1 559 ? 13.023 20.312 21.531 1 45.75 559 ARG B O 1
ATOM 9643 N N . SER B 1 560 ? 11.328 21.188 22.469 1 42.09 560 SER B N 1
ATOM 9644 C CA . SER B 1 560 ? 10.875 20.016 23.203 1 42.09 560 SER B CA 1
ATOM 9645 C C . SER B 1 560 ? 9.984 19.125 22.344 1 42.09 560 SER B C 1
ATOM 9647 O O . SER B 1 560 ? 9.289 18.266 22.859 1 42.09 560 SER B O 1
ATOM 9649 N N . SER B 1 561 ? 9.734 19.578 21.047 1 44.75 561 SER B N 1
ATOM 9650 C CA . SER B 1 561 ? 8.664 18.656 20.688 1 44.75 561 SER B CA 1
ATOM 9651 C C . SER B 1 561 ? 9.188 17.234 20.531 1 44.75 561 SER B C 1
ATOM 9653 O O . SER B 1 561 ? 10.312 17.016 20.078 1 44.75 561 SER B O 1
ATOM 9655 N N . GLY B 1 562 ? 8.93 16.438 21.438 1 44.16 562 GLY B N 1
ATOM 9656 C CA . GLY B 1 562 ? 9.125 15 21.5 1 44.16 562 GLY B CA 1
ATOM 9657 C C . GLY B 1 562 ? 9.148 14.336 20.141 1 44.16 562 GLY B C 1
ATOM 9658 O O . GLY B 1 562 ? 9.117 13.109 20.031 1 44.16 562 GLY B O 1
ATOM 9659 N N . LYS B 1 563 ? 9.039 15.164 19.031 1 50.38 563 LYS B N 1
ATOM 9660 C CA . LYS B 1 563 ? 8.961 14.453 17.766 1 50.38 563 LYS B CA 1
ATOM 9661 C C . LYS B 1 563 ? 10.344 14.305 17.125 1 50.38 563 LYS B C 1
ATOM 9663 O O . LYS B 1 563 ? 11.016 15.297 16.844 1 50.38 563 LYS B O 1
ATOM 9668 N N . GLU B 1 564 ? 10.938 13.156 17.156 1 47.97 564 GLU B N 1
ATOM 9669 C CA . GLU B 1 564 ? 12.312 12.797 16.828 1 47.97 564 GLU B CA 1
ATOM 9670 C C . GLU B 1 564 ? 12.664 13.188 15.398 1 47.97 564 GLU B C 1
ATOM 9672 O O . GLU B 1 564 ? 13.703 13.797 15.156 1 47.97 564 GLU B O 1
ATOM 9677 N N . HIS B 1 565 ? 11.961 12.812 14.367 1 49.31 565 HIS B N 1
ATOM 9678 C CA . HIS B 1 565 ? 12.445 12.961 13 1 49.31 565 HIS B CA 1
ATOM 9679 C C . HIS B 1 565 ? 12.578 14.43 12.609 1 49.31 565 HIS B C 1
ATOM 9681 O O . HIS B 1 565 ? 13.578 14.828 12.016 1 49.31 565 HIS B O 1
ATOM 9687 N N . TYR B 1 566 ? 11.656 15.242 12.969 1 58.66 566 TYR B N 1
ATOM 9688 C CA . TYR B 1 566 ? 11.727 16.656 12.633 1 58.66 566 TYR B CA 1
ATOM 9689 C C . TYR B 1 566 ? 12.844 17.344 13.414 1 58.66 566 TYR B C 1
ATOM 9691 O O . TYR B 1 566 ? 13.414 18.344 12.953 1 58.66 566 TYR B O 1
ATOM 9699 N N . GLN B 1 567 ? 13.188 16.484 14.234 1 59.22 567 GLN B N 1
ATOM 9700 C CA . GLN B 1 567 ? 14.258 17.062 15.039 1 59.22 567 GLN B CA 1
ATOM 9701 C C . GLN B 1 567 ? 15.586 17.031 14.289 1 59.22 567 GLN B C 1
ATOM 9703 O O . GLN B 1 567 ? 16.375 17.969 14.375 1 59.22 567 GLN B O 1
ATOM 9708 N N . LYS B 1 568 ? 15.648 15.961 13.438 1 59.56 568 LYS B N 1
ATOM 9709 C CA . LYS B 1 568 ? 16.891 15.867 12.672 1 59.56 568 LYS B CA 1
ATOM 9710 C C . LYS B 1 568 ? 16.938 16.922 11.578 1 59.56 568 LYS B C 1
ATOM 9712 O O . LYS B 1 568 ? 17.984 17.562 11.375 1 59.56 568 LYS B O 1
ATOM 9717 N N . ALA B 1 569 ? 15.852 17.078 10.922 1 63.84 569 ALA B N 1
ATOM 9718 C CA . ALA B 1 569 ? 15.789 18.078 9.867 1 63.84 569 ALA B CA 1
ATOM 9719 C C . ALA B 1 569 ? 15.969 19.484 10.43 1 63.84 569 ALA B C 1
ATOM 9721 O O . ALA B 1 569 ? 16.625 20.328 9.82 1 63.84 569 ALA B O 1
ATOM 9722 N N . TRP B 1 570 ? 15.477 19.625 11.602 1 69 570 TRP B N 1
ATOM 9723 C CA . TRP B 1 570 ? 15.594 20.922 12.242 1 69 570 TRP B CA 1
ATOM 9724 C C . TRP B 1 570 ? 17.047 21.203 12.664 1 69 570 TRP B C 1
ATOM 9726 O O . TRP B 1 570 ? 17.547 22.312 12.508 1 69 570 TRP B O 1
ATOM 9736 N N . ALA B 1 571 ? 17.547 20.156 13.141 1 66 571 ALA B N 1
ATOM 9737 C CA . ALA B 1 571 ? 18.953 20.297 13.531 1 66 571 ALA B CA 1
ATOM 9738 C C . ALA B 1 571 ? 19.828 20.641 12.328 1 66 571 ALA B C 1
ATOM 9740 O O . ALA B 1 571 ? 20.75 21.453 12.445 1 66 571 ALA B O 1
ATOM 9741 N N . LEU B 1 572 ? 19.469 20.109 11.234 1 65.88 572 LEU B N 1
ATOM 9742 C CA . LEU B 1 572 ? 20.219 20.391 10.016 1 65.88 572 LEU B CA 1
ATOM 9743 C C . LEU B 1 572 ? 20 21.828 9.555 1 65.88 572 LEU B C 1
ATOM 9745 O O . LEU B 1 572 ? 20.922 22.484 9.086 1 65.88 572 LEU B O 1
ATOM 9749 N N . LEU B 1 573 ? 18.859 22.297 9.68 1 73.94 573 LEU B N 1
ATOM 9750 C CA . LEU B 1 573 ? 18.531 23.672 9.281 1 73.94 573 LEU B CA 1
ATOM 9751 C C . LEU B 1 573 ? 19.219 24.672 10.203 1 73.94 573 LEU B C 1
ATOM 9753 O O . LEU B 1 573 ? 19.672 25.719 9.75 1 73.94 573 LEU B O 1
ATOM 9757 N N . GLN B 1 574 ? 19.312 24.312 11.398 1 74.62 574 GLN B N 1
ATOM 9758 C CA . GLN B 1 574 ? 20 25.188 12.359 1 74.62 574 GLN B CA 1
ATOM 9759 C C . GLN B 1 574 ? 21.484 25.266 12.062 1 74.62 574 GLN B C 1
ATOM 9761 O O . GLN B 1 574 ? 22.078 26.344 12.133 1 74.62 574 GLN B O 1
ATOM 9766 N N . THR B 1 575 ? 21.969 24.125 11.742 1 69.69 575 THR B N 1
ATOM 9767 C CA . THR B 1 575 ? 23.375 24.094 11.398 1 69.69 575 THR B CA 1
ATOM 9768 C C . THR B 1 575 ? 23.641 24.875 10.117 1 69.69 575 THR B C 1
ATOM 9770 O O . THR B 1 575 ? 24.625 25.609 10.023 1 69.69 575 THR B O 1
ATOM 9773 N N . SER B 1 576 ? 22.797 24.734 9.203 1 72.06 576 SER B N 1
ATOM 9774 C CA . SER B 1 576 ? 22.922 25.469 7.949 1 72.06 576 SER B CA 1
ATOM 9775 C C . SER B 1 576 ? 22.828 26.969 8.18 1 72.06 576 SER B C 1
ATOM 9777 O O . SER B 1 576 ? 23.578 27.75 7.582 1 72.06 576 SER B O 1
ATOM 9779 N N . ARG B 1 577 ? 21.969 27.359 8.969 1 80.88 577 ARG B N 1
ATOM 9780 C CA . ARG B 1 577 ? 21.812 28.766 9.281 1 80.88 577 ARG B CA 1
ATOM 9781 C C . ARG B 1 577 ? 23.062 29.328 9.953 1 80.88 577 ARG B C 1
ATOM 9783 O O . ARG B 1 577 ? 23.516 30.422 9.617 1 80.88 577 ARG B O 1
ATOM 9790 N N . ALA B 1 578 ? 23.578 28.578 10.859 1 76.69 578 ALA B N 1
ATOM 9791 C CA . ALA B 1 578 ? 24.781 29 11.578 1 76.69 578 ALA B CA 1
ATOM 9792 C C . ALA B 1 578 ? 25.953 29.188 10.617 1 76.69 578 ALA B C 1
ATOM 9794 O O . ALA B 1 578 ? 26.719 30.156 10.742 1 76.69 578 ALA B O 1
ATOM 9795 N N . LYS B 1 579 ? 26 28.344 9.703 1 73 579 LYS B N 1
ATOM 9796 C CA . LYS B 1 579 ? 27.094 28.406 8.742 1 73 579 LYS B CA 1
ATOM 9797 C C . LYS B 1 579 ? 26.922 29.594 7.793 1 73 579 LYS B C 1
ATOM 9799 O O . LYS B 1 579 ? 27.906 30.25 7.418 1 73 579 LYS B O 1
ATOM 9804 N N . VAL B 1 580 ? 25.797 29.812 7.41 1 78.19 580 VAL B N 1
ATOM 9805 C CA . VAL B 1 580 ? 25.516 30.938 6.523 1 78.19 580 VAL B CA 1
ATOM 9806 C C . VAL B 1 580 ? 25.797 32.25 7.258 1 78.19 580 VAL B C 1
ATOM 9808 O O . VAL B 1 580 ? 26.375 33.188 6.684 1 78.19 580 VAL B O 1
ATOM 9811 N N . TRP B 1 581 ? 25.469 32.312 8.508 1 82.88 581 TRP B N 1
ATOM 9812 C CA . TRP B 1 581 ? 25.734 33.531 9.305 1 82.88 581 TRP B CA 1
ATOM 9813 C C . TRP B 1 581 ? 27.234 33.781 9.438 1 82.88 581 TRP B C 1
ATOM 9815 O O . TRP B 1 581 ? 27.688 34.906 9.359 1 82.88 581 TRP B O 1
ATOM 9825 N N . GLU B 1 582 ? 27.906 32.688 9.633 1 77.75 582 GLU B N 1
ATOM 9826 C CA . GLU B 1 582 ? 29.359 32.781 9.742 1 77.75 582 GLU B CA 1
ATOM 9827 C C . GLU B 1 582 ? 29.969 33.312 8.445 1 77.75 582 GLU B C 1
ATOM 9829 O O . GLU B 1 582 ? 30.828 34.188 8.469 1 77.75 582 GLU B O 1
ATOM 9834 N N . LYS B 1 583 ? 29.5 32.844 7.398 1 76.94 583 LYS B N 1
ATOM 9835 C CA . LYS B 1 583 ? 30.031 33.25 6.102 1 76.94 583 LYS B CA 1
ATOM 9836 C C . LYS B 1 583 ? 29.703 34.719 5.805 1 76.94 583 LYS B C 1
ATOM 9838 O O . LYS B 1 583 ? 30.469 35.406 5.133 1 76.94 583 LYS B O 1
ATOM 9843 N N . LEU B 1 584 ? 28.641 35.125 6.301 1 83.5 584 LEU B N 1
ATOM 9844 C CA . LEU B 1 584 ? 28.188 36.469 6.02 1 83.5 584 LEU B CA 1
ATOM 9845 C C . LEU B 1 584 ? 28.672 37.438 7.094 1 83.5 584 LEU B C 1
ATOM 9847 O O . LEU B 1 584 ? 28.5 38.656 6.969 1 83.5 584 LEU B O 1
ATOM 9851 N N . GLY B 1 585 ? 29.375 36.906 8.141 1 79.94 585 GLY B N 1
ATOM 9852 C CA . GLY B 1 585 ? 29.891 37.719 9.219 1 79.94 585 GLY B CA 1
ATOM 9853 C C . GLY B 1 585 ? 28.797 38.219 10.148 1 79.94 585 GLY B C 1
ATOM 9854 O O . GLY B 1 585 ? 28.938 39.312 10.734 1 79.94 585 GLY B O 1
ATOM 9855 N N . LEU B 1 586 ? 27.734 37.625 10.102 1 79.69 586 LEU B N 1
ATOM 9856 C CA . LEU B 1 586 ? 26.625 38.031 10.953 1 79.69 586 LEU B CA 1
ATOM 9857 C C . LEU B 1 586 ? 26.766 37.438 12.352 1 79.69 586 LEU B C 1
ATOM 9859 O O . LEU B 1 586 ? 27.266 36.312 12.516 1 79.69 586 LEU B O 1
ATOM 9863 N N . SER B 1 587 ? 27.188 38.281 13.414 1 63.19 587 SER B N 1
ATOM 9864 C CA . SER B 1 587 ? 27.391 37.812 14.781 1 63.19 587 SER B CA 1
ATOM 9865 C C . SER B 1 587 ? 26.172 37.031 15.281 1 63.19 587 SER B C 1
ATOM 9867 O O . SER B 1 587 ? 25.031 37.438 15.055 1 63.19 587 SER B O 1
ATOM 9869 N N . THR B 1 588 ? 26.234 35.812 15.383 1 54.09 588 THR B N 1
ATOM 9870 C CA . THR B 1 588 ? 25.156 35 15.93 1 54.09 588 THR B CA 1
ATOM 9871 C C . THR B 1 588 ? 24.734 35.5 17.312 1 54.09 588 THR B C 1
ATOM 9873 O O . THR B 1 588 ? 25.578 35.625 18.203 1 54.09 588 THR B O 1
ATOM 9876 N N . VAL B 1 589 ? 24 36.562 17.594 1 44.03 589 VAL B N 1
ATOM 9877 C CA . VAL B 1 589 ? 23.453 36.688 18.938 1 44.03 589 VAL B CA 1
ATOM 9878 C C . VAL B 1 589 ? 23.234 35.281 19.531 1 44.03 589 VAL B C 1
ATOM 9880 O O . VAL B 1 589 ? 22.703 34.406 18.875 1 44.03 589 VAL B O 1
ATOM 9883 N N . ASP B 1 590 ? 23.906 35.031 20.734 1 38.66 590 ASP B N 1
ATOM 9884 C CA . ASP B 1 590 ? 23.781 33.844 21.578 1 38.66 590 ASP B CA 1
ATOM 9885 C C . ASP B 1 590 ? 22.312 33.5 21.844 1 38.66 590 ASP B C 1
ATOM 9887 O O . ASP B 1 590 ? 21.641 34.188 22.609 1 38.66 590 ASP B O 1
ATOM 9891 N N . VAL B 1 591 ? 21.5 33.375 21.031 1 36.41 591 VAL B N 1
ATOM 9892 C CA . VAL B 1 591 ? 20.297 32.781 21.562 1 36.41 591 VAL B CA 1
ATOM 9893 C C . VAL B 1 591 ? 20.641 31.797 22.688 1 36.41 591 VAL B C 1
ATOM 9895 O O . VAL B 1 591 ? 21.453 30.891 22.5 1 36.41 591 VAL B O 1
ATOM 9898 N N . SER B 1 592 ? 20.609 32.281 24 1 32.88 592 SER B N 1
ATOM 9899 C CA . SER B 1 592 ? 20.688 31.453 25.188 1 32.88 592 SER B CA 1
ATOM 9900 C C . SER B 1 592 ? 20.188 30.047 24.922 1 32.88 592 SER B C 1
ATOM 9902 O O . SER B 1 592 ? 19 29.859 24.641 1 32.88 592 SER B O 1
ATOM 9904 N N . THR B 1 593 ? 20.891 29.328 24.266 1 32.81 593 THR B N 1
ATOM 9905 C CA . THR B 1 593 ? 20.641 27.891 24.328 1 32.81 593 THR B CA 1
ATOM 9906 C C . THR B 1 593 ? 20.375 27.453 25.766 1 32.81 593 THR B C 1
ATOM 9908 O O . THR B 1 593 ? 21.281 27.469 26.609 1 32.81 593 THR B O 1
ATOM 9911 N N . THR B 1 594 ? 19.438 27.953 26.531 1 29.98 594 THR B N 1
ATOM 9912 C CA . THR B 1 594 ? 19.141 27.188 27.719 1 29.98 594 THR B CA 1
ATOM 9913 C C . THR B 1 594 ? 19.672 25.766 27.594 1 29.98 594 THR B C 1
ATOM 9915 O O . THR B 1 594 ? 19.562 25.141 26.547 1 29.98 594 THR B O 1
ATOM 9918 N N . ASP B 1 595 ? 20.609 25.391 28.562 1 29.52 595 ASP B N 1
ATOM 9919 C CA . ASP B 1 595 ? 21.25 24.109 28.859 1 29.52 595 ASP B CA 1
ATOM 9920 C C . ASP B 1 595 ? 20.266 22.953 28.703 1 29.52 595 ASP B C 1
ATOM 9922 O O . ASP B 1 595 ? 19.656 22.531 29.688 1 29.52 595 ASP B O 1
ATOM 9926 N N . VAL B 1 596 ? 19.312 23.109 28.031 1 30.02 596 VAL B N 1
ATOM 9927 C CA . VAL B 1 596 ? 18.734 21.766 28 1 30.02 596 VAL B CA 1
ATOM 9928 C C . VAL B 1 596 ? 19.828 20.734 27.719 1 30.02 596 VAL B C 1
ATOM 9930 O O . VAL B 1 596 ? 20.547 20.828 26.719 1 30.02 596 VAL B O 1
ATOM 9933 N N . ARG B 1 597 ? 20.422 20.312 28.828 1 27.92 597 ARG B N 1
ATOM 9934 C CA . ARG B 1 597 ? 21.266 19.109 28.875 1 27.92 597 ARG B CA 1
ATOM 9935 C C . ARG B 1 597 ? 20.984 18.203 27.688 1 27.92 597 ARG B C 1
ATOM 9937 O O . ARG B 1 597 ? 20.016 17.438 27.703 1 27.92 597 ARG B O 1
ATOM 9944 N N . LEU B 1 598 ? 21.141 18.781 26.656 1 27.62 598 LEU B N 1
ATOM 9945 C CA . LEU B 1 598 ? 21.266 17.766 25.609 1 27.62 598 LEU B CA 1
ATOM 9946 C C . LEU B 1 598 ? 22.297 16.719 26.016 1 27.62 598 LEU B C 1
ATOM 9948 O O . LEU B 1 598 ? 23.422 17.062 26.422 1 27.62 598 LEU B O 1
ATOM 9952 N N . THR B 1 599 ? 22.031 15.828 26.719 1 27.11 599 THR B N 1
ATOM 9953 C CA . THR B 1 599 ? 22.969 14.734 26.984 1 27.11 599 THR B CA 1
ATOM 9954 C C . THR B 1 599 ? 24.109 14.734 25.984 1 27.11 599 THR B C 1
ATOM 9956 O O . THR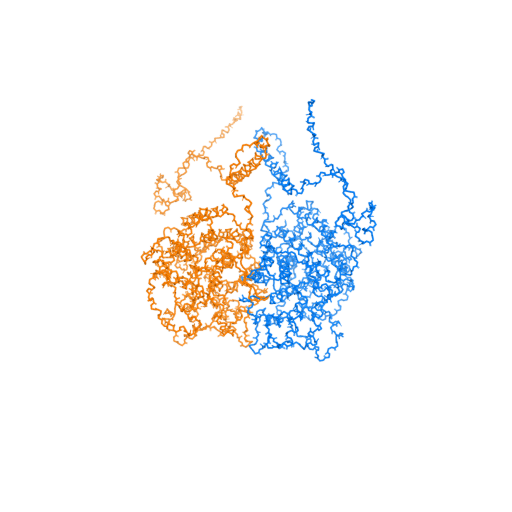 B 1 599 ? 23.922 15.141 24.828 1 27.11 599 THR B O 1
ATOM 9959 N N . ASN B 1 600 ? 25.453 14.844 26.547 1 24.92 600 ASN B N 1
ATOM 9960 C CA . ASN B 1 600 ? 26.781 14.812 25.938 1 24.92 600 ASN B CA 1
ATOM 9961 C C . ASN B 1 600 ? 26.766 14.07 24.609 1 24.92 600 ASN B C 1
ATOM 9963 O O . ASN B 1 600 ? 26.75 12.836 24.578 1 24.92 600 ASN B O 1
ATOM 9967 N N . PHE B 1 601 ? 26.109 14.586 23.766 1 26.19 601 PHE B N 1
ATOM 9968 C CA . PHE B 1 601 ? 26.484 14.023 22.469 1 26.19 601 PHE B CA 1
ATOM 9969 C C . PHE B 1 601 ? 27.875 14.461 22.062 1 26.19 601 PHE B C 1
ATOM 9971 O O . PHE B 1 601 ? 28.078 15.602 21.625 1 26.19 601 PHE B O 1
ATOM 9978 N N . GLU B 1 602 ? 29.031 14.219 22.844 1 26.81 602 GLU B N 1
ATOM 9979 C CA . GLU B 1 602 ? 30.469 14.43 22.672 1 26.81 602 GLU B CA 1
ATOM 9980 C C . GLU B 1 602 ? 30.844 14.539 21.203 1 26.81 602 GLU B C 1
ATOM 9982 O O . GLU B 1 602 ? 31.984 14.867 20.875 1 26.81 602 GLU B O 1
ATOM 9987 N N . PHE B 1 603 ? 30.094 14.078 20.266 1 27.5 603 PHE B N 1
ATOM 9988 C CA . PHE B 1 603 ? 30.688 13.867 18.969 1 27.5 603 PHE B CA 1
ATOM 9989 C C . PHE B 1 603 ? 30.859 15.188 18.219 1 27.5 603 PHE B C 1
ATOM 9991 O O . PHE B 1 603 ? 31.75 15.32 17.375 1 27.5 603 PHE B O 1
ATOM 9998 N N . PHE B 1 604 ? 30.016 16.219 18.391 1 27.12 604 PHE B N 1
ATOM 9999 C CA . PHE B 1 604 ? 30.078 17.344 17.469 1 27.12 604 PHE B CA 1
ATOM 10000 C C . PHE B 1 604 ? 30.953 18.453 18.031 1 27.12 604 PHE B C 1
ATOM 10002 O O . PHE B 1 604 ? 30.531 19.188 18.922 1 27.12 604 PHE B O 1
ATOM 10009 N N . ASP B 1 605 ? 32.188 18.266 18.172 1 26.8 605 ASP B N 1
ATOM 10010 C CA . ASP B 1 605 ? 32.969 19.453 18.453 1 26.8 605 ASP B CA 1
ATOM 10011 C C . ASP B 1 605 ? 32.906 20.453 17.297 1 26.8 605 ASP B C 1
ATOM 10013 O O . ASP B 1 605 ? 33.312 20.141 16.172 1 26.8 605 ASP B O 1
ATOM 10017 N N . ALA B 1 606 ? 32.25 21.438 17.297 1 26.92 606 ALA B N 1
ATOM 10018 C CA . ALA B 1 606 ? 32.031 22.562 16.391 1 26.92 606 ALA B CA 1
ATOM 10019 C C . ALA B 1 606 ? 33.344 23.125 15.875 1 26.92 606 ALA B C 1
ATOM 10021 O O . ALA B 1 606 ? 33.406 23.766 14.82 1 26.92 606 ALA B O 1
ATOM 10022 N N . ASN B 1 607 ? 34.438 23.125 16.609 1 28.73 607 ASN B N 1
ATOM 10023 C CA . ASN B 1 607 ? 35.656 23.844 16.297 1 28.73 607 ASN B CA 1
ATOM 10024 C C . ASN B 1 607 ? 36.438 23.125 15.195 1 28.73 607 ASN B C 1
ATOM 10026 O O . ASN B 1 607 ? 37.406 23.688 14.633 1 28.73 607 ASN B O 1
ATOM 10030 N N . ASN B 1 608 ? 36.562 21.891 15.219 1 28.75 608 ASN B N 1
ATOM 10031 C CA . ASN B 1 608 ? 37.469 21.203 14.289 1 28.75 608 ASN B CA 1
ATOM 10032 C C . ASN B 1 608 ? 36.75 20.797 13.016 1 28.75 608 ASN B C 1
ATOM 10034 O O . ASN B 1 608 ? 37.062 19.766 12.414 1 28.75 608 ASN B O 1
ATOM 10038 N N . LEU B 1 609 ? 35.656 21.438 12.758 1 29.66 609 LEU B N 1
ATOM 10039 C CA . LEU B 1 609 ? 34.906 21.266 11.508 1 29.66 609 LEU B CA 1
ATOM 10040 C C . LEU B 1 609 ? 35.625 21.938 10.344 1 29.66 609 LEU B C 1
ATOM 10042 O O . LEU B 1 609 ? 35.562 23.156 10.195 1 29.66 609 LEU B O 1
ATOM 10046 N N . ASP B 1 610 ? 36.844 21.5 10.008 1 27.16 610 ASP B N 1
ATOM 10047 C CA . ASP B 1 610 ? 37.531 22.031 8.836 1 27.16 610 ASP B CA 1
ATOM 10048 C C . ASP B 1 610 ? 36.688 21.875 7.578 1 27.16 610 ASP B C 1
ATOM 10050 O O . ASP B 1 610 ? 36.656 20.797 6.965 1 27.16 610 ASP B O 1
ATOM 10054 N N . ILE B 1 611 ? 35.656 22.484 7.562 1 30.91 611 ILE B N 1
ATOM 10055 C CA . ILE B 1 611 ? 34.719 22.5 6.441 1 30.91 611 ILE B CA 1
ATOM 10056 C C . ILE B 1 611 ? 35.312 23.312 5.289 1 30.91 611 ILE B C 1
ATOM 10058 O O . ILE B 1 611 ? 35.531 24.516 5.418 1 30.91 611 ILE B O 1
ATOM 10062 N N . ASN B 1 612 ? 36.281 22.766 4.488 1 28.78 612 ASN B N 1
ATOM 10063 C CA . ASN B 1 612 ? 36.688 23.578 3.344 1 28.78 612 ASN B CA 1
ATOM 10064 C C . ASN B 1 612 ? 35.5 23.922 2.457 1 28.78 612 ASN B C 1
ATOM 10066 O O . ASN B 1 612 ? 34.688 23.047 2.111 1 28.78 612 ASN B O 1
ATOM 10070 N N . TRP B 1 613 ? 35.188 25.125 2.355 1 29.25 613 TRP B N 1
ATOM 10071 C CA . TRP B 1 613 ? 34.188 25.844 1.56 1 29.25 613 TRP B CA 1
ATOM 10072 C C . TRP B 1 613 ? 34.219 25.375 0.107 1 29.25 613 TRP B C 1
ATOM 10074 O O . TRP B 1 613 ? 33.219 25.484 -0.607 1 29.25 613 TRP B O 1
ATOM 10084 N N . ASP B 1 614 ? 35.375 25.094 -0.456 1 31.91 614 ASP B N 1
ATOM 10085 C CA . ASP B 1 614 ? 35.531 24.641 -1.837 1 31.91 614 ASP B CA 1
ATOM 10086 C C . ASP B 1 614 ? 34.688 23.375 -2.094 1 31.91 614 ASP B C 1
ATOM 10088 O O . ASP B 1 614 ? 34.281 23.109 -3.229 1 31.91 614 ASP B O 1
ATOM 10092 N N . ASP B 1 615 ? 34.469 22.688 -1.095 1 31.31 615 ASP B N 1
ATOM 10093 C CA . ASP B 1 615 ? 33.75 21.422 -1.264 1 31.31 615 ASP B CA 1
ATOM 10094 C C . ASP B 1 615 ? 32.25 21.672 -1.33 1 31.31 615 ASP B C 1
ATOM 10096 O O . ASP B 1 615 ? 31.516 20.906 -1.961 1 31.31 615 ASP B O 1
ATOM 10100 N N . TRP B 1 616 ? 31.734 22.703 -0.748 1 33.16 616 TRP B N 1
ATOM 10101 C CA . TRP B 1 616 ? 30.375 23.141 -1.032 1 33.16 616 TRP B CA 1
ATOM 10102 C C . TRP B 1 616 ? 30.219 23.547 -2.494 1 33.16 616 TRP B C 1
ATOM 10104 O O . TRP B 1 616 ? 29.219 23.25 -3.133 1 33.16 616 TRP B O 1
ATOM 10114 N N . ASP B 1 617 ? 31.234 24.219 -2.969 1 30.91 617 ASP B N 1
ATOM 10115 C CA . ASP B 1 617 ? 31.266 24.516 -4.398 1 30.91 617 ASP B CA 1
ATOM 10116 C C . ASP B 1 617 ? 31.203 23.234 -5.227 1 30.91 617 ASP B C 1
ATOM 10118 O O . ASP B 1 617 ? 30.516 23.172 -6.25 1 30.91 617 ASP B O 1
ATOM 10122 N N . ALA B 1 618 ? 31.969 22.219 -4.875 1 32.09 618 ALA B N 1
ATOM 10123 C CA . ALA B 1 618 ? 31.938 20.938 -5.59 1 32.09 618 ALA B CA 1
ATOM 10124 C C . ALA B 1 618 ? 30.594 20.25 -5.402 1 32.09 618 ALA B C 1
ATOM 10126 O O . ALA B 1 618 ? 30.109 19.578 -6.32 1 32.09 618 ALA B O 1
ATOM 10127 N N . ILE B 1 619 ? 30.078 20.266 -4.289 1 34.31 619 ILE B N 1
ATOM 10128 C CA . ILE B 1 619 ? 28.734 19.719 -4.047 1 34.31 619 ILE B CA 1
ATOM 10129 C C . ILE B 1 619 ? 27.734 20.375 -4.996 1 34.31 619 ILE B C 1
ATOM 10131 O O . ILE B 1 619 ? 26.906 19.688 -5.605 1 34.31 619 ILE B O 1
ATOM 10135 N N . PHE B 1 620 ? 27.703 21.609 -4.961 1 30.91 620 PHE B N 1
ATOM 10136 C CA . PHE B 1 620 ? 26.859 22.359 -5.887 1 30.91 620 PHE B CA 1
ATOM 10137 C C . PHE B 1 620 ? 27.344 22.188 -7.32 1 30.91 620 PHE B C 1
ATOM 10139 O O . PHE B 1 620 ? 26.578 22.359 -8.266 1 30.91 620 PHE B O 1
ATOM 10146 N N . GLN B 1 621 ? 28.609 22.062 -7.59 1 29.58 621 GLN B N 1
ATOM 10147 C CA . GLN B 1 621 ? 29.078 21.891 -8.961 1 29.58 621 GLN B CA 1
ATOM 10148 C C . GLN B 1 621 ? 28.75 20.5 -9.492 1 29.58 621 GLN B C 1
ATOM 10150 O O . GLN B 1 621 ? 28.641 20.312 -10.703 1 29.58 621 GLN B O 1
ATOM 10155 N N . HIS B 1 622 ? 29.047 19.375 -8.773 1 27.73 622 HIS B N 1
ATOM 10156 C CA . HIS B 1 622 ? 28.859 18.047 -9.344 1 27.73 622 HIS B CA 1
ATOM 10157 C C . HIS B 1 622 ? 27.422 17.562 -9.148 1 27.73 622 HIS B C 1
ATOM 10159 O O . HIS B 1 622 ? 27.125 16.406 -9.398 1 27.73 622 HIS B O 1
ATOM 10165 N N . CYS B 1 623 ? 26.641 18.062 -8.367 1 26.14 623 CYS B N 1
ATOM 10166 C CA . CYS B 1 623 ? 25.234 17.75 -8.625 1 26.14 623 CYS B CA 1
ATOM 10167 C C . CYS B 1 623 ? 24.875 18.047 -10.07 1 26.14 623 CYS B C 1
ATOM 10169 O O . CYS B 1 623 ? 25.078 19.156 -10.555 1 26.14 623 CYS B O 1
ATOM 10171 N N . PRO B 1 624 ? 25.188 17 -10.922 1 24.81 624 PRO B N 1
ATOM 10172 C CA . PRO B 1 624 ? 24.828 17.406 -12.289 1 24.81 624 PRO B CA 1
ATOM 10173 C C . PRO B 1 624 ? 23.531 18.203 -12.352 1 24.81 624 PRO B C 1
ATOM 10175 O O . PRO B 1 624 ? 22.469 17.672 -12.016 1 24.81 624 PRO B O 1
ATOM 10178 N N . PHE B 1 625 ? 23.438 19.281 -11.797 1 20.25 625 PHE B N 1
ATOM 10179 C CA . PHE B 1 625 ? 22.328 20.094 -12.281 1 20.25 625 PHE B CA 1
ATOM 10180 C C . PHE B 1 625 ? 22.5 20.422 -13.766 1 20.25 625 PHE B C 1
ATOM 10182 O O . PHE B 1 625 ? 23.625 20.625 -14.234 1 20.25 625 PHE B O 1
#

GO terms:
  GO:0000785 chromatin (C, IDA)
  GO:0072686 mitotic spindle (C, HDA)
  GO:0005634 nucleus (C, HDA)
  GO:0000978 RNA polymerase II cis-regulatory region sequence-specific DNA binding (F, HDA)
  GO:0001228 DNA-binding transcription activator activity, RNA polymerase II-specific (F, IMP)
  GO:1903931 positive regulation of pyrimidine-containing compound salvage (P, IMP)
  GO:0006357 regulation of transcription by RNA polymerase II (P, IMP)

Nearest PDB structures (foldseek):
  6f07-assembly1_A  TM=5.628E-01  e=4.017E-05  Saccharomyces cerevisiae
  5k7v-assembly1_B  TM=3.091E-01  e=1.316E-01  synthetic construct
  6vfk-assembly1_B  TM=2.570E-01  e=4.704E-01  synthetic construct
  8fbj-assembly1_A  TM=2.577E-01  e=4.158E-01  synthetic construct
  8g9k-assembly1_A  TM=3.729E-01  e=4.507E+00  synthetic construct

Sequence (1250 aa):
MSETTKSGSKKSGQTSRRAIHSCLACRRKKLKCDHGRPCSNCLKRSTIQSCIYIDPGKTNYDKRFERGSEADELIDQLLSRVSMLEKRLNEVGTKSQSDYENQQSHNLPSTPSADAETQRNIGSLSVLDDTKSQYANYSSSSHVLWHLRNYHYLNLDQDIQEENDSLISPFFFRISPNESAYDYLPPKKVSDILIEQFFFRCHMLINVLHRPTFYVRYNDFWEKPHLRKPAFTSLLYAIYASALLATPVEVQKTWALGEDERYLQVDYHQAFRYALASSNFLFEPDLNALQALVLCQVVFDSDRIRAPPSLVGLILHVALCMGLHRDGSLYGLNPVISEIRRRVWANIVLSDLRTSETIGYPPQIVEGNYDTRLPSALPDEIHNVDSSVIISEATFVNIITKVSRAYSKCLKVLLGIIAPNYTRLLELDRELSNFFKELIEVNIPTSNTMHERHIRLLVSYLSNRFPILLHFPFLLKKNSAQFAYSHSRALESATLALNQLYELGSNPEYSKYSWYLWRYPPFHPCIVLLLDLLNSQKIIYLDDERVVLLNKIFSLFPRSSGKEHYQKAWALLQTSRAKVWEKLGLSTVDVSTTDVRLTNFEFFDANNLDINWDDWDAIFQHCPFMSETTKSGSKKSGQTSRRAIHSCLACRRKKLKCDHGRPCSNCLKRSTIQSCIYIDPGKTNYDKRFERGSEADELIDQLLSRVSMLEKRLNEVGTKSQSDYENQQSHNLPSTPSADAETQRNIGSLSVLDDTKSQYANYSSSSHVLWHLRNYHYLNLDQDIQEENDSLISPFFFRISPNESAYDYLPPKKVSDILIEQFFFRCHMLINVLHRPTFYVRYNDFWEKPHLRKPAFTSLLYAIYASALLATPVEVQKTWALGEDERYLQVDYHQAFRYALASSNFLFEPDLNALQALVLCQVVFDSDRIRAPPSLVGLILHVALCMGLHRDGSLYGLNPVISEIRRRVWANIVLSDLRTSETIGYPPQIVEGNYDTRLPSALPDEIHNVDSSVIISEATFVNIITKVSRAYSKCLKVLLGIIAPNYTRLLELDRELSNFFKELIEVNIPTSNTMHERHIRLLVSYLSNRFPILLHFPFLLKKNSAQFAYSHSRALESATLALNQLYELGSNPEYSKYSWYLWRYPPFHPCIVLLLDLLNSQKIIYLDDERVVLLNKIFSLFPRSSGKEHYQKAWALLQTSRAKVWEKLGLSTVDVSTTDVRLTNFEFFDANNLDINWDDWDAIFQHCPF